Protein AF-A0A972QVR3-F1 (afdb_monomer)

Secondary structure (DSSP, 8-state):
--S-S-SHHHHHHHHHHHHHHHT-----------------------------------------------------------------PPPPPP--PPPPPHHHHHHHHHHH--TTSTTHHHHHHHHHHHHHHHHHTT-S-HHHHHHHHHHHHHHHHHHHHHHHHT--TT-GGGHHHHHHHHHHHTSTTHHHH--HHHHHHHHHHHHHHHHHHHHHHTTS--TT-GGGHHHHHHHHHHTTSHHHHHH--HHHHHHHHTTHHHHHHHHHHHHHHH--TT-SSTHHHHHHHHHHHHTSHHHHHH--HHHHHHHHHHHHHHHHHHHHHHHHH--TTSTTHHHHHHHHHHHHTSHHHHHH--HHHHHHHHHHHHHHHHHHHHHHHHHT--TTSTTHHHHHHHHHHHHTSHHHHHHS-HHHHHHHHHHHHHHH---TTSPP-EEEEESPTTEEEE-TT--EEEEESS-B-HHHHHTTEEEES---EEEEE-------TTS-S-----EEEEEESSPPPTT-EEEEEE-TT--BTT-PPPSS-EEEEEEEPP--SPP-EEEEESPTT-S-B-TT--EEEEESS-B-HHHHHTTEEEESPPPEEEEEETTTTEEEEEESSPPPTT-EEEEEE-TTPEETTTEE--S-EEEEEEB--S----EEEEESPTTEEEEPTT--EEEEESS-B-HHHHHTTEEEES---EEEEEETTTTEEEEEESSPPPTT-EEEEEE-TTPBBTTS-B--S-EEEEEEEPP-

Solvent-accessible surface area (backbone atoms only — not comparable to full-atom values): 42836 Å² total; per-residue (Å²): 135,94,82,78,79,61,66,69,59,47,54,53,52,54,53,50,58,56,61,62,60,79,75,69,78,90,87,93,82,87,88,83,90,80,89,86,85,85,88,86,90,89,86,86,87,87,84,87,87,87,91,90,90,83,91,90,89,85,88,85,88,89,86,88,85,88,85,88,88,86,89,88,87,92,85,88,91,84,89,88,87,91,87,88,87,88,86,87,80,87,78,84,78,83,83,80,76,83,80,76,50,67,62,57,52,52,51,48,53,55,67,68,55,51,42,86,46,80,70,35,59,36,52,52,53,29,52,51,51,50,51,58,46,36,51,74,69,70,60,45,53,76,63,59,50,47,55,47,50,56,55,41,23,54,44,47,39,47,24,53,52,49,58,60,69,64,58,48,50,89,46,82,69,37,56,40,54,52,54,52,53,52,61,47,62,74,36,79,60,38,78,74,36,56,47,74,69,53,52,51,49,50,54,56,47,52,29,57,42,50,50,44,23,61,59,39,59,65,66,71,49,47,45,88,44,79,76,34,62,59,54,55,51,52,56,53,53,50,68,61,17,57,68,36,69,77,39,51,46,77,70,48,48,55,48,48,74,67,38,53,30,59,44,50,40,44,24,56,48,42,49,63,70,61,56,50,42,82,57,93,73,61,40,65,58,54,53,52,55,50,58,61,44,66,77,33,73,66,38,73,71,41,51,47,75,68,50,50,58,47,48,59,52,45,50,34,54,45,53,38,46,24,54,50,40,56,63,65,70,60,42,65,92,47,95,53,45,69,56,57,48,52,50,55,54,53,48,63,71,35,71,64,39,71,72,43,58,44,71,68,52,51,55,45,51,72,55,47,53,32,49,49,43,32,48,33,55,48,51,34,60,63,63,29,67,51,70,87,43,94,61,19,37,63,35,46,46,62,39,50,63,48,69,73,37,67,65,38,77,76,35,34,40,66,73,48,56,50,49,46,52,52,51,49,48,71,57,54,48,58,70,89,90,53,59,42,43,80,64,44,37,29,70,41,72,73,35,66,66,38,42,26,66,63,59,39,34,44,31,33,24,42,35,38,31,65,71,36,34,62,78,18,52,48,50,42,73,80,73,62,63,49,75,54,57,52,57,57,95,48,77,51,92,91,54,84,94,69,59,40,30,28,35,40,34,34,42,58,80,59,73,47,66,63,62,35,66,39,36,43,39,38,38,59,56,35,20,25,68,86,69,36,44,27,90,59,65,50,73,44,34,32,26,24,17,60,66,62,81,48,50,44,80,74,48,56,36,64,42,70,73,30,72,65,33,63,42,84,51,57,47,32,43,28,41,74,49,43,40,35,62,74,42,37,62,74,24,53,48,52,39,71,77,75,63,61,49,76,45,72,38,84,74,40,20,26,43,37,32,38,57,74,55,68,52,63,62,67,32,68,39,35,43,35,40,36,25,74,22,29,28,48,51,63,21,38,33,71,54,65,49,70,43,39,30,23,19,29,78,85,66,48,40,47,76,64,47,48,37,68,41,66,75,38,66,40,39,36,94,85,62,71,40,36,42,29,37,76,43,40,38,27,66,68,44,41,56,82,33,50,47,59,40,69,80,73,64,64,47,77,48,70,40,55,60,40,20,30,44,37,50,45,64,76,61,86,77,63,61,64,37,66,40,36,42,37,38,41,16,78,21,24,20,68,80,72,35,40,36,51,60,59,49,71,43,30,36,22,27,25,74,133

Sequence (752 aa):
MFKQNNLLTVIILTALALVLFSGCMEDDSTPTPSENAPEVVGSPTPSATPTQTITVTLSSTPTYSPEPLSTPESTPTPAPLPTPTIESTPTPMPTVIPVLSTYEVLAQLIADTNPILPASLADIYGILHKIDTAKREDMLTSEEVYELEESLKTKFNQWIMIRVDNIYVTSPNSLGDFLNNHAVQDTREYGRLINEETRIYEKDALNNKYNQWIRNQLKEIDPDNSNSLSQFYDIELFQSTDIYDDLAMSVTRRYIDGQMPDMFNEWVRNTVDGIDTNSSSDSLVEFIGIELIQVTEIYDKLVTPQTHVYTDGQITIKFNKWITNKIDDLNPDISGFIEDIAEILTIKATSEYQAHATPLTNDYLEQQLPVKVGEHMTDLVNGIGSKTSTTFPNKLYSLVSVMQKDIYDELCPDIIKEYVKDRLRITIAAAVGLAPSVVATLPNDGEIDVPVTSAIMITFDQAMAPQAVESAITISPNIEFDATWIAANWIIPGWEQADGHLIALLKSANALEPSTAYTIDIGLRAVSVQSVAPDSTHTFSFTTKSSGTPPQISNIVPVDEQTDAPIGGTIRVVFDQEMIAESVESAISISPRIDYDIRWQSGNTVAVLQPLESLDFDTNYKVTIGAEAISINSIPLGEDYTFIFFTGIHGGPHILSTMPTDGQVGIPSGYPIQVFFNRSMDPDSVEDALSVTPDIEYKTKWYEADFVLEIEPQEQLVPNTTYTFEIGGQSTSSHSRPLGQSYRFSFTTLDE

Structure (mmCIF, N/CA/C/O backbone):
data_AF-A0A972QVR3-F1
#
_entry.id   AF-A0A972QVR3-F1
#
loop_
_atom_site.group_PDB
_atom_site.id
_atom_site.type_symbol
_atom_site.label_atom_id
_atom_site.label_alt_id
_atom_site.label_comp_id
_atom_site.label_asym_id
_atom_site.label_entity_id
_atom_site.label_seq_id
_atom_site.pdbx_PDB_ins_code
_atom_site.Cartn_x
_atom_site.Cartn_y
_atom_site.Cartn_z
_atom_site.occupancy
_atom_site.B_iso_or_equiv
_atom_site.auth_seq_id
_atom_site.auth_comp_id
_atom_site.auth_asym_id
_atom_site.auth_atom_id
_atom_site.pdbx_PDB_model_num
ATOM 1 N N . MET A 1 1 ? -24.066 12.615 3.313 1.00 25.92 1 MET A N 1
ATOM 2 C CA . MET A 1 1 ? -25.398 12.127 2.847 1.00 25.92 1 MET A CA 1
ATOM 3 C C . MET A 1 1 ? -25.527 11.845 1.347 1.00 25.92 1 MET A C 1
ATOM 5 O O . MET A 1 1 ? -25.983 10.759 1.054 1.00 25.92 1 MET A O 1
ATOM 9 N N . PHE A 1 2 ? -25.198 12.727 0.385 1.00 22.44 2 PHE A N 1
ATOM 10 C CA . PHE A 1 2 ? -25.176 12.317 -1.049 1.00 22.44 2 PHE A CA 1
ATOM 11 C C . PHE A 1 2 ? -24.078 13.012 -1.875 1.00 22.44 2 PHE A C 1
ATOM 13 O O . PHE A 1 2 ? -24.284 13.476 -2.996 1.00 22.44 2 PHE A O 1
ATOM 20 N N . LYS A 1 3 ? -22.896 13.151 -1.265 1.00 22.55 3 LYS A N 1
ATOM 21 C CA . LYS A 1 3 ? -21.718 13.775 -1.887 1.00 22.55 3 LYS A CA 1
ATOM 22 C C . LYS A 1 3 ? -20.388 13.300 -1.274 1.00 22.55 3 LYS A C 1
ATOM 24 O O . LYS A 1 3 ? -19.431 14.058 -1.241 1.00 22.55 3 LYS A O 1
ATOM 29 N N . GLN A 1 4 ? -20.395 12.084 -0.726 1.00 31.61 4 GLN A N 1
ATOM 30 C CA . GLN A 1 4 ? -19.388 11.574 0.217 1.00 31.61 4 GLN A CA 1
ATOM 31 C C . GLN A 1 4 ? -18.787 10.227 -0.230 1.00 31.61 4 GLN A C 1
ATOM 33 O O . GLN A 1 4 ? -17.842 9.742 0.376 1.00 31.61 4 GLN A O 1
ATOM 38 N N . ASN A 1 5 ? -19.314 9.641 -1.310 1.00 35.31 5 ASN A N 1
ATOM 39 C CA . ASN A 1 5 ? -18.803 8.413 -1.909 1.00 35.31 5 ASN A CA 1
ATOM 40 C C . ASN A 1 5 ? -17.806 8.750 -3.025 1.00 35.31 5 ASN A C 1
ATOM 42 O O . ASN A 1 5 ? -17.986 9.730 -3.752 1.00 35.31 5 ASN A O 1
ATOM 46 N N . ASN A 1 6 ? -16.834 7.856 -3.203 1.00 44.09 6 ASN A N 1
ATOM 47 C CA . ASN A 1 6 ? -15.910 7.782 -4.334 1.00 44.09 6 ASN A CA 1
ATOM 48 C C . ASN A 1 6 ? -14.880 8.921 -4.425 1.00 44.09 6 ASN A C 1
ATOM 50 O O . ASN A 1 6 ? -14.828 9.639 -5.420 1.00 44.09 6 ASN A O 1
ATOM 54 N N . LEU A 1 7 ? -13.973 8.999 -3.443 1.00 35.72 7 LEU A N 1
ATOM 55 C CA . LEU A 1 7 ? -12.626 9.529 -3.698 1.00 35.72 7 LEU A CA 1
ATOM 56 C C . LEU A 1 7 ? -11.756 8.448 -4.370 1.00 35.72 7 LEU A C 1
ATOM 58 O O . LEU A 1 7 ? -11.227 8.671 -5.456 1.00 35.72 7 LEU A O 1
ATOM 62 N N . LEU A 1 8 ? -11.724 7.230 -3.806 1.00 34.44 8 LEU A N 1
ATOM 63 C CA . LEU A 1 8 ? -10.951 6.099 -4.341 1.00 34.44 8 LEU A CA 1
ATOM 64 C C . LEU A 1 8 ? -11.350 5.737 -5.783 1.00 34.44 8 LEU A C 1
ATOM 66 O O . LEU A 1 8 ? -10.502 5.648 -6.663 1.00 34.44 8 LEU A O 1
ATOM 70 N N . THR A 1 9 ? -12.650 5.641 -6.079 1.00 32.19 9 THR A N 1
ATOM 71 C CA . THR A 1 9 ? -13.117 5.362 -7.449 1.00 32.19 9 THR A CA 1
ATOM 72 C C . THR A 1 9 ? -12.876 6.523 -8.420 1.00 32.19 9 THR A C 1
ATOM 74 O O . THR A 1 9 ? -12.881 6.301 -9.624 1.00 32.19 9 THR A O 1
ATOM 77 N N . VAL A 1 10 ? -12.652 7.756 -7.944 1.00 33.34 10 VAL A N 1
ATOM 78 C CA . VAL A 1 10 ? -12.246 8.884 -8.805 1.00 33.34 10 VAL A CA 1
ATOM 79 C C . VAL A 1 10 ? -10.754 8.812 -9.133 1.00 33.34 10 VAL A C 1
ATOM 81 O O . VAL A 1 10 ? -10.394 9.089 -10.275 1.00 33.34 10 VAL A O 1
ATOM 84 N N . ILE A 1 11 ? -9.909 8.351 -8.205 1.00 37.44 11 ILE A N 1
ATOM 85 C CA . ILE A 1 11 ? -8.507 8.000 -8.491 1.00 37.44 11 ILE A CA 1
ATOM 86 C C . ILE A 1 11 ? -8.470 6.904 -9.569 1.00 37.44 11 ILE A C 1
ATOM 88 O O . ILE A 1 11 ? -7.893 7.109 -10.636 1.00 37.44 11 ILE A O 1
ATOM 92 N N . ILE A 1 12 ? -9.194 5.800 -9.345 1.00 36.97 12 ILE A N 1
ATOM 93 C CA . ILE A 1 12 ? -9.297 4.667 -10.281 1.00 36.97 12 ILE A CA 1
ATOM 94 C C . ILE A 1 12 ? -9.824 5.118 -11.656 1.00 36.97 12 ILE A C 1
ATOM 96 O O . ILE A 1 12 ? -9.219 4.804 -12.677 1.00 36.97 12 ILE A O 1
ATOM 100 N N . LEU A 1 13 ? -10.908 5.904 -11.716 1.00 31.44 13 LEU A N 1
ATOM 101 C CA . LEU A 1 13 ? -11.465 6.392 -12.988 1.00 31.44 13 LEU A CA 1
ATOM 102 C C . LEU A 1 13 ? -10.543 7.373 -13.725 1.00 31.44 13 LEU A C 1
ATOM 104 O O . LEU A 1 13 ? -10.571 7.406 -14.955 1.00 31.44 13 LEU A O 1
ATOM 108 N N . THR A 1 14 ? -9.735 8.160 -13.012 1.00 34.78 14 THR A N 1
ATOM 109 C CA . THR A 1 14 ? -8.794 9.104 -13.641 1.00 34.78 14 THR A CA 1
ATOM 110 C C . THR A 1 14 ? -7.561 8.373 -14.178 1.00 34.78 14 THR A C 1
ATOM 112 O O . THR A 1 14 ? -7.115 8.675 -15.283 1.00 34.78 14 THR A O 1
ATOM 115 N N . ALA A 1 15 ? -7.085 7.334 -13.481 1.00 34.81 15 ALA A N 1
ATOM 116 C CA . ALA A 1 15 ? -6.060 6.424 -13.994 1.00 34.81 15 ALA A CA 1
ATOM 117 C C . ALA A 1 15 ? -6.556 5.635 -15.226 1.00 34.81 15 ALA A C 1
ATOM 119 O O . ALA A 1 15 ? -5.900 5.646 -16.270 1.00 34.81 15 ALA A O 1
ATOM 120 N N . LEU A 1 16 ? -7.761 5.042 -15.167 1.00 34.28 16 LEU A N 1
ATOM 121 C CA . LEU A 1 16 ? -8.392 4.376 -16.320 1.00 34.28 16 LEU A CA 1
ATOM 122 C C . LEU A 1 16 ? -8.532 5.310 -17.535 1.00 34.28 16 LEU A C 1
ATOM 124 O O . LEU A 1 16 ? -8.408 4.860 -18.674 1.00 34.28 16 LEU A O 1
ATOM 128 N N . ALA A 1 17 ? -8.791 6.601 -17.310 1.00 30.83 17 ALA A N 1
ATOM 129 C CA . ALA A 1 17 ? -8.940 7.579 -18.383 1.00 30.83 17 ALA A CA 1
ATOM 130 C C . ALA A 1 17 ? -7.632 7.855 -19.148 1.00 30.83 17 ALA A C 1
ATOM 132 O O . ALA A 1 17 ? -7.706 8.162 -20.338 1.00 30.83 17 ALA A O 1
ATOM 133 N N . LEU A 1 18 ? -6.456 7.706 -18.521 1.00 35.34 18 LEU A N 1
ATOM 134 C CA . LEU A 1 18 ? -5.173 7.722 -19.239 1.00 35.34 18 LEU A CA 1
ATOM 135 C C . LEU A 1 18 ? -4.986 6.431 -20.050 1.00 35.34 18 LEU A C 1
ATOM 137 O O . LEU A 1 18 ? -4.712 6.496 -21.248 1.00 35.34 18 LEU A O 1
ATOM 141 N N . VAL A 1 19 ? -5.197 5.265 -19.426 1.00 36.22 19 VAL A N 1
ATOM 142 C CA . VAL A 1 19 ? -4.981 3.947 -20.058 1.00 36.22 19 VAL A CA 1
ATOM 143 C C . VAL A 1 19 ? -5.836 3.767 -21.320 1.00 36.22 19 VAL A C 1
ATOM 145 O O . VAL A 1 19 ? -5.345 3.295 -22.346 1.00 36.22 19 VAL A O 1
ATOM 148 N N . LEU A 1 20 ? -7.101 4.201 -21.292 1.00 31.50 20 LEU A N 1
ATOM 149 C CA . LEU A 1 20 ? -8.013 4.080 -22.435 1.00 31.50 20 LEU A CA 1
ATOM 150 C C . LEU A 1 20 ? -7.626 4.944 -23.650 1.00 31.50 20 LEU A C 1
ATOM 152 O O . LEU A 1 20 ? -8.069 4.640 -24.756 1.00 31.50 20 LEU A O 1
ATOM 156 N N . PHE A 1 21 ? -6.810 5.993 -23.487 1.00 32.81 21 PHE A N 1
ATOM 157 C CA . PHE A 1 21 ? -6.418 6.863 -24.604 1.00 32.81 21 PHE A CA 1
ATOM 158 C C . PHE A 1 21 ? -5.213 6.349 -25.404 1.00 32.81 21 PHE A C 1
ATOM 160 O O . PHE A 1 21 ? -5.136 6.617 -26.603 1.00 32.81 21 PHE A O 1
ATOM 167 N N . SER A 1 22 ? -4.323 5.556 -24.800 1.00 32.50 22 SER A N 1
ATOM 168 C CA . SER A 1 22 ? -3.204 4.920 -25.518 1.00 32.50 22 SER A CA 1
ATOM 169 C C . SER A 1 22 ? -3.631 3.737 -26.400 1.00 32.50 22 SER A C 1
ATOM 171 O O . SER A 1 22 ? -2.875 3.323 -27.273 1.00 32.50 22 SER A O 1
ATOM 173 N N . GLY A 1 23 ? -4.843 3.203 -26.211 1.00 32.38 23 GLY A N 1
ATOM 174 C CA . GLY A 1 23 ? -5.362 2.041 -26.944 1.00 32.38 23 GLY A CA 1
ATOM 175 C C . GLY A 1 23 ? -6.167 2.349 -28.215 1.00 32.38 23 GLY A C 1
ATOM 176 O O . GLY A 1 23 ? -6.918 1.485 -28.658 1.00 32.38 23 GLY A O 1
ATOM 177 N N . CYS A 1 24 ? -6.107 3.568 -28.768 1.00 28.25 24 CYS A N 1
ATOM 178 C CA . CYS A 1 24 ? -7.016 4.008 -29.840 1.00 28.25 24 CYS A CA 1
ATOM 179 C C . CYS A 1 24 ? -6.333 4.765 -30.998 1.00 28.25 24 CYS A C 1
ATOM 181 O O . CYS A 1 24 ? -6.571 5.956 -31.209 1.00 28.25 24 CYS A O 1
ATOM 183 N N . MET A 1 25 ? -5.582 4.037 -31.831 1.00 26.53 25 MET A N 1
ATOM 184 C CA . MET A 1 25 ? -5.415 4.381 -33.250 1.00 26.53 25 MET A CA 1
ATOM 185 C C . MET A 1 25 ? -5.683 3.165 -34.151 1.00 26.53 25 MET A C 1
ATOM 187 O O . MET A 1 25 ? -5.148 2.091 -33.917 1.00 26.53 25 MET A O 1
ATOM 191 N N . GLU A 1 26 ? -6.521 3.396 -35.166 1.00 28.98 26 GLU A N 1
ATOM 192 C CA . GLU A 1 26 ? -6.797 2.573 -36.361 1.00 28.98 26 GLU A CA 1
ATOM 193 C C . GLU A 1 26 ? -7.139 1.071 -36.188 1.00 28.98 26 GLU A C 1
ATOM 195 O O . GLU A 1 26 ? -6.275 0.204 -36.233 1.00 28.98 26 GLU A O 1
ATOM 200 N N . ASP A 1 27 ? -8.442 0.753 -36.224 1.00 28.27 27 ASP A N 1
ATOM 201 C CA . ASP A 1 27 ? -9.025 0.121 -37.427 1.00 28.27 27 ASP A CA 1
ATOM 202 C C . ASP A 1 27 ? -10.512 0.525 -37.589 1.00 28.27 27 ASP A C 1
ATOM 204 O O . ASP A 1 27 ? -11.226 0.716 -36.603 1.00 28.27 27 ASP A O 1
ATOM 208 N N . ASP A 1 28 ? -10.981 0.669 -38.831 1.00 30.55 28 ASP A N 1
ATOM 209 C CA . ASP A 1 28 ? -12.380 0.950 -39.199 1.00 30.55 28 ASP A CA 1
ATOM 210 C C . ASP A 1 28 ? -12.861 -0.083 -40.227 1.00 30.55 28 ASP A C 1
ATOM 212 O O . ASP A 1 28 ? -12.791 0.120 -41.445 1.00 30.55 28 ASP A O 1
ATOM 216 N N . SER A 1 29 ? -13.357 -1.223 -39.737 1.00 31.59 29 SER A N 1
ATOM 217 C CA . SER A 1 29 ? -13.969 -2.242 -40.589 1.00 31.59 29 SER A CA 1
ATOM 218 C C . SER A 1 29 ? -15.232 -2.868 -39.970 1.00 31.59 29 SER A C 1
ATOM 220 O O . SER A 1 29 ? -15.255 -3.415 -38.869 1.00 31.59 29 SER A O 1
ATOM 222 N N . THR A 1 30 ? -16.352 -2.760 -40.694 1.00 30.64 30 THR A N 1
ATOM 223 C CA . THR A 1 30 ? -17.690 -3.144 -40.209 1.00 30.64 30 THR A CA 1
ATOM 224 C C . THR A 1 30 ? -18.003 -4.637 -40.400 1.00 30.64 30 THR A C 1
ATOM 226 O O . THR A 1 30 ? -17.876 -5.129 -41.527 1.00 30.64 30 THR A O 1
ATOM 229 N N . PRO A 1 31 ? -18.562 -5.347 -39.401 1.00 31.03 31 PRO A N 1
ATOM 230 C CA . PRO A 1 31 ? -19.103 -6.691 -39.591 1.00 31.03 31 PRO A CA 1
ATOM 231 C C . PRO A 1 31 ? -20.558 -6.675 -40.102 1.00 31.03 31 PRO A C 1
ATOM 233 O O . PRO A 1 31 ? -21.367 -5.828 -39.725 1.00 31.03 31 PRO A O 1
ATOM 236 N N . THR A 1 32 ? -20.932 -7.681 -40.901 1.00 28.75 32 THR A N 1
ATOM 237 C CA . THR A 1 32 ? -22.342 -8.046 -41.162 1.00 28.75 32 THR A CA 1
ATOM 238 C C . THR A 1 32 ? -22.566 -9.542 -40.888 1.00 28.75 32 THR A C 1
ATOM 240 O O . THR A 1 32 ? -21.633 -10.327 -41.054 1.00 28.75 32 THR A O 1
ATOM 243 N N . PRO A 1 33 ? -23.756 -9.957 -40.405 1.00 36.41 33 PRO A N 1
ATOM 244 C CA . PRO A 1 33 ? -23.933 -11.264 -39.766 1.00 36.41 33 PRO A CA 1
ATOM 245 C C . PRO A 1 33 ? -24.413 -12.374 -40.716 1.00 36.41 33 PRO A C 1
ATOM 247 O O . PRO A 1 33 ? -25.044 -12.111 -41.739 1.00 36.41 33 PRO A O 1
ATOM 250 N N . SER A 1 34 ? -24.230 -13.632 -40.297 1.00 26.67 34 SER A N 1
ATOM 251 C CA . SER A 1 34 ? -25.005 -14.775 -40.797 1.00 26.67 34 SER A CA 1
ATOM 252 C C . SER A 1 34 ? -25.298 -15.776 -39.681 1.00 26.67 34 SER A C 1
ATOM 254 O O . SER A 1 34 ? -24.419 -16.152 -38.911 1.00 26.67 34 SER A O 1
ATOM 256 N N . GLU A 1 35 ? -26.543 -16.241 -39.636 1.00 29.94 35 GLU A N 1
ATOM 257 C CA . GLU A 1 35 ? -27.029 -17.311 -38.762 1.00 29.94 35 GLU A CA 1
ATOM 258 C C . GLU A 1 35 ? -26.358 -18.661 -39.095 1.00 29.94 35 GLU A C 1
ATOM 260 O O . GLU A 1 35 ? -26.023 -18.912 -40.258 1.00 29.94 35 GLU A O 1
ATOM 265 N N . ASN A 1 36 ? -26.263 -19.584 -38.127 1.00 29.44 36 ASN A N 1
ATOM 266 C CA . ASN A 1 36 ? -27.237 -20.688 -37.994 1.00 29.44 36 ASN A CA 1
ATOM 267 C C . ASN A 1 36 ? -26.940 -21.618 -36.794 1.00 29.44 36 ASN A C 1
ATOM 269 O O . ASN A 1 36 ? -25.803 -22.012 -36.553 1.00 29.44 36 ASN A O 1
ATOM 273 N N . ALA A 1 37 ? -28.008 -22.030 -36.107 1.00 27.14 37 ALA A N 1
ATOM 274 C CA . ALA A 1 37 ? -28.076 -23.210 -35.230 1.00 27.14 37 ALA A CA 1
ATOM 275 C C . ALA A 1 37 ? -28.968 -24.282 -35.942 1.00 27.14 37 ALA A C 1
ATOM 277 O O . ALA A 1 37 ? -29.458 -23.958 -37.029 1.00 27.14 37 ALA A O 1
ATOM 278 N N . PRO A 1 38 ? -29.208 -25.528 -35.448 1.00 44.12 38 PRO A N 1
ATOM 279 C CA . PRO A 1 38 ? -29.683 -25.808 -34.086 1.00 44.12 38 PRO A CA 1
ATOM 280 C C . PRO A 1 38 ? -29.194 -27.120 -33.413 1.00 44.12 38 PRO A C 1
ATOM 282 O O . PRO A 1 38 ? -28.422 -27.912 -33.945 1.00 44.12 38 PRO A O 1
ATOM 285 N N . GLU A 1 39 ? -29.724 -27.297 -32.204 1.00 29.25 39 GLU A N 1
ATOM 286 C CA . GLU A 1 39 ? -29.745 -28.429 -31.265 1.00 29.25 39 GLU A CA 1
ATOM 287 C C . GLU A 1 39 ? -29.814 -29.865 -31.840 1.00 29.25 39 GLU A C 1
ATOM 289 O O . GLU A 1 39 ? -30.553 -30.122 -32.788 1.00 29.25 39 GLU A O 1
ATOM 294 N N . VAL A 1 40 ? -29.243 -30.835 -31.098 1.00 29.14 40 VAL A N 1
ATOM 295 C CA . VAL A 1 40 ? -29.903 -32.123 -30.753 1.00 29.14 40 VAL A CA 1
ATOM 296 C C . VAL A 1 40 ? -29.512 -32.541 -29.319 1.00 29.14 40 VAL A C 1
ATOM 298 O O . VAL A 1 40 ? -28.363 -32.393 -28.913 1.00 29.14 40 VAL A O 1
ATOM 301 N N . VAL A 1 41 ? -30.466 -33.089 -28.557 1.00 29.16 41 VAL A N 1
ATOM 302 C CA . VAL A 1 41 ? -30.326 -33.559 -27.158 1.00 29.16 41 VAL A CA 1
ATOM 303 C C . VAL A 1 41 ? -29.947 -35.051 -27.080 1.00 29.16 41 VAL A C 1
ATOM 305 O O . VAL A 1 41 ? -30.478 -35.851 -27.849 1.00 29.16 41 VAL A O 1
ATOM 308 N N . GLY A 1 42 ? -29.140 -35.471 -26.090 1.00 27.95 42 GLY A N 1
ATOM 309 C CA . GLY A 1 42 ? -29.014 -36.901 -25.749 1.00 27.95 42 GLY A CA 1
ATOM 310 C C . GLY A 1 42 ? -28.050 -37.274 -24.608 1.00 27.95 42 GLY A C 1
ATOM 311 O O . GLY A 1 42 ? -26.846 -37.086 -24.720 1.00 27.95 42 GLY A O 1
ATOM 312 N N . SER A 1 43 ? -28.577 -37.900 -23.549 1.00 28.88 43 SER A N 1
ATOM 313 C CA . SER A 1 43 ? -27.841 -38.651 -22.509 1.00 28.88 43 SER A CA 1
ATOM 314 C C . SER A 1 43 ? -28.724 -39.835 -22.069 1.00 28.88 43 SER A C 1
ATOM 316 O O . SER A 1 43 ? -29.950 -39.670 -22.074 1.00 28.88 43 SER A O 1
ATOM 318 N N . PRO A 1 44 ? -28.179 -41.043 -21.791 1.00 42.88 44 PRO A N 1
ATOM 319 C CA . PRO A 1 44 ? -27.837 -41.374 -20.397 1.00 42.88 44 PRO A CA 1
ATOM 320 C C . PRO A 1 44 ? -26.620 -42.318 -20.176 1.00 42.88 44 PRO A C 1
ATOM 322 O O . PRO A 1 44 ? -26.086 -42.949 -21.085 1.00 42.88 44 PRO A O 1
ATOM 325 N N . THR A 1 45 ? -26.233 -42.425 -18.901 1.00 28.12 45 THR A N 1
ATOM 326 C CA . THR A 1 45 ? -25.246 -43.309 -18.227 1.00 28.12 45 THR A CA 1
ATOM 327 C C . THR A 1 45 ? -25.733 -44.771 -18.030 1.00 28.12 45 THR A C 1
ATOM 329 O O . THR A 1 45 ? -26.866 -45.068 -18.411 1.00 28.12 45 THR A O 1
ATOM 332 N N . PRO A 1 46 ? -25.024 -45.683 -17.302 1.00 53.28 46 PRO A N 1
ATOM 333 C CA . PRO A 1 46 ? -23.570 -45.950 -17.122 1.00 53.28 46 PRO A CA 1
ATOM 334 C C . PRO A 1 46 ? -23.200 -47.468 -17.254 1.00 53.28 46 PRO A C 1
ATOM 336 O O . PRO A 1 46 ? -24.092 -48.302 -17.379 1.00 53.28 46 PRO A O 1
ATOM 339 N N . SER A 1 47 ? -21.918 -47.883 -17.103 1.00 24.83 47 SER A N 1
ATOM 340 C CA . SER A 1 47 ? -21.578 -49.293 -16.744 1.00 24.83 47 SER A CA 1
ATOM 341 C C . SER A 1 47 ? -20.152 -49.576 -16.192 1.00 24.83 47 SER A C 1
ATOM 343 O O . SER A 1 47 ? -19.183 -49.510 -16.936 1.00 24.83 47 SER A O 1
ATOM 345 N N . ALA A 1 48 ? -20.098 -50.043 -14.933 1.00 28.89 48 ALA A N 1
ATOM 346 C CA . ALA A 1 48 ? -19.260 -51.109 -14.318 1.00 28.89 48 ALA A CA 1
ATOM 347 C C . ALA A 1 48 ? -17.703 -51.204 -14.418 1.00 28.89 48 ALA A C 1
ATOM 349 O O . ALA A 1 48 ? -17.084 -51.104 -15.471 1.00 28.89 48 ALA A O 1
ATOM 350 N N . THR A 1 49 ? -17.105 -51.579 -13.273 1.00 29.86 49 THR A N 1
ATOM 351 C CA . THR A 1 49 ? -15.702 -52.009 -13.014 1.00 29.86 49 THR A CA 1
ATOM 352 C C . THR A 1 49 ? -15.439 -53.489 -13.388 1.00 29.86 49 THR A C 1
ATOM 354 O O . THR A 1 49 ? -16.400 -54.246 -13.545 1.00 29.86 49 THR A O 1
ATOM 357 N N . PRO A 1 50 ? -14.166 -53.949 -13.496 1.00 43.34 50 PRO A N 1
ATOM 358 C CA . PRO A 1 50 ? -13.578 -54.795 -12.422 1.00 43.34 50 PRO A CA 1
ATOM 359 C C . PRO A 1 50 ? -12.051 -54.573 -12.175 1.00 43.34 50 PRO A C 1
ATOM 361 O O . PRO A 1 50 ? -11.331 -54.247 -13.108 1.00 43.34 50 PRO A O 1
ATOM 364 N N . THR A 1 51 ? -11.468 -54.573 -10.960 1.00 27.27 51 THR A N 1
ATOM 365 C CA . THR A 1 51 ? -11.286 -55.592 -9.876 1.00 27.27 51 THR A CA 1
ATOM 366 C C . THR A 1 51 ? -10.005 -56.459 -9.976 1.00 27.27 51 THR A C 1
ATOM 368 O O . THR A 1 51 ? -9.920 -57.306 -10.863 1.00 27.27 51 THR A O 1
ATOM 371 N N . GLN A 1 52 ? -9.105 -56.320 -8.975 1.00 30.92 52 GLN A N 1
ATOM 372 C CA . GLN A 1 52 ? -8.220 -57.314 -8.284 1.00 30.92 52 GLN A CA 1
ATOM 373 C C . GLN A 1 52 ? -6.804 -56.748 -7.979 1.00 30.92 52 GLN A C 1
ATOM 375 O O . GLN A 1 52 ? -6.319 -55.961 -8.779 1.00 30.92 52 GLN A O 1
ATOM 380 N N . THR A 1 53 ? -5.991 -57.129 -6.972 1.00 24.66 53 THR A N 1
ATOM 381 C CA . THR A 1 53 ? -6.068 -57.784 -5.627 1.00 24.66 53 THR A CA 1
ATOM 382 C C . THR A 1 53 ? -4.680 -58.408 -5.335 1.00 24.66 53 THR A C 1
ATOM 384 O O . THR A 1 53 ? -4.172 -59.059 -6.239 1.00 24.66 53 THR A O 1
ATOM 387 N N . ILE A 1 54 ? -4.119 -58.262 -4.109 1.00 29.53 54 ILE A N 1
ATOM 388 C CA . ILE A 1 54 ? -3.153 -59.139 -3.348 1.00 29.53 54 ILE A CA 1
ATOM 389 C C . ILE A 1 54 ? -2.434 -58.257 -2.276 1.00 29.53 54 ILE A C 1
ATOM 391 O O . ILE A 1 54 ? -1.824 -57.269 -2.660 1.00 29.53 54 ILE A O 1
ATOM 395 N N . THR A 1 55 ? -2.649 -58.335 -0.941 1.00 26.61 55 THR A N 1
ATOM 396 C CA . THR A 1 55 ? -2.217 -59.308 0.126 1.00 26.61 55 THR A CA 1
ATOM 397 C C . THR A 1 55 ? -0.682 -59.459 0.285 1.00 26.61 55 THR A C 1
ATOM 399 O O . THR A 1 55 ? -0.006 -59.481 -0.730 1.00 26.61 55 THR A O 1
ATOM 402 N N . VAL A 1 56 ? -0.016 -59.617 1.453 1.00 27.75 56 VAL A N 1
ATOM 403 C CA . VAL A 1 56 ? -0.332 -59.969 2.879 1.00 27.75 56 VAL A CA 1
ATOM 404 C C . VAL A 1 56 ? 0.955 -59.661 3.728 1.00 27.75 56 VAL A C 1
ATOM 406 O O . VAL A 1 56 ? 2.020 -59.732 3.125 1.00 27.75 56 VAL A O 1
ATOM 409 N N . THR A 1 57 ? 1.114 -59.409 5.051 1.00 28.38 57 THR A N 1
ATOM 410 C CA . THR A 1 57 ? 0.392 -58.910 6.276 1.00 28.38 57 THR A CA 1
ATOM 411 C C . THR A 1 57 ? 1.519 -58.440 7.278 1.00 28.38 57 THR A C 1
ATOM 413 O O . THR A 1 57 ? 2.509 -57.953 6.750 1.00 28.38 57 THR A O 1
ATOM 416 N N . LEU A 1 58 ? 1.604 -58.501 8.633 1.00 31.77 58 LEU A N 1
ATOM 417 C CA . LEU A 1 58 ? 0.857 -59.071 9.787 1.00 31.77 58 LEU A CA 1
ATOM 418 C C . LEU A 1 58 ? 1.434 -58.528 11.146 1.00 31.77 58 LEU A C 1
ATOM 420 O O . LEU A 1 58 ? 2.650 -58.437 11.269 1.00 31.77 58 LEU A O 1
ATOM 424 N N . SER A 1 59 ? 0.598 -58.348 12.189 1.00 28.41 59 SER A N 1
ATOM 425 C CA . SER A 1 59 ? 0.926 -58.153 13.640 1.00 28.41 59 SER A CA 1
ATOM 426 C C . SER A 1 59 ? 1.555 -56.813 14.107 1.00 28.41 59 SER A C 1
ATOM 428 O O . SER A 1 59 ? 2.295 -56.192 13.360 1.00 28.41 59 SER A O 1
ATOM 430 N N . SER A 1 60 ? 1.325 -56.316 15.341 1.00 35.06 60 SER A N 1
ATOM 431 C CA . SER A 1 60 ? 0.622 -56.898 16.515 1.00 35.06 60 SER A CA 1
ATOM 432 C C . SER A 1 60 ? -0.172 -55.882 17.375 1.00 35.06 60 SER A C 1
ATOM 434 O O . SER A 1 60 ? 0.177 -54.711 17.456 1.00 35.06 60 SER A O 1
ATOM 436 N N . THR A 1 61 ? -1.207 -56.382 18.060 1.00 30.61 61 THR A N 1
ATOM 437 C CA . THR A 1 61 ? -2.180 -55.735 18.987 1.00 30.61 61 THR A CA 1
ATOM 438 C C . THR A 1 61 ? -1.623 -55.456 20.412 1.00 30.61 61 THR A C 1
ATOM 440 O O . THR A 1 61 ? -0.511 -55.924 20.665 1.00 30.61 61 THR A O 1
ATOM 443 N N . PRO A 1 62 ? -2.356 -54.846 21.395 1.00 44.41 62 PRO A N 1
ATOM 444 C CA . PRO A 1 62 ? -3.779 -54.432 21.408 1.00 44.41 62 PRO A CA 1
ATOM 445 C C . PRO A 1 62 ? -4.124 -53.029 21.985 1.00 44.41 62 PRO A C 1
ATOM 447 O O . PRO A 1 62 ? -3.371 -52.436 22.752 1.00 44.41 62 PRO A O 1
ATOM 450 N N . THR A 1 63 ? -5.365 -52.592 21.743 1.00 30.34 63 THR A N 1
ATOM 451 C CA . THR A 1 63 ? -6.126 -51.609 22.550 1.00 30.34 63 THR A CA 1
ATOM 452 C C . THR A 1 63 ? -7.539 -52.152 22.833 1.00 30.34 63 THR A C 1
ATOM 454 O O . THR A 1 63 ? -7.938 -53.159 22.246 1.00 30.34 63 THR A O 1
ATOM 457 N N . TYR A 1 64 ? -8.276 -51.548 23.774 1.00 32.88 64 TYR A N 1
ATOM 458 C CA . TYR A 1 64 ? -9.556 -52.057 24.299 1.00 32.88 64 TYR A CA 1
ATOM 459 C C . TYR A 1 64 ? -10.640 -50.965 24.256 1.00 32.88 64 TYR A C 1
ATOM 461 O O . TYR A 1 64 ? -10.334 -49.807 24.530 1.00 32.88 64 TYR A O 1
ATOM 469 N N . SER A 1 65 ? -11.891 -51.325 23.949 1.00 32.47 65 SER A N 1
ATOM 470 C CA . SER A 1 65 ? -13.058 -50.422 23.951 1.00 32.47 65 SER A CA 1
ATOM 471 C C . SER A 1 65 ? -14.353 -51.218 24.229 1.00 32.47 65 SER A C 1
ATOM 473 O O . SER A 1 65 ? -14.412 -52.374 23.804 1.00 32.47 65 SER A O 1
ATOM 475 N N . PRO A 1 66 ? -15.357 -50.677 24.953 1.00 44.59 66 PRO A N 1
ATOM 476 C CA . PRO A 1 66 ? -16.603 -51.382 25.287 1.00 44.59 66 PRO A CA 1
ATOM 477 C C . PRO A 1 66 ? -17.754 -51.172 24.276 1.00 44.59 66 PRO A C 1
ATOM 479 O O . PRO A 1 66 ? -17.762 -50.222 23.496 1.00 44.59 66 PRO A O 1
ATOM 482 N N . GLU A 1 67 ? -18.745 -52.070 24.320 1.00 35.94 67 GLU A N 1
ATOM 483 C CA . GLU A 1 67 ? -19.877 -52.187 23.377 1.00 35.94 67 GLU A CA 1
ATOM 484 C C . GLU A 1 67 ? -21.185 -51.478 23.828 1.00 35.94 67 GLU A C 1
ATOM 486 O O . GLU A 1 67 ? -21.330 -51.149 25.009 1.00 35.94 67 GLU A O 1
ATOM 491 N N . PRO A 1 68 ? -22.156 -51.248 22.909 1.00 45.78 68 PRO A N 1
ATOM 492 C CA . PRO A 1 68 ? -23.424 -50.553 23.182 1.00 45.78 68 PRO A CA 1
ATOM 493 C C . PRO A 1 68 ? -24.590 -51.456 23.660 1.00 45.78 68 PRO A C 1
ATOM 495 O O . PRO A 1 68 ? -24.475 -52.672 23.798 1.00 45.78 68 PRO A O 1
ATOM 498 N N . LEU A 1 69 ? -25.744 -50.825 23.918 1.00 34.72 69 LEU A N 1
ATOM 499 C CA . LEU A 1 69 ? -26.949 -51.388 24.553 1.00 34.72 69 LEU A CA 1
ATOM 500 C C . LEU A 1 69 ? -27.978 -51.975 23.551 1.00 34.72 69 LEU A C 1
ATOM 502 O O . LEU A 1 69 ? -28.050 -51.535 22.405 1.00 34.72 69 LEU A O 1
ATOM 506 N N . SER A 1 70 ? -28.846 -52.901 23.992 1.00 32.94 70 SER A N 1
ATOM 507 C CA . SER A 1 70 ? -30.090 -53.307 23.291 1.00 32.94 70 SER A CA 1
ATOM 508 C C . SER A 1 70 ? -31.138 -53.951 24.229 1.00 32.94 70 SER A C 1
ATOM 510 O O . SER A 1 70 ? -30.848 -54.235 25.390 1.00 32.94 70 SER A O 1
ATOM 512 N N . THR A 1 71 ? -32.377 -54.104 23.744 1.00 32.53 71 THR A N 1
ATOM 513 C CA . THR A 1 71 ? -33.639 -54.220 24.519 1.00 32.53 71 THR A CA 1
ATOM 514 C C . THR A 1 71 ? -34.191 -55.657 24.754 1.00 32.53 71 THR A C 1
ATOM 516 O O . THR A 1 71 ? -33.661 -56.611 24.186 1.00 32.53 71 THR A O 1
ATOM 519 N N . PRO A 1 72 ? -35.225 -55.849 25.621 1.00 56.72 72 PRO A N 1
ATOM 520 C CA . PRO A 1 72 ? -35.635 -57.161 26.173 1.00 56.72 72 PRO A CA 1
ATOM 521 C C . PRO A 1 72 ? -37.038 -57.662 25.743 1.00 56.72 72 PRO A C 1
ATOM 523 O O . PRO A 1 72 ? -37.818 -56.883 25.203 1.00 56.72 72 PRO A O 1
ATOM 526 N N . GLU A 1 73 ? -37.435 -58.897 26.125 1.00 31.78 73 GLU A N 1
ATOM 527 C CA . GLU A 1 73 ? -38.866 -59.231 26.343 1.00 31.78 73 GLU A CA 1
ATOM 528 C C . GLU A 1 73 ? -39.188 -60.495 27.199 1.00 31.78 73 GLU A C 1
ATOM 530 O O . GLU A 1 73 ? -38.397 -61.434 27.292 1.00 31.78 73 GLU A O 1
ATOM 535 N N . SER A 1 74 ? -40.442 -60.542 27.692 1.00 32.97 74 SER A N 1
ATOM 536 C CA . SER A 1 74 ? -41.285 -61.704 28.091 1.00 32.97 74 SER A CA 1
ATOM 537 C C . SER A 1 74 ? -41.249 -62.305 29.528 1.00 32.97 74 SER A C 1
ATOM 539 O O . SER A 1 74 ? -40.223 -62.409 30.192 1.00 32.97 74 SER A O 1
ATOM 541 N N . THR A 1 75 ? -42.442 -62.708 30.012 1.00 33.81 75 THR A N 1
ATOM 542 C CA . THR A 1 75 ? -42.794 -63.331 31.326 1.00 33.81 75 THR A CA 1
ATOM 543 C C . THR A 1 75 ? -43.837 -64.451 31.092 1.00 33.81 75 THR A C 1
ATOM 545 O O . THR A 1 75 ? -44.535 -64.347 30.079 1.00 33.81 75 THR A O 1
ATOM 548 N N . PRO A 1 76 ? -43.966 -65.530 31.919 1.00 49.75 76 PRO A N 1
ATOM 549 C CA . PRO A 1 76 ? -44.886 -65.588 33.102 1.00 49.75 76 PRO A CA 1
ATOM 550 C C . PRO A 1 76 ? -44.327 -66.389 34.342 1.00 49.75 76 PRO A C 1
ATOM 552 O O . PRO A 1 76 ? -43.375 -67.138 34.171 1.00 49.75 76 PRO A O 1
ATOM 555 N N . THR A 1 77 ? -44.708 -66.261 35.642 1.00 34.53 77 THR A N 1
ATOM 556 C CA . THR A 1 77 ? -46.008 -66.348 36.406 1.00 34.53 77 THR A CA 1
ATOM 557 C C . THR A 1 77 ? -46.442 -67.810 36.769 1.00 34.53 77 THR A C 1
ATOM 559 O O . THR A 1 77 ? -46.444 -68.618 35.845 1.00 34.53 77 THR A O 1
ATOM 562 N N . PRO A 1 78 ? -46.966 -68.196 37.983 1.00 57.66 78 PRO A N 1
ATOM 563 C CA . PRO A 1 78 ? -46.764 -67.742 39.397 1.00 57.66 78 PRO A CA 1
ATOM 564 C C . PRO A 1 78 ? -46.815 -68.835 40.552 1.00 57.66 78 PRO A C 1
ATOM 566 O O . PRO A 1 78 ? -47.280 -69.947 40.335 1.00 57.66 78 PRO A O 1
ATOM 569 N N . ALA A 1 79 ? -46.546 -68.423 41.819 1.00 36.62 79 ALA A N 1
ATOM 570 C CA . ALA A 1 79 ? -47.169 -68.864 43.120 1.00 36.62 79 ALA A CA 1
ATOM 571 C C . ALA A 1 79 ? -47.030 -70.340 43.649 1.00 36.62 79 ALA A C 1
ATOM 573 O O . ALA A 1 79 ? -46.618 -71.204 42.880 1.00 36.62 79 ALA A O 1
ATOM 574 N N . PRO A 1 80 ? -47.387 -70.693 44.931 1.00 48.47 80 PRO A N 1
ATOM 575 C CA . PRO A 1 80 ? -47.925 -69.904 46.071 1.00 48.47 80 PRO A CA 1
ATOM 576 C C . PRO A 1 80 ? -47.180 -70.035 47.450 1.00 48.47 80 PRO A C 1
ATOM 578 O O . PRO A 1 80 ? -46.154 -70.695 47.568 1.00 48.47 80 PRO A O 1
ATOM 581 N N . LEU A 1 81 ? -47.732 -69.389 48.500 1.00 41.94 81 LEU A N 1
ATOM 582 C CA . LEU A 1 81 ? -47.267 -69.281 49.916 1.00 41.94 81 LEU A CA 1
ATOM 583 C C . LEU A 1 81 ? -47.691 -70.489 50.818 1.00 41.94 81 LEU A C 1
ATOM 585 O O . LEU A 1 81 ? -48.551 -71.250 50.363 1.00 41.94 81 LEU A O 1
ATOM 589 N N . PRO A 1 82 ? -47.171 -70.701 52.068 1.00 46.84 82 PRO A N 1
ATOM 590 C CA . PRO A 1 82 ? -47.460 -69.845 53.251 1.00 46.84 82 PRO A CA 1
ATOM 591 C C . PRO A 1 82 ? -46.322 -69.661 54.312 1.00 46.84 82 PRO A C 1
ATOM 593 O O . PRO A 1 82 ? -45.253 -70.257 54.225 1.00 46.84 82 PRO A O 1
ATOM 596 N N . THR A 1 83 ? -46.585 -68.832 55.338 1.00 43.84 83 THR A N 1
ATOM 597 C CA . THR A 1 83 ? -45.637 -68.281 56.350 1.00 43.84 83 THR A CA 1
ATOM 598 C C . THR A 1 83 ? -45.735 -68.934 57.751 1.00 43.84 83 THR A C 1
ATOM 600 O O . THR A 1 83 ? -46.791 -69.466 58.099 1.00 43.84 83 THR A O 1
ATOM 603 N N . PRO A 1 84 ? -44.688 -68.833 58.603 1.00 41.28 84 PRO A N 1
ATOM 604 C CA . PRO A 1 84 ? -44.875 -68.264 59.959 1.00 41.28 84 PRO A CA 1
ATOM 605 C C . PRO A 1 84 ? -43.759 -67.282 60.422 1.00 41.28 84 PRO A C 1
ATOM 607 O O . PRO A 1 84 ? -42.767 -67.079 59.729 1.00 41.28 84 PRO A O 1
ATOM 610 N N . THR A 1 85 ? -43.959 -66.632 61.579 1.00 41.22 85 THR A N 1
ATOM 611 C CA . THR A 1 85 ? -43.407 -65.297 61.940 1.00 41.22 85 THR A CA 1
ATOM 612 C C . THR A 1 85 ? -42.318 -65.278 63.043 1.00 41.22 85 THR A C 1
ATOM 614 O O . THR A 1 85 ? -42.067 -66.306 63.666 1.00 41.22 85 THR A O 1
ATOM 617 N N . ILE A 1 86 ? -41.832 -64.054 63.361 1.00 42.94 86 ILE A N 1
ATOM 618 C CA . ILE A 1 86 ? -40.949 -63.569 64.467 1.00 42.94 86 ILE A CA 1
ATOM 619 C C . ILE A 1 86 ? -39.489 -63.360 63.989 1.00 42.94 86 ILE A C 1
ATOM 621 O O . ILE A 1 86 ? -38.943 -64.240 63.338 1.00 42.94 86 ILE A O 1
ATOM 625 N N . GLU A 1 87 ? -38.807 -62.219 64.193 1.00 35.44 87 GLU A N 1
ATOM 626 C CA . GLU A 1 87 ? -38.997 -61.056 65.099 1.00 35.44 87 GLU A CA 1
ATOM 627 C C . GLU A 1 87 ? -38.753 -59.701 64.376 1.00 35.44 87 GLU A C 1
ATOM 629 O O . GLU A 1 87 ? -38.208 -59.687 63.275 1.00 35.44 87 GLU A O 1
ATOM 634 N N . SER A 1 88 ? -39.146 -58.556 64.959 1.00 42.53 88 SER A N 1
ATOM 635 C CA . SER A 1 88 ? -39.096 -57.235 64.292 1.00 42.53 88 SER A CA 1
ATOM 636 C C . SER A 1 88 ? -38.041 -56.268 64.859 1.00 42.53 88 SER A C 1
ATOM 638 O O . SER A 1 88 ? -38.254 -55.655 65.907 1.00 42.53 88 SER A O 1
ATOM 640 N N . THR A 1 89 ? -36.949 -56.046 64.123 1.00 40.72 89 THR A N 1
ATOM 641 C CA . THR A 1 89 ? -36.047 -54.890 64.299 1.00 40.72 89 THR A CA 1
ATOM 642 C C . THR A 1 89 ? -36.603 -53.635 63.606 1.00 40.72 89 THR A C 1
ATOM 644 O O . THR A 1 89 ? -37.273 -53.753 62.579 1.00 40.72 89 THR A O 1
ATOM 647 N N . PRO A 1 90 ? -36.353 -52.420 64.137 1.00 48.66 90 PRO A N 1
ATOM 648 C CA . PRO A 1 90 ? -36.876 -51.187 63.555 1.00 48.66 90 PRO A CA 1
ATOM 649 C C . PRO A 1 90 ? -36.183 -50.838 62.232 1.00 48.66 90 PRO A C 1
ATOM 651 O O . PRO A 1 90 ? -34.957 -50.855 62.128 1.00 48.66 90 PRO A O 1
ATOM 654 N N . THR A 1 91 ? -36.980 -50.483 61.226 1.00 46.06 91 THR A N 1
ATOM 655 C CA . THR A 1 91 ? -36.508 -49.964 59.935 1.00 46.06 91 THR A CA 1
ATOM 656 C C . THR A 1 91 ? -35.898 -48.566 60.120 1.00 46.06 91 THR A C 1
ATOM 658 O O . THR A 1 91 ? -36.481 -47.763 60.853 1.00 46.06 91 THR A O 1
ATOM 661 N N . PRO A 1 92 ? -34.769 -48.221 59.467 1.00 47.34 92 PRO A N 1
ATOM 662 C CA . PRO A 1 92 ? -34.315 -46.834 59.423 1.00 47.34 92 PRO A CA 1
ATOM 663 C C . PRO A 1 92 ? -35.361 -45.959 58.717 1.00 47.34 92 PRO A C 1
ATOM 665 O O . PRO A 1 92 ? -35.918 -46.353 57.692 1.00 47.34 92 PRO A O 1
ATOM 668 N N . MET A 1 93 ? -35.626 -44.767 59.259 1.00 48.53 93 MET A N 1
ATOM 669 C CA . MET A 1 93 ? -36.414 -43.754 58.551 1.00 48.53 93 MET A CA 1
ATOM 670 C C . MET A 1 93 ? -35.676 -43.297 57.282 1.00 48.53 93 MET A C 1
ATOM 672 O O . MET A 1 93 ? -34.445 -43.218 57.303 1.00 48.53 93 MET A O 1
ATOM 676 N N . PRO A 1 94 ? -36.394 -42.947 56.200 1.00 49.91 94 PRO A N 1
ATOM 677 C CA . PRO A 1 94 ? -35.786 -42.231 55.088 1.00 49.91 94 PRO A CA 1
ATOM 678 C C . PRO A 1 94 ? -35.313 -40.854 55.570 1.00 49.91 94 PRO A C 1
ATOM 680 O O . PRO A 1 94 ? -36.064 -40.128 56.225 1.00 49.91 94 PRO A O 1
ATOM 683 N N . THR A 1 95 ? -34.076 -40.488 55.241 1.00 47.28 95 THR A N 1
ATOM 684 C CA . THR A 1 95 ? -33.562 -39.138 55.492 1.00 47.28 95 THR A CA 1
ATOM 685 C C . THR A 1 95 ? -34.357 -38.145 54.651 1.00 47.28 95 THR A C 1
ATOM 687 O O . THR A 1 95 ? -34.273 -38.167 53.424 1.00 47.28 95 THR A O 1
ATOM 690 N N . VAL A 1 96 ? -35.127 -37.273 55.302 1.00 49.44 96 VAL A N 1
ATOM 691 C CA . VAL A 1 96 ? -35.780 -36.150 54.624 1.00 49.44 96 VAL A CA 1
ATOM 692 C C . VAL A 1 96 ? -34.697 -35.148 54.238 1.00 49.44 96 VAL A C 1
ATOM 694 O O . VAL A 1 96 ? -34.090 -34.526 55.108 1.00 49.44 96 VAL A O 1
ATOM 697 N N . ILE A 1 97 ? -34.448 -35.008 52.937 1.00 51.12 97 ILE A N 1
ATOM 698 C CA . ILE A 1 97 ? -33.693 -33.874 52.401 1.00 51.12 97 ILE A CA 1
ATOM 699 C C . ILE A 1 97 ? -34.605 -32.645 52.543 1.00 51.12 97 ILE A C 1
ATOM 701 O O . ILE A 1 97 ? -35.747 -32.711 52.078 1.00 51.12 97 ILE A O 1
ATOM 705 N N . PRO A 1 98 ? -34.171 -31.553 53.198 1.00 54.25 98 PRO A N 1
ATOM 706 C CA . PRO A 1 98 ? -34.949 -30.324 53.218 1.00 54.25 98 PRO A CA 1
ATOM 707 C C . PRO A 1 98 ? -35.017 -29.752 51.798 1.00 54.25 98 PRO A C 1
ATOM 709 O O . PRO A 1 98 ? -33.991 -29.578 51.142 1.00 54.25 98 PRO A O 1
ATOM 712 N N . VAL A 1 99 ? -36.229 -29.468 51.326 1.00 67.56 99 VAL A N 1
ATOM 713 C CA . VAL A 1 99 ? -36.427 -28.654 50.123 1.00 67.56 99 VAL A CA 1
ATOM 714 C C . VAL A 1 99 ? -36.207 -27.205 50.542 1.00 67.56 99 VAL A C 1
ATOM 716 O O . VAL A 1 99 ? -36.894 -26.734 51.447 1.00 67.56 99 VAL A O 1
ATOM 719 N N . LEU A 1 100 ? -35.233 -26.536 49.924 1.00 76.88 100 LEU A N 1
ATOM 720 C CA . LEU A 1 100 ? -34.959 -25.118 50.163 1.00 76.88 100 LEU A CA 1
ATOM 721 C C . LEU A 1 100 ? -36.159 -24.267 49.731 1.00 76.88 100 LEU A C 1
ATOM 723 O O . LEU A 1 100 ? -36.815 -24.561 48.729 1.00 76.88 100 LEU A O 1
ATOM 727 N N . SER A 1 101 ? -36.434 -23.208 50.483 1.00 88.81 101 SER A N 1
ATOM 728 C CA . SER A 1 101 ? -37.399 -22.176 50.104 1.00 88.81 101 SER A CA 1
ATOM 729 C C . SER A 1 101 ? -36.900 -21.339 48.920 1.00 88.81 101 SER A C 1
ATOM 731 O O . SER A 1 101 ? -35.700 -21.258 48.654 1.00 88.81 101 SER A O 1
ATOM 733 N N . THR A 1 102 ? -37.820 -20.658 48.233 1.00 91.25 102 THR A N 1
ATOM 734 C CA . THR A 1 102 ? -37.505 -19.723 47.138 1.00 91.25 102 THR A CA 1
ATOM 735 C C . THR A 1 102 ? -36.495 -18.659 47.573 1.00 91.25 102 THR A C 1
ATOM 737 O O . THR A 1 102 ? -35.564 -18.354 46.831 1.00 91.25 102 THR A O 1
ATOM 740 N N . TYR A 1 103 ? -36.640 -18.141 48.799 1.00 93.81 103 TYR A N 1
ATOM 741 C CA . TYR A 1 103 ? -35.696 -17.196 49.391 1.00 93.81 103 TYR A CA 1
ATOM 742 C C . TYR A 1 103 ? -34.301 -17.809 49.564 1.00 93.81 103 TYR A C 1
ATOM 744 O O . TYR A 1 103 ? -33.329 -17.209 49.122 1.00 93.81 103 TYR A O 1
ATOM 752 N N . GLU A 1 104 ? -34.183 -19.011 50.143 1.00 94.00 104 GLU A N 1
ATOM 753 C CA . GLU A 1 104 ? -32.883 -19.677 50.327 1.00 94.00 104 GLU A CA 1
ATOM 754 C C . GLU A 1 104 ? -32.189 -19.986 48.990 1.00 94.00 104 GLU A C 1
ATOM 756 O O . GLU A 1 104 ? -30.975 -19.824 48.886 1.00 94.00 104 GLU A O 1
ATOM 761 N N . VAL A 1 105 ? -32.941 -20.376 47.952 1.00 94.12 105 VAL A N 1
ATOM 762 C CA . VAL A 1 105 ? -32.395 -20.602 46.601 1.00 94.12 105 VAL A CA 1
ATOM 763 C C . VAL A 1 105 ? -31.881 -19.296 45.986 1.00 94.12 105 VAL A C 1
ATOM 765 O O . VAL A 1 105 ? -30.755 -19.257 45.492 1.00 94.12 105 VAL A O 1
ATOM 768 N N . LEU A 1 106 ? -32.664 -18.213 46.040 1.00 95.50 106 LEU A N 1
ATOM 769 C CA . LEU A 1 106 ? -32.255 -16.915 45.494 1.00 95.50 106 LEU A CA 1
ATOM 770 C C . LEU A 1 106 ? -31.094 -16.301 46.291 1.00 95.50 106 LEU A C 1
ATOM 772 O O . LEU A 1 106 ? -30.147 -15.800 45.691 1.00 95.50 106 LEU A O 1
ATOM 776 N N . ALA A 1 107 ? -31.104 -16.402 47.621 1.00 96.38 107 ALA A N 1
ATOM 777 C CA . ALA A 1 107 ? -30.004 -15.956 48.474 1.00 96.38 107 ALA A CA 1
ATOM 778 C C . ALA A 1 107 ? -28.702 -16.720 48.180 1.00 96.38 107 ALA A C 1
ATOM 780 O O . ALA A 1 107 ? -27.635 -16.106 48.140 1.00 96.38 107 ALA A O 1
ATOM 781 N N . GLN A 1 108 ? -28.780 -18.030 47.916 1.00 95.25 108 GLN A N 1
ATOM 782 C CA . GLN A 1 108 ? -27.622 -18.832 47.521 1.00 95.25 108 GLN A CA 1
ATOM 783 C C . GLN A 1 108 ? -27.087 -18.415 46.140 1.00 95.25 108 GLN A C 1
ATOM 785 O O . GLN A 1 108 ? -25.887 -18.197 46.005 1.00 95.25 108 GLN A O 1
ATOM 790 N N . LEU A 1 109 ? -27.956 -18.188 45.145 1.00 95.06 109 LEU A N 1
ATOM 791 C CA . LEU A 1 109 ? -27.543 -17.669 43.829 1.00 95.06 109 LEU A CA 1
ATOM 792 C C . LEU A 1 109 ? -26.853 -16.295 43.937 1.00 95.06 109 LEU A C 1
ATOM 794 O O . LEU A 1 109 ? -25.798 -16.078 43.335 1.00 95.06 109 LEU A O 1
ATOM 798 N N . ILE A 1 110 ? -27.384 -15.381 44.761 1.00 97.00 110 ILE A N 1
ATOM 799 C CA . ILE A 1 110 ? -26.731 -14.092 45.049 1.00 97.00 110 ILE A CA 1
ATOM 800 C C . ILE A 1 110 ? -25.376 -14.319 45.722 1.00 97.00 110 ILE A C 1
ATOM 802 O O . ILE A 1 110 ? -24.407 -13.646 45.371 1.00 97.00 110 ILE A O 1
ATOM 806 N N . ALA A 1 111 ? -25.276 -15.247 46.677 1.00 95.62 111 ALA A N 1
ATOM 807 C CA . ALA A 1 111 ? -24.027 -15.556 47.369 1.00 95.62 111 ALA A CA 1
ATOM 808 C C . ALA A 1 111 ? -22.949 -16.084 46.407 1.00 95.62 111 ALA A C 1
ATOM 810 O O . ALA A 1 111 ? -21.815 -15.600 46.470 1.00 95.62 111 ALA A O 1
ATOM 811 N N . ASP A 1 112 ? -23.322 -16.967 45.478 1.00 95.19 112 ASP A N 1
ATOM 812 C CA . ASP A 1 112 ? -22.423 -17.605 44.507 1.00 95.19 112 ASP A CA 1
ATOM 813 C C . ASP A 1 112 ? -22.020 -16.689 43.334 1.00 95.19 112 ASP A C 1
ATOM 815 O O . ASP A 1 112 ? -20.935 -16.853 42.775 1.00 95.19 112 ASP A O 1
ATOM 819 N N . THR A 1 113 ? -22.828 -15.669 43.007 1.00 95.81 113 THR A N 1
ATOM 820 C CA . THR A 1 113 ? -22.503 -14.643 41.991 1.00 95.81 113 THR A CA 1
ATOM 821 C C . THR A 1 113 ? -21.129 -14.010 42.263 1.00 95.81 113 THR A C 1
ATOM 823 O O . THR A 1 113 ? -20.938 -13.354 43.292 1.00 95.81 113 THR A O 1
ATOM 826 N N . ASN A 1 114 ? -20.163 -14.140 41.350 1.00 95.00 114 ASN A N 1
ATOM 827 C CA . ASN A 1 114 ? -18.813 -13.597 41.539 1.00 95.00 114 ASN A CA 1
ATOM 828 C C . ASN A 1 114 ? -18.652 -12.229 40.841 1.00 95.00 114 ASN A C 1
ATOM 830 O O . ASN A 1 114 ? -18.458 -12.206 39.624 1.00 95.00 114 ASN A O 1
ATOM 834 N N . PRO A 1 115 ? -18.651 -11.085 41.554 1.00 93.56 115 PRO A N 1
ATOM 835 C CA . PRO A 1 115 ? -18.604 -9.759 40.928 1.00 93.56 115 PRO A CA 1
ATOM 836 C C . PRO A 1 115 ? -17.279 -9.443 40.208 1.00 93.56 115 PRO A C 1
ATOM 838 O O . PRO A 1 115 ? -17.175 -8.404 39.570 1.00 93.56 115 PRO A O 1
ATOM 841 N N . ILE A 1 116 ? -16.270 -10.319 40.282 1.00 92.69 116 ILE A N 1
ATOM 842 C CA . ILE A 1 116 ? -15.009 -10.174 39.537 1.00 92.69 116 ILE A CA 1
ATOM 843 C C . ILE A 1 116 ? -15.175 -10.551 38.051 1.00 92.69 116 ILE A C 1
ATOM 845 O O . ILE A 1 116 ? -14.421 -10.064 37.210 1.00 92.69 116 ILE A O 1
ATOM 849 N N . LEU A 1 117 ? -16.133 -11.420 37.705 1.00 90.56 117 LEU A N 1
ATOM 850 C CA . LEU A 1 117 ? -16.303 -11.910 36.332 1.00 90.56 117 LEU A CA 1
ATOM 851 C C . LEU A 1 117 ? -17.211 -10.969 35.516 1.00 90.56 117 LEU A C 1
ATOM 853 O O . LEU A 1 117 ? -18.305 -10.652 35.987 1.00 90.56 117 LEU A O 1
ATOM 857 N N . PRO A 1 118 ? -16.845 -10.576 34.277 1.00 86.56 118 PRO A N 1
ATOM 858 C CA . PRO A 1 118 ? -17.710 -9.755 33.422 1.00 86.56 118 PRO A CA 1
ATOM 859 C C . PRO A 1 118 ? -19.095 -10.379 33.188 1.00 86.56 118 PRO A C 1
ATOM 861 O O . PRO A 1 118 ? -20.106 -9.697 33.328 1.00 86.56 118 PRO A O 1
ATOM 864 N N . ALA A 1 119 ? -19.149 -11.695 32.955 1.00 89.00 119 ALA A N 1
ATOM 865 C CA . ALA A 1 119 ? -20.387 -12.441 32.713 1.00 89.00 119 ALA A CA 1
ATOM 866 C C . ALA A 1 119 ? -21.423 -12.367 33.860 1.00 89.00 119 ALA A C 1
ATOM 868 O O . ALA A 1 119 ? -22.621 -12.528 33.617 1.00 89.00 119 ALA A O 1
ATOM 869 N N . SER A 1 120 ? -20.999 -12.058 35.091 1.00 93.75 120 SER A N 1
ATOM 870 C CA . SER A 1 120 ? -21.888 -11.973 36.259 1.00 93.75 120 SER A CA 1
ATOM 871 C C . SER A 1 120 ? -22.964 -10.890 36.147 1.00 93.75 120 SER A C 1
ATOM 873 O O . SER A 1 120 ? -23.907 -10.890 36.932 1.00 93.75 120 SER A O 1
ATOM 875 N N . LEU A 1 121 ? -22.872 -9.973 35.177 1.00 93.56 121 LEU A N 1
ATOM 876 C CA . LEU A 1 121 ? -23.940 -9.015 34.901 1.00 93.56 121 LEU A CA 1
ATOM 877 C C . LEU A 1 121 ? -25.256 -9.709 34.498 1.00 93.56 121 LEU A C 1
ATOM 879 O O . LEU A 1 121 ? -26.324 -9.305 34.957 1.00 93.56 121 LEU A O 1
ATOM 883 N N . ALA A 1 122 ? -25.189 -10.774 33.689 1.00 92.44 122 ALA A N 1
ATOM 8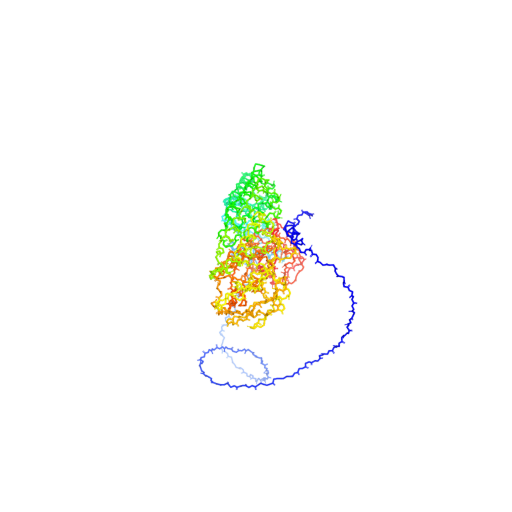84 C CA . ALA A 1 122 ? -26.381 -11.539 33.315 1.00 92.44 122 ALA A CA 1
ATOM 885 C C . ALA A 1 122 ? -26.917 -12.374 34.484 1.00 92.44 122 ALA A C 1
ATOM 887 O O . ALA A 1 122 ? -28.131 -12.411 34.668 1.00 92.44 122 ALA A O 1
ATOM 888 N N . ASP A 1 123 ? -26.040 -12.946 35.322 1.00 93.12 123 ASP A N 1
ATOM 889 C CA . ASP A 1 123 ? -26.451 -13.601 36.573 1.00 93.12 123 ASP A CA 1
ATOM 890 C C . ASP A 1 123 ? -27.230 -12.618 37.460 1.00 93.12 123 ASP A C 1
ATOM 892 O O . ASP A 1 123 ? -28.312 -12.931 37.953 1.00 93.12 123 ASP A O 1
ATOM 896 N N . ILE A 1 124 ? -26.720 -11.391 37.613 1.00 95.06 124 ILE A N 1
ATOM 897 C CA . ILE A 1 124 ? -27.340 -10.350 38.436 1.00 95.06 124 ILE A CA 1
ATOM 898 C C . ILE A 1 124 ? -28.722 -9.960 37.896 1.00 95.06 124 ILE A C 1
ATOM 900 O O . ILE A 1 124 ? -29.686 -9.909 38.664 1.00 95.06 124 ILE A O 1
ATOM 904 N N . TYR A 1 125 ? -28.856 -9.717 36.589 1.00 93.94 125 TYR A N 1
ATOM 905 C CA . TYR A 1 125 ? -30.151 -9.375 35.986 1.00 93.94 125 TYR A CA 1
ATOM 906 C C . TYR A 1 125 ? -31.114 -10.578 35.964 1.00 93.94 125 TYR A C 1
ATOM 908 O O . TYR A 1 125 ? -32.316 -10.408 36.170 1.00 93.94 125 TYR A O 1
ATOM 916 N N . GLY A 1 126 ? -30.607 -11.803 35.800 1.00 92.06 126 GLY A N 1
ATOM 917 C CA . GLY A 1 126 ? -31.388 -13.040 35.855 1.00 92.06 126 GLY A CA 1
ATOM 918 C C . GLY A 1 126 ? -31.939 -13.326 37.251 1.00 92.06 126 GLY A C 1
ATOM 919 O O . GLY A 1 126 ? -33.122 -13.637 37.400 1.00 92.06 126 GLY A O 1
ATOM 920 N N . ILE A 1 127 ? -31.132 -13.127 38.294 1.00 94.56 127 ILE A N 1
ATOM 921 C CA . ILE A 1 127 ? -31.584 -13.206 39.687 1.00 94.56 127 ILE A CA 1
ATOM 922 C C . ILE A 1 127 ? -32.617 -12.109 39.977 1.00 94.56 127 ILE A C 1
ATOM 924 O O . ILE A 1 127 ? -33.648 -12.403 40.582 1.00 94.56 127 ILE A O 1
ATOM 928 N N . LEU A 1 128 ? -32.406 -10.872 39.507 1.00 94.75 128 LEU A N 1
ATOM 929 C CA . LEU A 1 128 ? -33.385 -9.787 39.659 1.00 94.75 128 LEU A CA 1
ATOM 930 C C . LEU A 1 128 ? -34.733 -10.140 39.010 1.00 94.75 128 LEU A C 1
ATOM 932 O O . LEU A 1 128 ? -35.786 -9.956 39.624 1.00 94.75 128 LEU A O 1
ATOM 936 N N . HIS A 1 129 ? -34.703 -10.711 37.803 1.00 91.56 129 HIS A N 1
ATOM 937 C CA . HIS A 1 129 ? -35.893 -11.190 37.104 1.00 91.56 129 HIS A CA 1
ATOM 938 C C . HIS A 1 129 ? -36.602 -12.314 37.878 1.00 91.56 129 HIS A C 1
ATOM 940 O O . HIS A 1 129 ? -37.832 -12.313 37.994 1.00 91.56 129 HIS A O 1
ATOM 946 N N . LYS A 1 130 ? -35.853 -13.262 38.458 1.00 92.81 130 LYS A N 1
ATOM 947 C CA . LYS A 1 130 ? -36.433 -14.342 39.272 1.00 92.81 130 LYS A CA 1
ATOM 948 C C . LYS A 1 130 ? -37.000 -13.842 40.605 1.00 92.81 130 LYS A C 1
ATOM 950 O O . LYS A 1 130 ? -38.055 -14.328 41.008 1.00 92.81 130 LYS A O 1
ATOM 955 N N . ILE A 1 131 ? -36.415 -12.812 41.228 1.00 94.75 131 ILE A N 1
ATOM 956 C CA . ILE A 1 131 ? -37.018 -12.106 42.376 1.00 94.75 131 ILE A CA 1
ATOM 957 C C . ILE A 1 131 ? -38.355 -11.466 41.967 1.00 94.75 131 ILE A C 1
ATOM 959 O O . ILE A 1 131 ? -39.362 -11.680 42.640 1.00 94.75 131 ILE A O 1
ATOM 963 N N . ASP A 1 132 ? -38.408 -10.734 40.850 1.00 92.62 132 ASP A N 1
ATOM 964 C CA . ASP A 1 132 ? -39.649 -10.107 40.365 1.00 92.62 132 ASP A CA 1
ATOM 965 C C . ASP A 1 132 ? -40.710 -11.117 39.896 1.00 92.62 132 ASP A C 1
ATOM 967 O O . ASP A 1 132 ? -41.902 -10.808 39.898 1.00 92.62 132 ASP A O 1
ATOM 971 N N . THR A 1 133 ? -40.311 -12.327 39.506 1.00 91.69 133 THR A N 1
ATOM 972 C CA . THR A 1 133 ? -41.229 -13.429 39.179 1.00 91.69 133 THR A CA 1
ATOM 973 C C . THR A 1 133 ? -41.794 -14.058 40.447 1.00 91.69 133 THR A C 1
ATOM 975 O O . THR A 1 133 ? -43.005 -14.026 40.648 1.00 91.69 133 THR A O 1
ATOM 978 N N . ALA A 1 134 ? -40.936 -14.481 41.377 1.00 93.38 134 ALA A N 1
ATOM 979 C CA . ALA A 1 134 ? -41.347 -15.023 42.671 1.00 93.38 134 ALA A CA 1
ATOM 980 C C . ALA A 1 134 ? -42.231 -14.043 43.480 1.00 93.38 134 ALA A C 1
ATOM 982 O O . ALA A 1 134 ? -43.169 -14.454 44.159 1.00 93.38 134 ALA A O 1
ATOM 983 N N . LYS A 1 135 ? -41.985 -12.734 43.352 1.00 94.56 135 LYS A N 1
ATOM 984 C CA . LYS A 1 135 ? -42.797 -11.638 43.913 1.00 94.56 135 LYS A CA 1
ATOM 985 C C . LYS A 1 135 ? -44.166 -11.466 43.242 1.00 94.56 135 LYS A C 1
ATOM 987 O O . LYS A 1 135 ? -45.105 -11.042 43.906 1.00 94.56 135 LYS A O 1
ATOM 992 N N . ARG A 1 136 ? -44.299 -11.768 41.943 1.00 94.69 136 ARG A N 1
ATOM 993 C CA . ARG A 1 136 ? -45.592 -11.780 41.222 1.00 94.69 136 ARG A CA 1
ATOM 994 C C . ARG A 1 136 ? -46.426 -13.023 41.526 1.00 94.69 136 ARG A C 1
ATOM 996 O O . ARG A 1 136 ? -47.643 -12.971 41.382 1.00 94.69 136 ARG A O 1
ATOM 1003 N N . GLU A 1 137 ? -45.779 -14.112 41.927 1.00 94.44 137 GLU A N 1
ATOM 1004 C CA . GLU A 1 137 ? -46.405 -15.406 42.226 1.00 94.44 137 GLU A CA 1
ATOM 1005 C C . GLU A 1 137 ? -46.644 -15.631 43.733 1.00 94.44 137 GLU A C 1
ATOM 1007 O O . GLU A 1 137 ? -46.910 -16.753 44.160 1.00 94.44 137 GLU A O 1
ATOM 1012 N N . ASP A 1 138 ? -46.556 -14.567 44.546 1.00 92.94 138 ASP A N 1
ATOM 1013 C CA . ASP A 1 138 ? -46.707 -14.582 46.012 1.00 92.94 138 ASP A CA 1
ATOM 1014 C C . ASP A 1 138 ? -45.767 -15.588 46.736 1.00 92.94 138 ASP A C 1
ATOM 1016 O O . ASP A 1 138 ? -46.034 -16.020 47.859 1.00 92.94 138 ASP A O 1
ATOM 1020 N N . MET A 1 139 ? -44.635 -15.951 46.114 1.00 94.62 139 MET A N 1
ATOM 1021 C CA . MET A 1 139 ? -43.638 -16.899 46.645 1.00 94.62 139 MET A CA 1
ATOM 1022 C C . MET A 1 139 ? -42.621 -16.262 47.607 1.00 94.62 139 MET A C 1
ATOM 1024 O O . MET A 1 139 ? -41.834 -16.987 48.216 1.00 94.62 139 MET A O 1
ATOM 1028 N N . LEU A 1 140 ? -42.603 -14.929 47.710 1.00 95.00 140 LEU A N 1
ATOM 1029 C CA . LEU A 1 140 ? -41.745 -14.145 48.604 1.00 95.00 140 LEU A CA 1
ATOM 1030 C C . LEU A 1 140 ? -42.564 -13.036 49.271 1.00 95.00 140 LEU A C 1
ATOM 1032 O O . LEU A 1 140 ? -43.372 -12.369 48.622 1.00 95.00 140 LEU A O 1
ATOM 1036 N N . THR A 1 141 ? -42.311 -12.778 50.551 1.00 94.62 141 THR A N 1
ATOM 1037 C CA . THR A 1 141 ? -42.834 -11.596 51.247 1.00 94.62 141 THR A CA 1
ATOM 1038 C C . THR A 1 141 ? -42.073 -10.324 50.862 1.00 94.62 141 THR A C 1
ATOM 1040 O O . THR A 1 141 ? -40.951 -10.364 50.357 1.00 94.62 141 THR A O 1
ATOM 1043 N N . SER A 1 142 ? -42.657 -9.157 51.149 1.00 92.69 142 SER A N 1
ATOM 1044 C CA . SER A 1 142 ? -42.016 -7.861 50.880 1.00 92.69 142 SER A CA 1
ATOM 1045 C C . SER A 1 142 ? -40.679 -7.658 51.606 1.00 92.69 142 SER A C 1
ATOM 1047 O O . SER A 1 142 ? -39.849 -6.904 51.107 1.00 92.69 142 SER A O 1
ATOM 1049 N N . GLU A 1 143 ? -40.474 -8.308 52.758 1.00 95.38 143 GLU A N 1
ATOM 1050 C CA . GLU A 1 143 ? -39.215 -8.238 53.514 1.00 95.38 143 GLU A CA 1
ATOM 1051 C C . GLU A 1 143 ? -38.139 -9.113 52.851 1.00 95.38 143 GLU A C 1
ATOM 1053 O O . GLU A 1 143 ? -37.043 -8.639 52.577 1.00 95.38 143 GLU A O 1
ATOM 1058 N N . GLU A 1 144 ? -38.485 -10.353 52.487 1.00 96.56 144 GLU A N 1
ATOM 1059 C CA . GLU A 1 144 ? -37.600 -11.277 51.760 1.00 96.56 144 GLU A CA 1
ATOM 1060 C C . GLU A 1 144 ? -37.154 -10.692 50.411 1.00 96.56 144 GLU A C 1
ATOM 1062 O O . GLU A 1 144 ? -35.978 -10.751 50.063 1.00 96.56 144 GLU A O 1
ATOM 1067 N N . VAL A 1 145 ? -38.070 -10.059 49.669 1.00 96.12 145 VAL A N 1
ATOM 1068 C CA . VAL A 1 145 ? -37.741 -9.318 48.440 1.00 96.12 145 VAL A CA 1
ATOM 1069 C C . VAL A 1 145 ? -36.763 -8.173 48.716 1.00 96.12 145 VAL A C 1
ATOM 1071 O O . VAL A 1 145 ? -35.840 -7.969 47.933 1.00 96.12 145 VAL A O 1
ATOM 1074 N N . TYR A 1 146 ? -36.944 -7.426 49.808 1.00 95.00 146 TYR A N 1
ATOM 1075 C CA . TYR A 1 146 ? -36.060 -6.315 50.161 1.00 95.00 146 TYR A CA 1
ATOM 1076 C C . TYR A 1 146 ? -34.652 -6.802 50.537 1.00 95.00 146 TYR A C 1
ATOM 1078 O O . TYR A 1 146 ? -33.670 -6.277 50.014 1.00 95.00 146 TYR A O 1
ATOM 1086 N N . GLU A 1 147 ? -34.535 -7.842 51.366 1.00 97.12 147 GLU A N 1
ATOM 1087 C CA . GLU A 1 147 ? -33.243 -8.441 51.726 1.00 97.12 147 GLU A CA 1
ATOM 1088 C C . GLU A 1 147 ? -32.490 -9.000 50.506 1.00 97.12 147 GLU A C 1
ATOM 1090 O O . GLU A 1 147 ? -31.274 -8.813 50.387 1.00 97.12 147 GLU A O 1
ATOM 1095 N N . LEU A 1 148 ? -33.205 -9.643 49.574 1.00 97.81 148 LEU A N 1
ATOM 1096 C CA . LEU A 1 148 ? -32.634 -10.139 48.321 1.00 97.81 148 LEU A CA 1
ATOM 1097 C C . LEU A 1 148 ? -32.213 -8.985 47.392 1.00 97.81 148 LEU A C 1
ATOM 1099 O O . LEU A 1 148 ? -31.103 -9.017 46.865 1.00 97.81 148 LEU A O 1
ATOM 1103 N N . GLU A 1 149 ? -33.034 -7.938 47.227 1.00 96.38 149 GLU A N 1
ATOM 1104 C CA . GLU A 1 149 ? -32.675 -6.763 46.414 1.00 96.38 149 GLU A CA 1
ATOM 1105 C C . GLU A 1 149 ? -31.454 -6.008 46.987 1.00 96.38 149 GLU A C 1
ATOM 1107 O O . GLU A 1 149 ? -30.570 -5.637 46.218 1.00 96.38 149 GLU A O 1
ATOM 1112 N N . GLU A 1 150 ? -31.328 -5.821 48.308 1.00 96.94 150 GLU A N 1
ATOM 1113 C CA . GLU A 1 150 ? -30.142 -5.194 48.936 1.00 96.94 150 GLU A CA 1
ATOM 1114 C C . GLU A 1 150 ? -28.874 -6.068 48.836 1.00 96.94 150 GLU A C 1
ATOM 1116 O O . GLU A 1 150 ? -27.769 -5.572 48.577 1.00 96.94 150 GLU A O 1
ATOM 1121 N N . SER A 1 151 ? -29.020 -7.390 48.955 1.00 97.31 151 SER A N 1
ATOM 1122 C CA . SER A 1 151 ? -27.913 -8.333 48.745 1.00 97.31 151 SER A CA 1
ATOM 1123 C C . SER A 1 151 ? -27.433 -8.323 47.286 1.00 97.31 151 SER A C 1
ATOM 1125 O O . SER A 1 151 ? -26.229 -8.315 47.018 1.00 97.31 151 SER A O 1
ATOM 1127 N N . LEU A 1 152 ? -28.363 -8.250 46.331 1.00 97.56 152 LEU A N 1
ATOM 1128 C CA . LEU A 1 152 ? -28.071 -8.198 44.900 1.00 97.56 152 LEU A CA 1
ATOM 1129 C C . LEU A 1 152 ? -27.476 -6.847 44.471 1.00 97.56 152 LEU A C 1
ATOM 1131 O O . LEU A 1 152 ? -26.495 -6.824 43.727 1.00 97.56 152 LEU A O 1
ATOM 1135 N N . LYS A 1 153 ? -27.978 -5.728 45.014 1.00 97.69 153 LYS A N 1
ATOM 1136 C CA . LYS A 1 153 ? -27.341 -4.401 44.908 1.00 97.69 153 LYS A CA 1
ATOM 1137 C C . LYS A 1 153 ? -25.887 -4.459 45.357 1.00 97.69 153 LYS A C 1
ATOM 1139 O O . LYS A 1 153 ? -25.020 -3.925 44.671 1.00 97.69 153 LYS A O 1
ATOM 1144 N N . THR A 1 154 ? -25.591 -5.130 46.470 1.00 97.44 154 THR A N 1
ATOM 1145 C CA . THR A 1 154 ? -24.209 -5.260 46.958 1.00 97.44 154 THR A CA 1
ATOM 1146 C C . THR A 1 154 ? -23.304 -5.939 45.920 1.00 97.44 154 THR A C 1
ATOM 1148 O O . THR A 1 154 ? -22.206 -5.445 45.664 1.00 97.44 154 THR A O 1
ATOM 1151 N N . LYS A 1 155 ? -23.775 -7.005 45.253 1.00 97.75 155 LYS A N 1
ATOM 1152 C CA . LYS A 1 155 ? -23.039 -7.669 44.159 1.00 97.75 155 LYS A CA 1
ATOM 1153 C C . LYS A 1 155 ? -22.900 -6.786 42.912 1.00 97.75 155 LYS A C 1
ATOM 1155 O O . LYS A 1 155 ? -21.802 -6.692 42.371 1.00 97.75 155 LYS A O 1
ATOM 1160 N N . PHE A 1 156 ? -23.961 -6.097 42.491 1.00 98.00 156 PHE A N 1
ATOM 1161 C CA . PHE A 1 156 ? -23.935 -5.201 41.326 1.00 98.00 156 PHE A CA 1
ATOM 1162 C C . PHE A 1 156 ? -22.966 -4.030 41.496 1.00 98.00 156 PHE A C 1
ATOM 1164 O O . PHE A 1 156 ? -22.132 -3.779 40.632 1.00 98.00 156 PHE A O 1
ATOM 1171 N N . ASN A 1 157 ? -23.014 -3.348 42.639 1.00 97.94 157 ASN A N 1
ATOM 1172 C CA . ASN A 1 157 ? -22.124 -2.220 42.897 1.00 97.94 157 ASN A CA 1
ATOM 1173 C C . ASN A 1 157 ? -20.655 -2.669 43.019 1.00 97.94 157 ASN A C 1
ATOM 1175 O O . ASN A 1 157 ? -19.767 -1.968 42.544 1.00 97.94 157 ASN A O 1
ATOM 1179 N N . GLN A 1 158 ? -20.388 -3.862 43.569 1.00 97.44 158 GLN A N 1
ATOM 1180 C CA . GLN A 1 158 ? -19.049 -4.464 43.525 1.00 97.44 158 GLN A CA 1
ATOM 1181 C C . GLN A 1 158 ? -18.590 -4.746 42.086 1.00 97.44 158 GLN A C 1
ATOM 1183 O O . GLN A 1 158 ? -17.445 -4.449 41.758 1.00 97.44 158 GLN A O 1
ATOM 1188 N N . TRP A 1 159 ? -19.470 -5.273 41.228 1.00 97.06 159 TRP A N 1
ATOM 1189 C CA . TRP A 1 159 ? -19.168 -5.549 39.819 1.00 97.06 159 TRP A CA 1
ATOM 1190 C C . TRP A 1 159 ? -18.809 -4.270 39.050 1.00 97.06 159 TRP A C 1
ATOM 1192 O O . TRP A 1 159 ? -17.746 -4.216 38.434 1.00 97.06 159 TRP A O 1
ATOM 1202 N N . ILE A 1 160 ? -19.623 -3.212 39.177 1.00 97.12 160 ILE A N 1
ATOM 1203 C CA . ILE A 1 160 ? -19.356 -1.889 38.581 1.00 97.12 160 ILE A CA 1
ATOM 1204 C C . ILE A 1 160 ? -17.985 -1.361 39.027 1.00 97.12 160 ILE A C 1
ATOM 1206 O O . ILE A 1 160 ? -17.153 -1.020 38.189 1.00 97.12 160 ILE A O 1
ATOM 1210 N N . MET A 1 161 ? -17.696 -1.362 40.335 1.00 96.62 161 MET A N 1
ATOM 1211 C CA . MET A 1 161 ? -16.404 -0.878 40.840 1.00 96.62 161 MET A CA 1
ATOM 1212 C C . MET A 1 161 ? -15.221 -1.677 40.278 1.00 96.62 161 MET A C 1
ATOM 1214 O O . MET A 1 161 ? -14.234 -1.083 39.855 1.00 96.62 161 MET A O 1
ATOM 1218 N N . ILE A 1 162 ? -15.330 -3.007 40.200 1.00 95.75 162 ILE A N 1
ATOM 1219 C CA . ILE A 1 162 ? -14.268 -3.866 39.656 1.00 95.75 162 ILE A CA 1
ATOM 1220 C C . ILE A 1 162 ? -14.080 -3.646 38.146 1.00 95.75 162 ILE A C 1
ATOM 1222 O O . ILE A 1 162 ? -12.942 -3.639 37.670 1.00 95.75 162 ILE A O 1
ATOM 1226 N N . ARG A 1 163 ? -15.156 -3.445 37.374 1.00 94.19 163 ARG A N 1
ATOM 1227 C CA . ARG A 1 163 ? -15.059 -3.129 35.938 1.00 94.19 163 ARG A CA 1
ATOM 1228 C C . ARG A 1 163 ? -14.390 -1.777 35.709 1.00 94.19 163 ARG A C 1
ATOM 1230 O O . ARG A 1 163 ? -13.466 -1.706 34.902 1.00 94.19 163 ARG A O 1
ATOM 1237 N N . VAL A 1 164 ? -14.770 -0.749 36.467 1.00 95.69 164 VAL A N 1
ATOM 1238 C CA . VAL A 1 164 ? -14.180 0.594 36.374 1.00 95.69 164 VAL A CA 1
ATOM 1239 C C . VAL A 1 164 ? -12.718 0.613 36.836 1.00 95.69 164 VAL A C 1
ATOM 1241 O O . VAL A 1 164 ? -11.874 1.177 36.137 1.00 95.69 164 VAL A O 1
ATOM 1244 N N . ASP A 1 165 ? -12.362 -0.032 37.954 1.00 95.00 165 ASP A N 1
ATOM 1245 C CA . ASP A 1 165 ? -10.973 -0.097 38.439 1.00 95.00 165 ASP A CA 1
ATOM 1246 C C . ASP A 1 165 ? -10.039 -0.794 37.434 1.00 95.00 165 ASP A C 1
ATOM 1248 O O . ASP A 1 165 ? -8.921 -0.315 37.215 1.00 95.00 165 ASP A O 1
ATOM 1252 N N . ASN A 1 166 ? -10.507 -1.843 36.749 1.00 92.75 166 ASN A N 1
ATOM 1253 C CA . ASN A 1 166 ? -9.706 -2.612 35.790 1.00 92.75 166 ASN A CA 1
ATOM 1254 C C . ASN A 1 166 ? -9.448 -1.919 34.436 1.00 92.75 166 ASN A C 1
ATOM 1256 O O . ASN A 1 166 ? -8.601 -2.400 33.691 1.00 92.75 166 ASN A O 1
ATOM 1260 N N . ILE A 1 167 ? -10.094 -0.790 34.108 1.00 93.75 167 ILE A N 1
ATOM 1261 C CA . ILE A 1 167 ? -9.841 -0.088 32.830 1.00 93.75 167 ILE A CA 1
ATOM 1262 C C . ILE A 1 167 ? -8.383 0.405 32.742 1.00 93.75 167 ILE A C 1
ATOM 1264 O O . ILE A 1 167 ? -7.964 1.278 33.518 1.00 93.75 167 ILE A O 1
ATOM 1268 N N . TYR A 1 168 ? -7.627 -0.108 31.766 1.00 90.75 168 TYR A N 1
ATOM 1269 C CA . TYR A 1 168 ? -6.201 0.175 31.575 1.00 90.75 168 TYR A CA 1
ATOM 1270 C C . TYR A 1 168 ? -5.973 1.361 30.626 1.00 90.75 168 TYR A C 1
ATOM 1272 O O . TYR A 1 168 ? -5.891 1.213 29.411 1.00 90.75 168 TYR A O 1
ATOM 1280 N N . VAL A 1 169 ? -5.787 2.560 31.179 1.00 91.25 169 VAL A N 1
ATOM 1281 C CA . VAL A 1 169 ? -5.635 3.838 30.439 1.00 91.25 169 VAL A CA 1
ATOM 1282 C C . VAL A 1 169 ? -4.416 3.952 29.496 1.00 91.25 169 VAL A C 1
ATOM 1284 O O . VAL A 1 169 ? -4.171 5.022 28.945 1.00 91.25 169 VAL A O 1
ATOM 1287 N N . THR A 1 170 ? -3.631 2.887 29.331 1.00 84.62 170 THR A N 1
ATOM 1288 C CA . THR A 1 170 ? -2.493 2.761 28.396 1.00 84.62 170 THR A CA 1
ATOM 1289 C C . THR A 1 170 ? -2.664 1.587 27.421 1.00 84.62 170 THR A C 1
ATOM 1291 O O . THR A 1 170 ? -1.691 1.141 26.824 1.00 84.62 170 THR A O 1
ATOM 1294 N N . SER A 1 171 ? -3.869 1.019 27.324 1.00 82.69 171 SER A N 1
ATOM 1295 C CA . SER A 1 171 ? -4.244 0.044 26.299 1.00 82.69 171 SER A CA 1
ATOM 1296 C C . SER A 1 171 ? -5.212 0.719 25.322 1.00 82.69 171 SER A C 1
ATOM 1298 O O . SER A 1 171 ? -6.177 1.330 25.792 1.00 82.69 171 SER A O 1
ATOM 1300 N N . PRO A 1 172 ? -5.007 0.621 23.995 1.00 72.50 172 PRO A N 1
ATOM 1301 C CA . PRO A 1 172 ? -5.944 1.177 23.017 1.00 72.50 172 PRO A CA 1
ATOM 1302 C C . PRO A 1 172 ? -7.324 0.509 23.125 1.00 72.50 172 PRO A C 1
ATOM 1304 O O . PRO A 1 172 ? -8.350 1.186 23.148 1.00 72.50 172 PRO A O 1
ATOM 1307 N N . ASN A 1 173 ? -7.348 -0.811 23.342 1.00 81.62 173 ASN A N 1
ATOM 1308 C CA . ASN A 1 173 ? -8.563 -1.625 23.450 1.00 81.62 173 ASN A CA 1
ATOM 1309 C C . ASN A 1 173 ? -9.473 -1.252 24.639 1.00 81.62 173 ASN A C 1
ATOM 1311 O O . ASN A 1 173 ? -10.634 -1.658 24.656 1.00 81.62 173 ASN A O 1
ATOM 1315 N N . SER A 1 174 ? -8.997 -0.445 25.597 1.00 88.81 174 SER A N 1
ATOM 1316 C CA . SER A 1 174 ? -9.804 0.073 26.714 1.00 88.81 174 SER A CA 1
ATOM 1317 C C . SER A 1 174 ? -11.007 0.912 26.273 1.00 88.81 174 SER A C 1
ATOM 1319 O O . SER A 1 174 ? -11.919 1.107 27.073 1.00 88.81 174 SER A O 1
ATOM 1321 N N . LEU A 1 175 ? -11.062 1.363 25.013 1.00 89.75 175 LEU A N 1
ATOM 1322 C CA . LEU A 1 175 ? -12.284 1.899 24.409 1.00 89.75 175 LEU A CA 1
ATOM 1323 C C . LEU A 1 175 ? -13.488 0.964 24.627 1.00 89.75 175 LEU A C 1
ATOM 1325 O O . LEU A 1 175 ? -14.544 1.414 25.060 1.00 89.75 175 LEU A O 1
ATOM 1329 N N . GLY A 1 176 ? -13.301 -0.344 24.431 1.00 89.12 176 GLY A N 1
ATOM 1330 C CA . GLY A 1 176 ? -14.341 -1.355 24.630 1.00 89.12 176 GLY A CA 1
ATOM 1331 C C . GLY A 1 176 ? -14.766 -1.508 26.091 1.00 89.12 176 GLY A C 1
ATOM 1332 O O . GLY A 1 176 ? -15.925 -1.813 26.354 1.00 89.12 176 GLY A O 1
ATOM 1333 N N . ASP A 1 177 ? -13.878 -1.236 27.055 1.00 92.12 177 ASP A N 1
ATOM 1334 C CA . ASP A 1 177 ? -14.270 -1.146 28.464 1.00 92.12 177 ASP A CA 1
ATOM 1335 C C . ASP A 1 177 ? -15.118 0.110 28.732 1.00 92.12 177 ASP A C 1
ATOM 1337 O O . ASP A 1 177 ? -16.086 0.026 29.487 1.00 92.12 177 ASP A O 1
ATOM 1341 N N . PHE A 1 178 ? -14.800 1.265 28.131 1.00 94.38 178 PHE A N 1
ATOM 1342 C CA . PHE A 1 178 ? -15.604 2.487 28.290 1.00 94.38 178 PHE A CA 1
ATOM 1343 C C . PHE A 1 178 ? -16.999 2.334 27.673 1.00 94.38 178 PHE A C 1
ATOM 1345 O O . PHE A 1 178 ? -17.985 2.545 28.379 1.00 94.38 178 PHE A O 1
ATOM 1352 N N . LEU A 1 179 ? -17.077 1.892 26.412 1.00 92.38 179 LEU A N 1
ATOM 1353 C CA . LEU A 1 179 ? -18.336 1.625 25.708 1.00 92.38 179 LEU A CA 1
ATOM 1354 C C . LEU A 1 179 ? -19.195 0.601 26.472 1.00 92.38 179 LEU A C 1
ATOM 1356 O O . LEU A 1 179 ? -20.387 0.813 26.670 1.00 92.38 179 LEU A O 1
ATOM 1360 N N . ASN A 1 180 ? -18.587 -0.475 26.986 1.00 91.31 180 ASN A N 1
ATOM 1361 C CA . ASN A 1 180 ? -19.303 -1.486 27.765 1.00 91.31 180 ASN A CA 1
ATOM 1362 C C . ASN A 1 180 ? -19.830 -0.956 29.112 1.00 91.31 180 ASN A C 1
ATOM 1364 O O . ASN A 1 180 ? -20.921 -1.346 29.512 1.00 91.31 180 ASN A O 1
ATOM 1368 N N . ASN A 1 181 ? -19.110 -0.071 29.816 1.00 92.56 181 ASN A N 1
ATOM 1369 C CA . ASN A 1 181 ? -19.641 0.538 31.046 1.00 92.56 181 ASN A CA 1
ATOM 1370 C C . ASN A 1 181 ? -20.786 1.523 30.741 1.00 92.56 181 ASN A C 1
ATOM 1372 O O . ASN A 1 181 ? -21.775 1.535 31.468 1.00 92.56 181 ASN A O 1
ATOM 1376 N N . HIS A 1 182 ? -20.683 2.312 29.667 1.00 90.44 182 HIS A N 1
ATOM 1377 C CA . HIS A 1 182 ? -21.728 3.258 29.254 1.00 90.44 182 HIS A CA 1
ATOM 1378 C C . HIS A 1 182 ? -23.016 2.534 28.829 1.00 90.44 182 HIS A C 1
ATOM 1380 O O . HIS A 1 182 ? -24.073 2.789 29.401 1.00 90.44 182 HIS A O 1
ATOM 1386 N N . ALA A 1 183 ? -22.906 1.490 28.003 1.00 90.69 183 ALA A N 1
ATOM 1387 C CA . ALA A 1 183 ? -24.026 0.613 27.657 1.00 90.69 183 ALA A CA 1
ATOM 1388 C C . ALA A 1 183 ? -24.717 -0.039 28.875 1.00 90.69 183 ALA A C 1
ATOM 1390 O O . ALA A 1 183 ? -25.916 -0.314 28.845 1.00 90.69 183 ALA A O 1
ATOM 1391 N N . VAL A 1 184 ? -23.987 -0.279 29.973 1.00 92.44 184 VAL A N 1
ATOM 1392 C CA . VAL A 1 184 ? -24.576 -0.769 31.230 1.00 92.44 184 VAL A CA 1
ATOM 1393 C C . VAL A 1 184 ? -25.355 0.327 31.966 1.00 92.44 184 VAL A C 1
ATOM 1395 O O . VAL A 1 184 ? -26.358 0.011 32.607 1.00 92.44 184 VAL A O 1
ATOM 1398 N N . GLN A 1 185 ? -24.962 1.599 31.859 1.00 91.56 185 GLN A N 1
ATOM 1399 C CA . GLN A 1 185 ? -25.662 2.731 32.487 1.00 91.56 185 GLN A CA 1
ATOM 1400 C C . GLN A 1 185 ? -27.048 2.980 31.873 1.00 91.56 185 GLN A C 1
ATOM 1402 O O . GLN A 1 185 ? -27.975 3.330 32.608 1.00 91.56 185 GLN A O 1
ATOM 1407 N N . ASP A 1 186 ? -27.211 2.713 30.574 1.00 88.88 186 ASP A N 1
ATOM 1408 C CA . ASP A 1 186 ? -28.494 2.813 29.860 1.00 88.88 186 ASP A CA 1
ATOM 1409 C C . ASP A 1 186 ? -29.464 1.648 30.140 1.00 88.88 186 ASP A C 1
ATOM 1411 O O . ASP A 1 186 ? -30.651 1.716 29.802 1.00 88.88 186 ASP A O 1
ATOM 1415 N N . THR A 1 187 ? -29.013 0.586 30.819 1.00 90.38 187 THR A N 1
ATOM 1416 C CA . THR A 1 187 ? -29.911 -0.503 31.228 1.00 90.38 187 THR A CA 1
ATOM 1417 C C . THR A 1 187 ? -30.952 -0.028 32.244 1.00 90.38 187 THR A C 1
ATOM 1419 O O . THR A 1 187 ? -30.694 0.753 33.167 1.00 90.38 187 THR A O 1
ATOM 1422 N N . ARG A 1 188 ? -32.160 -0.586 32.146 1.00 88.75 188 ARG A N 1
ATOM 1423 C CA . ARG A 1 188 ? -33.244 -0.323 33.102 1.00 88.75 188 ARG A CA 1
ATOM 1424 C C . ARG A 1 188 ? -32.873 -0.763 34.526 1.00 88.75 188 ARG A C 1
ATOM 1426 O O . ARG A 1 188 ? -33.327 -0.173 35.510 1.00 88.75 188 ARG A O 1
ATOM 1433 N N . GLU A 1 189 ? -32.056 -1.801 34.629 1.00 93.44 189 GLU A N 1
ATOM 1434 C CA . GLU A 1 189 ? -31.650 -2.462 35.861 1.00 93.44 189 GLU A CA 1
ATOM 1435 C C . GLU A 1 189 ? -30.593 -1.648 36.622 1.00 93.44 189 GLU A C 1
ATOM 1437 O O . GLU A 1 189 ? -30.664 -1.584 37.854 1.00 93.44 189 GLU A O 1
ATOM 1442 N N . TYR A 1 190 ? -29.688 -0.947 35.921 1.00 94.19 190 TYR A N 1
ATOM 1443 C CA . TYR A 1 190 ? -28.704 -0.038 36.525 1.00 94.19 190 TYR A CA 1
ATOM 1444 C C . TYR A 1 190 ? -29.373 0.967 37.467 1.00 94.19 190 TYR A C 1
ATOM 1446 O O . TYR A 1 190 ? -29.004 1.065 38.637 1.00 94.19 190 TYR A O 1
ATOM 1454 N N . GLY A 1 191 ? -30.444 1.633 37.020 1.00 93.31 191 GLY A N 1
ATOM 1455 C CA . GLY A 1 191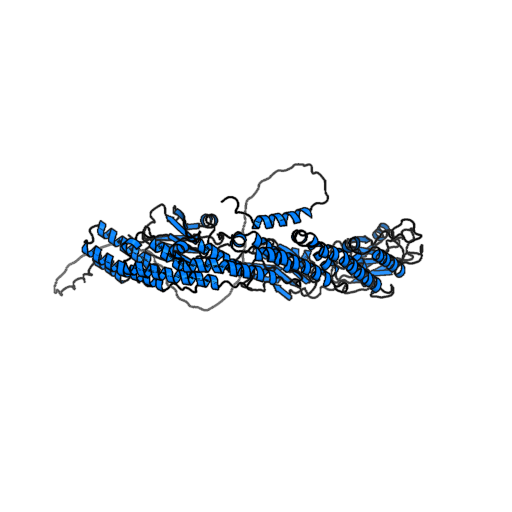 ? -31.182 2.614 37.826 1.00 93.31 191 GLY A CA 1
ATOM 1456 C C . GLY A 1 191 ? -31.824 2.068 39.115 1.00 93.31 191 GLY A C 1
ATOM 1457 O O . GLY A 1 191 ? -32.119 2.854 40.018 1.00 93.31 191 GLY A O 1
ATOM 1458 N N . ARG A 1 192 ? -32.028 0.745 39.225 1.00 94.06 192 ARG A N 1
ATOM 1459 C CA . ARG A 1 192 ? -32.567 0.054 40.416 1.00 94.06 192 ARG A CA 1
ATOM 1460 C C . ARG A 1 192 ? -31.473 -0.528 41.314 1.00 94.06 192 ARG A C 1
ATOM 1462 O O . ARG A 1 192 ? -31.672 -0.607 42.528 1.00 94.06 192 ARG A O 1
ATOM 1469 N N . LEU A 1 193 ? -30.361 -0.971 40.725 1.00 96.44 193 LEU A N 1
ATOM 1470 C CA . LEU A 1 193 ? -29.295 -1.690 41.422 1.00 96.44 193 LEU A CA 1
ATOM 1471 C C . LEU A 1 193 ? -28.113 -0.803 41.843 1.00 96.44 193 LEU A C 1
ATOM 1473 O O . LEU A 1 193 ? -27.452 -1.118 42.835 1.00 96.44 193 LEU A O 1
ATOM 1477 N N . ILE A 1 194 ? -27.836 0.299 41.141 1.00 97.12 194 ILE A N 1
ATOM 1478 C CA . ILE A 1 194 ? -26.760 1.224 41.518 1.00 97.12 194 ILE A CA 1
ATOM 1479 C C . ILE A 1 194 ? -27.129 1.983 42.804 1.00 97.12 194 ILE A C 1
ATOM 1481 O O . ILE A 1 194 ? -28.260 2.448 42.971 1.00 97.12 194 ILE A O 1
ATOM 1485 N N . ASN A 1 195 ? -26.175 2.130 43.723 1.00 96.06 195 ASN A N 1
ATOM 1486 C CA . ASN A 1 195 ? -26.304 3.032 44.869 1.00 96.06 195 ASN A CA 1
ATOM 1487 C C . ASN A 1 195 ? -25.607 4.379 44.582 1.00 96.06 195 ASN A C 1
ATOM 1489 O O . ASN A 1 195 ? -24.768 4.479 43.690 1.00 96.06 195 ASN A O 1
ATOM 1493 N N . GLU A 1 196 ? -25.944 5.424 45.340 1.00 95.50 196 GLU A N 1
ATOM 1494 C CA . GLU A 1 196 ? -25.446 6.783 45.073 1.00 95.50 196 GLU A CA 1
ATOM 1495 C C . GLU A 1 196 ? -23.929 6.946 45.307 1.00 95.50 196 GLU A C 1
ATOM 1497 O O . GLU A 1 196 ? -23.284 7.704 44.589 1.00 95.50 196 GLU A O 1
ATOM 1502 N N . GLU A 1 197 ? -23.331 6.217 46.257 1.00 96.19 197 GLU A N 1
ATOM 1503 C CA . GLU A 1 197 ? -21.879 6.246 46.500 1.00 96.19 197 GLU A CA 1
ATOM 1504 C C . GLU A 1 197 ? -21.118 5.629 45.320 1.00 96.19 197 GLU A C 1
ATOM 1506 O O . GLU A 1 197 ? -20.180 6.235 44.798 1.00 96.19 197 GLU A O 1
ATOM 1511 N N . THR A 1 198 ? -21.570 4.469 44.834 1.00 96.75 198 THR A N 1
ATOM 1512 C CA . THR A 1 198 ? -20.978 3.809 43.665 1.00 96.75 198 THR A CA 1
ATOM 1513 C C . THR A 1 198 ? -21.223 4.593 42.378 1.00 96.75 198 THR A C 1
ATOM 1515 O O . THR A 1 198 ? -20.287 4.727 41.601 1.00 96.75 198 THR A O 1
ATOM 1518 N N . ARG A 1 199 ? -22.407 5.191 42.178 1.00 95.62 199 ARG A N 1
ATOM 1519 C CA . ARG A 1 199 ? -22.701 6.077 41.034 1.00 95.62 199 ARG A CA 1
ATOM 1520 C C . ARG A 1 199 ? -21.757 7.285 40.978 1.00 95.62 199 ARG A C 1
ATOM 1522 O O . ARG A 1 199 ? -21.288 7.656 39.904 1.00 95.62 199 ARG A O 1
ATOM 1529 N N . ILE A 1 200 ? -21.472 7.907 42.127 1.00 95.62 200 ILE A N 1
ATOM 1530 C CA . ILE A 1 200 ? -20.524 9.030 42.215 1.00 95.62 200 ILE A CA 1
ATOM 1531 C C . ILE A 1 200 ? -19.097 8.547 41.924 1.00 95.62 200 ILE A C 1
ATOM 1533 O O . ILE A 1 200 ? -18.419 9.147 41.091 1.00 95.62 200 ILE A O 1
ATOM 1537 N N . TYR A 1 201 ? -18.660 7.448 42.555 1.00 96.56 201 TYR A N 1
ATOM 1538 C CA . TYR A 1 201 ? -17.349 6.840 42.295 1.00 96.56 201 TYR A CA 1
ATOM 1539 C C . TYR A 1 201 ? -17.169 6.495 40.808 1.00 96.56 201 TYR A C 1
ATOM 1541 O O . TYR A 1 201 ? -16.155 6.858 40.222 1.00 96.56 201 TYR A O 1
ATOM 1549 N N . GLU A 1 202 ? -18.153 5.835 40.195 1.00 95.19 202 GLU A N 1
ATOM 1550 C CA . GLU A 1 202 ? -18.136 5.393 38.800 1.00 95.19 202 GLU A CA 1
ATOM 1551 C C . GLU A 1 202 ? -17.991 6.592 37.869 1.00 95.19 202 GLU A C 1
ATOM 1553 O O . GLU A 1 202 ? -17.072 6.625 37.051 1.00 95.19 202 GLU A O 1
ATOM 1558 N N . LYS A 1 203 ? -18.833 7.619 38.045 1.00 93.69 203 LYS A N 1
ATOM 1559 C CA . LYS A 1 203 ? -18.774 8.833 37.231 1.00 93.69 203 LYS A CA 1
ATOM 1560 C C . LYS A 1 203 ? -17.423 9.534 37.364 1.00 93.69 203 LYS A C 1
ATOM 1562 O O . LYS A 1 203 ? -16.832 9.884 36.344 1.00 93.69 203 LYS A O 1
ATOM 1567 N N . ASP A 1 204 ? -16.906 9.726 38.576 1.00 94.88 204 ASP A N 1
ATOM 1568 C CA . ASP A 1 204 ? -15.615 10.396 38.775 1.00 94.88 204 ASP A CA 1
ATOM 1569 C C . ASP A 1 204 ? -14.439 9.547 38.256 1.00 94.88 204 ASP A C 1
ATOM 1571 O O . ASP A 1 204 ? -13.501 10.084 37.660 1.00 94.88 204 ASP A O 1
ATOM 1575 N N . ALA A 1 205 ? -14.473 8.225 38.426 1.00 96.19 205 ALA A N 1
ATOM 1576 C CA . ALA A 1 205 ? -13.414 7.323 37.983 1.00 96.19 205 ALA A CA 1
ATOM 1577 C C . ALA A 1 205 ? -13.400 7.136 36.456 1.00 96.19 205 ALA A C 1
ATOM 1579 O O . ALA A 1 205 ? -12.326 7.247 35.862 1.00 96.19 205 ALA A O 1
ATOM 1580 N N . LEU A 1 206 ? -14.557 6.937 35.809 1.00 96.06 206 LEU A N 1
ATOM 1581 C CA . LEU A 1 206 ? -14.683 6.883 34.346 1.00 96.06 206 LEU A CA 1
ATOM 1582 C C . LEU A 1 206 ? -14.229 8.196 33.707 1.00 96.06 206 LEU A C 1
ATOM 1584 O O . LEU A 1 206 ? -13.415 8.160 32.787 1.00 96.06 206 LEU A O 1
ATOM 1588 N N . ASN A 1 207 ? -14.649 9.349 34.248 1.00 95.06 207 ASN A N 1
ATOM 1589 C CA . ASN A 1 207 ? -14.139 10.650 33.815 1.00 95.06 207 ASN A CA 1
ATOM 1590 C C . ASN A 1 207 ? -12.605 10.688 33.895 1.00 95.06 207 ASN A C 1
ATOM 1592 O O . ASN A 1 207 ? -11.937 10.881 32.881 1.00 95.06 207 ASN A O 1
ATOM 1596 N N . ASN A 1 208 ? -12.010 10.464 35.070 1.00 96.25 208 ASN A N 1
ATOM 1597 C CA . ASN A 1 208 ? -10.553 10.548 35.214 1.00 96.25 208 ASN A CA 1
ATOM 1598 C C . ASN A 1 208 ? -9.803 9.554 34.303 1.00 96.25 208 ASN A C 1
ATOM 1600 O O . ASN A 1 208 ? -8.794 9.930 33.702 1.00 96.25 208 ASN A O 1
ATOM 1604 N N . LYS A 1 209 ? -10.310 8.324 34.143 1.00 97.69 209 LYS A N 1
ATOM 1605 C CA . LYS A 1 209 ? -9.714 7.285 33.290 1.00 97.69 209 LYS A CA 1
ATOM 1606 C C . LYS A 1 209 ? -9.832 7.612 31.801 1.00 97.69 209 LYS A C 1
ATOM 1608 O O . LYS A 1 209 ? -8.812 7.585 31.115 1.00 97.69 209 LYS A O 1
ATOM 1613 N N . TYR A 1 210 ? -11.010 7.994 31.304 1.00 97.06 210 TYR A N 1
ATOM 1614 C CA . TYR A 1 210 ? -11.215 8.341 29.891 1.00 97.06 210 TYR A CA 1
ATOM 1615 C C . TYR A 1 210 ? -10.360 9.542 29.482 1.00 97.06 210 TYR A C 1
ATOM 1617 O O . TYR A 1 210 ? -9.623 9.497 28.500 1.00 97.06 210 TYR A O 1
ATOM 1625 N N . ASN A 1 211 ? -10.346 10.585 30.319 1.00 97.31 211 ASN A N 1
ATOM 1626 C CA . ASN A 1 211 ? -9.540 11.787 30.105 1.00 97.31 211 ASN A CA 1
ATOM 1627 C C . ASN A 1 211 ? -8.026 11.550 30.218 1.00 97.31 211 ASN A C 1
ATOM 1629 O O . ASN A 1 211 ? -7.252 12.407 29.788 1.00 97.31 211 ASN A O 1
ATOM 1633 N N . GLN A 1 212 ? -7.588 10.430 30.797 1.00 96.56 212 GLN A N 1
ATOM 1634 C CA . GLN A 1 212 ? -6.195 9.992 30.745 1.00 96.56 212 GLN A CA 1
ATOM 1635 C C . GLN A 1 212 ? -5.925 9.155 29.488 1.00 96.56 212 GLN A C 1
ATOM 1637 O O . GLN A 1 212 ? -4.933 9.415 28.811 1.00 96.56 212 GLN A O 1
ATOM 1642 N N . TRP A 1 213 ? -6.818 8.217 29.157 1.00 96.50 213 TRP A N 1
ATOM 1643 C CA . TRP A 1 213 ? -6.731 7.331 27.994 1.00 96.50 213 TRP A CA 1
ATOM 1644 C C . TRP A 1 213 ? -6.691 8.100 26.667 1.00 96.50 213 TRP A C 1
ATOM 1646 O O . TRP A 1 213 ? -5.694 8.007 25.957 1.00 96.50 213 TRP A O 1
ATOM 1656 N N . ILE A 1 214 ? -7.675 8.960 26.378 1.00 95.25 214 ILE A N 1
ATOM 1657 C CA . ILE A 1 214 ? -7.728 9.718 25.110 1.00 95.25 214 ILE A CA 1
ATOM 1658 C C . ILE A 1 214 ? -6.503 10.635 24.932 1.00 95.25 214 ILE A C 1
ATOM 1660 O O . ILE A 1 214 ? -5.987 10.822 23.832 1.00 95.25 214 ILE A O 1
ATOM 1664 N N . ARG A 1 215 ? -5.960 11.159 26.043 1.00 95.50 215 ARG A N 1
ATOM 1665 C CA . ARG A 1 215 ? -4.714 11.939 26.035 1.00 95.50 215 ARG A CA 1
ATOM 1666 C C . ARG A 1 215 ? -3.464 11.077 25.905 1.00 95.50 215 ARG A C 1
ATOM 1668 O O . ARG A 1 215 ? -2.402 11.650 25.701 1.00 95.50 215 ARG A O 1
ATOM 1675 N N . ASN A 1 216 ? -3.515 9.769 26.125 1.00 93.62 216 ASN A N 1
ATOM 1676 C CA . ASN A 1 216 ? -2.396 8.864 25.857 1.00 93.62 216 ASN A CA 1
ATOM 1677 C C . ASN A 1 216 ? -2.407 8.441 24.389 1.00 93.62 216 ASN A C 1
ATOM 1679 O O . ASN A 1 216 ? -1.377 8.587 23.748 1.00 93.62 216 ASN A O 1
ATOM 1683 N N . GLN A 1 217 ? -3.577 8.112 23.833 1.00 90.88 217 GLN A N 1
ATOM 1684 C CA . GLN A 1 217 ? -3.741 7.854 22.398 1.00 90.88 217 GLN A CA 1
ATOM 1685 C C . GLN A 1 217 ? -3.215 9.026 21.541 1.00 90.88 217 GLN A C 1
ATOM 1687 O O . GLN A 1 217 ? -2.411 8.809 20.643 1.00 90.88 217 GLN A O 1
ATOM 1692 N N . LEU A 1 218 ? -3.517 10.285 21.898 1.00 93.50 218 LEU A N 1
ATOM 1693 C CA . LEU A 1 218 ? -2.945 11.457 21.207 1.00 93.50 218 LEU A CA 1
ATOM 1694 C C . LEU A 1 218 ? -1.408 11.594 21.353 1.00 93.50 218 LEU A C 1
ATOM 1696 O O . LEU A 1 218 ? -0.778 12.214 20.508 1.00 93.50 218 LEU A O 1
ATOM 1700 N N . LYS A 1 219 ? -0.785 11.031 22.401 1.00 91.81 219 LYS A N 1
ATOM 1701 C CA . LYS A 1 219 ? 0.686 11.016 22.580 1.00 91.81 219 LYS A CA 1
ATOM 1702 C C . LYS A 1 219 ? 1.371 9.815 21.920 1.00 91.81 219 LYS A C 1
ATOM 1704 O O . LYS A 1 219 ? 2.595 9.783 21.872 1.00 91.81 219 LYS A O 1
ATOM 1709 N N . GLU A 1 220 ? 0.602 8.817 21.498 1.00 88.62 220 GLU A N 1
ATOM 1710 C CA . GLU A 1 220 ? 1.083 7.654 20.746 1.00 88.62 220 GLU A CA 1
ATOM 1711 C C . GLU A 1 220 ? 1.152 7.953 19.237 1.00 88.62 220 GLU A C 1
ATOM 1713 O O . GLU A 1 220 ? 1.690 7.149 18.481 1.00 88.62 220 GLU A O 1
ATOM 1718 N N . ILE A 1 221 ? 0.656 9.124 18.814 1.00 87.44 221 ILE A N 1
ATOM 1719 C CA . ILE A 1 221 ? 0.888 9.699 17.487 1.00 87.44 221 ILE A CA 1
ATOM 1720 C C . ILE A 1 221 ? 2.317 10.239 17.412 1.00 87.44 221 ILE A C 1
ATOM 1722 O O . ILE A 1 221 ? 2.689 11.125 18.183 1.00 87.44 221 ILE A O 1
ATOM 1726 N N . ASP A 1 222 ? 3.089 9.740 16.449 1.00 87.94 222 ASP A N 1
ATOM 1727 C CA . ASP A 1 222 ? 4.447 10.198 16.151 1.00 87.94 222 ASP A CA 1
ATOM 1728 C C . ASP A 1 222 ? 4.451 11.051 14.864 1.00 87.94 222 ASP A C 1
ATOM 1730 O O . ASP A 1 222 ? 4.240 10.501 13.777 1.00 87.94 222 ASP A O 1
ATOM 1734 N N . PRO A 1 223 ? 4.671 12.380 14.940 1.00 90.56 223 PRO A N 1
ATOM 1735 C CA . PRO A 1 223 ? 4.735 13.236 13.758 1.00 90.56 223 PRO A CA 1
ATOM 1736 C C . PRO A 1 223 ? 5.899 12.929 12.805 1.00 90.56 223 PRO A C 1
ATOM 1738 O O . PRO A 1 223 ? 5.833 13.347 11.651 1.00 90.56 223 PRO A O 1
ATOM 1741 N N . ASP A 1 224 ? 6.951 12.225 13.234 1.00 85.31 224 ASP A N 1
ATOM 1742 C CA . ASP A 1 224 ? 8.074 11.843 12.362 1.00 85.31 224 ASP A CA 1
ATOM 1743 C C . ASP A 1 224 ? 7.782 10.546 11.565 1.00 85.31 224 ASP A C 1
ATOM 1745 O O . ASP A 1 224 ? 8.519 10.203 10.640 1.00 85.31 224 ASP A O 1
ATOM 1749 N N . ASN A 1 225 ? 6.694 9.829 11.882 1.00 76.25 225 ASN A N 1
ATOM 1750 C CA . ASN A 1 225 ? 6.295 8.571 11.242 1.00 76.25 225 ASN A CA 1
ATOM 1751 C C . ASN A 1 225 ? 5.165 8.782 10.214 1.00 76.25 225 ASN A C 1
ATOM 1753 O O . ASN A 1 225 ? 4.045 9.162 10.558 1.00 76.25 225 ASN A O 1
ATOM 1757 N N . SER A 1 226 ? 5.416 8.457 8.944 1.00 67.56 226 SER A N 1
ATOM 1758 C CA . SER A 1 226 ? 4.440 8.593 7.849 1.00 67.56 226 SER A CA 1
ATOM 1759 C C . SER A 1 226 ? 3.165 7.752 8.026 1.00 67.56 226 SER A C 1
ATOM 1761 O O . SER A 1 226 ? 2.117 8.120 7.503 1.00 67.56 226 SER A O 1
ATOM 1763 N N . ASN A 1 227 ? 3.187 6.672 8.813 1.00 65.94 227 ASN A N 1
ATOM 1764 C CA . ASN A 1 227 ? 2.003 5.828 9.038 1.00 65.94 227 ASN A CA 1
ATOM 1765 C C . ASN A 1 227 ? 1.005 6.404 10.068 1.00 65.94 227 ASN A C 1
ATOM 1767 O O . ASN A 1 227 ? -0.133 5.929 10.170 1.00 65.94 227 ASN A O 1
ATOM 1771 N N . SER A 1 228 ? 1.394 7.451 10.806 1.00 77.06 228 SER A N 1
ATOM 1772 C CA . SER A 1 228 ? 0.601 8.051 11.891 1.00 77.06 228 SER A CA 1
ATOM 1773 C C . SER A 1 228 ? -0.716 8.703 11.441 1.00 77.06 228 SER A C 1
ATOM 1775 O O . SER A 1 228 ? -1.573 8.976 12.282 1.00 77.06 228 SER A O 1
ATOM 1777 N N . LEU A 1 229 ? -0.932 8.911 10.132 1.00 77.25 229 LEU A N 1
ATOM 1778 C CA . LEU A 1 229 ? -2.174 9.460 9.561 1.00 77.25 229 LEU A CA 1
ATOM 1779 C C . LEU A 1 229 ? -3.437 8.771 10.103 1.00 77.25 229 LEU A C 1
ATOM 1781 O O . LEU A 1 229 ? -4.413 9.433 10.448 1.00 77.25 229 LEU A O 1
ATOM 1785 N N . SER A 1 230 ? -3.405 7.441 10.214 1.00 68.12 230 SER A N 1
ATOM 1786 C CA . SER A 1 230 ? -4.536 6.649 10.719 1.00 68.12 230 SER A CA 1
ATOM 1787 C C . SER A 1 230 ? -4.919 6.998 12.162 1.00 68.12 230 SER A C 1
ATOM 1789 O O . SER A 1 230 ? -6.102 7.092 12.473 1.00 68.12 230 SER A O 1
ATOM 1791 N N . GLN A 1 231 ? -3.938 7.293 13.017 1.00 79.25 231 GLN A N 1
ATOM 1792 C CA . GLN A 1 231 ? -4.175 7.643 14.417 1.00 79.25 231 GLN A CA 1
ATOM 1793 C C . GLN A 1 231 ? -4.820 9.031 14.561 1.00 79.25 231 GLN A C 1
ATOM 1795 O O . GLN A 1 231 ? -5.596 9.255 15.487 1.00 79.25 231 GLN A O 1
ATOM 1800 N N . PHE A 1 232 ? -4.543 9.967 13.642 1.00 81.81 232 PHE A N 1
ATOM 1801 C CA . PHE A 1 232 ? -5.245 11.254 13.612 1.00 81.81 232 PHE A CA 1
ATOM 1802 C C . PHE A 1 232 ? -6.733 11.068 13.288 1.00 81.81 232 PHE A C 1
ATOM 1804 O O . PHE A 1 232 ? -7.569 11.663 13.970 1.00 81.81 232 PHE A O 1
ATOM 1811 N N . TYR A 1 233 ? -7.067 10.205 12.321 1.00 80.06 233 TYR A N 1
ATOM 1812 C CA . TYR A 1 233 ? -8.456 9.828 12.041 1.00 80.06 233 TYR A CA 1
ATOM 1813 C C . TYR A 1 233 ? -9.109 9.114 13.231 1.00 80.06 233 TYR A C 1
ATOM 1815 O O . TYR A 1 233 ? -10.215 9.487 13.605 1.00 80.06 233 TYR A O 1
ATOM 1823 N N . ASP A 1 234 ? -8.431 8.157 13.878 1.00 78.81 234 ASP A N 1
ATOM 1824 C CA . ASP A 1 234 ? -8.968 7.472 15.064 1.00 78.81 234 ASP A CA 1
ATOM 1825 C C . ASP A 1 234 ? -9.284 8.487 16.198 1.00 78.81 234 ASP A C 1
ATOM 1827 O O . ASP A 1 234 ? -10.370 8.450 16.775 1.00 78.81 234 ASP A O 1
ATOM 1831 N N . ILE A 1 235 ? -8.409 9.472 16.469 1.00 88.56 235 ILE A N 1
ATOM 1832 C CA . ILE A 1 235 ? -8.661 10.540 17.464 1.00 88.56 235 ILE A CA 1
ATOM 1833 C C . ILE A 1 235 ? -9.785 11.502 17.039 1.00 88.56 235 ILE A C 1
ATOM 1835 O O . ILE A 1 235 ? -10.523 11.988 17.900 1.00 88.56 235 ILE A O 1
ATOM 1839 N N . GLU A 1 236 ? -9.927 11.828 15.751 1.00 86.38 236 GLU A N 1
ATOM 1840 C CA . GLU A 1 236 ? -11.059 12.623 15.244 1.00 86.38 236 GLU A CA 1
ATOM 1841 C C . GLU A 1 236 ? -12.376 11.869 15.427 1.00 86.38 236 GLU A C 1
ATOM 1843 O O . GLU A 1 236 ? -13.350 12.419 15.939 1.00 86.38 236 GLU A O 1
ATOM 1848 N N . LEU A 1 237 ? -12.373 10.593 15.072 1.00 84.50 237 LEU A N 1
ATOM 1849 C CA . LEU A 1 237 ? -13.518 9.715 15.153 1.00 84.50 237 LEU A CA 1
ATOM 1850 C C . LEU A 1 237 ? -13.963 9.512 16.612 1.00 84.50 237 LEU A C 1
ATOM 1852 O O . LEU A 1 237 ? -15.148 9.656 16.911 1.00 84.50 237 LEU A O 1
ATOM 1856 N N . PHE A 1 238 ? -13.029 9.334 17.556 1.00 89.06 238 PHE A N 1
ATOM 1857 C CA . PHE A 1 238 ? -13.350 9.317 18.989 1.00 89.06 238 PHE A CA 1
ATOM 1858 C C . PHE A 1 238 ? -14.020 10.619 19.466 1.00 89.06 238 PHE A C 1
ATOM 1860 O O . PHE A 1 238 ? -14.862 10.562 20.356 1.00 89.06 238 PHE A O 1
ATOM 1867 N N . GLN A 1 239 ? -13.721 11.787 18.879 1.00 90.44 239 GLN A N 1
ATOM 1868 C CA . GLN A 1 239 ? -14.392 13.056 19.225 1.00 90.44 239 GLN A CA 1
ATOM 1869 C C . GLN A 1 239 ? -15.852 13.139 18.745 1.00 90.44 239 GLN A C 1
ATOM 1871 O O . GLN A 1 239 ? -16.553 14.068 19.142 1.00 90.44 239 GLN A O 1
ATOM 1876 N N . SER A 1 240 ? -16.308 12.198 17.910 1.00 89.25 240 SER A N 1
ATOM 1877 C CA . SER A 1 240 ? -17.697 12.099 17.432 1.00 89.25 240 SER A CA 1
ATOM 1878 C C . SER A 1 240 ? -18.562 11.085 18.197 1.00 89.25 240 SER A C 1
ATOM 1880 O O . SER A 1 240 ? -19.727 10.907 17.857 1.00 89.25 240 SER A O 1
ATOM 1882 N N . THR A 1 241 ? -18.005 10.445 19.230 1.00 91.44 241 THR A N 1
ATOM 1883 C CA . THR A 1 241 ? -18.704 9.475 20.096 1.00 91.44 241 THR A CA 1
ATOM 1884 C C . THR A 1 241 ? -19.495 10.172 21.212 1.00 91.44 241 THR A C 1
ATOM 1886 O O . THR A 1 241 ? -19.066 11.207 21.735 1.00 91.44 241 THR A O 1
ATOM 1889 N N . ASP A 1 242 ? -20.623 9.595 21.627 1.00 91.50 242 ASP A N 1
ATOM 1890 C CA . ASP A 1 242 ? -21.435 10.102 22.737 1.00 91.50 242 ASP A CA 1
ATOM 1891 C C . ASP A 1 242 ? -20.695 9.908 24.079 1.00 91.50 242 ASP A C 1
ATOM 1893 O O . ASP A 1 242 ? -20.696 10.823 24.909 1.00 91.50 242 ASP A O 1
ATOM 1897 N N . ILE A 1 243 ? -19.912 8.826 24.256 1.00 92.31 243 ILE A N 1
ATOM 1898 C CA . ILE A 1 243 ? -18.988 8.697 25.404 1.00 92.31 243 ILE A CA 1
ATOM 1899 C C . ILE A 1 243 ? -17.949 9.824 25.462 1.00 92.31 243 ILE A C 1
ATOM 1901 O O . ILE A 1 243 ? -17.534 10.213 26.557 1.00 92.31 243 ILE A O 1
ATOM 1905 N N . TYR A 1 244 ? -17.510 10.384 24.328 1.00 93.56 244 TYR A N 1
ATOM 1906 C CA . TYR A 1 244 ? -16.657 11.572 24.352 1.00 93.56 244 TYR A CA 1
ATOM 1907 C C . TYR A 1 244 ? -17.446 12.795 24.803 1.00 93.56 244 TYR A C 1
ATOM 1909 O O . TYR A 1 244 ? -16.914 13.598 25.575 1.00 93.56 244 TYR A O 1
ATOM 1917 N N . ASP A 1 245 ? -18.702 12.944 24.385 1.00 93.00 245 ASP A N 1
ATOM 1918 C CA . ASP A 1 245 ? -19.488 14.099 24.798 1.00 93.00 245 ASP A CA 1
ATOM 1919 C C . ASP A 1 245 ? -19.823 14.067 26.308 1.00 93.00 245 ASP A C 1
ATOM 1921 O O . ASP A 1 245 ? -19.659 15.086 26.992 1.00 93.00 245 ASP A O 1
ATOM 1925 N N . ASP A 1 246 ? -20.133 12.888 26.860 1.00 91.88 246 ASP A N 1
ATOM 1926 C CA . ASP A 1 246 ? -20.380 12.664 28.293 1.00 91.88 246 ASP A CA 1
ATOM 1927 C C . ASP A 1 246 ? -19.114 12.721 29.170 1.00 91.88 246 ASP A C 1
ATOM 1929 O O . ASP A 1 246 ? -19.134 13.312 30.260 1.00 91.88 246 ASP A O 1
ATOM 1933 N N . LEU A 1 247 ? -18.009 12.094 28.739 1.00 94.81 247 LEU A N 1
ATOM 1934 C CA . LEU A 1 247 ? -16.814 11.914 29.574 1.00 94.81 247 LEU A CA 1
ATOM 1935 C C . LEU A 1 247 ? -15.699 12.934 29.299 1.00 94.81 247 LEU A C 1
ATOM 1937 O O . LEU A 1 247 ? -14.897 13.189 30.197 1.00 94.81 247 LEU A O 1
ATOM 1941 N N . ALA A 1 248 ? -15.567 13.540 28.112 1.00 95.06 248 ALA A N 1
ATOM 1942 C CA . ALA A 1 248 ? -14.419 14.411 27.822 1.00 95.06 248 ALA A CA 1
ATOM 1943 C C . ALA A 1 248 ? -14.527 15.782 28.519 1.00 95.06 248 ALA A C 1
ATOM 1945 O O . ALA A 1 248 ? -15.212 16.710 28.074 1.00 95.06 248 ALA A O 1
ATOM 1946 N N . MET A 1 249 ? -13.759 15.958 29.599 1.00 95.75 249 MET A N 1
ATOM 1947 C CA . MET A 1 249 ? -13.675 17.207 30.353 1.00 95.75 249 MET A CA 1
ATOM 1948 C C . MET A 1 249 ? -13.148 18.352 29.477 1.00 95.75 249 MET A C 1
ATOM 1950 O O . MET A 1 249 ? -12.219 18.182 28.687 1.00 95.75 249 MET A O 1
ATOM 1954 N N . SER A 1 250 ? -13.623 19.576 29.716 1.00 95.19 250 SER A N 1
ATOM 1955 C CA . SER A 1 250 ? -13.229 20.787 28.965 1.00 95.19 250 SER A CA 1
ATOM 1956 C C . SER A 1 250 ? -11.732 21.151 29.007 1.00 95.19 250 SER A C 1
ATOM 1958 O O . SER A 1 250 ? -11.277 21.998 28.237 1.00 95.19 250 SER A O 1
ATOM 1960 N N . VAL A 1 251 ? -10.950 20.544 29.907 1.00 95.38 251 VAL A N 1
ATOM 1961 C CA . VAL A 1 251 ? -9.477 20.632 29.928 1.00 95.38 251 VAL A CA 1
ATOM 1962 C C . VAL A 1 251 ? -8.846 19.679 28.907 1.00 95.38 251 VAL A C 1
ATOM 1964 O O . VAL A 1 251 ? -7.833 20.023 28.310 1.00 95.38 251 VAL A O 1
ATOM 1967 N N . THR A 1 252 ? -9.452 18.510 28.695 1.00 96.00 252 THR A N 1
ATOM 1968 C CA . THR A 1 252 ? -9.021 17.498 27.723 1.00 96.00 252 THR A CA 1
ATOM 1969 C C . THR A 1 252 ? -9.411 17.880 26.311 1.00 96.00 252 THR A C 1
ATOM 1971 O O . THR A 1 252 ? -8.552 17.800 25.444 1.00 96.00 252 THR A O 1
ATOM 1974 N N . ARG A 1 253 ? -10.644 18.367 26.099 1.00 96.00 253 ARG A N 1
ATOM 1975 C CA . ARG 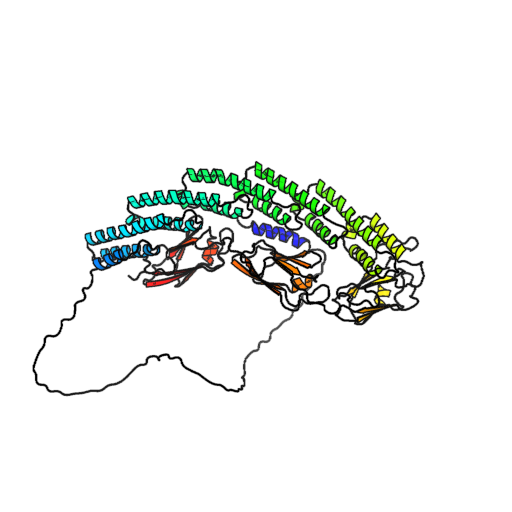A 1 253 ? -11.076 18.890 24.793 1.00 96.00 253 ARG A CA 1
ATOM 1976 C C . ARG A 1 253 ? -10.097 19.956 24.302 1.00 96.00 253 ARG A C 1
ATOM 1978 O O . ARG A 1 253 ? -9.355 19.700 23.370 1.00 96.00 253 ARG A O 1
ATOM 1985 N N . ARG A 1 254 ? -9.883 21.019 25.094 1.00 95.75 254 ARG A N 1
ATOM 1986 C CA . ARG A 1 254 ? -8.885 22.074 24.805 1.00 95.75 254 ARG A CA 1
ATOM 1987 C C . ARG A 1 254 ? -7.448 21.563 24.610 1.00 95.75 254 ARG A C 1
ATOM 1989 O O . ARG A 1 254 ? -6.663 22.223 23.939 1.00 95.75 254 ARG A O 1
ATOM 1996 N N . TYR A 1 255 ? -7.072 20.448 25.238 1.00 94.94 255 TYR A N 1
ATOM 1997 C CA . TYR A 1 255 ? -5.758 19.837 25.026 1.00 94.94 255 TYR A CA 1
ATOM 1998 C C . TYR A 1 255 ? -5.681 19.135 23.665 1.00 94.94 255 TYR A C 1
ATOM 2000 O O . TYR A 1 255 ? -4.683 19.295 22.978 1.00 94.94 255 TYR A O 1
ATOM 2008 N N . ILE A 1 256 ? -6.733 18.428 23.247 1.00 94.31 256 ILE A N 1
ATOM 2009 C CA . ILE A 1 256 ? -6.831 17.821 21.913 1.00 94.31 256 ILE A CA 1
ATOM 2010 C C . ILE A 1 256 ? -6.947 18.929 20.854 1.00 94.31 256 ILE A C 1
ATOM 2012 O O . ILE A 1 256 ? -6.069 19.024 19.999 1.00 94.31 256 ILE A O 1
ATOM 2016 N N . ASP A 1 257 ? -7.913 19.847 20.997 1.00 92.62 257 ASP A N 1
ATOM 2017 C CA . ASP A 1 257 ? -8.142 21.017 20.126 1.00 92.62 257 ASP A CA 1
ATOM 2018 C C . ASP A 1 257 ? -6.861 21.839 19.873 1.00 92.62 257 ASP A C 1
ATOM 2020 O O . ASP A 1 257 ? -6.700 22.452 18.822 1.00 92.62 257 ASP A O 1
ATOM 2024 N N . GLY A 1 258 ? -5.972 21.904 20.872 1.00 93.19 258 GLY A N 1
ATOM 2025 C CA . GLY A 1 258 ? -4.752 22.711 20.862 1.00 93.19 258 GLY A CA 1
ATOM 2026 C C . GLY A 1 258 ? -3.452 21.939 20.628 1.00 93.19 258 GLY A C 1
ATOM 2027 O O . GLY A 1 258 ? -2.391 22.543 20.737 1.00 93.19 258 GLY A O 1
ATOM 2028 N N . GLN A 1 259 ? -3.493 20.629 20.375 1.00 95.44 259 GLN A N 1
ATOM 2029 C CA . GLN A 1 259 ? -2.295 19.817 20.093 1.00 95.44 259 GLN A CA 1
ATOM 2030 C C . GLN A 1 259 ? -2.454 18.980 18.824 1.00 95.44 259 GLN A C 1
ATOM 2032 O O . GLN A 1 259 ? -1.498 18.844 18.070 1.00 95.44 259 GLN A O 1
ATOM 2037 N N . MET A 1 260 ? -3.663 18.493 18.536 1.00 94.19 260 MET A N 1
ATOM 2038 C CA . MET A 1 260 ? -3.967 17.761 17.309 1.00 94.19 260 MET A CA 1
ATOM 2039 C C . MET A 1 260 ? -3.655 18.576 16.036 1.00 94.19 260 MET A C 1
ATOM 2041 O O . MET A 1 260 ? -3.007 18.015 15.153 1.00 94.19 260 MET A O 1
ATOM 2045 N N . PRO A 1 261 ? -3.990 19.885 15.929 1.00 95.75 261 PRO A N 1
ATOM 2046 C CA . PRO A 1 261 ? -3.565 20.683 14.781 1.00 95.75 261 PRO A CA 1
ATOM 2047 C C . PRO A 1 261 ? -2.045 20.846 14.717 1.00 95.75 261 PRO A C 1
ATOM 2049 O O . PRO A 1 261 ? -1.472 20.634 13.654 1.00 95.75 261 PRO A O 1
ATOM 2052 N N . ASP A 1 262 ? -1.376 21.173 15.830 1.00 95.94 262 ASP A N 1
ATOM 2053 C CA . ASP A 1 262 ? 0.083 21.363 15.859 1.00 95.94 262 ASP A CA 1
ATOM 2054 C C . ASP A 1 262 ? 0.815 20.099 15.374 1.00 95.94 262 ASP A C 1
ATOM 2056 O O . ASP A 1 262 ? 1.636 20.184 14.459 1.00 95.94 262 ASP A O 1
ATOM 2060 N N . MET A 1 263 ? 0.439 18.930 15.906 1.00 96.19 263 MET A N 1
ATOM 2061 C CA . MET A 1 263 ? 1.004 17.628 15.536 1.00 96.19 263 MET A CA 1
ATOM 2062 C C . MET A 1 263 ? 0.675 17.229 14.094 1.00 96.19 263 MET A C 1
ATOM 2064 O O . MET A 1 263 ? 1.552 16.722 13.403 1.00 96.19 263 MET A O 1
ATOM 2068 N N . PHE A 1 264 ? -0.540 17.487 13.593 1.00 95.75 264 PHE A N 1
ATOM 2069 C CA . PHE A 1 264 ? -0.881 17.196 12.193 1.00 95.75 264 PHE A CA 1
ATOM 2070 C C . PHE A 1 264 ? -0.126 18.114 11.223 1.00 95.75 264 PHE A C 1
ATOM 2072 O O . PHE A 1 264 ? 0.339 17.684 10.173 1.00 95.75 264 PHE A O 1
ATOM 2079 N N . ASN A 1 265 ? 0.062 19.383 11.593 1.00 97.06 265 ASN A N 1
ATOM 2080 C CA . ASN A 1 265 ? 0.860 20.329 10.815 1.00 97.06 265 ASN A CA 1
ATOM 2081 C C . ASN A 1 265 ? 2.353 19.981 10.842 1.00 97.06 265 ASN A C 1
ATOM 2083 O O . ASN A 1 265 ? 3.053 20.285 9.884 1.00 97.06 265 ASN A O 1
ATOM 2087 N N . GLU A 1 266 ? 2.855 19.394 11.926 1.00 96.56 266 GLU A N 1
ATOM 2088 C CA . GLU A 1 266 ? 4.209 18.846 12.000 1.00 96.56 266 GLU A CA 1
ATOM 2089 C C . GLU A 1 266 ? 4.334 17.603 11.112 1.00 96.56 266 GLU A C 1
ATOM 2091 O O . GLU A 1 266 ? 5.158 17.601 10.203 1.00 96.56 266 GLU A O 1
ATOM 2096 N N . TRP A 1 267 ? 3.415 16.644 11.249 1.00 94.56 267 TRP A N 1
ATOM 2097 C CA . TRP A 1 267 ? 3.357 15.413 10.459 1.00 94.56 267 TRP A CA 1
ATOM 2098 C C . TRP A 1 267 ? 3.258 15.645 8.940 1.00 94.56 267 TRP A C 1
ATOM 2100 O O . TRP A 1 267 ? 4.016 15.045 8.176 1.00 94.56 267 TRP A O 1
ATOM 2110 N N . VAL A 1 268 ? 2.394 16.564 8.483 1.00 91.81 268 VAL A N 1
ATOM 2111 C CA . VAL A 1 268 ? 2.302 16.940 7.057 1.00 91.81 268 VAL A CA 1
ATOM 2112 C C . VAL A 1 268 ? 3.638 17.495 6.555 1.00 91.81 268 VAL A C 1
ATOM 2114 O O . VAL A 1 268 ? 4.094 17.115 5.479 1.00 91.81 268 VAL A O 1
ATOM 2117 N N . ARG A 1 269 ? 4.306 18.364 7.329 1.00 95.38 269 ARG A N 1
ATOM 2118 C CA . ARG A 1 269 ? 5.604 18.929 6.924 1.00 95.38 269 ARG A CA 1
ATOM 2119 C C . ARG A 1 269 ? 6.705 17.877 6.923 1.00 95.38 269 ARG A C 1
ATOM 2121 O O . ARG A 1 269 ? 7.458 17.831 5.963 1.00 95.38 269 ARG A O 1
ATOM 2128 N N . ASN A 1 270 ? 6.761 17.020 7.939 1.00 91.56 270 ASN A N 1
ATOM 2129 C CA . ASN A 1 270 ? 7.725 15.928 8.043 1.00 91.56 270 ASN A CA 1
ATOM 2130 C C . ASN A 1 270 ? 7.581 14.924 6.894 1.00 91.56 270 ASN A C 1
ATOM 2132 O O . ASN A 1 270 ? 8.580 14.531 6.302 1.00 91.56 270 ASN A O 1
ATOM 2136 N N . THR A 1 271 ? 6.348 14.570 6.523 1.00 85.62 271 THR A N 1
ATOM 2137 C CA . THR A 1 271 ? 6.066 13.688 5.378 1.00 85.62 271 THR A CA 1
ATOM 2138 C C . THR A 1 271 ? 6.554 14.323 4.071 1.00 85.62 271 THR A C 1
ATOM 2140 O O . THR A 1 271 ? 7.255 13.679 3.292 1.00 85.62 271 THR A O 1
ATOM 2143 N N . VAL A 1 272 ? 6.286 15.618 3.863 1.00 90.12 272 VAL A N 1
ATOM 2144 C CA . VAL A 1 272 ? 6.774 16.371 2.693 1.00 90.12 272 VAL A CA 1
ATOM 2145 C C . VAL A 1 272 ? 8.302 16.522 2.693 1.00 90.12 272 VAL A C 1
ATOM 2147 O O . VAL A 1 272 ? 8.931 16.334 1.652 1.00 90.12 272 VAL A O 1
ATOM 2150 N N . ASP A 1 273 ? 8.932 16.831 3.830 1.00 90.69 273 ASP A N 1
ATOM 2151 C CA . ASP A 1 273 ? 10.394 16.937 3.960 1.00 90.69 273 ASP A CA 1
ATOM 2152 C C . ASP A 1 273 ? 11.091 15.566 3.856 1.00 90.69 273 ASP A C 1
ATOM 2154 O O . ASP A 1 273 ? 12.225 15.512 3.373 1.00 90.69 273 ASP A O 1
ATOM 2158 N N . GLY A 1 274 ? 10.392 14.469 4.164 1.00 87.62 274 GLY A N 1
ATOM 2159 C CA . GLY A 1 274 ? 10.857 13.088 4.026 1.00 87.62 274 GLY A CA 1
ATOM 2160 C C . GLY A 1 274 ? 11.074 12.620 2.584 1.00 87.62 274 GLY A C 1
ATOM 2161 O O . GLY A 1 274 ? 12.039 11.898 2.352 1.00 87.62 274 GLY A O 1
ATOM 2162 N N . ILE A 1 275 ? 10.254 13.087 1.624 1.00 83.94 275 ILE A N 1
ATOM 2163 C CA . ILE A 1 275 ? 10.311 12.679 0.199 1.00 83.94 275 ILE A CA 1
ATOM 2164 C C . ILE A 1 275 ? 11.749 12.720 -0.336 1.00 83.94 275 ILE A C 1
ATOM 2166 O O . ILE A 1 275 ? 12.343 13.810 -0.428 1.00 83.94 275 ILE A O 1
ATOM 2170 N N . ASP A 1 276 ? 12.295 11.573 -0.745 1.00 83.81 276 ASP A N 1
ATOM 2171 C CA . ASP A 1 276 ? 13.645 11.526 -1.301 1.00 83.81 276 ASP A CA 1
ATOM 2172 C C . ASP A 1 276 ? 13.636 11.895 -2.786 1.00 83.81 276 ASP A C 1
ATOM 2174 O O . ASP A 1 276 ? 13.185 11.141 -3.647 1.00 83.81 276 ASP A O 1
ATOM 2178 N N . THR A 1 277 ? 14.215 13.050 -3.116 1.00 87.00 277 THR A N 1
ATOM 2179 C CA . THR A 1 277 ? 14.344 13.483 -4.511 1.00 87.00 277 THR A CA 1
ATOM 2180 C C . THR A 1 277 ? 15.452 12.750 -5.274 1.00 87.00 277 THR A C 1
ATOM 2182 O O . THR A 1 277 ? 15.665 13.070 -6.438 1.00 87.00 277 THR A O 1
ATOM 2185 N N . ASN A 1 278 ? 16.223 11.856 -4.646 1.00 80.94 278 ASN A N 1
ATOM 2186 C CA . ASN A 1 278 ? 17.293 11.084 -5.296 1.00 80.94 278 ASN A CA 1
ATOM 2187 C C . ASN A 1 278 ? 16.940 9.584 -5.438 1.00 80.94 278 ASN A C 1
ATOM 2189 O O . ASN A 1 278 ? 17.745 8.831 -5.981 1.00 80.94 278 ASN A O 1
ATOM 2193 N N . SER A 1 279 ? 15.752 9.149 -4.991 1.00 65.38 279 SER A N 1
ATOM 2194 C CA . SER A 1 279 ? 15.237 7.801 -5.273 1.00 65.38 279 SER A CA 1
ATOM 2195 C C . SER A 1 279 ? 14.715 7.711 -6.710 1.00 65.38 279 SER A C 1
ATOM 2197 O O . SER A 1 279 ? 14.072 8.632 -7.222 1.00 65.38 279 SER A O 1
ATOM 2199 N N . SER A 1 280 ? 15.003 6.594 -7.382 1.00 53.91 280 SER A N 1
ATOM 2200 C CA . SER A 1 280 ? 14.724 6.417 -8.808 1.00 53.91 280 SER A CA 1
ATOM 2201 C C . SER A 1 280 ? 13.337 5.853 -9.129 1.00 53.91 280 SER A C 1
ATOM 2203 O O . SER A 1 280 ? 12.984 5.863 -10.303 1.00 53.91 280 SER A O 1
ATOM 2205 N N . SER A 1 281 ? 12.531 5.411 -8.156 1.00 50.56 281 SER A N 1
ATOM 2206 C CA . SER A 1 281 ? 11.187 4.855 -8.428 1.00 50.56 281 SER A CA 1
ATOM 2207 C C . SER A 1 281 ? 10.067 5.377 -7.529 1.00 50.56 281 SER A C 1
ATOM 2209 O O . SER A 1 281 ? 8.969 5.630 -8.020 1.00 50.56 281 SER A O 1
ATOM 2211 N N . ASP A 1 282 ? 10.319 5.546 -6.233 1.00 55.84 282 ASP A N 1
ATOM 2212 C CA . ASP A 1 282 ? 9.218 5.543 -5.255 1.00 55.84 282 ASP A CA 1
ATOM 2213 C C . ASP A 1 282 ? 8.593 6.935 -5.042 1.00 55.84 282 ASP A C 1
ATOM 2215 O O . ASP A 1 282 ? 7.402 7.055 -4.749 1.00 55.84 282 ASP A O 1
ATOM 2219 N N . SER A 1 283 ? 9.366 8.003 -5.272 1.00 66.56 283 SER A N 1
ATOM 2220 C CA . SER A 1 283 ? 9.010 9.386 -4.921 1.00 66.56 283 SER A CA 1
ATOM 2221 C C . SER A 1 283 ? 7.735 9.907 -5.598 1.00 66.56 283 SER A C 1
ATOM 2223 O O . SER A 1 283 ? 7.071 10.788 -5.056 1.00 66.56 283 SER A O 1
ATOM 2225 N N . LEU A 1 284 ? 7.354 9.373 -6.769 1.00 67.81 284 LEU A N 1
ATOM 2226 C CA . LEU A 1 284 ? 6.108 9.760 -7.448 1.00 67.81 284 LEU A CA 1
ATOM 2227 C C . LEU A 1 284 ? 4.865 9.363 -6.638 1.00 67.81 284 LEU A C 1
ATOM 2229 O O . LEU A 1 284 ? 3.901 10.124 -6.578 1.00 67.81 284 LEU A O 1
ATOM 2233 N N . VAL A 1 285 ? 4.910 8.205 -5.971 1.00 64.94 285 VAL A N 1
ATOM 2234 C CA . VAL A 1 285 ? 3.834 7.737 -5.086 1.00 64.94 285 VAL A CA 1
ATOM 2235 C C . VAL A 1 285 ? 3.753 8.620 -3.838 1.00 64.94 285 VAL A C 1
ATOM 2237 O O . VAL A 1 285 ? 2.655 8.936 -3.384 1.00 64.94 285 VAL A O 1
ATOM 2240 N N . GLU A 1 286 ? 4.897 9.083 -3.323 1.00 73.31 286 GLU A N 1
ATOM 2241 C CA . GLU A 1 286 ? 4.957 10.003 -2.180 1.00 73.31 286 GLU A CA 1
ATOM 2242 C C . GLU A 1 286 ? 4.316 11.365 -2.506 1.00 73.31 286 GLU A C 1
ATOM 2244 O O . GLU A 1 286 ? 3.545 11.882 -1.697 1.00 73.31 286 GLU A O 1
ATOM 2249 N N . PHE A 1 287 ? 4.559 11.926 -3.700 1.00 74.81 287 PHE A N 1
ATOM 2250 C CA . PHE A 1 287 ? 3.899 13.164 -4.142 1.00 74.81 287 PHE A CA 1
ATOM 2251 C C . PHE A 1 287 ? 2.374 12.996 -4.248 1.00 74.81 287 PHE A C 1
ATOM 2253 O O . PHE A 1 287 ? 1.638 13.761 -3.621 1.00 74.81 287 PHE A O 1
ATOM 2260 N N . ILE A 1 288 ? 1.904 11.969 -4.968 1.00 68.25 288 ILE A N 1
ATOM 2261 C CA . ILE A 1 288 ? 0.467 11.691 -5.158 1.00 68.25 288 ILE A CA 1
ATOM 2262 C C . ILE A 1 288 ? -0.223 11.447 -3.811 1.00 68.25 288 ILE A C 1
ATOM 2264 O O . ILE A 1 288 ? -1.293 11.995 -3.548 1.00 68.25 288 ILE A O 1
ATOM 2268 N N . GLY A 1 289 ? 0.393 10.657 -2.926 1.00 66.44 289 GLY A N 1
ATOM 2269 C CA . GLY A 1 289 ? -0.153 10.360 -1.602 1.00 66.44 289 GLY A CA 1
ATOM 2270 C C . GLY A 1 289 ? -0.429 11.621 -0.783 1.00 66.44 289 GLY A C 1
ATOM 2271 O O . GLY A 1 289 ? -1.467 11.711 -0.129 1.00 66.44 289 GLY A O 1
ATOM 2272 N N . ILE A 1 290 ? 0.448 12.626 -0.869 1.00 74.88 290 ILE A N 1
ATOM 2273 C CA . ILE A 1 290 ? 0.264 13.903 -0.173 1.00 74.88 290 ILE A CA 1
ATOM 2274 C C . ILE A 1 290 ? -0.855 14.728 -0.812 1.00 74.88 290 ILE A C 1
ATOM 2276 O O . ILE A 1 290 ? -1.708 15.214 -0.072 1.00 74.88 290 ILE A O 1
ATOM 2280 N N . GLU A 1 291 ? -0.926 14.839 -2.143 1.00 73.62 291 GLU A N 1
ATOM 2281 C CA . GLU A 1 291 ? -2.029 15.540 -2.830 1.00 73.62 291 GLU A CA 1
ATOM 2282 C C . GLU A 1 291 ? -3.403 14.954 -2.470 1.00 73.62 291 GLU A C 1
ATOM 2284 O O . GLU A 1 291 ? -4.355 15.693 -2.206 1.00 73.62 291 GLU A O 1
ATOM 2289 N N . LEU A 1 292 ? -3.499 13.625 -2.369 1.00 69.56 292 LEU A N 1
ATOM 2290 C CA . LEU A 1 292 ? -4.717 12.936 -1.935 1.00 69.56 292 LEU A CA 1
ATOM 2291 C C . LEU A 1 292 ? -5.084 13.231 -0.476 1.00 69.56 292 LEU A C 1
ATOM 2293 O O . LEU A 1 292 ? -6.268 13.256 -0.145 1.00 69.56 292 LEU A O 1
ATOM 2297 N N . ILE A 1 293 ? -4.106 13.505 0.390 1.00 72.81 293 ILE A N 1
ATOM 2298 C CA . ILE A 1 293 ? -4.364 13.976 1.755 1.00 72.81 293 ILE A CA 1
ATOM 2299 C C . ILE A 1 293 ? -4.867 15.431 1.737 1.00 72.81 293 ILE A C 1
ATOM 2301 O O . ILE A 1 293 ? -5.753 15.758 2.527 1.00 72.81 293 ILE A O 1
ATOM 2305 N N . GLN A 1 294 ? -4.391 16.292 0.824 1.00 79.56 294 GLN A N 1
ATOM 2306 C CA . GLN A 1 294 ? -4.814 17.705 0.745 1.00 79.56 294 GLN A CA 1
ATOM 2307 C C . GLN A 1 294 ? -6.313 17.901 0.449 1.00 79.56 294 GLN A C 1
ATOM 2309 O O . GLN A 1 294 ? -6.845 18.973 0.725 1.00 79.56 294 GLN A O 1
ATOM 2314 N N . VAL A 1 295 ? -7.005 16.885 -0.081 1.00 74.56 295 VAL A N 1
ATOM 2315 C CA . VAL A 1 295 ? -8.448 16.922 -0.396 1.00 74.56 295 VAL A CA 1
ATOM 2316 C C . VAL A 1 295 ? -9.337 16.235 0.657 1.00 74.56 295 VAL A C 1
ATOM 2318 O O . VAL A 1 295 ? -10.502 15.941 0.387 1.00 74.56 295 VAL A O 1
ATOM 2321 N N . THR A 1 296 ? -8.807 15.962 1.855 1.00 73.56 296 THR A N 1
ATOM 2322 C CA . THR A 1 296 ? -9.536 15.294 2.952 1.00 73.56 296 THR A CA 1
ATOM 2323 C C . THR A 1 296 ? -10.120 16.277 3.971 1.00 73.56 296 THR A C 1
ATOM 2325 O O . THR A 1 296 ? -9.532 17.321 4.256 1.00 73.56 296 THR A O 1
ATOM 2328 N N . GLU A 1 297 ? -11.253 15.918 4.591 1.00 75.69 297 GLU A N 1
ATOM 2329 C CA . GLU A 1 297 ? -11.899 16.754 5.621 1.00 75.69 297 GLU A CA 1
ATOM 2330 C C . GLU A 1 297 ? -10.974 17.007 6.831 1.00 75.69 297 GLU A C 1
ATOM 2332 O O . GLU A 1 297 ? -10.978 18.107 7.384 1.00 75.69 297 GLU A O 1
ATOM 2337 N N . ILE A 1 298 ? -10.115 16.042 7.196 1.00 79.31 298 ILE A N 1
ATOM 2338 C CA . ILE A 1 298 ? -9.135 16.208 8.282 1.00 79.31 298 ILE A CA 1
ATOM 2339 C C . ILE A 1 298 ? -8.037 17.227 7.927 1.00 79.31 298 ILE A C 1
ATOM 2341 O O . ILE A 1 298 ? -7.597 17.983 8.796 1.00 79.31 298 ILE A O 1
ATOM 2345 N N . TYR A 1 299 ? -7.632 17.317 6.653 1.00 84.44 299 TYR A N 1
ATOM 2346 C CA . TYR A 1 299 ? -6.677 18.324 6.183 1.00 84.44 299 TYR A CA 1
ATOM 2347 C C . TYR A 1 299 ? -7.302 19.723 6.215 1.00 84.44 299 TYR A C 1
ATOM 2349 O O . TYR A 1 299 ? -6.743 20.617 6.851 1.00 84.44 299 TYR A O 1
ATOM 2357 N N . ASP A 1 300 ? -8.501 19.887 5.644 1.00 87.00 300 ASP A N 1
ATOM 2358 C CA . ASP A 1 300 ? -9.287 21.134 5.695 1.00 87.00 300 ASP A CA 1
ATOM 2359 C C . ASP A 1 300 ? -9.538 21.619 7.141 1.00 87.00 300 ASP A C 1
ATOM 2361 O O . ASP A 1 300 ? -9.578 22.823 7.413 1.00 87.00 300 ASP A O 1
ATOM 2365 N N . LYS A 1 301 ? -9.704 20.682 8.085 1.00 87.69 301 LYS A N 1
ATOM 2366 C CA . LYS A 1 301 ? -9.977 20.952 9.504 1.00 87.69 301 LYS A CA 1
ATOM 2367 C C . LYS A 1 301 ? -8.730 21.293 10.322 1.00 87.69 301 LYS A C 1
ATOM 2369 O O . LYS A 1 301 ? -8.806 22.162 11.194 1.00 87.69 301 LYS A O 1
ATOM 2374 N N . LEU A 1 302 ? -7.611 20.595 10.107 1.00 93.94 302 LEU A N 1
ATOM 2375 C CA . LEU A 1 302 ? -6.422 20.696 10.964 1.00 93.94 302 LEU A CA 1
ATOM 2376 C C . LEU A 1 302 ? -5.300 21.561 10.377 1.00 93.94 302 LEU A C 1
ATOM 2378 O O . LEU A 1 302 ? -4.517 22.129 11.144 1.00 93.94 302 LEU A O 1
ATOM 2382 N N . VAL A 1 303 ? -5.167 21.674 9.053 1.00 96.31 303 VAL A N 1
ATOM 2383 C CA . VAL A 1 303 ? -3.992 22.307 8.435 1.00 96.31 303 VAL A CA 1
ATOM 2384 C C . VAL A 1 303 ? -4.071 23.828 8.480 1.00 96.31 303 VAL A C 1
ATOM 2386 O O . VAL A 1 303 ? -5.041 24.466 8.080 1.00 96.31 303 VAL A O 1
ATOM 2389 N N . THR A 1 304 ? -2.992 24.448 8.958 1.00 96.69 304 THR A N 1
ATOM 2390 C CA . THR A 1 304 ? -2.868 25.906 8.945 1.00 96.69 304 THR A CA 1
ATOM 2391 C C . THR A 1 304 ? -2.559 26.409 7.530 1.00 96.69 304 THR A C 1
ATOM 2393 O O . THR A 1 304 ? -1.781 25.776 6.811 1.00 96.69 304 THR A O 1
ATOM 2396 N N . PRO A 1 305 ? -3.032 27.611 7.141 1.00 96.50 305 PRO A N 1
ATOM 2397 C CA . PRO A 1 305 ? -2.700 28.204 5.843 1.00 96.50 305 PRO A CA 1
ATOM 2398 C C . PRO A 1 305 ? -1.192 28.350 5.584 1.00 96.50 305 PRO A C 1
ATOM 2400 O O . PRO A 1 305 ? -0.766 28.387 4.434 1.00 96.50 305 PRO A O 1
ATOM 2403 N N . GLN A 1 306 ? -0.370 28.416 6.640 1.00 96.44 306 GLN A N 1
ATOM 2404 C CA . GLN A 1 306 ? 1.087 28.424 6.511 1.00 96.44 306 GLN A CA 1
ATOM 2405 C C . GLN A 1 306 ? 1.637 27.054 6.090 1.00 96.44 306 GLN A C 1
ATOM 2407 O O . GLN A 1 306 ? 2.516 27.006 5.233 1.00 96.44 306 GLN A O 1
ATOM 2412 N N . THR A 1 307 ? 1.141 25.957 6.669 1.00 97.12 307 THR A N 1
ATOM 2413 C CA . THR A 1 307 ? 1.551 24.597 6.287 1.00 97.12 307 THR A CA 1
ATOM 2414 C C . THR A 1 307 ? 1.046 24.226 4.900 1.00 97.12 307 THR A C 1
ATOM 2416 O O . THR A 1 307 ? 1.813 23.644 4.143 1.00 97.12 307 THR A O 1
ATOM 2419 N N . HIS A 1 308 ? -0.178 24.609 4.526 1.00 94.88 308 HIS A N 1
ATOM 2420 C CA . HIS A 1 308 ? -0.698 24.385 3.172 1.00 94.88 308 HIS A CA 1
ATOM 2421 C C . HIS A 1 308 ? 0.185 25.067 2.111 1.00 94.88 308 HIS A C 1
ATOM 2423 O O . HIS A 1 308 ? 0.757 24.388 1.267 1.00 94.88 308 HIS A O 1
ATOM 2429 N N . VAL A 1 309 ? 0.442 26.377 2.241 1.00 96.19 309 VAL A N 1
ATOM 2430 C CA . VAL A 1 309 ? 1.325 27.120 1.314 1.00 96.19 309 VAL A CA 1
ATOM 2431 C C . VAL A 1 309 ? 2.769 26.590 1.311 1.00 96.19 309 VAL A C 1
ATOM 2433 O 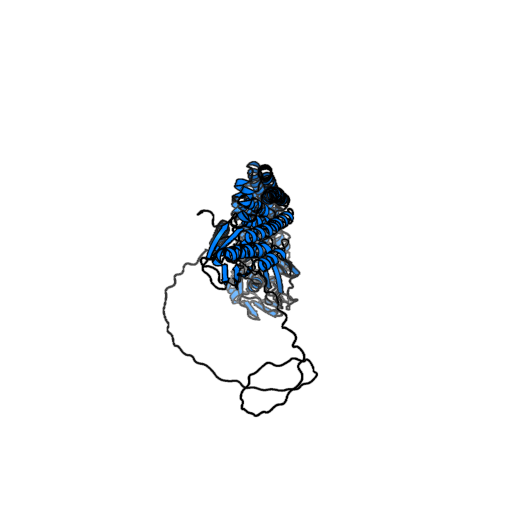O . VAL A 1 309 ? 3.447 26.646 0.285 1.00 96.19 309 VAL A O 1
ATOM 2436 N N . TYR A 1 310 ? 3.262 26.077 2.442 1.00 96.12 310 TYR A N 1
ATOM 2437 C CA . TYR A 1 310 ? 4.557 25.395 2.503 1.00 96.12 310 TYR A CA 1
ATOM 2438 C C . TYR A 1 310 ? 4.522 24.039 1.774 1.00 96.12 310 TYR A C 1
ATOM 2440 O O . TYR A 1 310 ? 5.473 23.733 1.063 1.00 96.12 310 TYR A O 1
ATOM 2448 N N . THR A 1 311 ? 3.443 23.262 1.911 1.00 93.44 311 THR A N 1
ATOM 2449 C CA . THR A 1 311 ? 3.263 21.939 1.288 1.00 93.44 311 THR A CA 1
ATOM 2450 C C . THR A 1 311 ? 3.294 22.068 -0.228 1.00 93.44 311 THR A C 1
ATOM 2452 O O . THR A 1 311 ? 4.190 21.512 -0.853 1.00 93.44 311 THR A O 1
ATOM 2455 N N . ASP A 1 312 ? 2.425 22.902 -0.805 1.00 92.19 312 ASP A N 1
ATOM 2456 C CA . ASP A 1 312 ? 2.354 23.144 -2.252 1.00 92.19 312 ASP A CA 1
ATOM 2457 C C . ASP A 1 312 ? 3.716 23.610 -2.810 1.00 92.19 312 ASP A C 1
ATOM 2459 O O . ASP A 1 312 ? 4.198 23.145 -3.849 1.00 92.19 312 ASP A O 1
ATOM 2463 N N . GLY A 1 313 ? 4.379 24.518 -2.081 1.00 94.25 313 GLY A N 1
ATOM 2464 C CA . GLY A 1 313 ? 5.693 25.044 -2.440 1.00 94.25 313 GLY A CA 1
ATOM 2465 C C . GLY A 1 313 ? 6.801 23.990 -2.390 1.00 94.25 313 GLY A C 1
ATOM 2466 O O . GLY A 1 313 ? 7.647 23.958 -3.282 1.00 94.25 313 GLY A O 1
ATOM 2467 N N . GLN A 1 314 ? 6.800 23.114 -1.383 1.00 94.94 314 GLN A N 1
ATOM 2468 C CA . GLN A 1 314 ? 7.791 22.045 -1.256 1.00 94.94 314 GLN A CA 1
ATOM 2469 C C . GLN A 1 314 ? 7.531 20.881 -2.208 1.00 94.94 314 GLN A C 1
ATOM 2471 O O . GLN A 1 314 ? 8.502 20.375 -2.759 1.00 94.94 314 GLN A O 1
ATOM 2476 N N . ILE A 1 315 ? 6.274 20.502 -2.470 1.00 91.75 315 ILE A N 1
ATOM 2477 C CA . ILE A 1 315 ? 5.921 19.545 -3.533 1.00 91.75 315 ILE A CA 1
ATOM 2478 C C . ILE A 1 315 ? 6.483 20.060 -4.858 1.00 91.75 315 ILE A C 1
ATOM 2480 O O . ILE A 1 315 ? 7.287 19.372 -5.481 1.00 91.75 315 ILE A O 1
ATOM 2484 N N . THR A 1 316 ? 6.193 21.318 -5.218 1.00 92.69 316 THR A N 1
ATOM 2485 C CA . THR A 1 316 ? 6.750 21.947 -6.426 1.00 92.69 316 THR A CA 1
ATOM 2486 C C . THR A 1 316 ? 8.285 21.866 -6.441 1.00 92.69 316 THR A C 1
ATOM 2488 O O . THR A 1 316 ? 8.874 21.372 -7.403 1.00 92.69 316 THR A O 1
ATOM 2491 N N . ILE A 1 317 ? 8.968 22.314 -5.380 1.00 94.50 317 ILE A N 1
ATOM 2492 C CA . ILE A 1 317 ? 10.442 22.338 -5.319 1.00 94.50 317 ILE A CA 1
ATOM 2493 C C . ILE A 1 317 ? 11.041 20.926 -5.415 1.00 94.50 317 ILE A C 1
ATOM 2495 O O . ILE A 1 317 ? 11.982 20.710 -6.184 1.00 94.50 317 ILE A O 1
ATOM 2499 N N . LYS A 1 318 ? 10.509 19.965 -4.655 1.00 93.88 318 LYS A N 1
ATOM 2500 C CA . LYS A 1 318 ? 11.012 18.589 -4.583 1.00 93.88 318 LYS A CA 1
ATOM 2501 C C . LYS A 1 318 ? 10.712 17.801 -5.851 1.00 93.88 318 LYS A C 1
ATOM 2503 O O . LYS A 1 318 ? 11.614 17.117 -6.321 1.00 93.88 318 LYS A O 1
ATOM 2508 N N . PHE A 1 319 ? 9.529 17.952 -6.446 1.00 93.25 319 PHE A N 1
ATOM 2509 C CA . PHE A 1 319 ? 9.176 17.327 -7.723 1.00 93.25 319 PHE A CA 1
ATOM 2510 C C . PHE A 1 319 ? 10.118 17.799 -8.833 1.00 93.25 319 PHE A C 1
ATOM 2512 O O . PHE A 1 319 ? 10.737 16.992 -9.522 1.00 93.25 319 PHE A O 1
ATOM 2519 N N . ASN A 1 320 ? 10.322 19.116 -8.951 1.00 94.75 320 ASN A N 1
ATOM 2520 C CA . ASN A 1 320 ? 11.233 19.670 -9.953 1.00 94.75 320 ASN A CA 1
ATOM 2521 C C . ASN A 1 320 ? 12.680 19.211 -9.720 1.00 94.75 320 ASN A C 1
ATOM 2523 O O . ASN A 1 320 ? 13.351 18.862 -10.689 1.00 94.75 320 ASN A O 1
ATOM 2527 N N . LYS A 1 321 ? 13.140 19.153 -8.458 1.00 94.12 321 LYS A N 1
ATOM 2528 C CA . LYS A 1 321 ? 14.466 18.620 -8.106 1.00 94.12 321 LYS A CA 1
ATOM 2529 C C . LYS A 1 321 ? 14.600 17.128 -8.435 1.00 94.12 321 LYS A C 1
ATOM 2531 O O . LYS A 1 321 ? 15.648 16.715 -8.916 1.00 94.12 321 LYS A O 1
ATOM 2536 N N . TRP A 1 322 ? 13.567 16.329 -8.183 1.00 92.94 322 TRP A N 1
ATOM 2537 C CA . TRP A 1 322 ? 13.539 14.894 -8.479 1.00 92.94 322 TRP A CA 1
ATOM 2538 C C . TRP A 1 322 ? 13.634 14.628 -9.985 1.00 92.94 322 TRP A C 1
ATOM 2540 O O . TRP A 1 322 ? 14.471 13.837 -10.413 1.00 92.94 322 TRP A O 1
ATOM 2550 N N . ILE A 1 323 ? 12.887 15.382 -10.800 1.00 91.75 323 ILE A N 1
ATOM 2551 C CA . ILE A 1 323 ? 13.017 15.341 -12.262 1.00 91.75 323 ILE A CA 1
ATOM 2552 C C . ILE A 1 323 ? 14.431 15.742 -12.712 1.00 91.75 323 ILE A C 1
ATOM 2554 O O . ILE A 1 323 ? 15.017 15.043 -13.537 1.00 91.75 323 ILE A O 1
ATOM 2558 N N . THR A 1 324 ? 15.015 16.828 -12.182 1.00 93.81 324 THR A N 1
ATOM 2559 C CA . THR A 1 324 ? 16.386 17.215 -12.571 1.00 93.81 324 THR A CA 1
ATOM 2560 C C . THR A 1 324 ? 17.428 16.198 -12.121 1.00 93.81 324 THR A C 1
ATOM 2562 O O . THR A 1 324 ? 18.323 15.898 -12.897 1.00 93.81 324 THR A O 1
ATOM 2565 N N . ASN A 1 325 ? 17.284 15.608 -10.929 1.00 91.88 325 ASN A N 1
ATOM 2566 C CA . ASN A 1 325 ? 18.158 14.537 -10.450 1.00 91.88 325 ASN A CA 1
ATOM 2567 C C . ASN A 1 325 ? 18.092 13.317 -11.389 1.00 91.88 325 ASN A C 1
ATOM 2569 O O . ASN A 1 325 ? 19.128 12.886 -11.879 1.00 91.88 325 ASN A O 1
ATOM 2573 N N . LYS A 1 326 ? 16.885 12.831 -11.734 1.00 88.94 326 LYS A N 1
ATOM 2574 C CA . LYS A 1 326 ? 16.699 11.752 -12.725 1.00 88.94 326 LYS A CA 1
ATOM 2575 C C . LYS A 1 326 ? 17.400 12.057 -14.052 1.00 88.94 326 LYS A C 1
ATOM 2577 O O . LYS A 1 326 ? 18.076 11.191 -14.594 1.00 88.94 326 LYS A O 1
ATOM 2582 N N . ILE A 1 327 ? 17.269 13.284 -14.564 1.00 91.50 327 ILE A N 1
ATOM 2583 C CA . ILE A 1 327 ? 17.938 13.726 -15.799 1.00 91.50 327 ILE A CA 1
ATOM 2584 C C . ILE A 1 327 ? 19.464 13.772 -15.632 1.00 91.50 327 ILE A C 1
ATOM 2586 O O . ILE A 1 327 ? 20.180 13.399 -16.562 1.00 91.50 327 ILE A O 1
ATOM 2590 N N . ASP A 1 328 ? 19.974 14.212 -14.482 1.00 91.12 328 ASP A N 1
ATOM 2591 C CA . ASP A 1 328 ? 21.407 14.320 -14.188 1.00 91.12 328 ASP A CA 1
ATOM 2592 C C . ASP A 1 328 ? 22.068 12.943 -14.050 1.00 91.12 328 ASP A C 1
ATOM 2594 O O . ASP A 1 328 ? 23.137 12.732 -14.633 1.00 91.12 328 ASP A O 1
ATOM 2598 N N . ASP A 1 329 ? 21.398 12.001 -13.384 1.00 88.56 329 ASP A N 1
ATOM 2599 C CA . ASP A 1 329 ? 21.864 10.632 -13.135 1.00 88.56 329 ASP A CA 1
ATOM 2600 C C . ASP A 1 329 ? 21.874 9.743 -14.400 1.00 88.56 329 ASP A C 1
ATOM 2602 O O . ASP A 1 329 ? 22.619 8.761 -14.443 1.00 88.56 329 ASP A O 1
ATOM 2606 N N . LEU A 1 330 ? 21.134 10.105 -15.466 1.00 89.25 330 LEU A N 1
ATOM 2607 C CA . LEU A 1 330 ? 21.208 9.437 -16.779 1.00 89.25 330 LEU A CA 1
ATOM 2608 C C . LEU A 1 330 ? 22.660 9.328 -17.272 1.00 89.25 330 LEU A C 1
ATOM 2610 O O . LEU A 1 330 ? 23.292 10.349 -17.569 1.00 89.25 330 LEU A O 1
ATOM 2614 N N . ASN A 1 331 ? 23.168 8.109 -17.455 1.00 84.88 331 ASN A N 1
ATOM 2615 C CA . ASN A 1 331 ? 24.544 7.880 -17.893 1.00 84.88 331 ASN A CA 1
ATOM 2616 C C . ASN A 1 331 ? 24.614 7.173 -19.266 1.00 84.88 331 ASN A C 1
ATOM 2618 O O . ASN A 1 331 ? 24.343 5.973 -19.328 1.00 84.88 331 ASN A O 1
ATOM 2622 N N . PRO A 1 332 ? 25.048 7.868 -20.340 1.00 84.75 332 PRO A N 1
ATOM 2623 C CA . PRO A 1 332 ? 25.255 7.290 -21.673 1.00 84.75 332 PRO A CA 1
ATOM 2624 C C . PRO A 1 332 ? 26.123 6.021 -21.742 1.00 84.75 332 PRO A C 1
ATOM 2626 O O . PRO A 1 332 ? 25.973 5.256 -22.694 1.00 84.75 332 PRO A O 1
ATOM 2629 N N . ASP A 1 333 ? 27.014 5.778 -20.772 1.00 74.94 333 ASP A N 1
ATOM 2630 C CA . ASP A 1 333 ? 27.899 4.600 -20.739 1.00 74.94 333 ASP A CA 1
ATOM 2631 C C . ASP A 1 333 ? 27.233 3.321 -20.173 1.00 74.94 333 ASP A C 1
ATOM 2633 O O . ASP A 1 333 ? 27.858 2.255 -20.175 1.00 74.94 333 ASP A O 1
ATOM 2637 N N . ILE A 1 334 ? 26.003 3.394 -19.642 1.00 74.12 334 ILE A N 1
ATOM 2638 C CA . ILE A 1 334 ? 25.371 2.310 -18.863 1.00 74.12 334 ILE A CA 1
ATOM 2639 C C . ILE A 1 334 ? 24.229 1.616 -19.632 1.00 74.12 334 ILE A C 1
ATOM 2641 O O . ILE A 1 334 ? 23.446 2.239 -20.347 1.00 74.12 334 ILE A O 1
ATOM 2645 N N . SER A 1 335 ? 24.122 0.292 -19.462 1.00 66.12 335 SER A N 1
ATOM 2646 C CA . SER A 1 335 ? 22.997 -0.508 -19.970 1.00 66.12 335 SER A CA 1
ATOM 2647 C C . SER A 1 335 ? 21.709 -0.163 -19.213 1.00 66.12 335 SER A C 1
ATOM 2649 O O . SER A 1 335 ? 21.691 -0.262 -17.988 1.00 66.12 335 SER A O 1
ATOM 2651 N N . GLY A 1 336 ? 20.657 0.228 -19.936 1.00 73.75 336 GLY A N 1
ATOM 2652 C CA . GLY A 1 336 ? 19.417 0.794 -19.382 1.00 73.75 336 GLY A CA 1
ATOM 2653 C C . GLY A 1 336 ? 19.194 2.273 -19.728 1.00 73.75 336 GLY A C 1
ATOM 2654 O O . GLY A 1 336 ? 18.071 2.750 -19.647 1.00 73.75 336 GLY A O 1
ATOM 2655 N N . PHE A 1 337 ? 20.218 2.987 -20.213 1.00 84.62 337 PHE A N 1
ATOM 2656 C CA . PHE A 1 337 ? 20.153 4.430 -20.497 1.00 84.62 337 PHE A CA 1
ATOM 2657 C C . PHE A 1 337 ? 18.967 4.881 -21.379 1.00 84.62 337 PHE A C 1
ATOM 2659 O O . PHE A 1 337 ? 18.447 5.982 -21.203 1.00 84.62 337 PHE A O 1
ATOM 2666 N N . ILE A 1 338 ? 18.527 4.061 -22.341 1.00 83.00 338 ILE A N 1
ATOM 2667 C CA . ILE A 1 338 ? 17.402 4.409 -23.226 1.00 83.00 338 ILE A CA 1
ATOM 2668 C C . ILE A 1 338 ? 16.053 4.110 -22.554 1.00 83.00 338 ILE A C 1
ATOM 2670 O O . ILE A 1 338 ? 15.075 4.820 -22.776 1.00 83.00 338 ILE A O 1
ATOM 2674 N N . GLU A 1 339 ? 16.007 3.077 -21.719 1.00 82.50 339 GLU A N 1
ATOM 2675 C CA . GLU A 1 339 ? 14.874 2.704 -20.877 1.00 82.50 339 GLU A CA 1
ATOM 2676 C C . GLU A 1 339 ? 14.630 3.773 -19.793 1.00 82.50 339 GLU A C 1
ATOM 2678 O O . GLU A 1 339 ? 13.494 4.214 -19.619 1.00 82.50 339 GLU A O 1
ATOM 2683 N N . ASP A 1 340 ? 15.691 4.288 -19.163 1.00 84.25 340 ASP A N 1
ATOM 2684 C CA . ASP A 1 340 ? 15.633 5.394 -18.194 1.00 84.25 340 ASP A CA 1
ATOM 2685 C C . ASP A 1 340 ? 15.069 6.686 -18.833 1.00 84.25 340 ASP A C 1
ATOM 2687 O O . ASP A 1 340 ? 14.289 7.423 -18.223 1.00 84.25 340 ASP A O 1
ATOM 2691 N N . ILE A 1 341 ? 15.414 6.959 -20.101 1.00 88.19 341 ILE A N 1
ATOM 2692 C CA . ILE A 1 341 ? 14.836 8.075 -20.870 1.00 88.19 341 ILE A CA 1
ATOM 2693 C C . ILE A 1 341 ? 13.350 7.838 -21.163 1.00 88.19 341 ILE A C 1
ATOM 2695 O O . ILE A 1 341 ? 12.554 8.770 -21.028 1.00 88.19 341 ILE A O 1
ATOM 2699 N N . ALA A 1 342 ? 12.955 6.616 -21.531 1.00 83.75 342 ALA A N 1
ATOM 2700 C CA . ALA A 1 342 ? 11.549 6.275 -21.750 1.00 83.75 342 ALA A CA 1
ATOM 2701 C C . ALA A 1 342 ? 10.712 6.450 -20.468 1.00 83.75 342 ALA A C 1
ATOM 2703 O O . ALA A 1 342 ? 9.580 6.936 -20.531 1.00 83.75 342 ALA A O 1
ATOM 2704 N N . GLU A 1 343 ? 11.277 6.142 -19.297 1.00 83.12 343 GLU A N 1
ATOM 2705 C CA . GLU A 1 343 ? 10.642 6.395 -18.001 1.00 83.12 343 GLU A CA 1
ATOM 2706 C C . GLU A 1 343 ? 10.421 7.901 -17.763 1.00 83.12 343 GLU A C 1
ATOM 2708 O O . GLU A 1 343 ? 9.309 8.322 -17.443 1.00 83.12 343 GLU A O 1
ATOM 2713 N N . ILE A 1 344 ? 11.436 8.741 -18.003 1.00 87.25 344 ILE A N 1
ATOM 2714 C CA . ILE A 1 344 ? 11.337 10.207 -17.863 1.00 87.25 344 ILE A CA 1
ATOM 2715 C C . ILE A 1 344 ? 10.301 10.804 -18.832 1.00 87.25 344 ILE A C 1
ATOM 2717 O O . ILE A 1 344 ? 9.548 11.705 -18.450 1.00 87.25 344 ILE A O 1
ATOM 2721 N N . LEU A 1 345 ? 10.217 10.301 -20.068 1.00 87.50 345 LEU A N 1
ATOM 2722 C CA . LEU A 1 345 ? 9.191 10.712 -21.036 1.00 87.50 345 LEU A CA 1
ATOM 2723 C C . LEU A 1 345 ? 7.784 10.259 -20.612 1.00 87.50 345 LEU A C 1
ATOM 2725 O O . LEU A 1 345 ? 6.833 11.027 -20.748 1.00 87.50 345 LEU A O 1
ATOM 2729 N N . THR A 1 346 ? 7.659 9.065 -20.028 1.00 82.81 346 THR A N 1
ATOM 2730 C CA . THR A 1 346 ? 6.397 8.570 -19.453 1.00 82.81 346 THR A CA 1
ATOM 2731 C C . THR A 1 346 ? 5.950 9.458 -18.292 1.00 82.81 346 THR A C 1
ATOM 2733 O O . THR A 1 346 ? 4.801 9.893 -18.259 1.00 82.81 346 THR A O 1
ATOM 2736 N N . ILE A 1 347 ? 6.868 9.829 -17.391 1.00 82.12 347 ILE A N 1
ATOM 2737 C CA . ILE A 1 347 ? 6.593 10.774 -16.300 1.00 82.12 347 ILE A CA 1
ATOM 2738 C C . ILE A 1 347 ? 6.162 12.142 -16.858 1.00 82.12 347 ILE A C 1
ATOM 2740 O O . ILE A 1 347 ? 5.194 12.710 -16.357 1.00 82.12 347 ILE A O 1
ATOM 2744 N N . LYS A 1 348 ? 6.792 12.653 -17.930 1.00 87.19 348 LYS A N 1
ATOM 2745 C CA . LYS A 1 348 ? 6.412 13.930 -18.577 1.00 87.19 348 LYS A CA 1
ATOM 2746 C C . LYS A 1 348 ? 4.947 13.963 -19.052 1.00 87.19 348 LYS A C 1
ATOM 2748 O O . LYS A 1 348 ? 4.348 15.039 -19.100 1.00 87.19 348 LYS A O 1
ATOM 2753 N N . ALA A 1 349 ? 4.361 12.809 -19.378 1.00 85.31 349 ALA A N 1
ATOM 2754 C CA . ALA A 1 349 ? 2.970 12.687 -19.821 1.00 85.31 349 ALA A CA 1
ATOM 2755 C C . ALA A 1 349 ? 1.928 12.661 -18.678 1.00 85.31 349 ALA A C 1
ATOM 2757 O O . ALA A 1 349 ? 0.733 12.769 -18.952 1.00 85.31 349 ALA A O 1
ATOM 2758 N N . THR A 1 350 ? 2.352 12.525 -17.417 1.00 79.81 350 THR A N 1
ATOM 2759 C CA . THR A 1 350 ? 1.452 12.394 -16.253 1.00 79.81 350 THR A CA 1
ATOM 2760 C C . THR A 1 350 ? 0.791 13.712 -15.833 1.00 79.81 350 THR A C 1
ATOM 2762 O O . THR A 1 350 ? 1.332 14.799 -16.058 1.00 79.81 350 THR A O 1
ATOM 2765 N N . SER A 1 351 ? -0.371 13.630 -15.176 1.00 78.69 351 SER A N 1
ATOM 2766 C CA . SER A 1 351 ? -1.083 14.787 -14.611 1.00 78.69 351 SER A CA 1
ATOM 2767 C C . SER A 1 351 ? -0.237 15.553 -13.594 1.00 78.69 351 SER A C 1
ATOM 2769 O O . SER A 1 351 ? -0.259 16.783 -13.576 1.00 78.69 351 SER A O 1
ATOM 2771 N N . GLU A 1 352 ? 0.562 14.839 -12.809 1.00 80.12 352 GLU A N 1
ATOM 2772 C CA . GLU A 1 352 ? 1.380 15.374 -11.721 1.00 80.12 352 GLU A CA 1
ATOM 2773 C C . GLU A 1 352 ? 2.542 16.191 -12.296 1.00 80.12 352 GLU A C 1
ATOM 2775 O O . GLU A 1 352 ? 2.841 17.290 -11.826 1.00 80.12 352 GLU A O 1
ATOM 2780 N N . TYR A 1 353 ? 3.140 15.722 -13.397 1.00 87.31 353 TYR A N 1
ATOM 2781 C CA . TYR A 1 353 ? 4.120 16.509 -14.140 1.00 87.31 353 TYR A CA 1
ATOM 2782 C C . TYR A 1 353 ? 3.498 17.771 -14.743 1.00 87.31 353 TYR A C 1
ATOM 2784 O O . TYR A 1 353 ? 4.083 18.847 -14.634 1.00 87.31 353 TYR A O 1
ATOM 2792 N N . GLN A 1 354 ? 2.302 17.681 -15.333 1.00 88.69 354 GLN A N 1
ATOM 2793 C CA . GLN A 1 354 ? 1.614 18.855 -15.886 1.00 88.69 354 GLN A CA 1
ATOM 2794 C C . GLN A 1 354 ? 1.156 19.855 -14.803 1.00 88.69 354 GLN A C 1
ATOM 2796 O O . GLN A 1 354 ? 1.003 21.040 -15.101 1.00 88.69 354 GLN A O 1
ATOM 2801 N N . ALA A 1 355 ? 0.969 19.408 -13.556 1.00 86.38 355 ALA A N 1
ATOM 2802 C CA . ALA A 1 355 ? 0.668 20.263 -12.410 1.00 86.38 355 ALA A CA 1
ATOM 2803 C C . ALA A 1 355 ? 1.920 20.955 -11.837 1.00 86.38 355 ALA A C 1
ATOM 2805 O O . ALA A 1 355 ? 1.897 22.165 -11.598 1.00 86.38 355 ALA A O 1
ATOM 2806 N N . HIS A 1 356 ? 3.014 20.208 -11.635 1.00 90.94 356 HIS A N 1
ATOM 2807 C CA . HIS A 1 356 ? 4.165 20.668 -10.845 1.00 90.94 356 HIS A CA 1
ATOM 2808 C C . HIS A 1 356 ? 5.388 21.093 -11.660 1.00 90.94 356 HIS A C 1
ATOM 2810 O O . HIS A 1 356 ? 6.192 21.887 -11.163 1.00 90.94 356 HIS A O 1
ATOM 2816 N N . ALA A 1 357 ? 5.588 20.602 -12.888 1.00 93.31 357 ALA A N 1
ATOM 2817 C CA . ALA A 1 357 ? 6.811 20.880 -13.644 1.00 93.31 357 ALA A CA 1
ATOM 2818 C C . ALA A 1 357 ? 6.906 22.353 -14.073 1.00 93.31 357 ALA A C 1
ATOM 2820 O O . ALA A 1 357 ? 6.130 22.866 -14.880 1.00 93.31 357 ALA A O 1
ATOM 2821 N N . THR A 1 358 ? 7.923 23.049 -13.568 1.00 96.06 358 THR A N 1
ATOM 2822 C CA . THR A 1 358 ? 8.180 24.447 -13.918 1.00 96.06 358 THR A CA 1
ATOM 2823 C C . THR A 1 358 ? 8.682 24.581 -15.361 1.00 96.06 358 THR A C 1
ATOM 2825 O O . THR A 1 358 ? 9.275 23.644 -15.911 1.00 96.06 358 THR A O 1
ATOM 2828 N N . PRO A 1 359 ? 8.545 25.770 -15.983 1.00 96.12 359 PRO A N 1
ATOM 2829 C CA . PRO A 1 359 ? 9.163 26.046 -17.278 1.00 96.12 359 PRO A CA 1
ATOM 2830 C C . PRO A 1 359 ? 10.676 25.798 -17.289 1.00 96.12 359 PRO A C 1
ATOM 2832 O O . PRO A 1 359 ? 11.188 25.293 -18.275 1.00 96.12 359 PRO A O 1
ATOM 2835 N N . LEU A 1 360 ? 11.381 26.059 -16.179 1.00 95.31 360 LEU A N 1
ATOM 2836 C CA . LEU A 1 360 ? 12.827 25.824 -16.076 1.00 95.31 360 LEU A CA 1
ATOM 2837 C C . LEU A 1 360 ? 13.193 24.333 -16.140 1.00 95.31 360 LEU A C 1
ATOM 2839 O O . LEU A 1 360 ? 14.209 23.987 -16.734 1.00 95.31 360 LEU A O 1
ATOM 2843 N N . THR A 1 361 ? 12.376 23.453 -15.559 1.00 95.44 361 THR A N 1
ATOM 2844 C CA . THR A 1 361 ? 12.589 21.997 -15.615 1.00 95.44 361 THR A CA 1
ATOM 2845 C C . THR A 1 361 ? 12.214 21.417 -16.980 1.00 95.44 361 THR A C 1
ATOM 2847 O O . THR A 1 361 ? 12.908 20.524 -17.463 1.00 95.44 361 THR A O 1
ATOM 2850 N N . ASN A 1 362 ? 11.192 21.967 -17.644 1.00 94.62 362 ASN A N 1
ATOM 2851 C CA . ASN A 1 362 ? 10.886 21.642 -19.042 1.00 94.62 362 ASN A CA 1
ATOM 2852 C C . ASN A 1 362 ? 12.020 22.089 -19.982 1.00 94.62 362 ASN A C 1
ATOM 2854 O O . ASN A 1 362 ? 12.549 21.263 -20.724 1.00 94.62 362 ASN A O 1
ATOM 2858 N N . ASP A 1 363 ? 12.462 23.349 -19.875 1.00 96.69 363 ASP A N 1
ATOM 2859 C CA . ASP A 1 363 ? 13.619 23.892 -20.600 1.00 96.69 363 ASP A CA 1
ATOM 2860 C C . ASP A 1 363 ? 14.873 23.028 -20.370 1.00 96.69 363 ASP A C 1
ATOM 2862 O O . ASP A 1 363 ? 15.659 22.826 -21.295 1.00 96.69 363 ASP A O 1
ATOM 2866 N N . TYR A 1 364 ? 15.083 22.523 -19.147 1.00 95.94 364 TYR A N 1
ATOM 2867 C CA . TYR A 1 364 ? 16.219 21.663 -18.809 1.00 95.94 364 TYR A CA 1
ATOM 2868 C C . TYR A 1 364 ? 16.126 20.286 -19.472 1.00 95.94 364 TYR A C 1
ATOM 2870 O O . TYR A 1 364 ? 17.076 19.865 -20.130 1.00 95.94 364 TYR A O 1
ATOM 2878 N N . LEU A 1 365 ? 14.977 19.613 -19.357 1.00 94.00 365 LEU A N 1
ATOM 2879 C CA . LEU A 1 365 ? 14.712 18.310 -19.972 1.00 94.00 365 LEU A CA 1
ATOM 2880 C C . LEU A 1 365 ? 14.899 18.368 -21.494 1.00 94.00 365 LEU A C 1
ATOM 2882 O O . LEU A 1 365 ? 15.614 17.543 -22.065 1.00 94.00 365 LEU A O 1
ATOM 2886 N N . GLU A 1 366 ? 14.328 19.382 -22.145 1.00 93.44 366 GLU A N 1
ATOM 2887 C CA . GLU A 1 366 ? 14.400 19.562 -23.601 1.00 93.44 366 GLU A CA 1
ATOM 2888 C C . GLU A 1 366 ? 15.800 19.973 -24.095 1.00 93.44 366 GLU A C 1
ATOM 2890 O O . GLU A 1 366 ? 16.114 19.795 -25.271 1.00 93.44 366 GLU A O 1
ATOM 2895 N N . GLN A 1 367 ? 16.678 20.452 -23.205 1.00 95.31 367 GLN A N 1
ATOM 2896 C CA . GLN A 1 367 ? 18.095 20.693 -23.505 1.00 95.31 367 GLN A CA 1
ATOM 2897 C C . GLN A 1 367 ? 18.992 19.480 -23.216 1.00 95.31 367 GLN A C 1
ATOM 2899 O O . GLN A 1 367 ? 19.904 19.218 -23.998 1.00 95.31 367 GLN A O 1
ATOM 2904 N N . GLN A 1 368 ? 18.776 18.746 -22.118 1.00 96.31 368 GLN A N 1
ATOM 2905 C CA . GLN A 1 368 ? 19.676 17.659 -21.707 1.00 96.31 368 GLN A CA 1
ATOM 2906 C C . GLN A 1 368 ? 19.428 16.346 -22.451 1.00 96.31 368 GLN A C 1
ATOM 2908 O O . GLN A 1 368 ? 20.400 15.698 -22.843 1.00 96.31 368 GLN A O 1
ATOM 2913 N N . LEU A 1 369 ? 18.170 15.940 -22.677 1.00 95.50 369 LEU A N 1
ATOM 2914 C CA . LEU A 1 369 ? 17.898 14.638 -23.301 1.00 95.50 369 LEU A CA 1
ATOM 2915 C C . LEU A 1 369 ? 18.508 14.525 -24.717 1.00 95.50 369 LEU A C 1
ATOM 2917 O O . LEU A 1 369 ? 19.204 13.538 -24.965 1.00 95.50 369 LEU A O 1
ATOM 2921 N N . PRO A 1 370 ? 18.388 15.526 -25.619 1.00 95.88 370 PRO A N 1
ATOM 2922 C CA . PRO A 1 370 ? 19.033 15.457 -26.933 1.00 95.88 370 PRO A CA 1
ATOM 2923 C C . PRO A 1 370 ? 20.565 15.456 -26.878 1.00 95.88 370 PRO A C 1
ATOM 2925 O O . PRO A 1 370 ? 21.214 14.872 -27.746 1.00 95.88 370 PRO A O 1
ATOM 2928 N N . VAL A 1 371 ? 21.164 16.086 -25.859 1.00 95.62 371 VAL A N 1
ATOM 2929 C CA . VAL A 1 371 ? 22.621 16.065 -25.652 1.00 95.62 371 VAL A CA 1
ATOM 2930 C C . VAL A 1 371 ? 23.069 14.668 -25.235 1.00 95.62 371 VAL A C 1
ATOM 2932 O O . VAL A 1 371 ? 23.902 14.086 -25.927 1.00 95.62 371 VAL A O 1
ATOM 2935 N N . LYS A 1 372 ? 22.469 14.084 -24.189 1.00 95.38 372 LYS A N 1
ATOM 2936 C CA . LYS A 1 372 ? 22.852 12.753 -23.694 1.00 95.38 372 LYS A CA 1
ATOM 2937 C C . LYS A 1 372 ? 22.594 11.647 -24.730 1.00 95.38 372 LYS A C 1
ATOM 2939 O O . LYS A 1 372 ? 23.434 10.766 -24.900 1.00 95.38 372 LYS A O 1
ATOM 2944 N N . VAL A 1 373 ? 21.490 11.712 -25.487 1.00 95.31 373 VAL A N 1
ATOM 2945 C CA . VAL A 1 373 ? 21.240 10.799 -26.627 1.00 95.31 373 VAL A CA 1
ATOM 2946 C C . VAL A 1 373 ? 22.269 11.019 -27.745 1.00 95.31 373 VAL A C 1
ATOM 2948 O O . VAL A 1 373 ? 22.772 10.054 -28.322 1.00 95.31 373 VAL A O 1
ATOM 2951 N N . GLY A 1 374 ? 22.630 12.273 -28.033 1.00 94.88 374 GLY A N 1
ATOM 2952 C CA . GLY A 1 374 ? 23.675 12.611 -29.000 1.00 94.88 374 GLY A CA 1
ATOM 2953 C C . GLY A 1 374 ? 25.059 12.075 -28.618 1.00 94.88 374 GLY A C 1
ATOM 2954 O O . GLY A 1 374 ? 25.780 11.587 -29.490 1.00 94.88 374 GLY A O 1
ATOM 2955 N N . GLU A 1 375 ? 25.417 12.116 -27.334 1.00 94.62 375 GLU A N 1
ATOM 2956 C CA . GLU A 1 375 ? 26.648 11.538 -26.777 1.00 94.62 375 GLU A CA 1
ATOM 2957 C C . GLU A 1 375 ? 26.633 10.006 -26.898 1.00 94.62 375 GLU A C 1
ATOM 2959 O O . GLU A 1 375 ? 27.486 9.446 -27.589 1.00 94.62 375 GLU A O 1
ATOM 2964 N N . HIS A 1 376 ? 25.592 9.337 -26.386 1.00 94.00 376 HIS A N 1
ATOM 2965 C CA . HIS A 1 376 ? 25.415 7.880 -26.487 1.00 94.00 376 HIS A CA 1
ATOM 2966 C C . HIS A 1 376 ? 25.542 7.363 -27.935 1.00 94.00 376 HIS A C 1
ATOM 2968 O O . HIS A 1 376 ? 26.321 6.451 -28.223 1.00 94.00 376 HIS A O 1
ATOM 2974 N N . MET A 1 377 ? 24.844 7.993 -28.888 1.00 93.56 377 MET A N 1
ATOM 2975 C CA . MET A 1 377 ? 24.917 7.615 -30.306 1.00 93.56 377 MET A CA 1
ATOM 2976 C C . MET A 1 377 ? 26.282 7.916 -30.942 1.00 93.56 377 MET A C 1
ATOM 2978 O O . MET A 1 377 ? 26.714 7.196 -31.850 1.00 93.56 377 MET A O 1
ATOM 2982 N N . THR A 1 378 ? 26.981 8.950 -30.466 1.00 94.00 378 THR A N 1
ATOM 2983 C CA . THR A 1 378 ? 28.344 9.281 -30.900 1.00 94.00 378 THR A CA 1
ATOM 2984 C C . THR A 1 378 ? 29.337 8.216 -30.443 1.00 94.00 378 THR A C 1
ATOM 2986 O O . THR A 1 378 ? 30.149 7.756 -31.251 1.00 94.00 378 THR A O 1
ATOM 2989 N N . ASP A 1 379 ? 29.257 7.767 -29.192 1.00 92.06 379 ASP A N 1
ATOM 2990 C CA . ASP A 1 379 ? 30.181 6.772 -28.650 1.00 92.06 379 ASP A CA 1
ATOM 2991 C C . ASP A 1 379 ? 29.895 5.352 -29.147 1.00 92.06 379 ASP A C 1
ATOM 2993 O O . ASP A 1 379 ? 30.841 4.627 -29.475 1.00 92.06 379 ASP A O 1
ATOM 2997 N N . LEU A 1 380 ? 28.626 4.997 -29.389 1.00 91.19 380 LEU A N 1
ATOM 2998 C CA . LEU A 1 380 ? 28.265 3.785 -30.130 1.00 91.19 380 LEU A CA 1
ATOM 2999 C C . LEU A 1 380 ? 28.919 3.761 -31.526 1.00 91.19 380 LEU A C 1
ATOM 3001 O O . LEU A 1 380 ? 29.654 2.821 -31.846 1.00 91.19 380 LEU A O 1
ATOM 3005 N N . VAL A 1 381 ? 28.739 4.802 -32.355 1.00 91.06 381 VAL A N 1
ATOM 3006 C CA . VAL A 1 381 ? 29.271 4.801 -33.737 1.00 91.06 381 VAL A CA 1
ATOM 3007 C C . VAL A 1 381 ? 30.794 4.985 -33.812 1.00 91.06 381 VAL A C 1
ATOM 3009 O O . VAL A 1 381 ? 31.451 4.490 -34.738 1.00 91.06 381 VAL A O 1
ATOM 3012 N N . ASN A 1 382 ? 31.398 5.659 -32.830 1.00 90.75 382 ASN A N 1
ATOM 3013 C CA . ASN A 1 382 ? 32.853 5.706 -32.680 1.00 90.75 382 ASN A CA 1
ATOM 3014 C C . ASN A 1 382 ? 33.407 4.337 -32.254 1.00 90.75 382 ASN A C 1
ATOM 3016 O O . ASN A 1 382 ? 34.448 3.906 -32.761 1.00 90.75 382 ASN A O 1
ATOM 3020 N N . GLY A 1 383 ? 32.691 3.634 -31.373 1.00 89.81 383 GLY A N 1
ATOM 3021 C CA . GLY A 1 383 ? 33.082 2.355 -30.792 1.00 89.81 383 GLY A CA 1
ATOM 3022 C C . GLY A 1 383 ? 33.190 1.200 -31.789 1.00 89.81 383 GLY A C 1
ATOM 3023 O O . GLY A 1 383 ? 34.027 0.317 -31.568 1.00 89.81 383 GLY A O 1
ATOM 3024 N N . ILE A 1 384 ? 32.399 1.209 -32.873 1.00 88.25 384 ILE A N 1
ATOM 3025 C CA . ILE A 1 384 ? 32.315 0.151 -33.908 1.00 88.25 384 ILE A CA 1
ATOM 3026 C C . ILE A 1 384 ? 33.691 -0.332 -34.404 1.00 88.25 384 ILE A C 1
ATOM 3028 O O . ILE A 1 384 ? 33.923 -1.535 -34.534 1.00 88.25 384 ILE A O 1
ATOM 3032 N N . GLY A 1 385 ? 34.632 0.585 -34.646 1.00 85.50 385 GLY A N 1
ATOM 3033 C CA . GLY A 1 385 ? 35.984 0.244 -35.096 1.00 85.50 385 GLY A CA 1
ATOM 3034 C C . GLY A 1 385 ? 36.067 -0.212 -36.562 1.00 85.50 385 GLY A C 1
ATOM 3035 O O . GLY A 1 385 ? 35.450 0.378 -37.443 1.00 85.50 385 GLY A O 1
ATOM 3036 N N . SER A 1 386 ? 36.904 -1.218 -36.845 1.00 85.94 386 SER A N 1
ATOM 3037 C CA . SER A 1 386 ? 37.146 -1.730 -38.207 1.00 85.94 386 SER A CA 1
ATOM 3038 C C . SER A 1 386 ? 36.232 -2.908 -38.537 1.00 85.94 386 SER A C 1
ATOM 3040 O O . SER A 1 386 ? 36.148 -3.837 -37.735 1.00 85.94 386 SER A O 1
ATOM 3042 N N . LYS A 1 387 ? 35.705 -2.968 -39.771 1.00 82.75 387 LYS A N 1
ATOM 3043 C CA . LYS A 1 387 ? 34.989 -4.142 -40.317 1.00 82.75 387 LYS A CA 1
ATOM 3044 C C . LYS A 1 387 ? 35.820 -5.432 -40.436 1.00 82.75 387 LYS A C 1
ATOM 3046 O O . LYS A 1 387 ? 35.320 -6.451 -40.886 1.00 82.75 387 LYS A O 1
ATOM 3051 N N . THR A 1 388 ? 37.091 -5.403 -40.033 1.00 84.00 388 THR A N 1
ATOM 3052 C CA . THR A 1 388 ? 37.958 -6.587 -39.883 1.00 84.00 388 THR A CA 1
ATOM 3053 C C . THR A 1 388 ? 38.089 -7.067 -38.428 1.00 84.00 388 THR A C 1
ATOM 3055 O O . THR A 1 388 ? 38.925 -7.923 -38.149 1.00 84.00 388 THR A O 1
ATOM 3058 N N . SER A 1 389 ? 37.355 -6.471 -37.483 1.00 87.56 389 SER A N 1
ATOM 3059 C CA . SER A 1 389 ? 37.349 -6.857 -36.065 1.00 87.56 389 SER A CA 1
ATOM 3060 C C . SER A 1 389 ? 36.259 -7.888 -35.786 1.00 87.56 389 SER A C 1
ATOM 3062 O O . SER A 1 389 ? 35.121 -7.690 -36.195 1.00 87.56 389 SER A O 1
ATOM 3064 N N . THR A 1 390 ? 36.548 -8.923 -34.996 1.00 83.56 390 THR A N 1
ATOM 3065 C CA . THR A 1 390 ? 35.528 -9.885 -34.525 1.00 83.56 390 THR A CA 1
ATOM 3066 C C . THR A 1 390 ? 34.483 -9.252 -33.599 1.00 83.56 390 THR A C 1
ATOM 3068 O O . THR A 1 390 ? 33.397 -9.786 -33.424 1.00 83.56 390 THR A O 1
ATOM 3071 N N . THR A 1 391 ? 34.773 -8.083 -33.020 1.00 85.81 391 THR A N 1
ATOM 3072 C CA . THR A 1 391 ? 33.805 -7.306 -32.224 1.00 85.81 391 THR A CA 1
ATOM 3073 C C . THR A 1 391 ? 32.946 -6.351 -33.056 1.00 85.81 391 THR A C 1
ATOM 3075 O O . THR A 1 391 ? 32.036 -5.734 -32.509 1.00 85.81 391 THR A O 1
ATOM 3078 N N . PHE A 1 392 ? 33.210 -6.218 -34.361 1.00 91.06 392 PHE A N 1
ATOM 3079 C CA . PHE A 1 392 ? 32.483 -5.299 -35.240 1.00 91.06 392 PHE A CA 1
ATOM 3080 C C . PHE A 1 392 ? 30.970 -5.580 -35.310 1.00 91.06 392 PHE A C 1
ATOM 3082 O O . PHE A 1 392 ? 30.216 -4.622 -35.139 1.00 91.06 392 PHE A O 1
ATOM 3089 N N . PRO A 1 393 ? 30.487 -6.831 -35.495 1.00 89.50 393 PRO A N 1
ATOM 3090 C CA . PRO A 1 393 ? 29.055 -7.068 -35.690 1.00 89.50 393 PRO A CA 1
ATOM 3091 C C . PRO A 1 393 ? 28.245 -6.782 -34.423 1.00 89.50 393 PRO A C 1
ATOM 3093 O O . PRO A 1 393 ? 27.231 -6.100 -34.493 1.00 89.50 393 PRO A O 1
ATOM 3096 N N . ASN A 1 394 ? 28.747 -7.203 -33.256 1.00 87.56 394 ASN A N 1
ATOM 3097 C CA . ASN A 1 394 ? 28.127 -6.912 -31.960 1.00 87.56 394 ASN A CA 1
ATOM 3098 C C . ASN A 1 394 ? 27.987 -5.399 -31.713 1.00 87.56 394 ASN A C 1
ATOM 3100 O O . ASN A 1 394 ? 26.915 -4.929 -31.352 1.00 87.56 394 ASN A O 1
ATOM 3104 N N . LYS A 1 395 ? 29.039 -4.610 -31.973 1.00 89.12 395 LYS A N 1
ATOM 3105 C CA . LYS A 1 395 ? 28.980 -3.149 -31.787 1.00 89.12 395 LYS A CA 1
ATOM 3106 C C . LYS A 1 395 ? 28.115 -2.432 -32.820 1.00 89.12 395 LYS A C 1
ATOM 3108 O O . LYS A 1 395 ? 27.483 -1.432 -32.494 1.00 89.12 395 LYS A O 1
ATOM 3113 N N . LEU A 1 396 ? 28.101 -2.920 -34.061 1.00 90.06 396 LEU A N 1
ATOM 3114 C CA . LEU A 1 396 ? 27.199 -2.415 -35.092 1.00 90.06 396 LEU A CA 1
ATOM 3115 C C . LEU A 1 396 ? 25.740 -2.683 -34.699 1.00 90.06 396 LEU A C 1
ATOM 3117 O O . LEU A 1 396 ? 24.916 -1.784 -34.826 1.00 90.06 396 LEU A O 1
ATOM 3121 N N . TYR A 1 397 ? 25.444 -3.862 -34.148 1.00 88.12 397 TYR A N 1
ATOM 3122 C CA . TYR A 1 397 ? 24.121 -4.198 -33.632 1.00 88.12 397 TYR A CA 1
ATOM 3123 C C . TYR A 1 397 ? 23.698 -3.284 -32.472 1.00 88.12 397 TYR A C 1
ATOM 3125 O O . TYR A 1 397 ? 22.594 -2.756 -32.518 1.00 88.12 397 TYR A O 1
ATOM 3133 N N . SER A 1 398 ? 24.579 -2.999 -31.501 1.00 87.38 398 SER A N 1
ATOM 3134 C CA . SER A 1 398 ? 24.282 -2.053 -30.405 1.00 87.38 398 SER A CA 1
ATOM 3135 C C . SER A 1 398 ? 23.962 -0.631 -30.881 1.00 87.38 398 SER A C 1
ATOM 3137 O O . SER A 1 398 ? 23.142 0.042 -30.269 1.00 87.38 398 SER A O 1
ATOM 3139 N N . LEU A 1 399 ? 24.584 -0.157 -31.967 1.00 88.94 399 LEU A N 1
ATOM 3140 C CA . LEU A 1 399 ? 24.191 1.112 -32.591 1.00 88.94 399 LEU A CA 1
ATOM 3141 C C . LEU A 1 399 ? 22.812 0.990 -33.256 1.00 88.94 399 LEU A C 1
ATOM 3143 O O . LEU A 1 399 ? 21.948 1.847 -33.081 1.00 88.94 399 LEU A O 1
ATOM 3147 N N . VAL A 1 400 ? 22.631 -0.064 -34.050 1.00 86.38 400 VAL A N 1
ATOM 3148 C CA . VAL A 1 400 ? 21.437 -0.274 -34.871 1.00 86.38 400 VAL A CA 1
ATOM 3149 C C . VAL A 1 400 ? 20.179 -0.473 -34.020 1.00 86.38 400 VAL A C 1
ATOM 3151 O O . VAL A 1 400 ? 19.137 0.070 -34.373 1.00 86.38 400 VAL A O 1
ATOM 3154 N N . SER A 1 401 ? 20.259 -1.183 -32.893 1.00 85.19 401 SER A N 1
ATOM 3155 C CA . SER A 1 401 ? 19.109 -1.411 -32.010 1.00 85.19 401 SER A CA 1
ATOM 3156 C C . SER A 1 401 ? 18.588 -0.123 -31.363 1.00 85.19 401 SER A C 1
ATOM 3158 O O . SER A 1 401 ? 17.385 0.001 -31.144 1.00 85.19 401 SER A O 1
ATOM 3160 N N . VAL A 1 402 ? 19.452 0.870 -31.118 1.00 85.12 402 VAL A N 1
ATOM 3161 C CA . VAL A 1 402 ? 19.018 2.207 -30.676 1.00 85.12 402 VAL A CA 1
ATOM 3162 C C . VAL A 1 402 ? 18.456 3.019 -31.847 1.00 85.12 402 VAL A C 1
ATOM 3164 O O . VAL A 1 402 ? 17.450 3.699 -31.676 1.00 85.12 402 VAL A O 1
ATOM 3167 N N . MET A 1 403 ? 19.017 2.887 -33.058 1.00 85.56 403 MET A N 1
ATOM 3168 C CA . MET A 1 403 ? 18.475 3.517 -34.279 1.00 85.56 403 MET A CA 1
ATOM 3169 C C . MET A 1 403 ? 17.065 3.037 -34.676 1.00 85.56 403 MET A C 1
ATOM 3171 O O . MET A 1 403 ? 16.467 3.639 -35.563 1.00 85.56 403 MET A O 1
ATOM 3175 N N . GLN A 1 404 ? 16.544 1.967 -34.066 1.00 83.06 404 GLN A N 1
ATOM 3176 C CA . GLN A 1 404 ? 15.188 1.448 -34.294 1.00 83.06 404 GLN A CA 1
ATOM 3177 C C . GLN A 1 404 ? 14.153 1.894 -33.247 1.00 83.06 404 GLN A C 1
ATOM 3179 O O . GLN A 1 404 ? 12.998 1.489 -33.341 1.00 83.06 404 GLN A O 1
ATOM 3184 N N . LYS A 1 405 ? 14.547 2.687 -32.243 1.00 83.56 405 LYS A N 1
ATOM 3185 C CA . LYS A 1 405 ? 13.643 3.212 -31.208 1.00 83.56 405 LYS A CA 1
ATOM 3186 C C . LYS A 1 405 ? 13.250 4.653 -31.520 1.00 83.56 405 LYS A C 1
ATOM 3188 O O . LYS A 1 405 ? 14.109 5.436 -31.920 1.00 83.56 405 LYS A O 1
ATOM 3193 N N . ASP A 1 406 ? 12.012 5.039 -31.217 1.00 85.69 406 ASP A N 1
ATOM 3194 C CA . ASP A 1 406 ? 11.498 6.398 -31.467 1.00 85.69 406 ASP A CA 1
ATOM 3195 C C . ASP A 1 406 ? 12.357 7.489 -30.803 1.00 85.69 406 ASP A C 1
ATOM 3197 O O . ASP A 1 406 ? 12.590 8.542 -31.387 1.00 85.69 406 ASP A O 1
ATOM 3201 N N . ILE A 1 407 ? 12.962 7.192 -29.645 1.00 86.50 407 ILE A N 1
ATOM 3202 C CA . ILE A 1 407 ? 13.947 8.047 -28.953 1.00 86.50 407 ILE A CA 1
ATOM 3203 C C . ILE A 1 407 ? 15.112 8.482 -29.868 1.00 86.50 407 ILE A C 1
ATOM 3205 O O . ILE A 1 407 ? 15.620 9.596 -29.724 1.00 86.50 407 ILE A O 1
ATOM 3209 N N . TYR A 1 408 ? 15.538 7.664 -30.836 1.00 88.19 408 TYR A N 1
ATOM 3210 C CA . TYR A 1 408 ? 16.533 8.086 -31.825 1.00 88.19 408 TYR A CA 1
ATOM 3211 C C . TYR A 1 408 ? 15.963 9.122 -32.800 1.00 88.19 408 TYR A C 1
ATOM 3213 O O . TYR A 1 408 ? 16.617 10.134 -33.058 1.00 88.19 408 TYR A O 1
ATOM 3221 N N . ASP A 1 409 ? 14.760 8.915 -33.331 1.00 86.12 409 ASP A N 1
ATOM 3222 C CA . ASP A 1 409 ? 14.181 9.841 -34.304 1.00 86.12 409 ASP A CA 1
ATOM 3223 C C . ASP A 1 409 ? 13.626 11.125 -33.668 1.00 86.12 409 ASP A C 1
ATOM 3225 O O . ASP A 1 409 ? 13.771 12.191 -34.271 1.00 86.12 409 ASP A O 1
ATOM 3229 N N . GLU A 1 410 ? 13.135 11.084 -32.430 1.00 89.56 410 GLU A N 1
ATOM 3230 C CA . GLU A 1 410 ? 12.674 12.265 -31.691 1.00 89.56 410 GLU A CA 1
ATOM 3231 C C . GLU A 1 410 ? 13.814 13.061 -31.035 1.00 89.56 410 GLU A C 1
ATOM 3233 O O . GLU A 1 410 ? 13.852 14.286 -31.162 1.00 89.56 410 GLU A O 1
ATOM 3238 N N . LEU A 1 411 ? 14.755 12.396 -30.346 1.00 94.38 411 LEU A N 1
ATOM 3239 C CA . LEU A 1 411 ? 15.737 13.075 -29.485 1.00 94.38 411 LEU A CA 1
ATOM 3240 C C . LEU A 1 411 ? 17.167 13.112 -30.042 1.00 94.38 411 LEU A C 1
ATOM 3242 O O . LEU A 1 411 ? 17.927 13.994 -29.645 1.00 94.38 411 LEU A O 1
ATOM 3246 N N . CYS A 1 412 ? 17.580 12.224 -30.956 1.00 93.88 412 CYS A N 1
ATOM 3247 C CA . CYS A 1 412 ? 18.952 12.288 -31.480 1.00 93.88 412 CYS A CA 1
ATOM 3248 C C . CYS A 1 412 ? 19.126 13.503 -32.421 1.00 93.88 412 CYS A C 1
ATOM 3250 O O . CYS A 1 412 ? 18.401 13.608 -33.419 1.00 93.88 412 CYS A O 1
ATOM 3252 N N . PRO A 1 413 ? 20.086 14.420 -32.172 1.00 95.50 413 PRO A N 1
ATOM 3253 C CA . PRO A 1 413 ? 20.238 15.624 -32.987 1.00 95.50 413 PRO A CA 1
ATOM 3254 C C . PRO A 1 413 ? 20.596 15.306 -34.443 1.00 95.50 413 PRO A C 1
ATOM 3256 O O . PRO A 1 413 ? 21.439 14.447 -34.705 1.00 95.50 413 PRO A O 1
ATOM 3259 N N . ASP A 1 414 ? 20.040 16.051 -35.404 1.00 90.62 414 ASP A N 1
ATOM 3260 C CA . ASP A 1 414 ? 20.231 15.781 -36.841 1.00 90.62 414 ASP A CA 1
ATOM 3261 C C . ASP A 1 414 ? 21.703 15.721 -37.271 1.00 90.62 414 ASP A C 1
ATOM 3263 O O . ASP A 1 414 ? 22.075 14.868 -38.072 1.00 90.62 414 ASP A O 1
ATOM 3267 N N . ILE A 1 415 ? 22.570 16.553 -36.686 1.00 92.00 415 ILE A N 1
ATOM 3268 C CA . ILE A 1 415 ? 24.018 16.525 -36.944 1.00 92.00 415 ILE A CA 1
ATOM 3269 C C . ILE A 1 415 ? 24.684 15.216 -36.480 1.00 92.00 415 ILE A C 1
ATOM 3271 O O . ILE A 1 415 ? 25.638 14.751 -37.104 1.00 92.00 415 ILE A O 1
ATOM 3275 N N . ILE A 1 416 ? 24.162 14.580 -35.425 1.00 93.50 416 ILE A N 1
ATOM 3276 C CA . ILE A 1 416 ? 24.600 13.254 -34.972 1.00 93.50 416 ILE A CA 1
ATOM 3277 C C . ILE A 1 416 ? 23.990 12.173 -35.867 1.00 93.50 416 ILE A C 1
ATOM 3279 O O . ILE A 1 416 ? 24.706 11.262 -36.278 1.00 93.50 416 ILE A O 1
ATOM 3283 N N . LYS A 1 417 ? 22.722 12.305 -36.283 1.00 88.12 417 LYS A N 1
ATOM 3284 C CA . LYS A 1 417 ? 22.116 11.422 -37.296 1.00 88.12 417 LYS A CA 1
ATOM 3285 C C . LYS A 1 417 ? 22.909 11.442 -38.613 1.00 88.12 417 LYS A C 1
ATOM 3287 O O . LYS A 1 417 ? 23.122 10.386 -39.204 1.00 88.12 417 LYS A O 1
ATOM 3292 N N . GLU A 1 418 ? 23.373 12.605 -39.073 1.00 86.50 418 GLU A N 1
ATOM 3293 C CA . GLU A 1 418 ? 24.268 12.748 -40.233 1.00 86.50 418 GLU A CA 1
ATOM 3294 C C . GLU A 1 418 ? 25.649 12.128 -39.979 1.00 86.50 418 GLU A C 1
ATOM 3296 O O . GLU A 1 418 ? 26.109 11.323 -40.793 1.00 86.50 418 GLU A O 1
ATOM 3301 N N . TYR A 1 419 ? 26.285 12.425 -38.837 1.00 89.06 419 TYR A N 1
ATOM 3302 C CA . TYR A 1 419 ? 27.578 11.841 -38.463 1.00 89.06 419 TYR A CA 1
ATOM 3303 C C . TYR A 1 419 ? 27.529 10.307 -38.442 1.00 89.06 419 TYR A C 1
ATOM 3305 O O . TYR A 1 419 ? 28.393 9.655 -39.030 1.00 89.06 419 TYR A O 1
ATOM 3313 N N . VAL A 1 420 ? 26.490 9.722 -37.838 1.00 87.38 420 VAL A N 1
ATOM 3314 C CA . VAL A 1 420 ? 26.271 8.271 -37.790 1.00 87.38 420 VAL A CA 1
ATOM 3315 C C . VAL A 1 420 ? 26.166 7.679 -39.202 1.00 87.38 420 VAL A C 1
ATOM 3317 O O . VAL A 1 420 ? 26.857 6.704 -39.509 1.00 87.38 420 VAL A O 1
ATOM 3320 N N . LYS A 1 421 ? 25.376 8.296 -40.093 1.00 80.19 421 LYS A N 1
ATOM 3321 C CA . LYS A 1 421 ? 25.204 7.849 -41.490 1.00 80.19 421 LYS A CA 1
ATOM 3322 C C . LYS A 1 421 ? 26.526 7.875 -42.267 1.00 80.19 421 LYS A C 1
ATOM 3324 O O . LYS A 1 421 ? 26.883 6.878 -42.897 1.00 80.19 421 LYS A O 1
ATOM 3329 N N . ASP A 1 422 ? 27.289 8.968 -42.193 1.00 82.12 422 ASP A N 1
ATOM 3330 C CA . ASP A 1 422 ? 28.577 9.073 -42.895 1.00 82.12 422 ASP A CA 1
ATOM 3331 C C . ASP A 1 422 ? 29.636 8.119 -42.306 1.00 82.12 422 ASP A C 1
ATOM 3333 O O . ASP A 1 422 ? 30.409 7.509 -43.050 1.00 82.12 422 ASP A O 1
ATOM 3337 N N . ARG A 1 423 ? 29.640 7.903 -40.983 1.00 85.56 423 ARG A N 1
ATOM 3338 C CA . ARG A 1 423 ? 30.513 6.921 -40.318 1.00 85.56 423 ARG A CA 1
ATOM 3339 C C . ARG A 1 423 ? 30.217 5.486 -40.748 1.00 85.56 423 ARG A C 1
ATOM 3341 O O . ARG A 1 423 ? 31.158 4.758 -41.075 1.00 85.56 423 ARG A O 1
ATOM 3348 N N . LEU A 1 424 ? 28.945 5.084 -40.792 1.00 83.25 424 LEU A N 1
ATOM 3349 C CA . LEU A 1 424 ? 28.529 3.768 -41.290 1.00 83.25 424 LEU A CA 1
ATOM 3350 C C . LEU A 1 424 ? 28.936 3.583 -42.755 1.00 83.25 424 LEU A C 1
ATOM 3352 O O . LEU A 1 424 ? 29.605 2.605 -43.092 1.00 83.25 424 LEU A O 1
ATOM 3356 N N . ARG A 1 425 ? 28.635 4.570 -43.605 1.00 77.88 425 ARG A N 1
ATOM 3357 C CA . ARG A 1 425 ? 29.009 4.585 -45.025 1.00 77.88 425 ARG A CA 1
ATOM 3358 C C . ARG A 1 425 ? 30.516 4.420 -45.241 1.00 77.88 425 ARG A C 1
ATOM 3360 O O . ARG A 1 425 ? 30.912 3.598 -46.059 1.00 77.88 425 ARG A O 1
ATOM 3367 N N . ILE A 1 426 ? 31.354 5.165 -44.515 1.00 79.56 426 ILE A N 1
ATOM 3368 C CA . ILE A 1 426 ? 32.825 5.091 -44.626 1.00 79.56 426 ILE A CA 1
ATOM 3369 C C . ILE A 1 426 ? 33.371 3.741 -44.136 1.00 79.56 426 ILE A C 1
ATOM 3371 O O . ILE A 1 426 ? 34.365 3.250 -44.670 1.00 79.56 426 ILE A O 1
ATOM 3375 N N . THR A 1 427 ? 32.745 3.141 -43.121 1.00 85.00 427 THR A N 1
ATOM 3376 C CA . THR A 1 427 ? 33.246 1.909 -42.488 1.00 85.00 427 THR A CA 1
ATOM 3377 C C . THR A 1 427 ? 32.822 0.649 -43.251 1.00 85.00 427 THR A C 1
ATOM 3379 O O . THR A 1 427 ? 33.606 -0.296 -43.371 1.00 85.00 427 THR A O 1
ATOM 3382 N N . ILE A 1 428 ? 31.597 0.633 -43.785 1.00 85.25 428 ILE A N 1
ATOM 3383 C CA . ILE A 1 428 ? 30.979 -0.543 -44.407 1.00 85.25 428 ILE A CA 1
ATOM 3384 C C . ILE A 1 428 ? 31.134 -0.533 -45.932 1.00 85.25 428 ILE A C 1
ATOM 3386 O O . ILE A 1 428 ? 31.624 -1.518 -46.489 1.00 85.25 428 ILE A O 1
ATOM 3390 N N . ALA A 1 429 ? 30.728 0.544 -46.609 1.00 79.12 429 ALA A N 1
ATOM 3391 C CA . ALA A 1 429 ? 30.428 0.506 -48.040 1.00 79.12 429 ALA A CA 1
ATOM 3392 C C . ALA A 1 429 ? 31.666 0.361 -48.948 1.00 79.12 429 ALA A C 1
ATOM 3394 O O . ALA A 1 429 ? 32.766 0.828 -48.640 1.00 79.12 429 ALA A O 1
ATOM 3395 N N . ALA A 1 430 ? 31.464 -0.266 -50.106 1.00 75.81 430 ALA A N 1
ATOM 3396 C CA . ALA A 1 430 ? 32.435 -0.392 -51.189 1.00 75.81 430 ALA A CA 1
ATOM 3397 C C . ALA A 1 430 ? 32.111 0.548 -52.369 1.00 75.81 430 ALA A C 1
ATOM 3399 O O . ALA A 1 430 ? 31.121 1.284 -52.371 1.00 75.81 430 ALA A O 1
ATOM 3400 N N . ALA A 1 431 ? 32.972 0.551 -53.390 1.00 74.56 431 ALA A N 1
ATOM 3401 C CA . ALA A 1 431 ? 32.777 1.377 -54.580 1.00 74.56 431 ALA A CA 1
ATOM 3402 C C . ALA A 1 431 ? 31.540 0.939 -55.388 1.00 74.56 431 ALA A C 1
ATOM 3404 O O . ALA A 1 431 ? 31.264 -0.249 -55.521 1.00 74.56 431 ALA A O 1
ATOM 3405 N N . VAL A 1 432 ? 30.823 1.920 -55.940 1.00 68.69 432 VAL A N 1
ATOM 3406 C CA . VAL A 1 432 ? 29.538 1.740 -56.636 1.00 68.69 432 VAL A CA 1
ATOM 3407 C C . VAL A 1 432 ? 29.650 0.765 -57.810 1.00 68.69 432 VAL A C 1
ATOM 3409 O O . VAL A 1 432 ? 30.490 0.957 -58.690 1.00 68.69 432 VAL A O 1
ATOM 3412 N N . GLY A 1 433 ? 28.752 -0.218 -57.869 1.00 70.12 433 GLY A N 1
ATOM 3413 C CA . GLY A 1 433 ? 28.627 -1.126 -59.014 1.00 70.12 433 GLY A CA 1
ATOM 3414 C C . GLY A 1 433 ? 29.653 -2.262 -59.039 1.00 70.12 433 GLY A C 1
ATOM 3415 O O . GLY A 1 433 ? 29.837 -2.891 -60.081 1.00 70.12 433 GLY A O 1
ATOM 3416 N N . LEU A 1 434 ? 30.313 -2.527 -57.909 1.00 82.88 434 LEU A N 1
ATOM 3417 C CA . LEU A 1 434 ? 30.944 -3.821 -57.651 1.00 82.88 434 LEU A CA 1
ATOM 3418 C C . LEU A 1 434 ? 29.870 -4.885 -57.355 1.00 82.88 434 LEU A C 1
ATOM 3420 O O . LEU A 1 434 ? 28.716 -4.553 -57.077 1.00 82.88 434 LEU A O 1
ATOM 3424 N N . ALA A 1 435 ? 30.246 -6.164 -57.418 1.00 88.81 435 ALA A N 1
ATOM 3425 C CA . ALA A 1 435 ? 29.385 -7.239 -56.935 1.00 88.81 435 ALA A CA 1
ATOM 3426 C C . ALA A 1 435 ? 29.185 -7.096 -55.410 1.00 88.81 435 ALA A C 1
ATOM 3428 O O . ALA A 1 435 ? 30.177 -6.881 -54.709 1.00 88.81 435 ALA A O 1
ATOM 3429 N N . PRO A 1 436 ? 27.947 -7.188 -54.888 1.00 91.88 436 PRO A N 1
ATOM 3430 C CA . PRO A 1 436 ? 27.690 -7.088 -53.455 1.00 91.88 436 PRO A CA 1
ATOM 3431 C C . PRO A 1 436 ? 28.346 -8.240 -52.684 1.00 91.88 436 PRO A C 1
ATOM 3433 O O . PRO A 1 436 ? 28.201 -9.408 -53.055 1.00 91.88 436 PRO A O 1
ATOM 3436 N N . SER A 1 437 ? 29.006 -7.910 -51.576 1.00 91.69 437 SER A N 1
ATOM 3437 C CA . SER A 1 437 ? 29.536 -8.864 -50.601 1.00 91.69 437 SER A CA 1
ATOM 3438 C C . SER A 1 437 ? 28.902 -8.650 -49.231 1.00 91.69 437 SER A C 1
ATOM 3440 O O . SER A 1 437 ? 28.670 -7.517 -48.805 1.00 91.69 437 SER A O 1
ATOM 3442 N N . VAL A 1 438 ? 28.711 -9.742 -48.490 1.00 94.00 438 VAL A N 1
ATOM 3443 C CA . VAL A 1 438 ? 28.518 -9.664 -47.038 1.00 94.00 438 VAL A CA 1
ATOM 3444 C C . VAL A 1 438 ? 29.829 -9.192 -46.402 1.00 94.00 438 VAL A C 1
ATOM 3446 O O . VAL A 1 438 ? 30.918 -9.624 -46.787 1.00 94.00 438 VAL A O 1
ATOM 3449 N N . VAL A 1 439 ? 29.712 -8.262 -45.461 1.00 91.62 439 VAL A N 1
ATOM 3450 C CA . VAL A 1 439 ? 30.794 -7.647 -44.679 1.00 91.62 439 VAL A CA 1
ATOM 3451 C C . VAL A 1 439 ? 30.868 -8.250 -43.284 1.00 91.62 439 VAL A C 1
ATOM 3453 O O . VAL A 1 439 ? 31.958 -8.438 -42.749 1.00 91.62 439 VAL A O 1
ATOM 3456 N N . ALA A 1 440 ? 29.704 -8.497 -42.690 1.00 92.06 440 ALA A N 1
ATOM 3457 C CA . ALA A 1 440 ? 29.547 -8.940 -41.318 1.00 92.06 440 ALA A CA 1
ATOM 3458 C C . ALA A 1 440 ? 28.194 -9.630 -41.143 1.00 92.06 440 ALA A C 1
ATOM 3460 O O . ALA A 1 440 ? 27.202 -9.227 -41.756 1.00 92.06 440 ALA A O 1
ATOM 3461 N N . THR A 1 441 ? 28.164 -10.615 -40.253 1.00 94.38 441 THR A N 1
ATOM 3462 C CA . THR A 1 441 ? 26.945 -11.245 -39.750 1.00 94.38 441 THR A CA 1
ATOM 3463 C C . THR A 1 441 ? 26.940 -11.145 -38.229 1.00 94.38 441 THR A C 1
ATOM 3465 O O . THR A 1 441 ? 28.002 -11.171 -37.601 1.00 94.38 441 THR A O 1
ATOM 3468 N N . LEU A 1 442 ? 25.758 -11.019 -37.634 1.00 91.12 442 LEU A N 1
ATOM 3469 C CA . LEU A 1 442 ? 25.534 -11.355 -36.233 1.00 91.12 442 LEU A CA 1
ATOM 3470 C C . LEU A 1 442 ? 24.395 -12.387 -36.188 1.00 91.12 442 LEU A C 1
ATOM 3472 O O . LEU A 1 442 ? 23.344 -12.100 -36.752 1.00 91.12 442 LEU A O 1
ATOM 3476 N N . PRO A 1 443 ? 24.565 -13.564 -35.571 1.00 94.19 443 PRO A N 1
ATOM 3477 C CA . PRO A 1 443 ? 25.819 -14.114 -35.052 1.00 94.19 443 PRO A CA 1
ATOM 3478 C C . PRO A 1 443 ? 26.935 -14.216 -36.107 1.00 94.19 443 PRO A C 1
ATOM 3480 O O . PRO A 1 443 ? 26.685 -14.234 -37.316 1.00 94.19 443 PRO A O 1
ATOM 3483 N N . ASN A 1 444 ? 28.183 -14.246 -35.647 1.00 92.00 444 ASN A N 1
ATOM 3484 C CA . ASN A 1 444 ? 29.360 -14.449 -36.489 1.00 92.00 444 ASN A CA 1
ATOM 3485 C C . ASN A 1 444 ? 29.342 -15.871 -37.084 1.00 92.00 444 ASN A C 1
ATOM 3487 O O . ASN A 1 444 ? 28.800 -16.796 -36.478 1.00 92.00 444 ASN A O 1
ATOM 3491 N N . ASP A 1 445 ? 29.983 -16.079 -38.239 1.00 93.69 445 ASP A N 1
ATOM 3492 C CA . ASP A 1 445 ? 30.133 -17.435 -38.782 1.00 93.69 445 ASP A CA 1
ATOM 3493 C C . ASP A 1 445 ? 30.948 -18.337 -37.837 1.00 93.69 445 ASP A C 1
ATOM 3495 O O . ASP A 1 445 ? 32.055 -17.995 -37.410 1.00 93.69 445 ASP A O 1
ATOM 3499 N N . GLY A 1 446 ? 30.379 -19.495 -37.510 1.00 92.75 446 GLY A N 1
ATOM 3500 C CA . GLY A 1 446 ? 30.900 -20.447 -36.537 1.00 92.75 446 GLY A CA 1
ATOM 3501 C C . GLY A 1 446 ? 30.681 -20.054 -35.072 1.00 92.75 446 GLY A C 1
ATOM 3502 O O . GLY A 1 446 ? 31.258 -20.707 -34.202 1.00 92.75 446 GLY A O 1
ATOM 3503 N N . GLU A 1 447 ? 29.893 -19.014 -34.770 1.00 93.06 447 GLU A N 1
ATOM 3504 C CA . GLU A 1 447 ? 29.625 -18.611 -33.384 1.00 93.06 447 GLU A CA 1
ATOM 3505 C C . GLU A 1 447 ? 28.820 -19.681 -32.634 1.00 93.06 447 GLU A C 1
ATOM 3507 O O . GLU A 1 447 ? 27.923 -20.327 -33.178 1.00 93.06 447 GLU A O 1
ATOM 3512 N N . ILE A 1 448 ? 29.172 -19.885 -31.368 1.00 91.38 448 ILE A N 1
ATOM 3513 C CA . ILE A 1 448 ? 28.517 -20.813 -30.444 1.00 91.38 448 ILE A CA 1
ATOM 3514 C C . ILE A 1 448 ? 28.033 -20.034 -29.223 1.00 91.38 448 ILE A C 1
ATOM 3516 O O . ILE A 1 448 ? 28.473 -18.911 -28.989 1.00 91.38 448 ILE A O 1
ATOM 3520 N N . ASP A 1 449 ? 27.151 -20.640 -28.434 1.00 84.50 449 ASP A N 1
ATOM 3521 C CA . ASP A 1 449 ? 26.579 -20.032 -27.227 1.00 84.50 449 ASP A CA 1
ATOM 3522 C C . ASP A 1 449 ? 25.718 -18.777 -27.468 1.00 84.50 449 ASP A C 1
ATOM 3524 O O . ASP A 1 449 ? 25.466 -17.989 -26.556 1.00 84.50 449 ASP A O 1
ATOM 3528 N N . VAL A 1 450 ? 25.170 -18.659 -28.684 1.00 89.00 450 VAL A N 1
ATOM 3529 C CA . VAL A 1 450 ? 24.222 -17.612 -29.099 1.00 89.00 450 VAL A CA 1
ATOM 3530 C C . VAL A 1 450 ? 22.897 -17.717 -28.314 1.00 89.00 450 VAL A C 1
ATOM 3532 O O . VAL A 1 450 ? 22.248 -18.767 -28.387 1.00 89.00 450 VAL A O 1
ATOM 3535 N N . PRO A 1 451 ? 22.437 -16.662 -27.607 1.00 84.94 451 PRO A N 1
ATOM 3536 C CA . PRO A 1 451 ? 21.100 -16.616 -27.006 1.00 84.94 451 PRO A CA 1
ATOM 3537 C C . PRO A 1 451 ? 20.008 -16.777 -28.065 1.00 84.94 451 PRO A C 1
ATOM 3539 O O . PRO A 1 451 ? 20.057 -16.115 -29.102 1.00 84.94 451 PRO A O 1
ATOM 3542 N N . VAL A 1 452 ? 19.001 -17.613 -27.813 1.00 84.62 452 VAL A N 1
ATOM 3543 C CA . VAL A 1 452 ? 17.989 -17.967 -28.831 1.00 84.62 452 VAL A CA 1
ATOM 3544 C C . VAL A 1 452 ? 17.044 -16.828 -29.239 1.00 84.62 452 VAL A C 1
ATOM 3546 O O . VAL A 1 452 ? 16.286 -16.968 -30.194 1.00 84.62 452 VAL A O 1
ATOM 3549 N N . THR A 1 453 ? 17.088 -15.709 -28.522 1.00 81.00 453 THR A N 1
ATOM 3550 C CA . THR A 1 453 ? 16.368 -14.461 -28.817 1.00 81.00 453 THR A CA 1
ATOM 3551 C C . THR A 1 453 ? 17.194 -13.472 -29.650 1.00 81.00 453 THR A C 1
ATOM 3553 O O . THR A 1 453 ? 16.713 -12.387 -29.972 1.00 81.00 453 THR A O 1
ATOM 3556 N N . SER A 1 454 ? 18.437 -13.819 -30.010 1.00 81.56 454 SER A N 1
ATOM 3557 C CA . SER A 1 454 ? 19.318 -12.943 -30.791 1.00 81.56 454 SER A CA 1
ATOM 3558 C C . SER A 1 454 ? 18.764 -12.704 -32.195 1.00 81.56 454 SER A C 1
ATOM 3560 O O . SER A 1 454 ? 18.552 -13.649 -32.956 1.00 81.56 454 SER A O 1
ATOM 3562 N N . ALA A 1 455 ? 18.601 -11.434 -32.565 1.00 81.06 455 ALA A N 1
ATOM 3563 C CA . ALA A 1 455 ? 18.284 -11.047 -33.934 1.00 81.06 455 ALA A CA 1
ATOM 3564 C C . ALA A 1 455 ? 19.430 -11.426 -34.887 1.00 81.06 455 ALA A C 1
ATOM 3566 O O . ALA A 1 455 ? 20.608 -11.324 -34.534 1.00 81.06 455 ALA A O 1
ATOM 3567 N N . ILE A 1 456 ? 19.087 -11.819 -36.115 1.00 92.06 456 ILE A N 1
ATOM 3568 C CA . ILE A 1 456 ? 20.073 -12.186 -37.133 1.00 92.06 456 ILE A CA 1
ATOM 3569 C C . ILE A 1 456 ? 20.349 -10.958 -38.009 1.00 92.06 456 ILE A C 1
ATOM 3571 O O . ILE A 1 456 ? 19.522 -10.569 -38.832 1.00 92.06 456 ILE A O 1
ATOM 3575 N N . MET A 1 457 ? 21.514 -10.336 -37.844 1.00 92.94 457 MET A N 1
ATOM 3576 C CA . MET A 1 457 ? 21.955 -9.188 -38.638 1.00 92.94 457 MET A CA 1
ATOM 3577 C C . MET A 1 457 ? 22.820 -9.625 -39.820 1.00 92.94 457 MET A C 1
ATOM 3579 O O . MET A 1 457 ? 23.801 -10.347 -39.644 1.00 92.94 457 MET A O 1
ATOM 3583 N N . ILE A 1 458 ? 22.530 -9.109 -41.015 1.00 94.06 458 ILE A N 1
ATOM 3584 C CA . ILE A 1 458 ? 23.357 -9.285 -42.216 1.00 94.06 458 ILE A CA 1
ATOM 3585 C C . ILE A 1 458 ? 23.748 -7.902 -42.742 1.00 94.06 458 ILE A C 1
ATOM 3587 O O . ILE A 1 458 ? 22.888 -7.075 -43.037 1.00 94.06 458 ILE A O 1
ATOM 3591 N N . THR A 1 459 ? 25.053 -7.645 -42.859 1.00 92.75 459 THR A N 1
ATOM 3592 C CA . THR A 1 459 ? 25.614 -6.378 -43.358 1.00 92.75 459 THR A CA 1
ATOM 3593 C C . THR A 1 459 ? 26.267 -6.579 -44.723 1.00 92.75 459 THR A C 1
ATOM 3595 O O . THR A 1 459 ? 27.139 -7.435 -44.859 1.00 92.75 459 THR A O 1
ATOM 3598 N N . PHE A 1 460 ? 25.916 -5.755 -45.707 1.00 91.50 460 PHE A N 1
ATOM 3599 C CA . PHE A 1 460 ? 26.425 -5.767 -47.083 1.00 91.50 460 PHE A CA 1
ATOM 3600 C C . PHE A 1 460 ? 27.298 -4.534 -47.381 1.00 91.50 460 PHE A C 1
ATOM 3602 O O . PHE A 1 460 ? 27.157 -3.498 -46.734 1.00 91.50 460 PHE A O 1
ATOM 3609 N N . ASP A 1 461 ? 28.191 -4.610 -48.376 1.00 88.56 461 ASP A N 1
ATOM 3610 C CA . ASP A 1 461 ? 29.013 -3.468 -48.822 1.00 88.56 461 ASP A CA 1
ATOM 3611 C C . ASP A 1 461 ? 28.420 -2.648 -49.985 1.00 88.56 461 ASP A C 1
ATOM 3613 O O . ASP A 1 461 ? 28.956 -1.588 -50.320 1.00 88.56 461 ASP A O 1
ATOM 3617 N N . GLN A 1 462 ? 27.311 -3.090 -50.579 1.00 86.69 462 GLN A N 1
ATOM 3618 C CA . GLN A 1 462 ? 26.479 -2.349 -51.538 1.00 86.69 462 GLN A CA 1
ATOM 3619 C C . GLN A 1 462 ? 25.027 -2.346 -51.041 1.00 86.69 462 GLN A C 1
ATOM 3621 O O . GLN A 1 462 ? 24.625 -3.269 -50.336 1.00 86.69 462 GLN A O 1
ATOM 3626 N N . ALA A 1 463 ? 24.230 -1.332 -51.403 1.00 84.12 463 ALA A N 1
ATOM 3627 C CA . ALA A 1 463 ? 22.817 -1.320 -51.022 1.00 84.12 463 ALA A CA 1
ATOM 3628 C C . ALA A 1 463 ? 22.040 -2.380 -51.803 1.00 84.12 463 ALA A C 1
ATOM 3630 O O . ALA A 1 463 ? 22.178 -2.494 -53.026 1.00 84.12 463 ALA A O 1
ATOM 3631 N N . MET A 1 464 ? 21.227 -3.146 -51.086 1.00 88.56 464 MET A N 1
ATOM 3632 C CA . MET A 1 464 ? 20.539 -4.321 -51.602 1.00 88.56 464 MET A CA 1
ATOM 3633 C C . MET A 1 464 ? 19.086 -4.025 -51.971 1.00 88.56 464 MET A C 1
ATOM 3635 O O . MET A 1 464 ? 18.467 -3.122 -51.417 1.00 88.56 464 MET A O 1
ATOM 3639 N N . ALA A 1 465 ? 18.525 -4.793 -52.906 1.00 89.25 465 ALA A N 1
ATOM 3640 C CA . ALA A 1 465 ? 17.086 -4.778 -53.156 1.00 89.25 465 ALA A CA 1
ATOM 3641 C C . ALA A 1 465 ? 16.389 -5.701 -52.128 1.00 89.25 465 ALA A C 1
ATOM 3643 O O . ALA A 1 465 ? 16.574 -6.918 -52.238 1.00 89.25 465 ALA A O 1
ATOM 3644 N N . PRO A 1 466 ? 15.603 -5.180 -51.157 1.00 89.31 466 PRO A N 1
ATOM 3645 C CA . PRO A 1 466 ? 15.118 -5.940 -49.996 1.00 89.31 466 PRO A CA 1
ATOM 3646 C C . PRO A 1 466 ? 14.483 -7.287 -50.352 1.00 89.31 466 PRO A C 1
ATOM 3648 O O . PRO A 1 466 ? 15.022 -8.351 -50.035 1.00 89.31 466 PRO A O 1
ATOM 3651 N N . GLN A 1 467 ? 13.441 -7.248 -51.186 1.00 89.56 467 GLN A N 1
ATOM 3652 C CA . GLN A 1 467 ? 12.658 -8.423 -51.572 1.00 89.56 467 GLN A CA 1
ATOM 3653 C C . GLN A 1 467 ? 13.474 -9.439 -52.382 1.00 89.56 467 GLN A C 1
ATOM 3655 O O . GLN A 1 467 ? 13.125 -10.620 -52.434 1.00 89.56 467 GLN A O 1
ATOM 3660 N N . ALA A 1 468 ? 14.563 -9.005 -53.028 1.00 92.62 468 ALA A N 1
ATOM 3661 C CA . ALA A 1 468 ? 15.460 -9.887 -53.767 1.00 92.62 468 ALA A CA 1
ATOM 3662 C C . ALA A 1 468 ? 16.442 -10.625 -52.846 1.00 92.62 468 ALA A C 1
ATOM 3664 O O . ALA A 1 468 ? 16.811 -11.755 -53.159 1.00 92.62 468 ALA A O 1
ATOM 3665 N N . VAL A 1 469 ? 16.835 -10.021 -51.719 1.00 93.31 469 VAL A N 1
ATOM 3666 C CA . VAL A 1 469 ? 17.627 -10.681 -50.671 1.00 93.31 469 VAL A CA 1
ATOM 3667 C C . VAL A 1 469 ? 16.748 -11.602 -49.831 1.00 93.31 469 VAL A C 1
ATOM 3669 O O . VAL A 1 469 ? 17.104 -12.762 -49.662 1.00 93.31 469 VAL A O 1
ATOM 3672 N N . GLU A 1 470 ? 15.574 -11.142 -49.394 1.00 92.75 470 GLU A N 1
ATOM 3673 C CA . GLU A 1 470 ? 14.579 -11.962 -48.683 1.00 92.75 470 GLU A CA 1
ATOM 3674 C C . GLU A 1 470 ? 14.228 -13.226 -49.486 1.00 92.75 470 GLU A C 1
ATOM 3676 O O . GLU A 1 470 ? 14.360 -14.340 -48.989 1.00 92.75 470 GLU A O 1
ATOM 3681 N N . SER A 1 471 ? 13.920 -13.077 -50.783 1.00 92.62 471 SER A N 1
ATOM 3682 C CA . SER A 1 471 ? 13.649 -14.199 -51.706 1.00 92.62 471 SER A CA 1
ATOM 3683 C C . SER A 1 471 ? 14.881 -15.048 -52.076 1.00 92.62 471 SER A C 1
ATOM 3685 O O . SER A 1 471 ? 14.782 -15.934 -52.935 1.00 92.62 471 SER A O 1
ATOM 3687 N N . ALA A 1 472 ? 16.054 -14.745 -51.516 1.00 94.12 472 ALA A N 1
ATOM 3688 C CA . ALA A 1 472 ? 17.317 -15.437 -51.758 1.00 94.12 472 ALA A CA 1
ATOM 3689 C C . ALA A 1 472 ? 17.962 -16.005 -50.485 1.00 94.12 472 ALA A C 1
ATOM 3691 O O . ALA A 1 472 ? 18.940 -16.742 -50.609 1.00 94.12 472 ALA A O 1
ATOM 3692 N N . ILE A 1 473 ? 17.433 -15.684 -49.303 1.00 94.94 473 ILE A N 1
ATOM 3693 C CA . ILE A 1 473 ? 17.825 -16.283 -48.028 1.00 94.94 473 ILE A CA 1
ATOM 3694 C C . ILE A 1 473 ? 17.112 -17.630 -47.870 1.00 94.94 473 ILE A C 1
ATOM 3696 O O . ILE A 1 473 ? 15.906 -17.742 -48.082 1.00 94.94 473 ILE A O 1
ATOM 3700 N N . THR A 1 474 ? 17.851 -18.654 -47.451 1.00 94.06 474 THR A N 1
ATOM 3701 C CA . THR A 1 474 ? 17.288 -19.909 -46.938 1.00 94.06 474 THR A CA 1
ATOM 3702 C C . THR A 1 474 ? 17.971 -20.278 -45.631 1.00 94.06 474 THR A C 1
ATOM 3704 O O . THR A 1 474 ? 19.198 -20.263 -45.557 1.00 94.06 474 THR A O 1
ATOM 3707 N N . ILE A 1 475 ? 17.182 -20.615 -44.608 1.00 94.25 475 ILE A N 1
ATOM 3708 C CA . ILE A 1 475 ? 17.667 -20.935 -43.260 1.00 94.25 475 ILE A CA 1
ATOM 3709 C C . ILE A 1 475 ? 17.360 -22.405 -42.948 1.00 94.25 475 ILE A C 1
ATOM 3711 O O . ILE A 1 475 ? 16.295 -22.914 -43.300 1.00 94.25 475 ILE A O 1
ATOM 3715 N N . SER A 1 476 ? 18.309 -23.104 -42.326 1.00 93.19 476 SER A N 1
ATOM 3716 C CA . SER A 1 476 ? 18.210 -24.520 -41.962 1.00 93.19 476 SER A CA 1
ATOM 3717 C C . SER A 1 476 ? 18.721 -24.747 -40.529 1.00 93.19 476 SER A C 1
ATOM 3719 O O . SER A 1 476 ? 19.923 -24.574 -40.322 1.00 93.19 476 SER A O 1
ATOM 3721 N N . PRO A 1 477 ? 17.889 -25.195 -39.563 1.00 92.69 477 PRO A N 1
ATOM 3722 C CA . PRO A 1 477 ? 16.445 -25.440 -39.668 1.00 92.69 477 PRO A CA 1
ATOM 3723 C C . PRO A 1 477 ? 15.637 -24.216 -40.121 1.00 92.69 477 PRO A C 1
ATOM 3725 O O . PRO A 1 477 ? 16.051 -23.081 -39.911 1.00 92.69 477 PRO A O 1
ATOM 3728 N N . ASN A 1 478 ? 14.496 -24.453 -40.771 1.00 89.50 478 ASN A N 1
ATOM 3729 C CA . ASN A 1 478 ? 13.657 -23.380 -41.301 1.00 89.50 478 ASN A CA 1
ATOM 3730 C C . ASN A 1 478 ? 12.987 -22.602 -40.163 1.00 89.50 478 ASN A C 1
ATOM 3732 O O . ASN A 1 478 ? 12.204 -23.182 -39.413 1.00 89.50 478 ASN A O 1
ATOM 3736 N N . ILE A 1 479 ? 13.213 -21.292 -40.123 1.00 88.69 479 ILE A N 1
ATOM 3737 C CA . ILE A 1 479 ? 12.515 -20.348 -39.244 1.00 88.69 479 ILE A CA 1
ATOM 3738 C C . ILE A 1 479 ? 11.700 -19.368 -40.086 1.00 88.69 479 ILE A C 1
ATOM 3740 O O . ILE A 1 479 ? 12.105 -19.009 -41.193 1.00 88.69 479 ILE A O 1
ATOM 3744 N N . GLU A 1 480 ? 10.564 -18.927 -39.557 1.00 87.06 480 GLU A N 1
ATOM 3745 C CA . GLU A 1 480 ? 9.839 -17.771 -40.088 1.00 87.06 480 GLU A CA 1
ATOM 3746 C C . GLU A 1 480 ? 10.445 -16.498 -39.485 1.00 87.06 480 GLU A C 1
ATOM 3748 O O . GLU A 1 480 ? 10.768 -16.463 -38.292 1.00 87.06 480 GLU A O 1
ATOM 3753 N N . PHE A 1 481 ? 10.660 -15.477 -40.316 1.00 85.94 481 PHE A N 1
ATOM 3754 C CA . PHE A 1 481 ? 11.303 -14.227 -39.923 1.00 85.94 481 PHE A CA 1
ATOM 3755 C C . PHE A 1 481 ? 10.716 -13.030 -40.673 1.00 85.94 481 PHE A C 1
ATOM 3757 O O . PHE A 1 481 ? 10.394 -13.134 -41.857 1.00 85.94 481 PHE A O 1
ATOM 3764 N N . ASP A 1 482 ? 10.678 -11.886 -39.997 1.00 86.69 482 ASP A N 1
ATOM 3765 C CA . ASP A 1 482 ? 10.433 -10.577 -40.597 1.00 86.69 482 ASP A CA 1
ATOM 3766 C C . ASP A 1 482 ? 11.768 -9.855 -40.815 1.00 86.69 482 ASP A C 1
ATOM 3768 O O . ASP A 1 482 ? 12.657 -9.889 -39.959 1.00 86.69 482 ASP A O 1
ATOM 3772 N N . ALA A 1 483 ? 11.927 -9.206 -41.970 1.00 87.31 483 ALA A N 1
ATOM 3773 C CA . ALA A 1 483 ? 13.154 -8.508 -42.349 1.00 87.31 483 ALA A CA 1
ATOM 3774 C C . ALA A 1 483 ? 13.000 -6.986 -42.200 1.00 87.31 483 ALA A C 1
ATOM 3776 O O . ALA A 1 483 ? 12.537 -6.301 -43.114 1.00 87.31 483 ALA A O 1
ATOM 3777 N N . THR A 1 484 ? 13.444 -6.436 -41.069 1.00 86.06 484 THR A N 1
ATOM 3778 C CA . THR A 1 484 ? 13.547 -4.982 -40.898 1.00 86.06 484 THR A CA 1
ATOM 3779 C C . THR A 1 484 ? 14.875 -4.501 -41.465 1.00 86.06 484 THR A C 1
ATOM 3781 O O . THR A 1 484 ? 15.950 -4.799 -40.940 1.00 86.06 484 THR A O 1
ATOM 3784 N N . TRP A 1 485 ? 14.819 -3.726 -42.541 1.00 83.69 485 TRP A N 1
ATOM 3785 C CA . TRP A 1 485 ? 16.004 -3.113 -43.129 1.00 83.69 485 TRP A CA 1
ATOM 3786 C C . TRP A 1 485 ? 16.317 -1.782 -42.463 1.00 83.69 485 TRP A C 1
ATOM 3788 O O . TRP A 1 485 ? 15.433 -0.945 -42.295 1.00 83.69 485 TRP A O 1
ATOM 3798 N N . ILE A 1 486 ? 17.597 -1.537 -42.176 1.00 73.12 486 ILE A N 1
ATOM 3799 C CA . ILE A 1 486 ? 18.076 -0.208 -41.780 1.00 73.12 486 ILE A CA 1
ATOM 3800 C C . ILE A 1 486 ? 18.234 0.644 -43.034 1.00 73.12 486 ILE A C 1
ATOM 3802 O O . ILE A 1 486 ? 19.331 0.997 -43.471 1.00 73.12 486 ILE A O 1
ATOM 3806 N N . ALA A 1 487 ? 17.089 0.982 -43.616 1.00 58.09 487 ALA A N 1
ATOM 3807 C CA . ALA A 1 487 ? 16.965 2.257 -44.277 1.00 58.09 487 ALA A CA 1
ATOM 3808 C C . ALA A 1 487 ? 17.130 3.355 -43.217 1.00 58.09 487 ALA A C 1
ATOM 3810 O O . ALA A 1 487 ? 16.511 3.338 -42.160 1.00 58.09 487 ALA A O 1
ATOM 3811 N N . ALA A 1 488 ? 17.898 4.377 -43.552 1.00 46.00 488 ALA A N 1
ATOM 3812 C CA . ALA A 1 488 ? 17.327 5.708 -43.429 1.00 46.00 488 ALA A CA 1
ATOM 3813 C C . ALA A 1 488 ? 17.278 6.291 -44.847 1.00 46.00 488 ALA A C 1
ATOM 3815 O O . ALA A 1 488 ? 17.733 5.655 -45.803 1.00 46.00 488 ALA A O 1
ATOM 3816 N N . ASN A 1 489 ? 16.801 7.524 -44.989 1.00 47.62 489 ASN A N 1
ATOM 3817 C CA . ASN A 1 489 ? 16.824 8.255 -46.257 1.00 47.62 489 ASN A CA 1
ATOM 3818 C C . ASN A 1 489 ? 18.270 8.646 -46.649 1.00 47.62 489 ASN A C 1
ATOM 3820 O O . ASN A 1 489 ? 18.692 9.796 -46.521 1.00 47.62 489 ASN A O 1
ATOM 3824 N N . TRP A 1 490 ? 19.068 7.655 -47.060 1.00 53.12 490 TRP A N 1
ATOM 3825 C CA . TRP A 1 490 ? 20.491 7.773 -47.384 1.00 53.12 490 TRP A CA 1
ATOM 3826 C C . TRP A 1 490 ? 20.669 8.332 -48.795 1.00 53.12 490 TRP A C 1
ATOM 3828 O O . TRP A 1 490 ? 20.911 7.595 -49.752 1.00 53.12 490 TRP A O 1
ATOM 3838 N N . ILE A 1 491 ? 20.626 9.657 -48.931 1.00 49.28 491 ILE A N 1
ATOM 3839 C CA . ILE A 1 491 ? 21.088 10.316 -50.157 1.00 49.28 491 ILE A CA 1
ATOM 3840 C C . ILE A 1 491 ? 22.621 10.227 -50.204 1.00 49.28 491 ILE A C 1
ATOM 3842 O O . ILE A 1 491 ? 23.328 11.168 -49.851 1.00 49.28 491 ILE A O 1
ATOM 3846 N N . ILE A 1 492 ? 23.152 9.080 -50.641 1.00 47.12 492 ILE A N 1
ATOM 3847 C CA . ILE A 1 492 ? 24.564 8.940 -51.010 1.00 47.12 492 ILE A CA 1
ATOM 3848 C C . ILE A 1 492 ? 24.798 9.856 -52.223 1.00 47.12 492 ILE A C 1
ATOM 3850 O O . ILE A 1 492 ? 24.225 9.599 -53.284 1.00 47.12 492 ILE A O 1
ATOM 3854 N N . PRO A 1 493 ? 25.630 10.915 -52.138 1.00 40.25 493 PRO A N 1
ATOM 3855 C CA . PRO A 1 493 ? 25.771 11.852 -53.249 1.00 40.25 493 PRO A CA 1
ATOM 3856 C C . PRO A 1 493 ? 26.332 11.154 -54.495 1.00 40.25 493 PRO A C 1
ATOM 3858 O O . PRO A 1 493 ? 27.462 10.662 -54.485 1.00 40.25 493 PRO A O 1
ATOM 3861 N N . GLY A 1 494 ? 25.522 11.102 -55.558 1.00 50.50 494 GLY A N 1
ATOM 3862 C CA . GLY A 1 494 ? 25.791 10.341 -56.785 1.00 50.50 494 GLY A CA 1
ATOM 3863 C C . GLY A 1 494 ? 24.926 9.086 -56.981 1.00 50.50 494 GLY A C 1
ATOM 3864 O O . GLY A 1 494 ? 25.073 8.430 -58.006 1.00 50.50 494 GLY A O 1
ATOM 3865 N N . TRP A 1 495 ? 24.042 8.751 -56.035 1.00 45.97 495 TRP A N 1
ATOM 3866 C CA . TRP A 1 495 ? 23.015 7.710 -56.162 1.00 45.97 495 TRP A CA 1
ATOM 3867 C C . TRP A 1 495 ? 21.647 8.414 -56.209 1.00 45.97 495 TRP A C 1
ATOM 3869 O O . TRP A 1 495 ? 21.295 9.150 -55.287 1.00 45.97 495 TRP A O 1
ATOM 3879 N N . GLU A 1 496 ? 20.892 8.261 -57.299 1.00 49.44 496 GLU A N 1
ATOM 3880 C CA . GLU A 1 496 ? 19.603 8.948 -57.472 1.00 49.44 496 GLU A CA 1
ATOM 3881 C C . GLU A 1 496 ? 18.474 8.200 -56.744 1.00 49.44 496 GLU A C 1
ATOM 3883 O O . GLU A 1 496 ? 18.038 7.159 -57.222 1.00 49.44 496 GLU A O 1
ATOM 3888 N N . GLN A 1 497 ? 17.994 8.752 -55.619 1.00 49.44 497 GLN A N 1
ATOM 3889 C CA . GLN A 1 497 ? 16.740 8.371 -54.932 1.00 49.44 497 GLN A CA 1
ATOM 3890 C C . GLN A 1 497 ? 16.517 6.847 -54.772 1.00 49.44 497 GLN A C 1
ATOM 3892 O O . GLN A 1 497 ? 15.427 6.349 -55.044 1.00 49.44 497 GLN A O 1
ATOM 3897 N N . ALA A 1 498 ? 17.558 6.110 -54.366 1.00 46.50 498 ALA A N 1
ATOM 3898 C CA . ALA A 1 498 ? 17.529 4.653 -54.218 1.00 46.50 498 ALA A CA 1
ATOM 3899 C C . ALA A 1 498 ? 18.269 4.202 -52.942 1.00 46.50 498 ALA A C 1
ATOM 3901 O O . ALA A 1 498 ? 19.460 3.892 -52.969 1.00 46.50 498 ALA A O 1
ATOM 3902 N N . ASP A 1 499 ? 17.521 4.251 -51.842 1.00 57.88 499 ASP A N 1
ATOM 3903 C CA . ASP A 1 499 ? 17.592 3.521 -50.569 1.00 57.88 499 ASP A CA 1
ATOM 3904 C C . ASP A 1 499 ? 18.918 2.843 -50.161 1.00 57.88 499 ASP A C 1
ATOM 3906 O O . ASP A 1 499 ? 19.396 1.884 -50.769 1.00 57.88 499 ASP A O 1
ATOM 3910 N N . GLY A 1 500 ? 19.468 3.278 -49.023 1.00 64.62 500 GLY A N 1
ATOM 3911 C CA . GLY A 1 500 ? 20.734 2.796 -48.456 1.00 64.62 500 GLY A CA 1
ATOM 3912 C C . GLY A 1 500 ? 20.657 1.475 -47.685 1.00 64.62 500 GLY A C 1
ATOM 3913 O O . GLY A 1 500 ? 21.242 1.378 -46.611 1.00 64.62 500 GLY A O 1
ATOM 3914 N N . HIS A 1 501 ? 19.957 0.468 -48.208 1.00 79.38 501 HIS A N 1
ATOM 3915 C CA . HIS A 1 501 ? 19.769 -0.851 -47.588 1.00 79.38 501 HIS A CA 1
ATOM 3916 C C . HIS A 1 501 ? 21.079 -1.671 -47.469 1.00 79.38 501 HIS A C 1
ATOM 3918 O O . HIS A 1 501 ? 21.286 -2.637 -48.206 1.00 79.38 501 HIS A O 1
ATOM 3924 N N . LEU A 1 502 ? 21.989 -1.291 -46.560 1.00 85.75 502 LEU A N 1
ATOM 3925 C CA . LEU A 1 502 ? 23.211 -2.057 -46.249 1.00 85.75 502 LEU A CA 1
ATOM 3926 C C . LEU A 1 502 ? 23.018 -3.106 -45.149 1.00 85.75 502 LEU A C 1
ATOM 3928 O O . LEU A 1 502 ? 23.814 -4.036 -45.077 1.00 85.75 502 LEU A O 1
ATOM 3932 N N . ILE A 1 503 ? 22.033 -2.948 -44.263 1.00 88.31 503 ILE A N 1
ATOM 3933 C CA . ILE A 1 503 ? 21.858 -3.813 -43.089 1.00 88.31 503 ILE A CA 1
ATOM 3934 C C . ILE A 1 503 ? 20.429 -4.347 -43.075 1.00 88.31 503 ILE A C 1
ATOM 3936 O O . ILE A 1 503 ? 19.478 -3.564 -43.046 1.00 88.31 503 ILE A O 1
ATOM 3940 N N . ALA A 1 504 ? 20.301 -5.671 -43.065 1.00 90.31 504 ALA A N 1
ATOM 3941 C CA . ALA A 1 504 ? 19.063 -6.374 -42.758 1.00 90.31 504 ALA A CA 1
ATOM 3942 C C . ALA A 1 504 ? 19.128 -6.900 -41.321 1.00 90.31 504 ALA A C 1
ATOM 3944 O O . ALA A 1 504 ? 20.130 -7.507 -40.935 1.00 90.31 504 ALA A O 1
ATOM 3945 N N . LEU A 1 505 ? 18.056 -6.707 -40.557 1.00 89.12 505 LEU A N 1
ATOM 3946 C CA . LEU A 1 505 ? 17.785 -7.434 -39.324 1.00 89.12 505 LEU A CA 1
ATOM 3947 C C . LEU A 1 505 ? 16.633 -8.399 -39.568 1.00 89.12 505 LEU A C 1
ATOM 3949 O O . LEU A 1 505 ? 15.512 -7.976 -39.834 1.00 89.12 505 LEU A O 1
ATOM 3953 N N . LEU A 1 506 ? 16.917 -9.694 -39.469 1.00 90.50 506 LEU A N 1
ATOM 3954 C CA . LEU A 1 506 ? 15.907 -10.740 -39.497 1.00 90.50 506 LEU A CA 1
ATOM 3955 C C . LEU A 1 506 ? 15.498 -11.020 -38.047 1.00 90.50 506 LEU A C 1
ATOM 3957 O O . LEU A 1 506 ? 16.288 -11.557 -37.262 1.00 90.50 506 LEU A O 1
ATOM 3961 N N . LYS A 1 507 ? 14.277 -10.628 -37.682 1.00 84.38 507 LYS A N 1
ATOM 3962 C CA . LYS A 1 507 ? 13.652 -10.977 -36.404 1.00 84.38 507 LYS A CA 1
ATOM 3963 C C . LYS A 1 507 ? 12.872 -12.270 -36.617 1.00 84.38 507 LYS A C 1
ATOM 3965 O O . LYS A 1 507 ? 11.980 -12.301 -37.459 1.00 84.38 507 LYS A O 1
ATOM 3970 N N . SER A 1 508 ? 13.198 -13.338 -35.895 1.00 85.06 508 SER A N 1
ATOM 3971 C CA . SER A 1 508 ? 12.428 -14.581 -35.973 1.00 85.06 508 SER A CA 1
ATOM 3972 C C . SER A 1 508 ? 11.060 -14.414 -35.304 1.00 85.06 508 SER A C 1
ATOM 3974 O O . SER A 1 508 ? 10.947 -13.772 -34.261 1.00 85.06 508 SER A O 1
ATOM 3976 N N . ALA A 1 509 ? 10.020 -15.004 -35.896 1.00 78.75 509 ALA A N 1
ATOM 3977 C CA . ALA A 1 509 ? 8.645 -14.918 -35.387 1.00 78.75 509 ALA A CA 1
ATOM 3978 C C . ALA A 1 509 ? 8.440 -15.685 -34.065 1.00 78.75 509 ALA A C 1
ATOM 3980 O O . ALA A 1 509 ? 7.489 -15.437 -33.334 1.00 78.75 509 ALA A O 1
ATOM 3981 N N . ASN A 1 510 ? 9.349 -16.614 -33.761 1.00 78.19 510 ASN A N 1
ATOM 3982 C CA . ASN A 1 510 ? 9.437 -17.362 -32.511 1.00 78.19 510 ASN A CA 1
ATOM 3983 C C . ASN A 1 510 ? 10.900 -17.345 -32.025 1.00 78.19 510 ASN A C 1
ATOM 3985 O O . ASN A 1 510 ? 11.812 -17.050 -32.807 1.00 78.19 510 ASN A O 1
ATOM 3989 N N . ALA A 1 511 ? 11.142 -17.692 -30.759 1.00 80.25 511 ALA A N 1
ATOM 3990 C CA . ALA A 1 511 ? 12.495 -17.961 -30.266 1.00 80.25 511 ALA A CA 1
ATOM 3991 C C . ALA A 1 511 ? 13.139 -19.133 -31.037 1.00 80.25 511 ALA A C 1
ATOM 3993 O O . ALA A 1 511 ? 12.449 -20.055 -31.476 1.00 80.25 511 ALA A O 1
ATOM 3994 N N . LEU A 1 512 ? 14.462 -19.106 -31.206 1.00 87.38 512 LEU A N 1
ATOM 3995 C CA . LEU A 1 512 ? 15.194 -20.197 -31.850 1.00 87.38 512 LEU A CA 1
ATOM 3996 C C . LEU A 1 512 ? 15.248 -21.446 -30.943 1.00 87.38 512 LEU A C 1
ATOM 3998 O O . LEU A 1 512 ? 15.325 -21.353 -29.722 1.00 87.38 512 LEU A O 1
ATOM 4002 N N . GLU A 1 513 ? 15.284 -22.639 -31.532 1.00 86.12 513 GLU A N 1
ATOM 4003 C CA . GLU A 1 513 ? 15.556 -23.875 -30.777 1.00 86.12 513 GLU A CA 1
ATOM 4004 C C . GLU A 1 513 ? 16.930 -23.818 -30.063 1.00 86.12 513 GLU A C 1
ATOM 4006 O O . GLU A 1 513 ? 17.912 -23.393 -30.687 1.00 86.12 513 GLU A O 1
ATOM 4011 N N . PRO A 1 514 ? 17.058 -24.266 -28.797 1.00 84.38 514 PRO A N 1
ATOM 4012 C CA . PRO A 1 514 ? 18.334 -24.334 -28.074 1.00 84.38 514 PRO A CA 1
ATOM 4013 C C . PRO A 1 514 ? 19.236 -25.472 -28.588 1.00 84.38 514 PRO A C 1
ATOM 4015 O O . PRO A 1 514 ? 18.773 -26.408 -29.242 1.00 84.38 514 PRO A O 1
ATOM 4018 N N . SER A 1 515 ? 20.544 -25.412 -28.296 1.00 85.06 515 SER A N 1
ATOM 4019 C CA . SER A 1 515 ? 21.560 -26.390 -28.754 1.00 85.06 515 SER A CA 1
ATOM 4020 C C . SER A 1 515 ? 21.563 -26.689 -30.268 1.00 85.06 515 SER A C 1
ATOM 4022 O O . SER A 1 515 ? 22.068 -27.728 -30.700 1.00 85.06 515 SER A O 1
ATOM 4024 N N . THR A 1 516 ? 21.006 -25.800 -31.087 1.00 92.31 516 THR A N 1
ATOM 4025 C CA . THR A 1 516 ? 20.692 -26.053 -32.494 1.00 92.31 516 THR A CA 1
ATOM 4026 C C . THR A 1 516 ? 21.615 -25.251 -33.401 1.00 92.31 516 THR A C 1
ATOM 4028 O O . THR A 1 516 ? 21.775 -24.040 -33.253 1.00 92.31 516 THR A O 1
ATOM 4031 N N . ALA A 1 517 ? 22.234 -25.945 -34.356 1.00 94.56 517 ALA A N 1
ATOM 4032 C CA . ALA A 1 517 ? 23.070 -25.333 -35.379 1.00 94.56 517 ALA A CA 1
ATOM 4033 C C . ALA A 1 517 ? 22.197 -24.821 -36.534 1.00 94.56 517 ALA A C 1
ATOM 4035 O O . ALA A 1 517 ? 21.668 -25.617 -37.312 1.00 94.56 517 ALA A O 1
ATOM 4036 N N . TYR A 1 518 ? 22.074 -23.501 -36.648 1.00 95.44 518 TYR A N 1
ATOM 4037 C CA . TYR A 1 518 ? 21.445 -22.827 -37.777 1.00 95.44 518 TYR A CA 1
ATOM 4038 C C . TYR A 1 518 ? 22.483 -22.548 -38.862 1.00 95.44 518 TYR A C 1
ATOM 4040 O O . TYR A 1 518 ? 23.606 -22.136 -38.582 1.00 95.44 518 TYR A O 1
ATOM 4048 N N . THR A 1 519 ? 22.102 -22.773 -40.115 1.00 96.00 519 THR A N 1
ATOM 4049 C CA . THR A 1 519 ? 22.870 -22.409 -41.312 1.00 96.00 519 THR A CA 1
ATOM 4050 C C . THR A 1 519 ? 22.019 -21.482 -42.166 1.00 96.00 519 THR A C 1
ATOM 4052 O O . THR A 1 519 ? 20.862 -21.800 -42.444 1.00 96.00 519 THR A O 1
ATOM 4055 N N . ILE A 1 520 ? 22.577 -20.337 -42.553 1.00 96.38 520 ILE A N 1
ATOM 4056 C CA . ILE A 1 520 ? 21.932 -19.316 -43.374 1.00 96.38 520 ILE A CA 1
ATOM 4057 C C . ILE A 1 520 ? 22.690 -19.254 -44.703 1.00 96.38 520 ILE A C 1
ATOM 4059 O O . ILE A 1 520 ? 23.860 -18.874 -44.747 1.00 96.38 520 ILE A O 1
ATOM 4063 N N . ASP A 1 521 ? 22.005 -19.610 -45.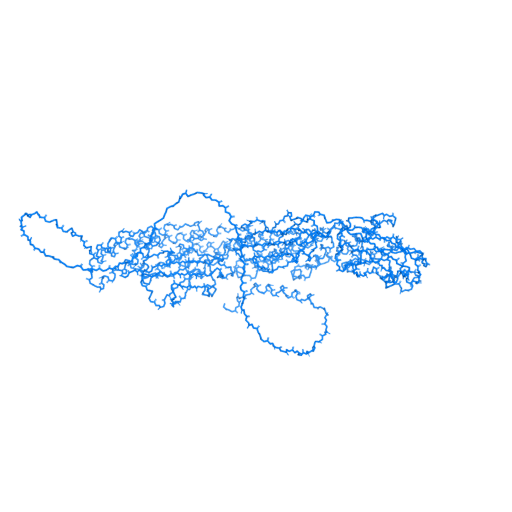786 1.00 96.00 521 ASP A N 1
ATOM 4064 C CA . ASP A 1 521 ? 22.492 -19.505 -47.160 1.00 96.00 521 ASP A CA 1
ATOM 4065 C C . ASP A 1 521 ? 21.885 -18.271 -47.838 1.00 96.00 521 ASP A C 1
ATOM 4067 O O . ASP A 1 521 ? 20.666 -18.123 -47.910 1.00 96.00 521 ASP A O 1
ATOM 4071 N N . ILE A 1 522 ? 22.739 -17.401 -48.380 1.00 96.50 522 ILE A N 1
ATOM 4072 C CA . ILE A 1 522 ? 22.376 -16.211 -49.155 1.00 96.50 522 ILE A CA 1
ATOM 4073 C C . ILE A 1 522 ? 22.706 -16.490 -50.626 1.00 96.50 522 ILE A C 1
ATOM 4075 O O . ILE A 1 522 ? 23.868 -16.509 -51.052 1.00 96.50 522 ILE A O 1
ATOM 4079 N N . GLY A 1 523 ? 21.662 -16.750 -51.410 1.00 94.12 523 GLY A N 1
ATOM 4080 C CA . GLY A 1 523 ? 21.750 -17.143 -52.811 1.00 94.12 523 GLY A CA 1
ATOM 4081 C C . GLY A 1 523 ? 22.103 -15.999 -53.770 1.00 94.12 523 GLY A C 1
ATOM 4082 O O . GLY A 1 523 ? 21.829 -14.831 -53.513 1.00 94.12 523 GLY A O 1
ATOM 4083 N N . LEU A 1 524 ? 22.588 -16.348 -54.970 1.00 93.44 524 LEU A N 1
ATOM 4084 C CA . LEU A 1 524 ? 22.961 -15.415 -56.059 1.00 93.44 524 LEU A CA 1
ATOM 4085 C C . LEU A 1 524 ? 21.820 -14.509 -56.585 1.00 93.44 524 LEU A C 1
ATOM 4087 O O . LEU A 1 524 ? 22.017 -13.748 -57.530 1.00 93.44 524 LEU A O 1
ATOM 4091 N N . ARG A 1 525 ? 20.609 -14.616 -56.025 1.00 93.69 525 ARG A N 1
ATOM 4092 C CA . ARG A 1 525 ? 19.455 -13.757 -56.335 1.00 93.69 525 ARG A CA 1
ATOM 4093 C C . ARG A 1 525 ? 19.370 -12.520 -55.428 1.00 93.69 525 ARG A C 1
ATOM 4095 O O . ARG A 1 525 ? 18.620 -11.608 -55.763 1.00 93.69 525 ARG A O 1
ATOM 4102 N N . ALA A 1 526 ? 20.174 -12.471 -54.364 1.00 93.31 526 ALA A N 1
ATOM 4103 C CA . ALA A 1 526 ? 20.399 -11.313 -53.507 1.00 93.31 526 ALA A CA 1
ATOM 4104 C C . ALA A 1 526 ? 21.152 -10.208 -54.276 1.00 93.31 526 ALA A C 1
ATOM 4106 O O . ALA A 1 526 ? 22.364 -10.064 -54.142 1.00 93.31 526 ALA A O 1
ATOM 4107 N N . VAL A 1 527 ? 20.455 -9.472 -55.145 1.00 91.62 527 VAL A N 1
ATOM 4108 C CA . VAL A 1 527 ? 21.055 -8.420 -55.986 1.00 91.62 527 VAL A CA 1
ATOM 4109 C C . VAL A 1 527 ? 21.102 -7.058 -55.287 1.00 91.62 527 VAL A C 1
ATOM 4111 O O . VAL A 1 527 ? 20.258 -6.741 -54.444 1.00 91.62 527 VAL A O 1
ATOM 4114 N N . SER A 1 528 ? 22.061 -6.220 -55.686 1.00 89.06 528 SER A N 1
ATOM 4115 C CA . SER A 1 528 ? 22.084 -4.803 -55.309 1.00 89.06 528 SER A CA 1
ATOM 4116 C C . SER A 1 528 ? 20.897 -4.032 -55.905 1.00 89.06 528 SER A C 1
ATOM 4118 O O . SER A 1 528 ? 20.270 -4.486 -56.867 1.00 89.06 528 SER A O 1
ATOM 4120 N N . VAL A 1 529 ? 20.622 -2.817 -55.416 1.00 84.12 529 VAL A N 1
ATOM 4121 C CA . VAL A 1 529 ? 19.624 -1.914 -56.031 1.00 84.12 529 VAL A CA 1
ATOM 4122 C C . VAL A 1 529 ? 19.968 -1.564 -57.490 1.00 84.12 529 VAL A C 1
ATOM 4124 O O . VAL A 1 529 ? 19.076 -1.317 -58.297 1.00 84.12 529 VAL A O 1
ATOM 4127 N N . GLN A 1 530 ? 21.247 -1.640 -57.883 1.00 83.50 530 GLN A N 1
ATOM 4128 C CA . GLN A 1 530 ? 21.693 -1.530 -59.282 1.00 83.50 530 GLN A CA 1
ATOM 4129 C C . GLN A 1 530 ? 21.549 -2.840 -60.088 1.00 83.50 530 GLN A C 1
ATOM 4131 O O . GLN A 1 530 ? 22.065 -2.935 -61.202 1.00 83.50 530 GLN A O 1
ATOM 4136 N N . SER A 1 531 ? 20.851 -3.850 -59.556 1.00 87.81 531 SER A N 1
ATOM 4137 C CA . SER A 1 531 ? 20.660 -5.180 -60.159 1.00 87.81 531 SER A CA 1
ATOM 4138 C C . SER A 1 531 ? 21.959 -5.966 -60.414 1.00 87.81 531 SER A C 1
ATOM 4140 O O . SER A 1 531 ? 22.013 -6.799 -61.321 1.00 87.81 531 SER A O 1
ATOM 4142 N N . VAL A 1 532 ? 23.010 -5.725 -59.621 1.00 90.50 532 VAL A N 1
ATOM 4143 C CA . VAL A 1 532 ? 24.265 -6.495 -59.681 1.00 90.50 532 VAL A CA 1
ATOM 4144 C C . VAL A 1 532 ? 24.157 -7.707 -58.754 1.00 90.50 532 VAL A C 1
ATOM 4146 O O . VAL A 1 532 ? 23.782 -7.563 -57.593 1.00 90.50 532 VAL A O 1
ATOM 4149 N N . ALA A 1 533 ? 24.470 -8.901 -59.261 1.00 92.56 533 ALA A N 1
ATOM 4150 C CA . ALA A 1 533 ? 24.470 -10.137 -58.478 1.00 92.56 533 ALA A CA 1
ATOM 4151 C C . ALA A 1 533 ? 25.807 -10.354 -57.735 1.00 92.56 533 ALA A C 1
ATOM 4153 O O . ALA A 1 533 ? 26.836 -9.875 -58.220 1.00 92.56 533 ALA A O 1
ATOM 4154 N N . PRO A 1 534 ? 25.820 -11.089 -56.605 1.00 93.50 534 PRO A N 1
ATOM 4155 C CA . PRO A 1 534 ? 27.051 -11.501 -55.931 1.00 93.50 534 PRO A CA 1
ATOM 4156 C C . PRO A 1 534 ? 27.927 -12.389 -56.831 1.00 93.50 534 PRO A C 1
ATOM 4158 O O . PRO A 1 534 ? 27.404 -13.172 -57.625 1.00 93.50 534 PRO A O 1
ATOM 4161 N N . ASP A 1 535 ? 29.252 -12.341 -56.658 1.00 93.69 535 ASP A N 1
ATOM 4162 C CA . ASP A 1 535 ? 30.188 -13.241 -57.363 1.00 93.69 535 ASP A CA 1
ATOM 4163 C C . ASP A 1 535 ? 30.089 -14.706 -56.875 1.00 93.69 535 ASP A C 1
ATOM 4165 O O . ASP A 1 535 ? 30.422 -15.644 -57.605 1.00 93.69 535 ASP A O 1
ATOM 4169 N N . SER A 1 536 ? 29.617 -14.920 -55.643 1.00 93.44 536 SER A N 1
ATOM 4170 C CA . SER A 1 536 ? 29.383 -16.233 -55.033 1.00 93.44 536 SER A CA 1
ATOM 4171 C C . SER A 1 536 ? 28.212 -16.184 -54.052 1.00 93.44 536 SER A C 1
ATOM 4173 O O . SER A 1 536 ? 27.869 -15.121 -53.540 1.00 93.44 536 SER A O 1
ATOM 4175 N N . THR A 1 537 ? 27.619 -17.338 -53.738 1.00 93.69 537 THR A N 1
ATOM 4176 C CA . THR A 1 537 ? 26.746 -17.451 -52.561 1.00 93.69 537 THR A CA 1
ATOM 4177 C C . THR A 1 537 ? 27.545 -17.150 -51.294 1.00 93.69 537 THR A C 1
ATOM 4179 O O . THR A 1 537 ? 28.751 -17.412 -51.247 1.00 93.69 537 THR A O 1
ATOM 4182 N N . HIS A 1 538 ? 26.882 -16.619 -50.271 1.00 96.06 538 HIS A N 1
ATOM 4183 C CA . HIS A 1 538 ? 27.461 -16.474 -48.939 1.00 96.06 538 HIS A CA 1
ATOM 4184 C C . HIS A 1 538 ? 26.709 -17.388 -47.976 1.00 96.06 538 HIS A C 1
ATOM 4186 O O . HIS A 1 538 ? 25.484 -17.353 -47.940 1.00 96.06 538 HIS A O 1
ATOM 4192 N N . THR A 1 539 ? 27.439 -18.187 -47.210 1.00 96.19 539 THR A N 1
ATOM 4193 C CA . THR A 1 539 ? 26.879 -19.112 -46.223 1.00 96.19 539 THR A CA 1
ATOM 4194 C C . THR A 1 539 ? 27.541 -18.810 -44.892 1.00 96.19 539 THR A C 1
ATOM 4196 O O . THR A 1 539 ? 28.768 -18.712 -44.847 1.00 96.19 539 THR A O 1
ATOM 4199 N N . PHE A 1 540 ? 26.750 -18.690 -43.831 1.00 96.12 540 PHE A N 1
ATOM 4200 C CA . PHE A 1 540 ? 27.254 -18.655 -42.461 1.00 96.12 540 PHE A CA 1
ATOM 4201 C C . PHE A 1 540 ? 26.432 -19.574 -41.563 1.00 96.12 540 PHE A C 1
ATOM 4203 O O . PHE A 1 540 ? 25.310 -19.962 -41.894 1.00 96.12 540 PHE A O 1
ATOM 4210 N N . SER A 1 541 ? 27.005 -19.949 -40.428 1.00 96.38 541 SER A N 1
ATOM 4211 C CA . SER A 1 541 ? 26.370 -20.829 -39.453 1.00 96.38 541 SER A CA 1
ATOM 4212 C C . SER A 1 541 ? 26.606 -20.355 -38.028 1.00 96.38 541 SER A C 1
ATOM 4214 O O . SER A 1 541 ? 27.621 -19.727 -37.743 1.00 96.38 541 SER A O 1
ATOM 4216 N N . PHE A 1 542 ? 25.692 -20.681 -37.121 1.00 95.62 542 PHE A N 1
ATOM 4217 C CA . PHE A 1 542 ? 25.887 -20.493 -35.688 1.00 95.62 542 PHE A CA 1
ATOM 4218 C C . PHE A 1 542 ? 25.170 -21.585 -34.900 1.00 95.62 542 PHE A C 1
ATOM 4220 O O . PHE A 1 542 ? 24.218 -22.192 -35.385 1.00 95.62 542 PHE A O 1
ATOM 4227 N N . THR A 1 543 ? 25.621 -21.847 -33.677 1.00 93.88 543 THR A N 1
ATOM 4228 C CA . THR A 1 543 ? 24.970 -22.784 -32.756 1.00 93.88 543 THR A CA 1
ATOM 4229 C C . THR A 1 543 ? 24.373 -22.009 -31.595 1.00 93.88 543 THR A C 1
ATOM 4231 O O . THR A 1 543 ? 25.092 -21.312 -30.875 1.00 93.88 543 THR A O 1
ATOM 4234 N N . THR A 1 544 ? 23.061 -22.135 -31.402 1.00 89.31 544 THR A N 1
ATOM 4235 C CA . THR A 1 544 ? 22.409 -21.585 -30.214 1.00 89.31 544 THR A CA 1
ATOM 4236 C C . THR A 1 544 ? 22.952 -22.242 -28.953 1.00 89.31 544 THR A C 1
ATOM 4238 O O . THR A 1 544 ? 23.353 -23.411 -28.942 1.00 89.31 544 THR A O 1
ATOM 4241 N N . LYS A 1 545 ? 22.982 -21.462 -27.877 1.00 82.81 545 LYS A N 1
ATOM 4242 C CA . LYS A 1 545 ? 23.464 -21.875 -26.564 1.00 82.81 545 LYS A CA 1
ATOM 4243 C C . LYS A 1 545 ? 22.801 -23.166 -26.116 1.00 82.81 545 LYS A C 1
ATOM 4245 O O . LYS A 1 545 ? 21.617 -23.408 -26.367 1.00 82.81 545 LYS A O 1
ATOM 4250 N N . SER A 1 546 ? 23.568 -24.006 -25.426 1.00 69.56 546 SER A N 1
ATOM 4251 C CA . SER A 1 546 ? 22.950 -25.053 -24.620 1.00 69.56 546 SER A CA 1
ATOM 4252 C C . SER A 1 546 ? 22.002 -24.415 -23.617 1.00 69.56 546 SER A C 1
ATOM 4254 O O . SER A 1 546 ? 22.371 -23.403 -23.020 1.00 69.56 546 SER A O 1
ATOM 4256 N N . SER A 1 547 ? 20.841 -25.034 -23.382 1.00 64.56 547 SER A N 1
ATOM 4257 C CA . SER A 1 547 ? 20.016 -24.716 -22.213 1.00 64.56 547 SER A CA 1
ATOM 4258 C C . SER A 1 547 ? 20.927 -24.691 -20.984 1.00 64.56 547 SER A C 1
ATOM 4260 O O . SER A 1 547 ? 21.497 -25.718 -20.614 1.00 64.56 547 SER A O 1
ATOM 4262 N N . GLY A 1 548 ? 21.161 -23.493 -20.449 1.00 64.31 548 GLY A N 1
ATOM 4263 C CA . GLY A 1 548 ? 22.144 -23.253 -19.398 1.00 64.31 548 GLY A CA 1
ATOM 4264 C C . GLY A 1 548 ? 21.613 -23.668 -18.032 1.00 64.31 548 GLY A C 1
ATOM 4265 O O . GLY A 1 548 ? 20.715 -24.502 -17.916 1.00 64.31 548 GLY A O 1
ATOM 4266 N N . THR A 1 549 ? 22.140 -23.050 -16.979 1.00 72.94 549 THR A N 1
ATOM 4267 C CA . THR A 1 549 ? 21.472 -23.088 -15.677 1.00 72.94 549 THR A CA 1
ATOM 4268 C C . THR A 1 549 ? 20.101 -22.410 -15.791 1.00 72.94 549 THR A C 1
ATOM 4270 O O . THR A 1 549 ? 20.039 -21.295 -16.328 1.00 72.94 549 THR A O 1
ATOM 4273 N N . PRO A 1 550 ? 19.016 -23.048 -15.307 1.00 82.56 550 PRO A N 1
ATOM 4274 C CA . PRO A 1 550 ? 17.733 -22.382 -15.111 1.00 82.56 550 PRO A CA 1
ATOM 4275 C C . PRO A 1 550 ? 17.916 -21.054 -14.371 1.00 82.56 550 PRO A C 1
ATOM 4277 O O . PRO A 1 550 ? 18.796 -20.984 -13.506 1.00 82.56 550 PRO A O 1
ATOM 4280 N N . PRO A 1 551 ? 17.137 -20.004 -14.695 1.00 87.56 551 PRO A N 1
ATOM 4281 C CA . PRO A 1 551 ? 17.115 -18.801 -13.874 1.00 87.56 551 PRO A CA 1
ATOM 4282 C C . PRO A 1 551 ? 16.729 -19.166 -12.440 1.00 87.56 551 PRO A C 1
ATOM 4284 O O . PRO A 1 551 ? 16.036 -20.152 -12.197 1.00 87.56 551 PRO A O 1
ATOM 4287 N N . GLN A 1 552 ? 17.196 -18.383 -11.481 1.00 90.25 552 GLN A N 1
ATOM 4288 C CA . GLN A 1 552 ? 16.885 -18.532 -10.067 1.00 90.25 552 GLN A CA 1
ATOM 4289 C C . GLN A 1 552 ? 16.378 -17.195 -9.537 1.00 90.25 552 GLN A C 1
ATOM 4291 O O . GLN A 1 552 ? 16.927 -16.139 -9.854 1.00 90.25 552 GLN A O 1
ATOM 4296 N N . ILE A 1 553 ? 15.343 -17.229 -8.702 1.00 94.56 553 ILE A N 1
ATOM 4297 C CA . ILE A 1 553 ? 14.898 -16.036 -7.985 1.00 94.56 553 ILE A CA 1
ATOM 4298 C C . ILE A 1 553 ? 15.842 -15.832 -6.795 1.00 94.56 553 ILE A C 1
ATOM 4300 O O . ILE A 1 553 ? 15.943 -16.657 -5.891 1.00 94.56 553 ILE A O 1
ATOM 4304 N N . SER A 1 554 ? 16.598 -14.741 -6.865 1.00 85.38 554 SER A N 1
ATOM 4305 C CA . SER A 1 554 ? 17.680 -14.375 -5.949 1.00 85.38 554 SER A CA 1
ATOM 4306 C C . SER A 1 554 ? 17.216 -13.493 -4.789 1.00 85.38 554 SER A C 1
ATOM 4308 O O . SER A 1 554 ? 17.870 -13.464 -3.745 1.00 85.38 554 SER A O 1
ATOM 4310 N N . ASN A 1 555 ? 16.104 -12.769 -4.962 1.00 83.44 555 ASN A N 1
ATOM 4311 C CA . ASN A 1 555 ? 15.473 -11.957 -3.925 1.00 83.44 555 ASN A CA 1
ATOM 4312 C C . ASN A 1 555 ? 13.990 -11.695 -4.251 1.00 83.44 555 ASN A C 1
ATOM 4314 O O . ASN A 1 555 ? 13.604 -11.669 -5.421 1.00 83.44 555 ASN A O 1
ATOM 4318 N N . ILE A 1 556 ? 13.185 -11.446 -3.219 1.00 89.06 556 ILE A N 1
ATOM 4319 C CA . ILE A 1 556 ? 11.756 -11.109 -3.297 1.00 89.06 556 ILE A CA 1
ATOM 4320 C C . ILE A 1 556 ? 11.395 -10.046 -2.251 1.00 89.06 556 ILE A C 1
ATOM 4322 O O . ILE A 1 556 ? 12.001 -9.990 -1.182 1.00 89.06 556 ILE A O 1
ATOM 4326 N N . VAL A 1 557 ? 10.417 -9.199 -2.568 1.00 74.19 557 VAL A N 1
ATOM 4327 C CA . VAL A 1 557 ? 9.756 -8.277 -1.629 1.00 74.19 557 VAL A CA 1
ATOM 4328 C C . VAL A 1 557 ? 8.249 -8.309 -1.928 1.00 74.19 557 VAL A C 1
ATOM 4330 O O . VAL A 1 557 ? 7.904 -8.162 -3.095 1.00 74.19 557 VAL A O 1
ATOM 4333 N N . PRO A 1 558 ? 7.339 -8.474 -0.952 1.00 84.81 558 PRO A N 1
ATOM 4334 C CA . PRO A 1 558 ? 7.578 -8.931 0.418 1.00 84.81 558 PRO A CA 1
ATOM 4335 C C . PRO A 1 558 ? 8.422 -10.214 0.475 1.00 84.81 558 PRO A C 1
ATOM 4337 O O . PRO A 1 558 ? 8.463 -10.979 -0.490 1.00 84.81 558 PRO A O 1
ATOM 4340 N N . VAL A 1 559 ? 9.141 -10.428 1.578 1.00 74.88 559 VAL A N 1
ATOM 4341 C CA . VAL A 1 559 ? 9.916 -11.670 1.749 1.00 74.88 559 VAL A CA 1
ATOM 4342 C C . VAL A 1 559 ? 8.983 -12.846 2.052 1.00 74.88 559 VAL A C 1
ATOM 4344 O O . VAL A 1 559 ? 7.867 -12.649 2.534 1.00 74.88 559 VAL A O 1
ATOM 4347 N N . ASP A 1 560 ? 9.431 -14.071 1.771 1.00 83.75 560 ASP A N 1
ATOM 4348 C CA . ASP A 1 560 ? 8.651 -15.274 2.087 1.00 83.75 560 ASP A CA 1
ATOM 4349 C C . ASP A 1 560 ? 8.376 -15.373 3.599 1.00 83.75 560 ASP A C 1
ATOM 4351 O O . ASP A 1 560 ? 9.216 -15.005 4.425 1.00 83.75 560 ASP A O 1
ATOM 4355 N N . GLU A 1 561 ? 7.170 -15.817 3.943 1.00 74.50 561 GLU A N 1
ATOM 4356 C CA . GLU A 1 561 ? 6.582 -15.810 5.289 1.00 74.50 561 GLU A CA 1
ATOM 4357 C C . GLU A 1 561 ? 6.508 -14.417 5.976 1.00 74.50 561 GLU A C 1
ATOM 4359 O O . GLU A 1 561 ? 6.311 -14.338 7.191 1.00 74.50 561 GLU A O 1
ATOM 4364 N N . GLN A 1 562 ? 6.611 -13.291 5.246 1.00 68.25 562 GLN A N 1
ATOM 4365 C CA . GLN A 1 562 ? 6.458 -11.946 5.834 1.00 68.25 562 GLN A CA 1
ATOM 4366 C C . GLN A 1 562 ? 5.048 -11.734 6.408 1.00 68.25 562 GLN A C 1
ATOM 4368 O O . GLN A 1 562 ? 4.068 -11.707 5.669 1.00 68.25 562 GLN A O 1
ATOM 4373 N N . THR A 1 563 ? 4.958 -11.496 7.721 1.00 55.91 563 THR A N 1
ATOM 4374 C CA . THR A 1 563 ? 3.692 -11.343 8.469 1.00 55.91 563 THR A CA 1
ATOM 4375 C C . THR A 1 563 ? 3.187 -9.900 8.600 1.00 55.91 563 THR A C 1
ATOM 4377 O O . THR A 1 563 ? 2.292 -9.636 9.401 1.00 55.91 563 THR A O 1
ATOM 4380 N N . ASP A 1 564 ? 3.810 -8.952 7.903 1.00 60.06 564 ASP A N 1
ATOM 4381 C CA . ASP A 1 564 ? 3.434 -7.533 7.926 1.00 60.06 564 ASP A CA 1
ATOM 4382 C C . ASP A 1 564 ? 3.830 -6.879 6.591 1.00 60.06 564 ASP A C 1
ATOM 4384 O O . ASP A 1 564 ? 4.796 -6.119 6.486 1.00 60.06 564 ASP A O 1
ATOM 4388 N N . ALA A 1 565 ? 3.186 -7.313 5.504 1.00 65.00 565 ALA A N 1
ATOM 4389 C CA . ALA A 1 565 ? 3.375 -6.731 4.178 1.00 65.00 565 ALA A CA 1
ATOM 4390 C C . ALA A 1 565 ? 2.521 -5.454 4.014 1.00 65.00 565 ALA A C 1
ATOM 4392 O O . ALA A 1 565 ? 1.320 -5.502 4.298 1.00 65.00 565 ALA A O 1
ATOM 4393 N N . PRO A 1 566 ? 3.085 -4.327 3.531 1.00 56.66 566 PRO A N 1
ATOM 4394 C CA . PRO A 1 566 ? 2.307 -3.119 3.262 1.00 56.66 566 PRO A CA 1
ATOM 4395 C C . PRO A 1 566 ? 1.270 -3.353 2.158 1.00 56.66 566 PRO A C 1
ATOM 4397 O O . PRO A 1 566 ? 1.622 -3.774 1.059 1.00 56.66 566 PRO A O 1
ATOM 4400 N N . ILE A 1 567 ? 0.004 -3.012 2.412 1.00 60.41 567 ILE A N 1
ATOM 4401 C CA . ILE A 1 567 ? -1.096 -3.186 1.442 1.00 60.41 567 ILE A CA 1
ATOM 4402 C C . ILE A 1 567 ? -0.965 -2.341 0.162 1.00 60.41 567 ILE A C 1
ATOM 4404 O O . ILE A 1 567 ? -1.475 -2.724 -0.886 1.00 60.41 567 ILE A O 1
ATOM 4408 N N . GLY A 1 568 ? -0.263 -1.206 0.231 1.00 60.53 568 GLY A N 1
ATOM 4409 C CA . GLY A 1 568 ? 0.122 -0.400 -0.936 1.00 60.53 568 GLY A CA 1
ATOM 4410 C C . GLY A 1 568 ? 1.516 -0.730 -1.485 1.00 60.53 568 GLY A C 1
ATOM 4411 O O . GLY A 1 568 ? 2.028 0.009 -2.320 1.00 60.53 568 GLY A O 1
ATOM 4412 N N . GLY A 1 569 ? 2.168 -1.780 -0.976 1.00 60.44 569 GLY A N 1
ATOM 4413 C CA . GLY A 1 569 ? 3.509 -2.185 -1.386 1.00 60.44 569 GLY A CA 1
ATOM 4414 C C . GLY A 1 569 ? 3.521 -2.905 -2.735 1.00 60.44 569 GLY A C 1
ATOM 4415 O O . GLY A 1 569 ? 2.577 -3.605 -3.097 1.00 60.44 569 GLY A O 1
ATOM 4416 N N . THR A 1 570 ? 4.623 -2.764 -3.469 1.00 80.38 570 THR A N 1
ATOM 4417 C CA . THR A 1 570 ? 4.865 -3.536 -4.693 1.00 80.38 570 THR A CA 1
ATOM 4418 C C . THR A 1 570 ? 5.312 -4.961 -4.373 1.00 80.38 570 THR A C 1
ATOM 4420 O O . THR A 1 570 ? 6.003 -5.214 -3.384 1.00 80.38 570 THR A O 1
ATOM 4423 N N . ILE A 1 571 ? 4.950 -5.899 -5.249 1.00 89.81 571 ILE A N 1
ATOM 4424 C CA . ILE A 1 571 ? 5.454 -7.273 -5.228 1.00 89.81 571 ILE A CA 1
ATOM 4425 C C . ILE A 1 571 ? 6.618 -7.332 -6.221 1.00 89.81 571 ILE A C 1
ATOM 4427 O O . ILE A 1 571 ? 6.429 -7.277 -7.432 1.00 89.81 571 ILE A O 1
ATOM 4431 N N . ARG A 1 572 ? 7.847 -7.405 -5.718 1.00 91.06 572 ARG A N 1
ATOM 4432 C CA . ARG A 1 572 ? 9.087 -7.353 -6.495 1.00 91.06 572 ARG A CA 1
ATOM 4433 C C . ARG A 1 572 ? 9.791 -8.705 -6.496 1.00 91.06 572 ARG A C 1
ATOM 4435 O O . ARG A 1 572 ? 10.087 -9.248 -5.436 1.00 91.06 572 ARG A O 1
ATOM 4442 N N . VAL A 1 573 ? 10.129 -9.204 -7.681 1.00 95.12 573 VAL A N 1
ATOM 4443 C CA . VAL A 1 573 ? 10.828 -10.479 -7.905 1.00 95.12 573 VAL A CA 1
ATOM 4444 C C . VAL A 1 573 ? 12.141 -10.204 -8.636 1.00 95.12 573 VAL A C 1
ATOM 4446 O O . VAL A 1 573 ? 12.152 -9.506 -9.648 1.00 95.12 573 VAL A O 1
ATOM 4449 N N . VAL A 1 574 ? 13.259 -10.723 -8.121 1.00 92.19 574 VAL A N 1
ATOM 4450 C CA . VAL A 1 574 ? 14.607 -10.482 -8.666 1.00 92.19 574 VAL A CA 1
ATOM 4451 C C . VAL A 1 574 ? 15.241 -11.790 -9.125 1.00 92.19 574 VAL A C 1
ATOM 4453 O O . VAL A 1 574 ? 15.584 -12.641 -8.306 1.00 92.19 574 VAL A O 1
ATOM 4456 N N . PHE A 1 575 ? 15.450 -11.930 -10.426 1.00 93.75 575 PHE A N 1
ATOM 4457 C CA . PHE A 1 575 ? 16.105 -13.066 -11.068 1.00 93.75 575 PHE A CA 1
ATOM 4458 C C . PHE A 1 575 ? 17.634 -12.896 -11.081 1.00 93.75 575 PHE A C 1
ATOM 4460 O O . PHE A 1 575 ? 18.149 -11.779 -11.054 1.00 93.75 575 PHE A O 1
ATOM 4467 N N . ASP A 1 576 ? 18.374 -14.004 -11.121 1.00 89.12 576 ASP A N 1
ATOM 4468 C CA . ASP A 1 576 ? 19.842 -14.018 -11.226 1.00 89.12 576 ASP A CA 1
ATOM 4469 C C . ASP A 1 576 ? 20.374 -13.795 -12.659 1.00 89.12 576 ASP A C 1
ATOM 4471 O O . ASP A 1 576 ? 21.566 -13.543 -12.847 1.00 89.12 576 ASP A O 1
ATOM 4475 N N . GLN A 1 577 ? 19.492 -13.853 -13.661 1.00 88.56 577 GLN A N 1
ATOM 4476 C CA . GLN A 1 577 ? 19.757 -13.551 -15.069 1.00 88.56 577 GLN A CA 1
ATOM 4477 C C . GLN A 1 577 ? 18.532 -12.906 -15.745 1.00 88.56 577 GLN A C 1
ATOM 4479 O O . GLN A 1 577 ? 17.416 -12.981 -15.237 1.00 88.56 577 GLN A O 1
ATOM 4484 N N . GLU A 1 578 ? 18.752 -12.258 -16.890 1.00 87.06 578 GLU A N 1
ATOM 4485 C CA . GLU A 1 578 ? 17.740 -11.485 -17.629 1.00 87.06 578 GLU A CA 1
ATOM 4486 C C . GLU A 1 578 ? 16.597 -12.369 -18.168 1.00 87.06 578 GLU A C 1
ATOM 4488 O O . GLU A 1 578 ? 16.837 -13.450 -18.726 1.00 87.06 578 GLU A O 1
ATOM 4493 N N . MET A 1 579 ? 15.353 -11.895 -18.045 1.00 90.31 579 MET A N 1
ATOM 4494 C CA . MET A 1 579 ? 14.139 -12.640 -18.402 1.00 90.31 579 MET A CA 1
ATOM 4495 C C . MET A 1 579 ? 13.412 -12.101 -19.644 1.00 90.31 579 MET A C 1
ATOM 4497 O O . MET A 1 579 ? 13.516 -10.925 -20.002 1.00 90.31 579 MET A O 1
ATOM 4501 N N . ILE A 1 580 ? 12.638 -12.971 -20.303 1.00 89.31 580 ILE A N 1
ATOM 4502 C CA . ILE A 1 580 ? 11.681 -12.569 -21.342 1.00 89.31 580 ILE A CA 1
ATOM 4503 C C . ILE A 1 580 ? 10.399 -12.106 -20.642 1.00 89.31 580 ILE A C 1
ATOM 4505 O O . ILE A 1 580 ? 9.654 -12.935 -20.124 1.00 89.31 580 ILE A O 1
ATOM 4509 N N . ALA A 1 581 ? 10.154 -10.794 -20.645 1.00 86.50 581 ALA A N 1
ATOM 4510 C CA . ALA A 1 581 ? 9.058 -10.131 -19.930 1.00 86.50 581 ALA A CA 1
ATOM 4511 C C . ALA A 1 581 ? 7.697 -10.841 -20.096 1.00 86.50 581 ALA A C 1
ATOM 4513 O O . ALA A 1 581 ? 7.207 -11.462 -19.155 1.00 86.50 581 ALA A O 1
ATOM 4514 N N . GLU A 1 582 ? 7.179 -10.877 -21.327 1.00 86.38 582 GLU A N 1
ATOM 4515 C CA . GLU A 1 582 ? 5.909 -11.511 -21.724 1.00 86.38 582 GLU A CA 1
ATOM 4516 C C . GLU A 1 582 ? 5.778 -12.985 -21.278 1.00 86.38 582 GLU A C 1
ATOM 4518 O O . GLU A 1 582 ? 4.689 -13.454 -20.941 1.00 86.38 582 GLU A O 1
ATOM 4523 N N . SER A 1 583 ? 6.893 -13.727 -21.221 1.00 90.12 583 SER A N 1
ATOM 4524 C CA . SER A 1 583 ? 6.903 -15.123 -20.768 1.00 90.12 583 SER A CA 1
ATOM 4525 C C . SER A 1 583 ? 6.767 -15.252 -19.254 1.00 90.12 583 SER A C 1
ATOM 4527 O O . SER A 1 583 ? 6.093 -16.171 -18.797 1.00 90.12 583 SER A O 1
ATOM 4529 N N . VAL A 1 584 ? 7.398 -14.368 -18.477 1.00 94.19 584 VAL A N 1
ATOM 4530 C CA . VAL A 1 584 ? 7.241 -14.362 -17.016 1.00 94.19 584 VAL A CA 1
ATOM 4531 C C . VAL A 1 584 ? 5.867 -13.817 -16.640 1.00 94.19 584 VAL A C 1
ATOM 4533 O O . VAL A 1 584 ? 5.219 -14.365 -15.760 1.00 94.19 584 VAL A O 1
ATOM 4536 N N . GLU A 1 585 ? 5.384 -12.798 -17.347 1.00 93.44 585 GLU A N 1
ATOM 4537 C CA . GLU A 1 585 ? 4.044 -12.226 -17.177 1.00 93.44 585 GLU A CA 1
ATOM 4538 C C . GLU A 1 585 ? 2.945 -13.268 -17.401 1.00 93.44 585 GLU A C 1
ATOM 4540 O O . GLU A 1 585 ? 2.034 -13.382 -16.583 1.00 93.44 585 GLU A O 1
ATOM 4545 N N . SER A 1 586 ? 3.090 -14.097 -18.438 1.00 88.69 586 SER A N 1
ATOM 4546 C CA . SER A 1 586 ? 2.198 -15.232 -18.714 1.00 88.69 586 SER A CA 1
ATOM 4547 C C . SER A 1 586 ? 2.293 -16.373 -17.686 1.00 88.69 586 SER A C 1
ATOM 4549 O O . SER A 1 586 ? 1.382 -17.196 -17.619 1.00 88.69 586 SER A O 1
ATOM 4551 N N . ALA A 1 587 ? 3.383 -16.437 -16.912 1.00 93.38 587 ALA A N 1
ATOM 4552 C CA . ALA A 1 587 ? 3.679 -17.486 -15.929 1.00 93.38 587 ALA A CA 1
ATOM 4553 C C . ALA A 1 587 ? 3.445 -17.050 -14.467 1.00 93.38 587 ALA A C 1
ATOM 4555 O O . ALA A 1 587 ? 3.552 -17.864 -13.547 1.00 93.38 587 ALA A O 1
ATOM 4556 N N . ILE A 1 588 ? 3.147 -15.771 -14.212 1.00 96.62 588 ILE A N 1
ATOM 4557 C CA . ILE A 1 588 ? 2.803 -15.278 -12.875 1.00 96.62 588 ILE A CA 1
ATOM 4558 C C . ILE A 1 588 ? 1.350 -15.638 -12.553 1.00 96.62 588 ILE A C 1
ATOM 4560 O O . ILE A 1 588 ? 0.429 -15.423 -13.337 1.00 96.62 588 ILE A O 1
ATOM 4564 N N . SER A 1 589 ? 1.127 -16.121 -11.334 1.00 95.62 589 SER A N 1
ATOM 4565 C CA . SER A 1 589 ? -0.199 -16.218 -10.731 1.00 95.62 589 SER A CA 1
ATOM 4566 C C . SER A 1 589 ? -0.160 -15.784 -9.267 1.00 95.62 589 SER A C 1
ATOM 4568 O O . SER A 1 589 ? 0.764 -16.116 -8.523 1.00 95.62 589 SER A O 1
ATOM 4570 N N . ILE A 1 590 ? -1.179 -15.035 -8.846 1.00 96.12 590 ILE A N 1
ATOM 4571 C CA . ILE A 1 590 ? -1.340 -14.552 -7.469 1.00 96.12 590 ILE A CA 1
ATOM 4572 C C . ILE A 1 590 ? -2.670 -15.085 -6.926 1.00 96.12 590 ILE A C 1
ATOM 4574 O O . ILE A 1 590 ? -3.663 -15.168 -7.651 1.00 96.12 590 ILE A O 1
ATOM 4578 N N . SER A 1 591 ? -2.668 -15.515 -5.665 1.00 89.81 591 SER A N 1
ATOM 4579 C CA . SER A 1 591 ? -3.814 -16.112 -4.975 1.00 89.81 591 SER A CA 1
ATOM 4580 C C . SER A 1 591 ? -3.934 -15.538 -3.554 1.00 89.81 591 SER A C 1
ATOM 4582 O O . SER A 1 591 ? -3.065 -15.868 -2.745 1.00 89.81 591 SER A O 1
ATOM 4584 N N . PRO A 1 592 ? -4.994 -14.775 -3.206 1.00 86.56 592 PRO A N 1
ATOM 4585 C CA . PRO A 1 592 ? -6.114 -14.351 -4.061 1.00 86.56 592 PRO A CA 1
ATOM 4586 C C . PRO A 1 592 ? -5.684 -13.603 -5.328 1.00 86.56 592 PRO A C 1
ATOM 4588 O O . PRO A 1 592 ? -4.622 -12.985 -5.349 1.00 86.56 592 PRO A O 1
ATOM 4591 N N . ARG A 1 593 ? -6.486 -13.679 -6.401 1.00 88.75 593 ARG A N 1
ATOM 4592 C CA . ARG A 1 593 ? -6.183 -12.931 -7.628 1.00 88.75 593 ARG A CA 1
ATOM 4593 C C . ARG A 1 593 ? -6.407 -11.447 -7.364 1.00 88.75 593 ARG A C 1
ATOM 4595 O O . ARG A 1 593 ? -7.540 -11.039 -7.137 1.00 88.75 593 ARG A O 1
ATOM 4602 N N . ILE A 1 594 ? -5.338 -10.682 -7.514 1.00 87.50 594 ILE A N 1
ATOM 4603 C CA . ILE A 1 594 ? -5.366 -9.233 -7.710 1.00 87.50 594 ILE A CA 1
ATOM 4604 C C . ILE A 1 594 ? -5.177 -8.932 -9.198 1.00 87.50 594 ILE A C 1
ATOM 4606 O O . ILE A 1 594 ? -4.604 -9.752 -9.922 1.00 87.50 594 ILE A O 1
ATOM 4610 N N . ASP A 1 595 ? -5.595 -7.748 -9.630 1.00 86.19 595 ASP A N 1
ATOM 4611 C CA . ASP A 1 595 ? -5.141 -7.171 -10.894 1.00 86.19 595 ASP A CA 1
ATOM 4612 C C . ASP A 1 595 ? -3.980 -6.203 -10.617 1.00 86.19 595 ASP A C 1
ATOM 4614 O O . ASP A 1 595 ? -3.990 -5.453 -9.637 1.00 86.19 595 ASP A O 1
ATOM 4618 N N . TYR A 1 596 ? -2.935 -6.280 -11.440 1.00 88.69 596 TYR A N 1
ATOM 4619 C CA . TYR A 1 596 ? -1.660 -5.591 -11.237 1.00 88.69 596 TYR A CA 1
ATOM 4620 C C . TYR A 1 596 ? -1.083 -5.108 -12.572 1.00 88.69 596 TYR A C 1
ATOM 4622 O O . TYR A 1 596 ? -1.159 -5.811 -13.579 1.00 88.69 596 TYR A O 1
ATOM 4630 N N . ASP A 1 597 ? -0.454 -3.935 -12.553 1.00 87.50 597 ASP A N 1
ATOM 4631 C CA . ASP A 1 597 ? 0.533 -3.546 -13.560 1.00 87.50 597 ASP A CA 1
ATOM 4632 C C . ASP A 1 597 ? 1.859 -4.255 -13.256 1.00 87.50 597 ASP A C 1
ATOM 4634 O O . ASP A 1 597 ? 2.168 -4.569 -12.103 1.00 87.50 597 ASP A O 1
ATOM 4638 N N . ILE A 1 598 ? 2.696 -4.454 -14.271 1.00 90.69 598 ILE A N 1
ATOM 4639 C CA . ILE A 1 598 ? 4.059 -4.970 -14.109 1.00 90.69 598 ILE A CA 1
ATOM 4640 C C . ILE A 1 598 ? 5.061 -4.054 -14.807 1.00 90.69 598 ILE A C 1
ATOM 4642 O O . ILE A 1 598 ? 4.837 -3.579 -15.918 1.00 90.69 598 ILE A O 1
ATOM 4646 N N . ARG A 1 599 ? 6.173 -3.771 -14.128 1.00 85.81 599 ARG A N 1
ATOM 4647 C CA . ARG A 1 599 ? 7.266 -2.934 -14.632 1.00 85.81 599 ARG A CA 1
ATOM 4648 C C . ARG A 1 599 ? 8.584 -3.671 -14.477 1.00 85.81 599 ARG A C 1
ATOM 4650 O O . ARG A 1 599 ? 8.884 -4.196 -13.406 1.00 85.81 599 ARG A O 1
ATOM 4657 N N . TRP A 1 600 ? 9.385 -3.679 -15.534 1.00 88.62 600 TRP A N 1
ATOM 4658 C CA . TRP A 1 600 ? 10.704 -4.300 -15.522 1.00 88.62 600 TRP A CA 1
ATOM 4659 C C . TRP A 1 600 ? 11.797 -3.273 -15.243 1.00 88.62 600 TRP A C 1
ATOM 4661 O O . TRP A 1 600 ? 11.769 -2.156 -15.751 1.00 88.62 600 TRP A O 1
ATOM 4671 N N . GLN A 1 601 ? 12.764 -3.665 -14.420 1.00 79.50 601 GLN A N 1
ATOM 4672 C CA . GLN A 1 601 ? 13.928 -2.868 -14.044 1.00 79.50 601 GLN A CA 1
ATOM 4673 C C . GLN A 1 601 ? 15.215 -3.675 -14.272 1.00 79.50 601 GLN A C 1
ATOM 4675 O O . GLN A 1 601 ? 15.195 -4.906 -14.392 1.00 79.50 601 GLN A O 1
ATOM 4680 N N . SER A 1 602 ? 16.355 -2.976 -14.299 1.00 80.06 602 SER A N 1
ATOM 4681 C CA . SER A 1 602 ? 17.697 -3.578 -14.318 1.00 80.06 602 SER A CA 1
ATOM 4682 C C . SER A 1 602 ? 17.908 -4.613 -15.439 1.00 80.06 602 SER A C 1
ATOM 4684 O O . SER A 1 602 ? 18.375 -5.721 -15.179 1.00 80.06 602 SER A O 1
ATOM 4686 N N . GLY A 1 603 ? 17.528 -4.286 -16.680 1.00 72.25 603 GLY A N 1
ATOM 4687 C CA . GLY A 1 603 ? 17.703 -5.183 -17.834 1.00 72.25 603 GLY A CA 1
ATOM 4688 C C . GLY A 1 603 ? 16.855 -6.458 -17.756 1.00 72.25 603 GLY A C 1
ATOM 4689 O O . GLY A 1 603 ? 17.353 -7.552 -17.987 1.00 72.25 603 GLY A O 1
ATOM 4690 N N . ASN A 1 604 ? 15.586 -6.335 -17.360 1.00 85.19 604 ASN A N 1
ATOM 4691 C CA . ASN A 1 604 ? 14.663 -7.455 -17.137 1.00 85.19 604 ASN A CA 1
ATOM 4692 C C . ASN A 1 604 ? 15.163 -8.514 -16.126 1.00 85.19 604 ASN A C 1
ATOM 4694 O O . ASN A 1 604 ? 14.754 -9.674 -16.183 1.00 85.19 604 ASN A O 1
ATOM 4698 N N . THR A 1 605 ? 16.032 -8.137 -15.182 1.00 85.44 605 THR A N 1
ATOM 4699 C CA . THR A 1 605 ? 16.380 -8.988 -14.023 1.00 85.44 605 THR A CA 1
ATOM 4700 C C . THR A 1 605 ? 15.445 -8.761 -12.836 1.00 85.44 605 THR A C 1
ATOM 4702 O O . THR A 1 605 ? 15.402 -9.573 -11.916 1.00 85.44 605 THR A O 1
ATOM 4705 N N . VAL A 1 606 ? 14.673 -7.673 -12.838 1.00 90.25 606 VAL A N 1
ATOM 4706 C CA . VAL A 1 606 ? 13.763 -7.294 -11.754 1.00 90.25 606 VAL A CA 1
ATOM 4707 C C . VAL A 1 606 ? 12.370 -7.070 -12.331 1.00 90.25 606 VAL A C 1
ATOM 4709 O O . VAL A 1 606 ? 12.187 -6.158 -13.133 1.00 90.25 606 VAL A O 1
ATOM 4712 N N . ALA A 1 607 ? 11.392 -7.855 -11.885 1.00 90.75 607 ALA A N 1
ATOM 4713 C CA . ALA A 1 607 ? 9.975 -7.577 -12.091 1.00 90.75 607 ALA A CA 1
ATOM 4714 C C . ALA A 1 607 ? 9.423 -6.842 -10.862 1.00 90.75 607 ALA A C 1
ATOM 4716 O O . ALA A 1 607 ? 9.630 -7.288 -9.733 1.00 90.75 607 ALA A O 1
ATOM 4717 N N . VAL A 1 608 ? 8.719 -5.732 -11.069 1.00 91.31 608 VAL A N 1
ATOM 4718 C CA . VAL A 1 608 ? 7.995 -4.984 -10.034 1.00 91.31 608 VAL A CA 1
ATOM 4719 C C . VAL A 1 608 ? 6.521 -4.982 -10.409 1.00 91.31 608 VAL A C 1
ATOM 4721 O O . VAL A 1 608 ? 6.110 -4.285 -11.333 1.00 91.31 608 VAL A O 1
ATOM 4724 N N . LEU A 1 609 ? 5.731 -5.786 -9.708 1.00 92.38 609 LEU A N 1
ATOM 4725 C CA . LEU A 1 609 ? 4.287 -5.832 -9.857 1.00 92.38 609 LEU A CA 1
ATOM 4726 C C . LEU A 1 609 ? 3.692 -4.768 -8.927 1.00 92.38 609 LEU A C 1
ATOM 4728 O O . LEU A 1 609 ? 3.937 -4.776 -7.717 1.00 92.38 609 LEU A O 1
ATOM 4732 N N . GLN A 1 610 ? 2.922 -3.853 -9.501 1.00 85.50 610 GLN A N 1
ATOM 4733 C CA . GLN A 1 610 ? 2.175 -2.817 -8.804 1.00 85.50 610 GLN A CA 1
ATOM 4734 C C . GLN A 1 610 ? 0.697 -3.230 -8.789 1.00 85.50 610 GLN A C 1
ATOM 4736 O O . GLN A 1 610 ? 0.056 -3.172 -9.838 1.00 85.50 610 GLN A O 1
ATOM 4741 N N . PRO A 1 611 ? 0.136 -3.639 -7.637 1.00 80.56 611 PRO A N 1
ATOM 4742 C CA . PRO A 1 611 ? -1.304 -3.843 -7.498 1.00 80.56 611 PRO A CA 1
ATOM 4743 C C . PRO A 1 611 ? -2.074 -2.596 -7.967 1.00 80.56 611 PRO A C 1
ATOM 4745 O O . PRO A 1 611 ? -1.700 -1.478 -7.595 1.00 80.56 611 PRO A O 1
ATOM 4748 N N . LEU A 1 612 ? -3.099 -2.781 -8.812 1.00 72.19 612 LEU A N 1
ATOM 4749 C CA . LEU A 1 612 ? -3.930 -1.685 -9.344 1.00 72.19 612 LEU A CA 1
ATOM 4750 C C . LEU A 1 612 ? -4.910 -1.147 -8.295 1.00 72.19 612 LEU A C 1
ATOM 4752 O O . LEU A 1 612 ? -5.240 0.038 -8.287 1.00 72.19 612 LEU A O 1
ATOM 4756 N N . GLU A 1 613 ? -5.341 -2.023 -7.393 1.00 66.00 613 GLU A N 1
ATOM 4757 C CA . GLU A 1 613 ? -6.023 -1.689 -6.147 1.00 66.00 613 GLU A CA 1
ATOM 4758 C C . GLU A 1 613 ? -5.114 -2.107 -4.980 1.00 66.00 613 GLU A C 1
ATOM 4760 O O . GLU A 1 613 ? -4.226 -2.945 -5.149 1.00 66.00 613 GLU A O 1
ATOM 4765 N N . SER A 1 614 ? -5.286 -1.509 -3.797 1.00 57.69 614 SER A N 1
ATOM 4766 C CA . SER A 1 614 ? -4.526 -1.941 -2.615 1.00 57.69 614 SER A CA 1
ATOM 4767 C C . SER A 1 614 ? -4.812 -3.407 -2.302 1.00 57.69 614 SER A C 1
ATOM 4769 O O . SER A 1 614 ? -5.955 -3.844 -2.395 1.00 57.69 614 SER A O 1
ATOM 4771 N N . LEU A 1 615 ? -3.781 -4.143 -1.891 1.00 68.81 615 LEU A N 1
ATOM 4772 C CA . LEU A 1 615 ? -3.928 -5.522 -1.440 1.00 68.81 615 LEU A CA 1
ATOM 4773 C C . LEU A 1 615 ? -4.909 -5.596 -0.254 1.00 68.81 615 LEU A C 1
ATOM 4775 O O . LEU A 1 615 ? -4.876 -4.746 0.639 1.00 68.81 615 LEU A O 1
ATOM 4779 N N . ASP A 1 616 ? -5.743 -6.634 -0.224 1.00 60.03 616 ASP A N 1
ATOM 4780 C CA . ASP A 1 616 ? -6.643 -6.958 0.884 1.00 60.03 616 ASP A CA 1
ATOM 4781 C C . ASP A 1 616 ? -5.851 -7.051 2.196 1.00 60.03 616 ASP A C 1
ATOM 4783 O O . ASP A 1 616 ? -4.741 -7.582 2.215 1.00 60.03 616 ASP A O 1
ATOM 4787 N N . PHE A 1 617 ? -6.410 -6.589 3.315 1.00 54.22 617 PHE A N 1
ATOM 4788 C CA . PHE A 1 617 ? -5.836 -6.812 4.651 1.00 54.22 617 PHE A CA 1
ATOM 4789 C C . PHE A 1 617 ? -6.068 -8.262 5.129 1.00 54.22 617 PHE A C 1
ATOM 4791 O O . PHE A 1 617 ? -6.932 -8.955 4.593 1.00 54.22 617 PHE A O 1
ATOM 4798 N N . ASP A 1 618 ? -5.327 -8.719 6.151 1.00 57.62 618 ASP A N 1
ATOM 4799 C CA . ASP A 1 618 ? -5.467 -10.059 6.774 1.00 57.62 618 ASP A CA 1
ATOM 4800 C C . ASP A 1 618 ? -5.351 -11.222 5.760 1.00 57.62 618 ASP A C 1
ATOM 4802 O O . ASP A 1 618 ? -5.859 -12.326 5.965 1.00 57.62 618 ASP A O 1
ATOM 4806 N N . THR A 1 619 ? -4.675 -10.982 4.632 1.00 65.06 619 THR A N 1
ATOM 4807 C CA . THR A 1 619 ? -4.734 -11.857 3.460 1.00 65.06 619 THR A CA 1
ATOM 4808 C C . THR A 1 619 ? -3.383 -12.493 3.171 1.00 65.06 619 THR A C 1
ATOM 4810 O O . THR A 1 619 ? -2.359 -11.831 3.012 1.00 65.06 619 THR A O 1
ATOM 4813 N N . ASN A 1 620 ? -3.392 -13.825 3.094 1.00 77.25 620 ASN A N 1
ATOM 4814 C CA . ASN A 1 620 ? -2.232 -14.627 2.720 1.00 77.25 620 ASN A CA 1
ATOM 4815 C C . ASN A 1 620 ? -2.129 -14.675 1.191 1.00 77.25 620 ASN A C 1
ATOM 4817 O O . ASN A 1 620 ? -2.728 -15.541 0.550 1.00 77.25 620 ASN A O 1
ATOM 4821 N N . TYR A 1 621 ? -1.369 -13.748 0.614 1.00 86.50 621 TYR A N 1
ATOM 4822 C CA . TYR A 1 621 ? -1.060 -13.738 -0.807 1.00 86.50 621 TYR A CA 1
ATOM 4823 C C . TYR A 1 621 ? 0.048 -14.735 -1.120 1.00 86.50 621 TYR A C 1
ATOM 4825 O O . TYR A 1 621 ? 1.215 -14.545 -0.777 1.00 86.50 621 TYR A O 1
ATOM 4833 N N . LYS A 1 622 ? -0.327 -15.801 -1.824 1.00 94.38 622 LYS A N 1
ATOM 4834 C CA . LYS A 1 622 ? 0.606 -16.728 -2.458 1.00 94.38 622 LYS A CA 1
ATOM 4835 C C . LYS A 1 622 ? 0.895 -16.242 -3.874 1.00 94.38 622 LYS A C 1
ATOM 4837 O O . LYS A 1 622 ? -0.010 -16.227 -4.711 1.00 94.38 622 LYS A O 1
ATOM 4842 N N . VAL A 1 623 ? 2.152 -15.913 -4.145 1.00 96.62 623 VAL A N 1
ATOM 4843 C CA . VAL A 1 623 ? 2.661 -15.579 -5.480 1.00 96.62 623 VAL A CA 1
ATOM 4844 C C . VAL A 1 623 ? 3.402 -16.797 -6.020 1.00 96.62 623 VAL A C 1
ATOM 4846 O O . VAL A 1 623 ? 4.302 -17.321 -5.366 1.00 96.62 623 VAL A O 1
ATOM 4849 N N . THR A 1 624 ? 3.022 -17.257 -7.208 1.00 97.19 624 THR A N 1
ATOM 4850 C CA . THR A 1 624 ? 3.661 -18.371 -7.916 1.00 97.19 624 THR A CA 1
ATOM 4851 C C . THR A 1 624 ? 4.135 -17.889 -9.286 1.00 97.19 624 THR A C 1
ATOM 4853 O O . THR A 1 624 ? 3.352 -17.322 -10.043 1.00 97.19 624 THR A O 1
ATOM 4856 N N . ILE A 1 625 ? 5.404 -18.142 -9.603 1.00 97.88 625 ILE A N 1
ATOM 4857 C CA . ILE A 1 625 ? 6.002 -17.970 -10.926 1.00 97.88 625 ILE A CA 1
ATOM 4858 C C . ILE A 1 625 ? 6.210 -19.379 -11.490 1.00 97.88 625 ILE A C 1
ATOM 4860 O O . ILE A 1 625 ? 6.958 -20.167 -10.906 1.00 97.88 625 ILE A O 1
ATOM 4864 N N . GLY A 1 626 ? 5.510 -19.705 -12.575 1.00 94.62 626 GLY A N 1
ATOM 4865 C CA . GLY A 1 626 ? 5.498 -21.040 -13.172 1.00 94.62 626 GLY A CA 1
ATOM 4866 C C . GLY A 1 626 ? 6.856 -21.481 -13.719 1.00 94.62 626 GLY A C 1
ATOM 4867 O O . GLY A 1 626 ? 7.665 -20.667 -14.177 1.00 94.62 626 GLY A O 1
ATOM 4868 N N . ALA A 1 627 ? 7.102 -22.792 -13.694 1.00 90.38 627 ALA A N 1
ATOM 4869 C CA . ALA A 1 627 ? 8.307 -23.429 -14.220 1.00 90.38 627 ALA A CA 1
ATOM 4870 C C . ALA A 1 627 ? 8.608 -23.060 -15.688 1.00 90.38 627 ALA A C 1
ATOM 4872 O O . ALA A 1 627 ? 9.762 -23.117 -16.116 1.00 90.38 627 ALA A O 1
ATOM 4873 N N . GLU A 1 628 ? 7.588 -22.689 -16.462 1.00 86.31 628 GLU A N 1
ATOM 4874 C CA . GLU A 1 628 ? 7.675 -22.239 -17.850 1.00 86.31 628 GLU A CA 1
ATOM 4875 C C . GLU A 1 628 ? 8.189 -20.804 -18.038 1.00 86.31 628 GLU A C 1
ATOM 4877 O O . GLU A 1 628 ? 8.408 -20.416 -19.178 1.00 86.31 628 GLU A O 1
ATOM 4882 N N . ALA A 1 629 ? 8.429 -20.024 -16.979 1.00 91.12 629 ALA A N 1
ATOM 4883 C CA . ALA A 1 629 ? 9.005 -18.680 -17.074 1.00 91.12 629 ALA A CA 1
ATOM 4884 C C . ALA A 1 629 ? 10.410 -18.700 -17.725 1.00 91.12 629 ALA A C 1
ATOM 4886 O O . ALA A 1 629 ? 11.342 -19.306 -17.191 1.00 91.12 629 ALA A O 1
ATOM 4887 N N . ILE A 1 630 ? 10.580 -18.041 -18.879 1.00 84.88 630 ILE A N 1
ATOM 4888 C CA . ILE A 1 630 ? 11.765 -18.186 -19.745 1.00 84.88 630 ILE A CA 1
ATOM 4889 C C . ILE A 1 630 ? 12.784 -17.040 -19.586 1.00 84.88 630 ILE A C 1
ATOM 4891 O O . ILE A 1 630 ? 12.450 -15.860 -19.710 1.00 84.88 630 ILE A O 1
ATOM 4895 N N . SER A 1 631 ? 14.068 -17.385 -19.419 1.00 86.81 631 SER A N 1
ATOM 4896 C CA . SER A 1 631 ? 15.180 -16.425 -19.503 1.00 86.81 631 SER A CA 1
ATOM 4897 C C . SER A 1 631 ? 15.514 -16.026 -20.944 1.00 86.81 631 SER A C 1
ATOM 4899 O O . SER A 1 631 ? 15.286 -16.798 -21.881 1.00 86.81 631 SER A O 1
ATOM 4901 N N . ILE A 1 632 ? 16.149 -14.864 -21.146 1.00 80.38 632 ILE A N 1
ATOM 4902 C CA . ILE A 1 632 ? 16.536 -14.342 -22.477 1.00 80.38 632 ILE A CA 1
ATOM 4903 C C . ILE A 1 632 ? 17.372 -15.341 -23.312 1.00 80.38 632 ILE A C 1
ATOM 4905 O O . ILE A 1 632 ? 17.465 -15.238 -24.534 1.00 80.38 632 ILE A O 1
ATOM 4909 N N . ASN A 1 633 ? 17.957 -16.347 -22.654 1.00 73.62 633 ASN A N 1
ATOM 4910 C CA . ASN A 1 633 ? 18.775 -17.400 -23.245 1.00 73.62 633 ASN A CA 1
ATOM 4911 C C . ASN A 1 633 ? 17.991 -18.636 -23.741 1.00 73.62 633 ASN A C 1
ATOM 4913 O O . ASN A 1 633 ? 18.640 -19.542 -24.263 1.00 73.62 633 ASN A O 1
ATOM 4917 N N . SER A 1 634 ? 16.662 -18.727 -23.582 1.00 77.81 634 SER A N 1
ATOM 4918 C CA . SER A 1 634 ? 15.908 -19.948 -23.964 1.00 77.81 634 SER A CA 1
ATOM 4919 C C . SER A 1 634 ? 15.829 -20.983 -22.844 1.00 77.81 634 SER A C 1
ATOM 4921 O O . SER A 1 634 ? 15.690 -22.170 -23.129 1.00 77.81 634 SER A O 1
ATOM 4923 N N . ILE A 1 635 ? 15.955 -20.559 -21.581 1.00 82.25 635 ILE A N 1
ATOM 4924 C CA . ILE A 1 635 ? 16.047 -21.464 -20.429 1.00 82.25 635 ILE A CA 1
ATOM 4925 C C . ILE A 1 635 ? 14.835 -21.244 -19.509 1.00 82.25 635 ILE A C 1
ATOM 4927 O O . ILE A 1 635 ? 14.709 -20.145 -18.965 1.00 82.25 635 ILE A O 1
ATOM 4931 N N . PRO A 1 636 ? 13.954 -22.242 -19.318 1.00 86.56 636 PRO A N 1
ATOM 4932 C CA . PRO A 1 636 ? 12.840 -22.148 -18.376 1.00 86.56 636 PRO A CA 1
ATOM 4933 C C . PRO A 1 636 ? 13.327 -22.219 -16.919 1.00 86.56 636 PRO A C 1
ATOM 4935 O O . PRO A 1 636 ? 14.348 -22.854 -16.639 1.00 86.56 636 PRO A O 1
ATOM 4938 N N . LEU A 1 637 ? 12.570 -21.614 -15.998 1.00 88.81 637 LEU A N 1
ATOM 4939 C CA . LEU A 1 637 ? 12.748 -21.672 -14.537 1.00 88.81 637 LEU A CA 1
ATOM 4940 C C . LEU A 1 637 ? 12.825 -23.120 -14.012 1.00 88.81 637 LEU A C 1
ATOM 4942 O O . LEU A 1 637 ? 13.597 -23.418 -13.103 1.00 88.81 637 LEU A O 1
ATOM 4946 N N . GLY A 1 638 ? 12.097 -24.041 -14.649 1.00 87.25 638 GLY A N 1
ATOM 4947 C CA . GLY A 1 638 ? 12.257 -25.493 -14.513 1.00 87.25 638 GLY A CA 1
ATOM 4948 C C . GLY A 1 638 ? 11.502 -26.128 -13.342 1.00 87.25 638 GLY A C 1
ATOM 4949 O O . GLY A 1 638 ? 11.042 -27.260 -13.476 1.00 87.25 638 GLY A O 1
ATOM 4950 N N . GLU A 1 639 ? 11.312 -25.393 -12.247 1.00 86.12 639 GLU A N 1
ATOM 4951 C CA . GLU A 1 639 ? 10.393 -25.709 -11.146 1.00 86.12 639 GLU A CA 1
ATOM 4952 C C . GLU A 1 639 ? 9.613 -24.437 -10.764 1.00 86.12 639 GLU A C 1
ATOM 4954 O O . GLU A 1 639 ? 10.137 -23.332 -10.905 1.00 86.12 639 GLU A O 1
ATOM 4959 N N . ASP A 1 640 ? 8.365 -24.578 -10.302 1.00 92.50 640 ASP A N 1
ATOM 4960 C CA . ASP A 1 640 ? 7.534 -23.437 -9.890 1.00 92.50 640 ASP A CA 1
ATOM 4961 C C . ASP A 1 640 ? 8.143 -22.758 -8.654 1.00 92.50 640 ASP A C 1
ATOM 4963 O O . ASP A 1 640 ? 8.241 -23.371 -7.586 1.00 92.50 640 ASP A O 1
ATOM 4967 N N . TYR A 1 641 ? 8.482 -21.471 -8.745 1.00 95.44 641 TYR A N 1
ATOM 4968 C CA . TYR A 1 641 ? 8.874 -20.703 -7.565 1.00 95.44 641 TYR A CA 1
ATOM 4969 C C . TYR A 1 641 ? 7.626 -20.125 -6.903 1.00 95.44 641 TYR A C 1
ATOM 4971 O O . TYR A 1 641 ? 6.867 -19.386 -7.526 1.00 95.44 641 TYR A O 1
ATOM 4979 N N . THR A 1 642 ? 7.403 -20.449 -5.633 1.00 95.31 642 THR A N 1
ATOM 4980 C CA . THR A 1 642 ? 6.260 -19.949 -4.861 1.00 95.31 642 THR A CA 1
ATOM 4981 C C . THR A 1 642 ? 6.736 -19.350 -3.550 1.00 95.31 642 THR A C 1
ATOM 4983 O O . THR A 1 642 ? 7.515 -19.984 -2.846 1.00 95.31 642 THR A O 1
ATOM 4986 N N . PHE A 1 643 ? 6.220 -18.169 -3.218 1.00 93.31 643 PHE A N 1
ATOM 4987 C CA . PHE A 1 643 ? 6.355 -17.549 -1.903 1.00 93.31 643 PHE A CA 1
ATOM 4988 C C . PHE A 1 643 ? 4.985 -17.095 -1.390 1.00 93.31 643 PHE A C 1
ATOM 4990 O O . PHE A 1 643 ? 4.047 -16.895 -2.169 1.00 93.31 643 PHE A O 1
ATOM 4997 N N . ILE A 1 644 ? 4.857 -16.972 -0.073 1.00 84.12 644 ILE A N 1
ATOM 4998 C CA . ILE A 1 644 ? 3.644 -16.525 0.609 1.00 84.12 644 ILE A CA 1
ATOM 4999 C C . ILE A 1 644 ? 4.007 -15.327 1.474 1.00 84.12 644 ILE A C 1
ATOM 5001 O O . ILE A 1 644 ? 4.950 -15.385 2.257 1.00 84.12 644 ILE A O 1
ATOM 5005 N N . PHE A 1 645 ? 3.223 -14.261 1.387 1.00 76.56 645 PHE A N 1
ATOM 5006 C CA . PHE A 1 645 ? 3.278 -13.168 2.348 1.00 76.56 645 PHE A CA 1
ATOM 5007 C C . PHE A 1 645 ? 1.880 -12.839 2.863 1.00 76.56 645 PHE A C 1
ATOM 5009 O O . PHE A 1 645 ? 0.868 -13.202 2.264 1.00 76.56 645 PHE A O 1
ATOM 5016 N N . PHE A 1 646 ? 1.831 -12.149 3.993 1.00 68.81 646 PHE A N 1
ATOM 5017 C CA . PHE A 1 646 ? 0.604 -11.791 4.679 1.00 68.81 646 PHE A CA 1
ATOM 5018 C C . PHE A 1 646 ? 0.547 -10.278 4.886 1.00 68.81 646 PHE A C 1
ATOM 5020 O O . PHE A 1 646 ? 1.436 -9.674 5.496 1.00 68.81 646 PHE A O 1
ATOM 5027 N N . THR A 1 647 ? -0.492 -9.657 4.336 1.00 55.81 647 THR A N 1
ATOM 5028 C CA . THR A 1 647 ? -0.783 -8.230 4.497 1.00 55.81 647 THR A CA 1
ATOM 5029 C C . THR A 1 647 ? -1.210 -7.946 5.928 1.00 55.81 647 THR A C 1
ATOM 5031 O O . THR A 1 647 ? -2.260 -8.391 6.396 1.00 55.81 647 THR A O 1
ATOM 5034 N N . GLY A 1 648 ? -0.344 -7.240 6.653 1.00 45.53 648 GLY A N 1
ATOM 5035 C CA . GLY A 1 648 ? -0.376 -7.231 8.109 1.00 45.53 648 GLY A CA 1
ATOM 5036 C C . GLY A 1 648 ? -1.624 -6.598 8.711 1.00 45.53 648 GLY A C 1
ATOM 5037 O O . GLY A 1 648 ? -2.235 -5.680 8.157 1.00 45.53 648 GLY A O 1
ATOM 5038 N N . ILE A 1 649 ? -1.976 -7.055 9.915 1.00 41.53 649 ILE A N 1
ATOM 5039 C CA . ILE A 1 649 ? -3.122 -6.542 10.672 1.00 41.53 649 ILE A CA 1
ATOM 5040 C C . ILE A 1 649 ? -2.757 -5.211 11.359 1.00 41.53 649 ILE A C 1
ATOM 5042 O O . ILE A 1 649 ? -2.814 -5.077 12.581 1.00 41.53 649 ILE A O 1
ATOM 5046 N N . HIS A 1 650 ? -2.448 -4.174 10.575 1.00 47.88 650 HIS A N 1
ATOM 5047 C CA . HIS A 1 650 ? -2.476 -2.771 11.020 1.00 47.88 650 HIS A CA 1
ATOM 5048 C C . HIS A 1 650 ? -3.929 -2.263 11.154 1.00 47.88 650 HIS A C 1
ATOM 5050 O O . HIS A 1 650 ? -4.335 -1.236 10.605 1.00 47.88 650 HIS A O 1
ATOM 5056 N N . GLY A 1 651 ? -4.731 -3.022 11.905 1.00 56.06 651 GLY A N 1
ATOM 5057 C CA . GLY A 1 651 ? -6.106 -2.695 12.253 1.00 56.06 651 GLY A CA 1
ATOM 5058 C C . GLY A 1 651 ? -7.058 -2.602 11.061 1.00 56.06 651 GLY A C 1
ATOM 5059 O O . GLY A 1 651 ? -7.535 -1.512 10.730 1.00 56.06 651 GLY A O 1
ATOM 5060 N N . GLY A 1 652 ? -7.470 -3.754 10.527 1.00 61.16 652 GLY A N 1
ATOM 5061 C CA . GLY A 1 652 ? -8.878 -3.888 10.140 1.00 61.16 652 GLY A CA 1
ATOM 5062 C C . GLY A 1 652 ? -9.791 -3.618 11.355 1.00 61.16 652 GLY A C 1
ATOM 5063 O O . GLY A 1 652 ? -9.307 -3.542 12.500 1.00 61.16 652 GLY A O 1
ATOM 5064 N N . PRO A 1 653 ? -11.103 -3.418 11.156 1.00 77.19 653 PRO A N 1
ATOM 5065 C CA . PRO A 1 653 ? -12.039 -3.528 12.261 1.00 77.19 653 PRO A CA 1
ATOM 5066 C C . PRO A 1 653 ? -11.882 -4.883 12.963 1.00 77.19 653 PRO A C 1
ATOM 5068 O O . PRO A 1 653 ? -11.601 -5.896 12.330 1.00 77.19 653 PRO A O 1
ATOM 5071 N N . HIS A 1 654 ? -12.049 -4.902 14.279 1.00 85.62 654 HIS A N 1
ATOM 5072 C CA . HIS A 1 654 ? -12.215 -6.126 15.054 1.00 85.62 654 HIS A CA 1
ATOM 5073 C C . HIS A 1 654 ? -13.119 -5.875 16.256 1.00 85.62 654 HIS A C 1
ATOM 5075 O O . HIS A 1 654 ? -13.213 -4.754 16.765 1.00 85.62 654 HIS A O 1
ATOM 5081 N N . ILE A 1 655 ? -13.769 -6.937 16.724 1.00 92.44 655 ILE A N 1
ATOM 5082 C CA . ILE A 1 655 ? -14.630 -6.901 17.901 1.00 92.44 655 ILE A CA 1
ATOM 5083 C C . ILE A 1 655 ? -13.735 -6.848 19.148 1.00 92.44 655 ILE A C 1
ATOM 5085 O O . ILE A 1 655 ? -12.910 -7.733 19.371 1.00 92.44 655 ILE A O 1
ATOM 5089 N N . LEU A 1 656 ? -13.897 -5.803 19.959 1.00 90.81 656 LEU A N 1
ATOM 5090 C CA . LEU A 1 656 ? -13.272 -5.660 21.275 1.00 90.81 656 LEU A CA 1
ATOM 5091 C C . LEU A 1 656 ? -13.972 -6.536 22.322 1.00 90.81 656 LEU A C 1
ATOM 5093 O O . LEU A 1 656 ? -13.312 -7.118 23.183 1.00 90.81 656 LEU A O 1
ATOM 5097 N N . SER A 1 657 ? -15.303 -6.616 22.261 1.00 91.75 657 SER A N 1
ATOM 5098 C CA . SER A 1 657 ? -16.134 -7.416 23.163 1.00 91.75 657 SER A CA 1
ATOM 5099 C C . SER A 1 657 ? -17.558 -7.582 22.620 1.00 91.75 657 SER A C 1
ATOM 5101 O O . SER A 1 657 ? -17.984 -6.882 21.700 1.00 91.75 657 SER A O 1
ATOM 5103 N N . THR A 1 658 ? -18.321 -8.487 23.231 1.00 95.19 658 THR A N 1
ATOM 5104 C CA . THR A 1 658 ? -19.776 -8.585 23.067 1.00 95.19 658 THR A CA 1
ATOM 5105 C C . THR A 1 658 ? -20.464 -8.624 24.427 1.00 95.19 658 THR A C 1
ATOM 5107 O O . THR A 1 658 ? -19.871 -9.019 25.436 1.00 95.19 658 THR A O 1
ATOM 5110 N N . MET A 1 659 ? -21.734 -8.234 24.451 1.00 93.38 659 MET A N 1
ATOM 5111 C CA . MET A 1 659 ? -22.639 -8.374 25.587 1.00 93.38 659 MET A CA 1
ATOM 5112 C C . MET A 1 659 ? -23.952 -8.965 25.052 1.00 93.38 659 MET A C 1
ATOM 5114 O O . MET A 1 659 ? -24.619 -8.26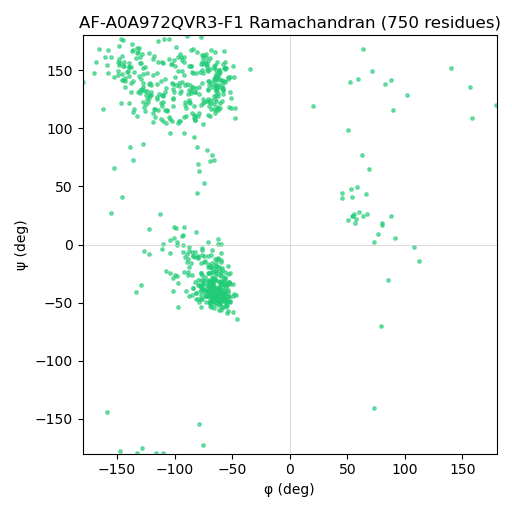1 24.308 1.00 93.38 659 MET A O 1
ATOM 5118 N N . PRO A 1 660 ? -24.331 -10.223 25.354 1.00 94.94 660 PRO A N 1
ATOM 5119 C CA . PRO A 1 660 ? 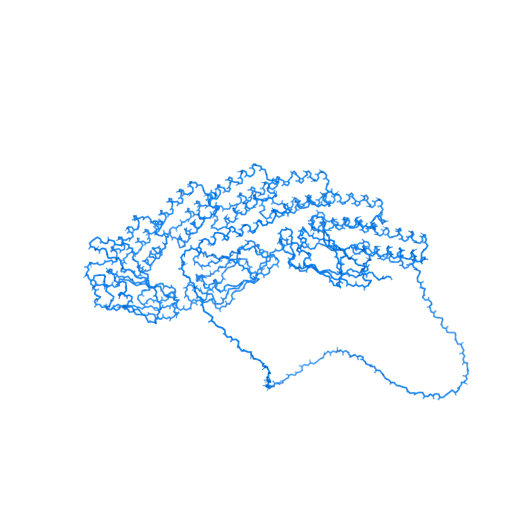-23.594 -11.229 26.124 1.00 94.94 660 PRO A CA 1
ATOM 5120 C C . PRO A 1 660 ? -22.192 -11.538 25.584 1.00 94.94 660 PRO A C 1
ATOM 5122 O O . PRO A 1 660 ? -21.946 -11.458 24.383 1.00 94.94 660 PRO A O 1
ATOM 5125 N N . THR A 1 661 ? -21.278 -11.933 26.469 1.00 92.75 661 THR A N 1
ATOM 5126 C CA . THR A 1 661 ? -19.972 -12.496 26.089 1.00 92.75 661 THR A CA 1
ATOM 5127 C C . THR A 1 661 ? -20.150 -13.884 25.464 1.00 92.75 661 THR A C 1
ATOM 5129 O O . THR A 1 661 ? -21.079 -14.599 25.839 1.00 92.75 661 THR A O 1
ATOM 5132 N N . ASP A 1 662 ? -19.261 -14.303 24.558 1.00 94.88 662 ASP A N 1
ATOM 5133 C CA . ASP A 1 662 ? -19.352 -15.637 23.940 1.00 94.88 662 ASP A CA 1
ATOM 5134 C C . ASP A 1 662 ? -19.360 -16.789 24.970 1.00 94.88 662 ASP A C 1
ATOM 5136 O O . ASP A 1 662 ? -18.656 -16.765 25.983 1.00 94.88 662 ASP A O 1
ATOM 5140 N N . GLY A 1 663 ? -20.193 -17.798 24.709 1.00 94.56 663 GLY A N 1
ATOM 5141 C CA . GLY A 1 663 ? -20.415 -18.968 25.555 1.00 94.56 663 GLY A CA 1
ATOM 5142 C C . GLY A 1 663 ? -21.231 -18.701 26.826 1.00 94.56 663 GLY A C 1
ATOM 5143 O O . GLY A 1 663 ? -21.415 -19.621 27.626 1.00 94.56 663 GLY A O 1
ATOM 5144 N N . GLN A 1 664 ? -21.718 -17.476 27.050 1.00 94.31 664 GLN A N 1
ATOM 5145 C CA . GLN A 1 664 ? -22.417 -17.109 28.283 1.00 94.31 664 GLN A CA 1
ATOM 5146 C C . GLN A 1 664 ? -23.799 -17.774 28.376 1.00 94.31 664 GLN A C 1
ATOM 5148 O O . GLN A 1 664 ? -24.537 -17.886 27.399 1.00 94.31 664 GLN A O 1
ATOM 5153 N N . VAL A 1 665 ? -24.168 -18.221 29.575 1.00 92.69 665 VAL A N 1
ATOM 5154 C CA . VAL A 1 665 ? -25.431 -18.922 29.854 1.00 92.69 665 VAL A CA 1
ATOM 5155 C C . VAL A 1 665 ? -26.280 -18.130 30.846 1.00 92.69 665 VAL A C 1
ATOM 5157 O O . VAL A 1 665 ? -25.763 -17.268 31.552 1.00 92.69 665 VAL A O 1
ATOM 5160 N N . GLY A 1 666 ? -27.578 -18.429 30.921 1.00 89.75 666 GLY A N 1
ATOM 5161 C CA . GLY A 1 666 ? -28.480 -17.795 31.885 1.00 89.75 666 GLY A CA 1
ATOM 5162 C C . GLY A 1 666 ? -28.968 -16.400 31.481 1.00 89.75 666 GLY A C 1
ATOM 5163 O O . GLY A 1 666 ? -29.433 -15.657 32.341 1.00 89.75 666 GLY A O 1
ATOM 5164 N N . ILE A 1 667 ? -28.879 -16.030 30.198 1.00 94.00 667 ILE A N 1
ATOM 5165 C CA . ILE A 1 667 ? -29.224 -14.681 29.723 1.00 94.00 667 ILE A CA 1
ATOM 5166 C C . ILE A 1 667 ? -30.731 -14.405 29.897 1.00 94.00 667 ILE A C 1
ATOM 5168 O O . ILE A 1 667 ? -31.543 -15.093 29.270 1.00 94.00 667 ILE A O 1
ATOM 5172 N N . PRO A 1 668 ? -31.148 -13.428 30.727 1.00 89.75 668 PRO A N 1
ATOM 5173 C CA . PRO A 1 668 ? -32.564 -13.146 30.947 1.00 89.75 668 PRO A CA 1
ATOM 5174 C C . PRO A 1 668 ? -33.217 -12.462 29.739 1.00 89.75 668 PRO A C 1
ATOM 5176 O O . PRO A 1 668 ? -32.570 -11.747 28.974 1.00 89.75 668 PRO A O 1
ATOM 5179 N N . SER A 1 669 ? -34.536 -12.620 29.606 1.00 82.31 669 SER A N 1
ATOM 5180 C CA . SER A 1 669 ? -35.320 -11.891 28.602 1.00 82.31 669 SER A CA 1
ATOM 5181 C C . SER A 1 669 ? -35.190 -10.377 28.804 1.00 82.31 669 SER A C 1
ATOM 5183 O O . SER A 1 669 ? -35.533 -9.865 29.871 1.00 82.31 669 SER A O 1
ATOM 5185 N N . GLY A 1 670 ? -34.748 -9.665 27.763 1.00 79.81 670 GLY A N 1
ATOM 5186 C CA . GLY A 1 670 ? -34.502 -8.219 27.797 1.00 79.81 670 GLY A CA 1
ATOM 5187 C C . GLY A 1 670 ? -33.074 -7.813 28.178 1.00 79.81 670 GLY A C 1
ATOM 5188 O O . GLY A 1 670 ? -32.815 -6.622 28.311 1.00 79.81 670 GLY A O 1
ATOM 5189 N N . TYR A 1 671 ? -32.147 -8.764 28.338 1.00 89.94 671 TYR A N 1
ATOM 5190 C CA . TYR A 1 671 ? -30.715 -8.456 28.362 1.00 89.94 671 TYR A CA 1
ATOM 5191 C C . TYR A 1 671 ? -30.281 -7.886 26.994 1.00 89.94 671 TYR A C 1
ATOM 5193 O O . TYR A 1 671 ? -30.683 -8.455 25.974 1.00 89.94 671 TYR A O 1
ATOM 5201 N N . PRO A 1 672 ? -29.494 -6.794 26.937 1.00 91.50 672 PRO A N 1
ATOM 5202 C CA . PRO A 1 672 ? -29.055 -6.204 25.670 1.00 91.50 672 PRO A CA 1
ATOM 5203 C C . PRO A 1 672 ? -28.159 -7.172 24.886 1.00 91.50 672 PRO A C 1
ATOM 5205 O O . PRO A 1 672 ? -27.353 -7.882 25.485 1.00 91.50 672 PRO A O 1
ATOM 5208 N N . ILE A 1 673 ? -28.287 -7.174 23.555 1.00 95.62 673 ILE A N 1
ATOM 5209 C CA . ILE A 1 673 ? -27.397 -7.897 22.635 1.00 95.62 673 ILE A CA 1
ATOM 5210 C C . ILE A 1 673 ? -26.616 -6.847 21.847 1.00 95.62 673 ILE A C 1
ATOM 5212 O O . ILE A 1 673 ? -27.188 -6.145 21.017 1.00 95.62 673 ILE A O 1
ATOM 5216 N N . GLN A 1 674 ? -25.326 -6.709 22.137 1.00 96.56 674 GLN A N 1
ATOM 5217 C CA . GLN A 1 674 ? -24.467 -5.657 21.608 1.00 96.56 674 GLN A CA 1
ATOM 5218 C C . GLN A 1 674 ? -23.071 -6.175 21.243 1.00 96.56 674 GLN A C 1
ATOM 5220 O O . GLN A 1 674 ? -22.504 -7.036 21.925 1.00 96.56 674 GLN A O 1
ATOM 5225 N N . VAL A 1 675 ? -22.509 -5.610 20.175 1.00 97.44 675 VAL A N 1
ATOM 5226 C CA . VAL A 1 675 ? -21.171 -5.899 19.644 1.00 97.44 675 VAL A CA 1
ATOM 5227 C C . VAL A 1 675 ? -20.367 -4.602 19.615 1.00 97.44 675 VAL A C 1
ATOM 5229 O O . VAL A 1 675 ? -20.811 -3.611 19.037 1.00 97.44 675 VAL A O 1
ATOM 5232 N N . PHE A 1 676 ? -19.189 -4.613 20.240 1.00 95.31 676 PHE A N 1
ATOM 5233 C CA . PHE A 1 676 ? -18.323 -3.446 20.398 1.00 95.31 676 PHE A CA 1
ATOM 5234 C C . PHE A 1 676 ? -17.110 -3.571 19.471 1.00 95.31 676 PHE A C 1
ATOM 5236 O O . PHE A 1 676 ? -16.284 -4.465 19.659 1.00 95.31 676 PHE A O 1
ATOM 5243 N N . PHE A 1 677 ? -16.975 -2.684 18.489 1.00 93.62 677 PHE A N 1
ATOM 5244 C CA . PHE A 1 677 ? -15.864 -2.660 17.534 1.00 93.62 677 PHE A CA 1
ATOM 5245 C C . PHE A 1 677 ? -14.731 -1.725 17.993 1.00 93.62 677 PHE A C 1
ATOM 5247 O O . PHE A 1 677 ? -14.930 -0.816 18.798 1.00 93.62 677 PHE A O 1
ATOM 5254 N N . ASN A 1 678 ? -13.516 -1.926 17.472 1.00 85.25 678 ASN A N 1
ATOM 5255 C CA . ASN A 1 678 ? -12.374 -1.033 17.719 1.00 85.25 678 ASN A CA 1
ATOM 5256 C C . ASN A 1 678 ? -12.381 0.252 16.867 1.00 85.25 678 ASN A C 1
ATOM 5258 O O . ASN A 1 678 ? -11.543 1.125 17.093 1.00 85.25 678 ASN A O 1
ATOM 5262 N N . ARG A 1 679 ? -13.276 0.346 15.878 1.00 84.56 679 ARG A N 1
ATOM 5263 C CA . ARG A 1 679 ? -13.467 1.485 14.972 1.00 84.56 679 ARG A CA 1
ATOM 5264 C C . ARG A 1 679 ? -14.893 1.501 14.425 1.00 84.56 679 ARG A C 1
ATOM 5266 O O . ARG A 1 679 ? -15.545 0.462 14.412 1.00 84.56 679 ARG A O 1
ATOM 5273 N N . SER A 1 680 ? -15.310 2.659 13.925 1.00 86.62 680 SER A N 1
ATOM 5274 C CA . SER A 1 680 ? -16.555 2.860 13.174 1.00 86.62 680 SER A CA 1
ATOM 5275 C C . SER A 1 680 ? -16.698 1.851 12.031 1.00 86.62 680 SER A C 1
ATOM 5277 O O . SER A 1 680 ? -15.803 1.720 11.182 1.00 86.62 680 SER A O 1
ATOM 5279 N N . MET A 1 681 ? -17.825 1.144 12.021 1.00 91.31 681 MET A N 1
ATOM 5280 C CA . MET A 1 681 ? -18.211 0.226 10.955 1.00 91.31 681 MET A CA 1
ATOM 5281 C C . MET A 1 681 ? -18.933 0.945 9.813 1.00 91.31 681 MET A C 1
ATOM 5283 O O . MET A 1 681 ? -19.313 2.105 9.929 1.00 91.31 681 MET A O 1
ATOM 5287 N N . ASP A 1 682 ? -19.099 0.252 8.691 1.00 93.38 682 ASP A N 1
ATOM 5288 C CA . ASP A 1 682 ? -20.126 0.560 7.698 1.00 93.38 682 ASP A CA 1
ATOM 5289 C C . ASP A 1 682 ? -21.395 -0.240 8.072 1.00 93.38 682 ASP A C 1
ATOM 5291 O O . ASP A 1 682 ? -21.360 -1.475 7.990 1.00 93.38 682 ASP A O 1
ATOM 5295 N N . PRO A 1 683 ? -22.484 0.418 8.529 1.00 97.31 683 PRO A N 1
ATOM 5296 C CA . PRO A 1 683 ? -23.705 -0.252 8.974 1.00 97.31 683 PRO A CA 1
ATOM 5297 C C . PRO A 1 683 ? -24.288 -1.226 7.949 1.00 97.31 683 PRO A C 1
ATOM 5299 O O . PRO A 1 683 ? -24.531 -2.383 8.291 1.00 97.31 683 PRO A O 1
ATOM 5302 N N . ASP A 1 684 ? -24.438 -0.798 6.691 1.00 97.06 684 ASP A N 1
ATOM 5303 C CA . ASP A 1 684 ? -25.041 -1.609 5.626 1.00 97.06 684 ASP A CA 1
ATOM 5304 C C . ASP A 1 684 ? -24.200 -2.887 5.390 1.00 97.06 684 ASP A C 1
ATOM 5306 O O . ASP A 1 684 ? -24.734 -3.992 5.283 1.00 97.06 684 ASP A O 1
ATOM 5310 N N . SER A 1 685 ? -22.867 -2.753 5.405 1.00 95.31 685 SER A N 1
ATOM 5311 C CA . SER A 1 685 ? -21.895 -3.845 5.195 1.00 95.31 685 SER A CA 1
ATOM 5312 C C . SER A 1 685 ? -21.811 -4.852 6.356 1.00 95.31 685 SER A C 1
ATOM 5314 O O . SER A 1 685 ? -21.418 -6.010 6.169 1.00 95.31 685 SER A O 1
ATOM 5316 N N . VAL A 1 686 ? -22.173 -4.442 7.575 1.00 97.69 686 VAL A N 1
ATOM 5317 C CA . VAL A 1 686 ? -22.328 -5.361 8.715 1.00 97.69 686 VAL A CA 1
ATOM 5318 C C . VAL A 1 686 ? -23.710 -6.011 8.716 1.00 97.69 686 VAL A C 1
ATOM 5320 O O . VAL A 1 686 ? -23.814 -7.196 9.022 1.00 97.69 686 VAL A O 1
ATOM 5323 N N . GLU A 1 687 ? -24.760 -5.285 8.338 1.00 97.81 687 GLU A N 1
ATOM 5324 C CA . GLU A 1 687 ? -26.137 -5.789 8.336 1.00 97.81 687 GLU A CA 1
ATOM 5325 C C . GLU A 1 687 ? -26.384 -6.844 7.249 1.00 97.81 687 GLU A C 1
ATOM 5327 O O . GLU A 1 687 ? -26.925 -7.905 7.565 1.00 97.81 687 GLU A O 1
ATOM 5332 N N . ASP A 1 688 ? -25.885 -6.640 6.023 1.00 97.12 688 ASP A N 1
ATOM 5333 C CA . ASP A 1 688 ? -25.914 -7.643 4.937 1.00 97.12 688 ASP A CA 1
ATOM 5334 C C . ASP A 1 688 ? -25.089 -8.913 5.258 1.00 97.12 688 ASP A C 1
ATOM 5336 O O . ASP A 1 688 ? -25.220 -9.947 4.596 1.00 97.12 688 ASP A O 1
ATOM 5340 N N . ALA A 1 689 ? -24.219 -8.848 6.269 1.00 96.31 689 ALA A N 1
ATOM 5341 C CA . ALA A 1 689 ? -23.294 -9.905 6.674 1.00 96.31 689 ALA A CA 1
ATOM 5342 C C . ALA A 1 689 ? -23.623 -10.545 8.035 1.00 96.31 689 ALA A C 1
ATOM 5344 O O . ALA A 1 689 ? -22.932 -11.485 8.446 1.00 96.31 689 ALA A O 1
ATOM 5345 N N . LEU A 1 690 ? -24.640 -10.037 8.736 1.00 98.06 690 LEU A N 1
ATOM 5346 C CA . LEU A 1 690 ? -25.079 -10.510 10.044 1.00 98.06 690 LEU A CA 1
ATOM 5347 C C . LEU A 1 690 ? -26.061 -11.676 9.879 1.00 98.06 690 LEU A C 1
ATOM 5349 O O . LEU A 1 690 ? -27.043 -11.587 9.147 1.00 98.06 690 LEU A O 1
ATOM 5353 N N . SER A 1 691 ? -25.831 -12.771 10.601 1.00 97.31 691 SER A N 1
ATOM 5354 C CA . SER A 1 691 ? -26.750 -13.912 10.638 1.00 97.31 691 SER A CA 1
ATOM 5355 C C . SER A 1 691 ? -26.888 -14.503 12.040 1.00 97.31 691 SER A C 1
ATOM 5357 O O . SER A 1 691 ? -25.989 -14.388 12.876 1.00 97.31 691 SER A O 1
ATOM 5359 N N . VAL A 1 692 ? -28.042 -15.126 12.304 1.00 97.69 692 VAL A N 1
ATOM 5360 C CA . VAL A 1 692 ? -28.427 -15.646 13.624 1.00 97.69 692 VAL A CA 1
ATOM 5361 C C . VAL A 1 692 ? -28.930 -17.086 13.497 1.00 97.69 692 VAL A C 1
ATOM 5363 O O . VAL A 1 692 ? -29.516 -17.476 12.488 1.00 97.69 692 VAL A O 1
ATOM 5366 N N . THR A 1 693 ? -28.665 -17.926 14.495 1.00 97.44 693 THR A N 1
ATOM 5367 C CA . THR A 1 693 ? -29.127 -19.321 14.548 1.00 97.44 693 THR A CA 1
ATOM 5368 C C . THR A 1 693 ? -29.414 -19.741 15.996 1.00 97.44 693 THR A C 1
ATOM 5370 O O . THR A 1 693 ? -28.479 -19.730 16.797 1.00 97.44 693 THR A O 1
ATOM 5373 N N . PRO A 1 694 ? -30.639 -20.180 16.357 1.00 96.75 694 PRO A N 1
ATOM 5374 C CA . PRO A 1 694 ? -31.853 -20.229 15.536 1.00 96.75 694 PRO A CA 1
ATOM 5375 C C . PRO A 1 694 ? -32.254 -18.880 14.927 1.00 96.75 694 PRO A C 1
ATOM 5377 O O . PRO A 1 694 ? -31.945 -17.830 15.481 1.00 96.75 694 PRO A O 1
ATOM 5380 N N . ASP A 1 695 ? -32.926 -18.946 13.780 1.00 95.38 695 ASP A N 1
ATOM 5381 C CA . ASP A 1 695 ? -33.451 -17.786 13.054 1.00 95.38 695 ASP A CA 1
ATOM 5382 C C . ASP A 1 695 ? -34.538 -17.061 13.873 1.00 95.38 695 ASP A C 1
ATOM 5384 O O . ASP A 1 695 ? -35.385 -17.713 14.492 1.00 95.38 695 ASP A O 1
ATOM 5388 N N . ILE A 1 696 ? -34.491 -15.727 13.889 1.00 94.88 696 ILE A N 1
ATOM 5389 C CA . ILE A 1 696 ? -35.377 -14.830 14.649 1.00 94.88 696 ILE A CA 1
ATOM 5390 C C . ILE A 1 696 ? -35.560 -13.508 13.892 1.00 94.88 696 ILE A C 1
ATOM 5392 O O . ILE A 1 696 ? -34.635 -13.032 13.240 1.00 94.88 696 ILE A O 1
ATOM 5396 N N . GLU A 1 697 ? -36.719 -12.855 14.026 1.00 95.94 697 GLU A N 1
ATOM 5397 C CA . GLU A 1 697 ? -36.868 -11.470 13.557 1.00 95.94 697 GLU A CA 1
ATOM 5398 C C . GLU A 1 697 ? -36.159 -10.519 14.537 1.00 95.94 697 GLU A C 1
ATOM 5400 O O . GLU A 1 697 ? -36.450 -10.519 15.737 1.00 95.94 697 GLU A O 1
ATOM 5405 N N . TYR A 1 698 ? -35.243 -9.692 14.031 1.00 96.25 698 TYR A N 1
ATOM 5406 C CA . TYR A 1 698 ? -34.531 -8.668 14.798 1.00 96.25 698 TYR A CA 1
ATOM 5407 C C . TYR A 1 698 ? -34.516 -7.318 14.071 1.00 96.25 698 TYR A C 1
ATOM 5409 O O . TYR A 1 698 ? -34.887 -7.205 12.902 1.00 96.25 698 TYR A O 1
ATOM 5417 N N . LYS A 1 699 ? -34.091 -6.278 14.787 1.00 97.19 699 LYS A N 1
ATOM 5418 C CA . LYS A 1 699 ? -33.680 -4.987 14.230 1.00 97.19 699 LYS A CA 1
ATOM 5419 C C . LYS A 1 699 ? -32.300 -4.629 14.748 1.00 97.19 699 LYS A C 1
ATOM 5421 O O . LYS A 1 699 ? -31.938 -5.025 15.851 1.00 97.19 699 LYS A O 1
ATOM 5426 N N . THR A 1 700 ? -31.563 -3.868 13.965 1.00 98.00 700 THR A N 1
ATOM 5427 C CA . THR A 1 700 ? -30.266 -3.311 14.332 1.00 98.00 700 THR A CA 1
ATOM 5428 C C . THR A 1 700 ? -30.396 -1.840 14.712 1.00 98.00 700 THR A C 1
ATOM 5430 O O . THR A 1 700 ? -31.327 -1.141 14.295 1.00 98.00 700 THR A O 1
ATOM 5433 N N . LYS A 1 701 ? -29.458 -1.368 15.528 1.00 97.12 701 LYS A N 1
ATOM 5434 C CA . LYS A 1 701 ? -29.193 0.051 15.763 1.00 97.12 701 LYS A CA 1
ATOM 5435 C C . LYS A 1 701 ? -27.700 0.259 15.939 1.00 97.12 701 LYS A C 1
ATOM 5437 O O . LYS A 1 701 ? -27.005 -0.629 16.427 1.00 97.12 701 LYS A O 1
ATOM 5442 N N . TRP A 1 702 ? -27.257 1.465 15.620 1.00 96.06 702 TRP A N 1
ATOM 5443 C CA . TRP A 1 702 ? -25.870 1.875 15.747 1.00 96.06 702 TRP A CA 1
ATOM 5444 C C . TRP A 1 702 ? -25.755 3.072 16.682 1.00 96.06 702 TRP A C 1
ATOM 5446 O O . TRP A 1 702 ? -26.569 3.998 16.627 1.00 96.06 702 TRP A O 1
ATOM 5456 N N . TYR A 1 703 ? -24.753 3.021 17.552 1.00 93.25 703 TYR A N 1
ATOM 5457 C CA . TYR A 1 703 ? -24.423 4.064 18.517 1.00 93.25 703 TYR A CA 1
ATOM 5458 C C . TYR A 1 703 ? -22.926 4.383 18.453 1.00 93.25 703 TYR A C 1
ATOM 5460 O O . TYR A 1 703 ? -22.143 3.636 17.856 1.00 93.25 703 TYR A O 1
ATOM 5468 N N . GLU A 1 704 ? -22.523 5.472 19.115 1.00 92.25 704 GLU A N 1
ATOM 5469 C CA . GLU A 1 704 ? -21.113 5.789 19.367 1.00 92.25 704 GLU A CA 1
ATOM 5470 C C . GLU A 1 704 ? -20.287 5.915 18.077 1.00 92.25 704 GLU A C 1
ATOM 5472 O O . GLU A 1 704 ? -19.238 5.296 17.947 1.00 92.25 704 GLU A O 1
ATOM 5477 N N . ALA A 1 705 ? -20.778 6.688 17.099 1.00 90.50 705 ALA A N 1
ATOM 5478 C CA . ALA A 1 705 ? -20.180 6.834 15.761 1.00 90.50 705 ALA A CA 1
ATOM 5479 C C . ALA A 1 705 ? -19.953 5.491 15.024 1.00 90.50 705 ALA A C 1
ATOM 5481 O O . ALA A 1 705 ? -18.922 5.270 14.386 1.00 90.50 705 ALA A O 1
ATOM 5482 N N . ASP A 1 706 ? -20.931 4.589 15.135 1.00 94.31 706 ASP A N 1
ATOM 5483 C CA . ASP A 1 706 ? -20.964 3.254 14.522 1.00 94.31 706 ASP A CA 1
ATOM 5484 C C . ASP A 1 706 ? -19.911 2.270 15.083 1.00 94.31 706 ASP A C 1
ATOM 5486 O O . ASP A 1 706 ? -19.497 1.324 14.412 1.00 94.31 706 ASP A O 1
ATOM 5490 N N . PHE A 1 707 ? -19.477 2.469 16.336 1.00 93.56 707 PHE A N 1
ATOM 5491 C CA . PHE A 1 707 ? -18.625 1.522 17.080 1.00 93.56 707 PHE A CA 1
ATOM 5492 C C . PHE A 1 707 ? -19.427 0.453 17.826 1.00 93.56 707 PHE A C 1
ATOM 5494 O O . PHE A 1 707 ? -18.857 -0.565 18.225 1.00 93.56 707 PHE A O 1
ATOM 5501 N N . VAL A 1 708 ? -20.720 0.683 18.068 1.00 96.25 708 VAL A N 1
ATOM 5502 C CA . VAL A 1 708 ? -21.576 -0.240 18.823 1.00 96.25 708 VAL A CA 1
ATOM 5503 C C . VAL A 1 708 ? -22.799 -0.598 17.998 1.00 96.25 708 VAL A C 1
ATOM 5505 O O . VAL A 1 708 ? -23.646 0.254 17.736 1.00 96.25 708 VAL A O 1
ATOM 5508 N N . LEU A 1 709 ? -22.890 -1.876 17.633 1.00 97.69 709 LEU A N 1
ATOM 5509 C CA . LEU A 1 709 ? -24.084 -2.488 17.058 1.00 97.69 709 LEU A CA 1
ATOM 5510 C C 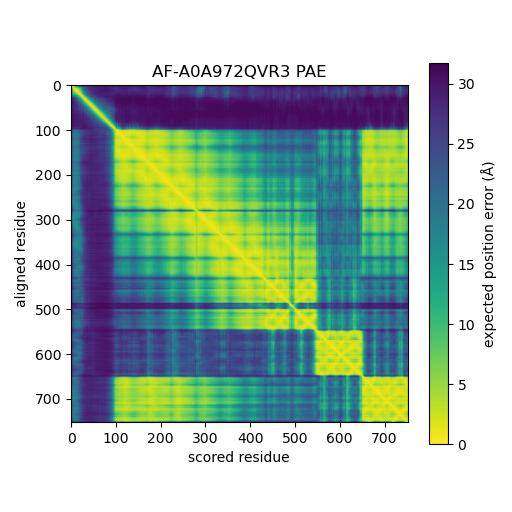. LEU A 1 709 ? -24.939 -3.056 18.191 1.00 97.69 709 LEU A C 1
ATOM 5512 O O . LEU A 1 709 ? -24.475 -3.923 18.928 1.00 97.69 709 LEU A O 1
ATOM 5516 N N . GLU A 1 710 ? -26.189 -2.620 18.295 1.00 97.00 710 GLU A N 1
ATOM 5517 C CA . GLU A 1 710 ? -27.234 -3.250 19.104 1.00 97.00 710 GLU A CA 1
ATOM 5518 C C . GLU A 1 710 ? -28.177 -4.068 18.221 1.00 97.00 710 GLU A C 1
ATOM 5520 O O . GLU A 1 710 ? -28.578 -3.624 17.145 1.00 97.00 710 GLU A O 1
ATOM 5525 N N . ILE A 1 711 ? -28.562 -5.252 18.699 1.00 97.44 711 ILE A N 1
ATOM 5526 C CA . ILE A 1 711 ? -29.499 -6.158 18.038 1.00 97.44 711 ILE A CA 1
ATOM 5527 C C . ILE A 1 711 ? -30.720 -6.341 18.949 1.00 97.44 711 ILE A C 1
ATOM 5529 O O . ILE A 1 711 ? -30.620 -6.887 20.045 1.00 97.44 711 ILE A O 1
ATOM 5533 N N . GLU A 1 712 ? -31.892 -5.905 18.490 1.00 95.50 712 GLU A N 1
ATOM 5534 C CA . GLU A 1 712 ? -33.174 -6.024 19.190 1.00 95.50 712 GLU A CA 1
ATOM 5535 C C . GLU A 1 712 ? -34.024 -7.167 18.602 1.00 95.50 712 GLU A C 1
ATOM 5537 O O . GLU A 1 712 ? -34.622 -6.988 17.534 1.00 95.50 712 GLU A O 1
ATOM 5542 N N . PRO A 1 713 ? -34.168 -8.322 19.280 1.00 95.38 713 PRO A N 1
ATOM 5543 C CA . PRO A 1 713 ? -35.170 -9.324 18.923 1.00 95.38 713 PRO A CA 1
ATOM 5544 C C . PRO A 1 713 ? -36.584 -8.731 18.961 1.00 95.38 713 PRO A C 1
ATOM 5546 O O . PRO A 1 713 ? -36.959 -8.048 19.914 1.00 95.38 713 PRO A O 1
ATOM 5549 N N . GLN A 1 714 ? -37.382 -8.991 17.925 1.00 94.44 714 GLN A N 1
ATOM 5550 C CA . GLN A 1 714 ? -38.763 -8.500 17.824 1.00 94.44 714 GLN A CA 1
ATOM 5551 C C . GLN A 1 714 ? -39.777 -9.424 18.520 1.00 94.44 714 GLN A C 1
ATOM 5553 O O . GLN A 1 714 ? -40.893 -8.999 18.823 1.00 94.44 714 GLN A O 1
ATOM 5558 N N . GLU A 1 715 ? -39.375 -10.659 18.829 1.00 90.25 715 GLU A N 1
ATOM 5559 C CA . GLU A 1 715 ? -40.115 -11.612 19.662 1.00 90.25 715 GLU A CA 1
ATOM 5560 C C . GLU A 1 715 ? -39.305 -11.997 20.915 1.00 90.25 715 GLU A C 1
ATOM 5562 O O . GLU A 1 715 ? -38.084 -11.837 20.967 1.00 90.25 715 GLU A O 1
ATOM 5567 N N . GLN A 1 716 ? -39.981 -12.512 21.949 1.00 89.94 716 GLN A N 1
ATOM 5568 C CA . GLN A 1 716 ? -39.310 -13.004 23.155 1.00 89.94 716 GLN A CA 1
ATOM 5569 C C . GLN A 1 716 ? -38.504 -14.268 22.825 1.00 89.94 716 GLN A C 1
ATOM 5571 O O . GLN A 1 716 ? -39.073 -15.275 22.402 1.00 89.94 716 GLN A O 1
ATOM 5576 N N . LEU A 1 717 ? -37.190 -14.230 23.069 1.00 93.06 717 LEU A N 1
ATOM 5577 C CA . LEU A 1 717 ? -36.310 -15.382 22.872 1.00 93.06 717 LEU A CA 1
ATOM 5578 C C . LEU A 1 717 ? -36.777 -16.583 23.709 1.00 93.06 717 LEU A C 1
ATOM 5580 O O . LEU A 1 717 ? -37.062 -16.455 24.902 1.00 93.06 717 LEU A O 1
ATOM 5584 N N . VAL A 1 718 ? -36.807 -17.762 23.084 1.00 93.62 718 VAL A N 1
ATOM 5585 C CA . VAL A 1 718 ? -37.170 -19.028 23.740 1.00 93.62 718 VAL A CA 1
ATOM 5586 C C . VAL A 1 718 ? -36.238 -19.294 24.939 1.00 93.62 718 VAL A C 1
ATOM 5588 O O . VAL A 1 718 ? -35.021 -19.163 24.769 1.00 93.62 718 VAL A O 1
ATOM 5591 N N . PRO A 1 719 ? -36.754 -19.673 26.128 1.00 92.56 719 PRO A N 1
ATOM 5592 C CA . PRO A 1 719 ? -35.945 -20.062 27.289 1.00 92.56 719 PRO A CA 1
ATOM 5593 C C . PRO A 1 719 ? -34.992 -21.234 27.017 1.00 92.56 719 PRO A C 1
ATOM 5595 O O . PRO A 1 719 ? -35.242 -22.049 26.125 1.00 92.56 719 PRO A O 1
ATOM 5598 N N . ASN A 1 720 ? -33.910 -21.327 27.800 1.00 94.00 720 ASN A N 1
ATOM 5599 C CA . ASN A 1 720 ? -32.920 -22.417 27.765 1.00 94.00 720 ASN A CA 1
ATOM 5600 C C . ASN A 1 720 ? -32.469 -22.819 26.338 1.00 94.00 720 ASN A C 1
ATOM 5602 O O . ASN A 1 720 ? -32.347 -23.997 25.998 1.00 94.00 720 ASN A O 1
ATOM 5606 N N . THR A 1 721 ? -32.283 -21.821 25.472 1.00 96.00 721 THR A N 1
ATOM 5607 C CA . THR A 1 721 ? -31.985 -21.979 24.043 1.00 96.00 721 THR A CA 1
ATOM 5608 C C . THR A 1 721 ? -30.709 -21.222 23.705 1.00 96.00 721 THR A C 1
ATOM 5610 O O . THR A 1 721 ? -30.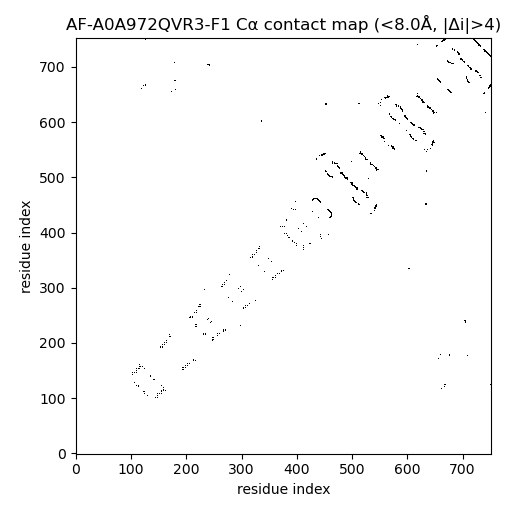567 -20.045 24.040 1.00 96.00 721 THR A O 1
ATOM 5613 N N . THR A 1 722 ? -29.767 -21.901 23.048 1.00 97.69 722 THR A N 1
ATOM 5614 C CA . THR A 1 722 ? -28.515 -21.296 22.585 1.00 97.69 722 THR A CA 1
ATOM 5615 C C . THR A 1 722 ? -28.733 -20.592 21.251 1.00 97.69 722 THR A C 1
ATOM 5617 O O . THR A 1 722 ? -29.074 -21.248 20.268 1.00 97.69 722 THR A O 1
ATOM 5620 N N . TYR A 1 723 ? -28.497 -19.283 21.212 1.00 97.69 723 TYR A N 1
ATOM 5621 C CA . TYR A 1 723 ? -28.430 -18.487 19.989 1.00 97.69 723 TYR A CA 1
ATOM 5622 C C . TYR A 1 723 ? -26.964 -18.238 19.635 1.00 97.69 723 TYR A C 1
ATOM 5624 O O . TYR A 1 723 ? -26.136 -17.980 20.507 1.00 97.69 723 TYR A O 1
ATOM 5632 N N . THR A 1 724 ? -26.642 -18.339 18.351 1.00 98.19 724 THR A N 1
ATOM 5633 C CA . THR A 1 724 ? -25.324 -18.063 17.772 1.00 98.19 724 THR A CA 1
ATOM 5634 C C . THR A 1 724 ? -25.476 -16.960 16.740 1.00 98.19 724 THR A C 1
ATOM 5636 O O . THR A 1 724 ? -26.351 -17.045 15.882 1.00 98.19 724 THR A O 1
ATOM 5639 N N . PHE A 1 725 ? -24.616 -15.956 16.823 1.00 98.12 725 PHE A N 1
ATOM 5640 C CA . PHE A 1 725 ? -24.533 -14.820 15.919 1.00 98.12 725 PHE A CA 1
ATOM 5641 C C . PHE A 1 725 ? -23.223 -14.916 15.131 1.00 98.12 725 PHE A C 1
ATOM 5643 O O . PHE A 1 725 ? -22.185 -15.294 15.683 1.00 98.12 725 PHE A O 1
ATOM 5650 N N . GLU A 1 726 ? -23.265 -14.583 13.846 1.00 97.88 726 GLU A N 1
ATOM 5651 C CA . GLU A 1 726 ? -22.098 -14.473 12.969 1.00 97.88 726 GLU A CA 1
ATOM 5652 C C . GLU A 1 726 ? -22.128 -13.136 12.231 1.00 97.88 726 GLU A C 1
ATOM 5654 O O . GLU A 1 726 ? -23.151 -12.783 11.649 1.00 97.88 726 GLU A O 1
ATOM 5659 N N . ILE A 1 727 ? -20.992 -12.439 12.224 1.00 97.81 727 ILE A N 1
ATOM 5660 C CA . ILE A 1 727 ? -20.708 -11.295 11.355 1.00 97.81 727 ILE A CA 1
ATOM 5661 C C . ILE A 1 727 ? -19.644 -11.758 10.361 1.00 97.81 727 ILE A C 1
ATOM 5663 O O . ILE A 1 727 ? -18.581 -12.230 10.772 1.00 97.81 727 ILE A O 1
ATOM 5667 N N . GLY A 1 728 ? -19.930 -11.663 9.064 1.00 89.81 728 GLY A N 1
ATOM 5668 C CA . GLY A 1 728 ? -19.019 -12.113 8.012 1.00 89.81 728 GLY A CA 1
ATOM 5669 C C . GLY A 1 728 ? -17.707 -11.318 7.935 1.00 89.81 728 GLY A C 1
ATOM 5670 O O . GLY A 1 728 ? -17.692 -10.101 8.095 1.00 89.81 728 GLY A O 1
ATOM 5671 N N . GLY A 1 729 ? -16.596 -11.999 7.630 1.00 82.00 729 GLY A N 1
ATOM 5672 C CA . GLY A 1 729 ? -15.270 -11.377 7.475 1.00 82.00 729 GLY A CA 1
ATOM 5673 C C . GLY A 1 729 ? -15.194 -10.296 6.384 1.00 82.00 729 GLY A C 1
ATOM 5674 O O . GLY A 1 729 ? -14.314 -9.438 6.419 1.00 82.00 729 GLY A O 1
ATOM 5675 N N . GLN A 1 730 ? -16.142 -10.301 5.442 1.00 79.81 730 GLN A N 1
ATOM 5676 C CA . GLN A 1 730 ? -16.268 -9.296 4.387 1.00 79.81 730 GLN A CA 1
ATOM 5677 C C . GLN A 1 730 ? -16.808 -7.934 4.861 1.00 79.81 730 GLN A C 1
ATOM 5679 O O . GLN A 1 730 ? -16.704 -6.969 4.109 1.00 79.81 730 GLN A O 1
ATOM 5684 N N . SER A 1 731 ? -17.386 -7.833 6.065 1.00 86.81 731 SER A N 1
ATOM 5685 C CA . SER A 1 731 ? -17.928 -6.567 6.575 1.00 86.81 731 SER A CA 1
ATOM 5686 C C . SER A 1 731 ? -16.850 -5.505 6.731 1.00 86.81 731 SER A C 1
ATOM 5688 O O . SER A 1 731 ? -15.785 -5.772 7.289 1.00 86.81 731 SER A O 1
ATOM 5690 N N . THR A 1 732 ? -17.137 -4.285 6.289 1.00 81.44 732 THR A N 1
ATOM 5691 C CA . THR A 1 732 ? -16.157 -3.195 6.243 1.00 81.44 732 THR A CA 1
ATOM 5692 C C . THR A 1 732 ? -16.315 -2.160 7.354 1.00 81.44 732 THR A C 1
ATOM 5694 O O . THR A 1 732 ? -17.398 -1.938 7.887 1.00 81.44 732 THR A O 1
ATOM 5697 N N . SER A 1 733 ? -15.219 -1.470 7.675 1.00 80.38 733 SER A N 1
ATOM 5698 C CA . SER A 1 733 ? -15.262 -0.193 8.387 1.00 80.38 733 SER A CA 1
ATOM 5699 C C . SER A 1 733 ? -15.866 0.913 7.516 1.00 80.38 733 SER A C 1
ATOM 5701 O O . SER A 1 733 ? -15.893 0.796 6.289 1.00 80.38 733 SER A O 1
ATOM 5703 N N . SER A 1 734 ? -16.205 2.055 8.118 1.00 76.00 734 SER A N 1
ATOM 5704 C CA . SER A 1 734 ? -16.568 3.290 7.393 1.00 76.00 734 SER A CA 1
ATOM 5705 C C . SER A 1 734 ? -15.462 3.834 6.468 1.00 76.00 734 SER A C 1
ATOM 5707 O O . SER A 1 734 ? -15.684 4.763 5.697 1.00 76.00 734 SER A O 1
ATOM 5709 N N . HIS A 1 735 ? -14.264 3.241 6.529 1.00 65.81 735 HIS A N 1
ATOM 5710 C CA . HIS A 1 735 ? -13.110 3.507 5.666 1.00 65.81 735 HIS A CA 1
ATOM 5711 C C . HIS A 1 735 ? -12.786 2.297 4.760 1.00 65.81 735 HIS A C 1
ATOM 5713 O O . HIS A 1 735 ? -11.631 2.086 4.392 1.00 65.81 735 HIS A O 1
ATOM 5719 N N . SER A 1 736 ? -13.790 1.466 4.455 1.00 64.56 736 SER A N 1
ATOM 5720 C CA . SER A 1 736 ? -13.724 0.307 3.551 1.00 64.56 736 SER A CA 1
ATOM 5721 C C . SER A 1 736 ? -12.685 -0.772 3.912 1.00 64.56 736 SER A C 1
ATOM 5723 O O . SER A 1 736 ? -12.293 -1.555 3.052 1.00 64.56 736 SER A O 1
ATOM 5725 N N . ARG A 1 737 ? -12.244 -0.865 5.177 1.00 68.25 737 ARG A N 1
ATOM 5726 C CA . ARG A 1 737 ? -11.338 -1.940 5.635 1.00 68.25 737 ARG A CA 1
ATOM 5727 C C . ARG A 1 737 ? -12.146 -3.170 6.070 1.00 68.25 737 ARG A C 1
ATOM 5729 O O . ARG A 1 737 ? -12.972 -2.994 6.965 1.00 68.25 737 ARG A O 1
ATOM 5736 N N . PRO A 1 738 ? -11.925 -4.378 5.527 1.00 74.75 738 PRO A N 1
ATOM 5737 C CA . PRO A 1 738 ? -12.675 -5.574 5.918 1.00 74.75 738 PRO A CA 1
ATOM 5738 C C . PRO A 1 738 ? -12.295 -6.085 7.318 1.00 74.75 738 PRO A C 1
ATOM 5740 O O . PRO A 1 738 ? -11.170 -5.886 7.782 1.00 74.75 738 PRO A O 1
ATOM 5743 N N . LEU A 1 739 ? -13.229 -6.789 7.962 1.00 74.19 739 LEU A N 1
ATOM 5744 C CA . LEU A 1 739 ? -13.054 -7.523 9.225 1.00 74.19 739 LEU A CA 1
ATOM 5745 C C . LEU A 1 739 ? -12.043 -8.685 9.099 1.00 74.19 739 LEU A C 1
ATOM 5747 O O . LEU A 1 739 ? -11.471 -9.125 10.095 1.00 74.19 739 LEU A O 1
ATOM 5751 N N . GLY A 1 740 ? -11.816 -9.177 7.876 1.00 74.44 740 GLY A N 1
ATOM 5752 C CA . GLY A 1 740 ? -10.894 -10.266 7.545 1.00 74.44 740 GLY A CA 1
ATOM 5753 C C . GLY A 1 740 ? -11.505 -11.630 7.854 1.00 74.44 740 GLY A C 1
ATOM 5754 O O . GLY A 1 740 ? -11.897 -12.373 6.954 1.00 74.44 740 GLY A O 1
ATOM 5755 N N . GLN A 1 741 ? -11.666 -11.936 9.140 1.00 75.50 741 GLN A N 1
ATOM 5756 C CA . GLN A 1 741 ? -12.214 -13.205 9.624 1.00 75.50 741 GLN A CA 1
ATOM 5757 C C . GLN A 1 741 ? -13.625 -13.030 10.192 1.00 75.50 741 GLN A C 1
ATOM 5759 O O . GLN A 1 741 ? -13.876 -12.120 10.981 1.00 75.50 741 GLN A O 1
ATOM 5764 N N . SER A 1 742 ? -14.548 -13.929 9.827 1.00 86.88 742 SER A N 1
ATOM 5765 C CA . SER A 1 742 ? -15.914 -13.912 10.363 1.00 86.88 742 SER A CA 1
ATOM 5766 C C . SER A 1 742 ? -15.910 -14.081 11.881 1.00 86.88 742 SER A C 1
ATOM 5768 O O . SER A 1 742 ? -15.440 -15.096 12.403 1.00 86.88 742 SER A O 1
ATOM 5770 N N . TYR A 1 743 ? -16.483 -13.113 12.590 1.00 93.19 743 TYR A N 1
ATOM 5771 C CA . TYR A 1 743 ? -16.616 -13.168 14.037 1.00 93.19 743 TYR A CA 1
ATOM 5772 C C . TYR A 1 743 ? -17.886 -13.928 14.422 1.00 93.19 743 TYR A C 1
ATOM 5774 O O . TYR A 1 743 ? -18.967 -13.651 13.904 1.00 93.19 743 TYR A O 1
ATOM 5782 N N . ARG A 1 744 ? -17.769 -14.876 15.357 1.00 96.94 744 ARG A N 1
ATOM 5783 C CA . ARG A 1 744 ? -18.902 -15.621 15.918 1.00 96.94 744 ARG A CA 1
ATOM 5784 C C . ARG A 1 744 ? -18.954 -15.438 17.426 1.00 96.94 744 ARG A C 1
ATOM 5786 O O . ARG A 1 744 ? -17.923 -15.545 18.083 1.00 96.94 744 ARG A O 1
ATOM 5793 N N . PHE A 1 745 ? -20.155 -15.251 17.963 1.00 97.56 745 PHE A N 1
ATOM 5794 C CA . PHE A 1 745 ? -20.416 -15.349 19.397 1.00 97.56 745 PHE A CA 1
ATOM 5795 C C . PHE A 1 745 ? -21.744 -16.056 19.658 1.00 97.56 745 PHE A C 1
ATOM 5797 O O . PHE A 1 745 ? -22.630 -16.106 18.805 1.00 97.56 745 PHE A O 1
ATOM 5804 N N . SER A 1 746 ? -21.879 -16.636 20.841 1.00 97.75 746 SER A N 1
ATOM 5805 C CA . SER A 1 746 ? -23.017 -17.454 21.233 1.00 97.75 746 SER A CA 1
ATOM 5806 C C . SER A 1 746 ? -23.427 -17.189 22.675 1.00 97.75 746 SER A C 1
ATOM 5808 O O . SER A 1 746 ? -22.592 -16.878 23.522 1.00 97.75 746 SER A O 1
ATOM 5810 N N . PHE A 1 747 ? -24.714 -17.337 22.978 1.00 97.38 747 PHE A N 1
ATOM 5811 C CA . PHE A 1 747 ? -25.206 -17.311 24.352 1.00 97.38 747 PHE A CA 1
ATOM 5812 C C . PHE A 1 747 ? -26.441 -18.193 24.525 1.00 97.38 747 PHE A C 1
ATOM 5814 O O . PHE A 1 747 ? -27.162 -18.467 23.570 1.00 97.38 747 PHE A O 1
ATOM 5821 N N . THR A 1 748 ? -26.708 -18.634 25.754 1.00 96.69 748 THR A N 1
ATOM 5822 C CA . THR A 1 748 ? -27.890 -19.440 26.097 1.00 96.69 748 THR A CA 1
ATOM 5823 C C . THR A 1 748 ? -28.808 -18.673 27.037 1.00 96.69 748 THR A C 1
ATOM 5825 O O . THR A 1 748 ? -28.374 -18.195 28.089 1.00 96.69 748 THR A O 1
ATOM 5828 N N . THR A 1 749 ? -30.080 -18.562 26.662 1.00 95.06 749 THR A N 1
ATOM 5829 C CA . THR A 1 749 ? -31.112 -17.898 27.467 1.00 95.06 749 THR A CA 1
ATOM 5830 C C . THR A 1 749 ? -31.350 -18.595 28.808 1.00 95.06 749 THR A C 1
ATOM 5832 O O . THR A 1 749 ? -31.050 -19.774 28.999 1.00 95.06 749 THR A O 1
ATOM 5835 N N . LEU A 1 750 ? -31.885 -17.839 29.763 1.00 89.50 750 LEU A N 1
ATOM 5836 C CA . LEU A 1 750 ? -32.264 -18.314 31.088 1.00 89.50 750 LEU A CA 1
ATOM 5837 C C . LEU A 1 750 ? -33.360 -19.393 30.996 1.00 89.50 750 LEU A C 1
ATOM 5839 O O . LEU A 1 750 ? -34.238 -19.334 30.137 1.00 89.50 750 LEU A O 1
ATOM 5843 N N . ASP A 1 751 ? -33.292 -20.380 31.886 1.00 82.31 751 ASP A N 1
ATOM 5844 C CA . ASP A 1 751 ? -34.365 -21.347 32.159 1.00 82.31 751 ASP A CA 1
ATOM 5845 C C . ASP A 1 751 ? -35.352 -20.677 33.134 1.00 82.31 751 ASP A C 1
ATOM 5847 O O . ASP A 1 751 ? -34.883 -20.083 34.109 1.00 82.31 751 ASP A O 1
ATOM 5851 N N . GLU A 1 752 ? -36.667 -20.700 32.881 1.00 63.75 752 GLU A N 1
ATOM 5852 C CA . GLU A 1 752 ? -37.679 -19.940 33.661 1.00 63.75 752 GLU A CA 1
ATOM 5853 C C . GLU A 1 752 ? -37.873 -20.475 35.097 1.00 63.75 752 GLU A C 1
ATOM 5855 O O . GLU A 1 752 ? -38.327 -21.626 35.268 1.00 63.75 752 GLU A O 1
#

Mean predicted aligned error: 16.07 Å

Radius of gyration: 41.62 Å; Cα contacts (8 Å, |Δi|>4): 1138; chains: 1; bounding box: 86×98×125 Å

Foldseek 3Di:
DPPPDDPPVVVLVVVVVVVVVVPDDDDDDDDDDDDDDDDDDDDDDDDDDDDDDDDDDDDDDDDDDDDDDDDDDDDDDDDDDDDDDDDDDDDDDPDDDDDDALLRVLVVLLVPQDLLDPLSVLSLVLSVVSLVVCVVVVSDDPVSSVVSLVSSLVSVLSNLVNLLVPQDLQDLLSVVSLVVSVVVCPDPVCVSSHDPVSVVVNLVSSLVSVLSNLVNLLVVQDLLDLVSPVSLVLSVLLCLAVSCVSRPDPVSVCVCVVVSLVSVLSSLVNLLVVQDLQDLPCNVVSLVVSVSVCPDPSCVVRYDPVSVVVSLVSSLVSVLSSLVNLLVPQDLVDDCSVVSLVVSVVVCPDPSVVVRPDPVSVVVNLVRLLVSLLVSLQCLLVVLPALVDLCNVVSVVVNVVVVPDVSCVPRHDVVSVVVSLVSCLVRAADDPPDAKDWSAWVVGFAAEQAFQQDWIKTFIRAAWDVVQQVVQKAKVVGFAWDKDFPWDQDPPPPDPRDTRRGMITTGTPDGHDAQDKMKIKGHQSGAHPVRHTHPDIDMGIYTARHQDPAKDFPDWPVHFAAQAHAQQAWTKTFIPAAFDPVQQVVQKDKVVDFDWDWDADDRRRMITTGGSDGHAAQDWIKIKRAQRGGGSRRHGNNHIDIGIHHHYPPDFKDWSAWVVGFPREAREWPRWTKTFISAAFDVVLQVVQKDKPVDFDWDWDARGNRRMITIGTPDTDDAQDKMKMKGAQCTGHVVRHGVNHIDMGMYTHRDD

Nearest PDB structures (foldseek):
  8q00-assembly1_A  TM=7.105E-01  e=7.527E-03  Burkholderia pseudomallei
  8pz3-assembly1_A  TM=6.921E-01  e=2.885E-02  Burkholderia pseudomallei
  8pz3-assembly1_B  TM=7.251E-01  e=4.296E-02  Burkholderia pseudomallei
  4uj6-assembly1_A  TM=1.273E-01  e=6.440E-10  Geobacillus stearothermophilus
  5a42-assembly1_A  TM=3.327E-01  e=6.724E-02  Escherichia coli K-12

pLDDT: mean 80.64, std 20.37, range [22.44, 98.19]